Protein AF-0000000066295799 (afdb_homodimer)

Structure (mmCIF, N/CA/C/O backbone):
data_AF-0000000066295799-model_v1
#
loop_
_entity.id
_entity.type
_entity.pdbx_description
1 polymer 'UPF0597 protein CLI_2075'
#
loop_
_atom_site.group_PDB
_atom_site.id
_atom_site.type_symbol
_atom_site.label_atom_id
_atom_site.label_alt_id
_atom_site.label_comp_id
_atom_site.label_asym_id
_atom_site.label_entity_id
_atom_site.label_seq_id
_atom_site.pdbx_PDB_ins_code
_atom_site.Cartn_x
_atom_site.Cartn_y
_atom_site.Cartn_z
_atom_site.occupancy
_atom_site.B_iso_or_equiv
_atom_site.auth_seq_id
_atom_site.auth_comp_id
_atom_site.auth_asym_id
_atom_site.auth_atom_id
_atom_site.pdbx_PDB_model_num
ATOM 1 N N . MET A 1 1 ? -29.719 -12.578 -18.281 1 35.41 1 MET A N 1
ATOM 2 C CA . MET A 1 1 ? -29.078 -13.883 -18.125 1 35.41 1 MET A CA 1
ATOM 3 C C . MET A 1 1 ? -30.078 -14.914 -17.594 1 35.41 1 MET A C 1
ATOM 5 O O . MET A 1 1 ? -30.859 -14.609 -16.688 1 35.41 1 MET A O 1
ATOM 9 N N . SER A 1 2 ? -30.328 -15.898 -18.359 1 44.09 2 SER A N 1
ATOM 10 C CA . SER A 1 2 ? -31.25 -16.953 -17.969 1 44.09 2 SER A CA 1
ATOM 11 C C . SER A 1 2 ? -31.094 -17.312 -16.484 1 44.09 2 SER A C 1
ATOM 13 O O . SER A 1 2 ? -29.969 -17.328 -15.977 1 44.09 2 SER A O 1
ATOM 15 N N . ARG A 1 3 ? -32.094 -17.219 -15.586 1 59.84 3 ARG A N 1
ATOM 16 C CA . ARG A 1 3 ? -32.312 -17.328 -14.141 1 59.84 3 ARG A CA 1
ATOM 17 C C . ARG A 1 3 ? -31.734 -18.641 -13.609 1 59.84 3 ARG A C 1
ATOM 19 O O . ARG A 1 3 ? -32.406 -19.672 -13.656 1 59.84 3 ARG A O 1
ATOM 26 N N . LEU A 1 4 ? -30.141 -18.797 -13.695 1 75.75 4 LEU A N 1
ATOM 27 C CA . LEU A 1 4 ? -29.578 -20 -13.086 1 75.75 4 LEU A CA 1
ATOM 28 C C . LEU A 1 4 ? -30.203 -20.266 -11.719 1 75.75 4 LEU A C 1
ATOM 30 O O . LEU A 1 4 ? -30.531 -19.328 -10.992 1 75.75 4 LEU A O 1
ATOM 34 N N . SER A 1 5 ? -30.469 -21.562 -11.508 1 83.62 5 SER A N 1
ATOM 35 C CA . SER A 1 5 ? -30.906 -21.938 -10.172 1 83.62 5 SER A CA 1
ATOM 36 C C . SER A 1 5 ? -29.797 -21.75 -9.141 1 83.62 5 SER A C 1
ATOM 38 O O . SER A 1 5 ? -28.641 -21.562 -9.5 1 83.62 5 SER A O 1
ATOM 40 N N . LYS A 1 6 ? -30.141 -21.719 -7.93 1 84.62 6 LYS A N 1
ATOM 41 C CA . LYS A 1 6 ? -29.172 -21.594 -6.84 1 84.62 6 LYS A CA 1
ATOM 42 C C . LYS A 1 6 ? -28.156 -22.734 -6.883 1 84.62 6 LYS A C 1
ATOM 44 O O . LYS A 1 6 ? -26.984 -22.531 -6.582 1 84.62 6 LYS A O 1
ATOM 49 N N . GLU A 1 7 ? -28.594 -23.828 -7.27 1 88.38 7 GLU A N 1
ATOM 50 C CA . GLU A 1 7 ? -27.734 -25 -7.348 1 88.38 7 GLU A CA 1
ATOM 51 C C . GLU A 1 7 ? -26.75 -24.875 -8.508 1 88.38 7 GLU A C 1
ATOM 53 O O . GLU A 1 7 ? -25.578 -25.25 -8.391 1 88.38 7 GLU A O 1
ATOM 58 N N . GLU A 1 8 ? -27.203 -24.406 -9.562 1 90.5 8 GLU A N 1
ATOM 59 C CA . GLU A 1 8 ? -26.359 -24.234 -10.742 1 90.5 8 GLU A CA 1
ATOM 60 C C . GLU A 1 8 ? -25.281 -23.172 -10.492 1 90.5 8 GLU A C 1
ATOM 62 O O . GLU A 1 8 ? -24.141 -23.312 -10.922 1 90.5 8 GLU A O 1
ATOM 67 N N . ILE A 1 9 ? -25.688 -22.172 -9.812 1 92.88 9 ILE A N 1
ATOM 68 C CA . ILE A 1 9 ? -24.75 -21.109 -9.469 1 92.88 9 ILE A CA 1
ATOM 69 C C . ILE A 1 9 ? -23.672 -21.641 -8.539 1 92.88 9 ILE A C 1
ATOM 71 O O . ILE A 1 9 ? -22.484 -21.344 -8.719 1 92.88 9 ILE A O 1
ATOM 75 N N . SER A 1 10 ? -24.094 -22.438 -7.617 1 94.62 10 SER A N 1
ATOM 76 C CA . SER A 1 10 ? -23.172 -23.031 -6.668 1 94.62 10 SER A CA 1
ATOM 77 C C . SER A 1 10 ? -22.172 -23.953 -7.371 1 94.62 10 SER A C 1
ATOM 79 O O . SER A 1 10 ? -20.969 -23.906 -7.09 1 94.62 10 SER A O 1
ATOM 81 N N . GLU A 1 11 ? -22.609 -24.734 -8.273 1 94.19 11 GLU A N 1
ATOM 82 C CA . GLU A 1 11 ? -21.75 -25.656 -9.008 1 94.19 11 GLU A CA 1
ATOM 83 C C . GLU A 1 11 ? -20.781 -24.906 -9.914 1 94.19 11 GLU A C 1
ATOM 85 O O . GLU A 1 11 ? -19.625 -25.312 -10.078 1 94.19 11 GLU A O 1
ATOM 90 N N . ARG A 1 12 ? -21.297 -23.953 -10.492 1 93.88 12 ARG A N 1
ATOM 91 C CA . ARG A 1 12 ? -20.453 -23.156 -11.367 1 93.88 12 ARG A CA 1
ATOM 92 C C . ARG A 1 12 ? -19.344 -22.453 -10.57 1 93.88 12 ARG A C 1
ATOM 94 O O . ARG A 1 12 ? -18.203 -22.375 -11.023 1 93.88 12 ARG A O 1
ATOM 101 N N . LEU A 1 13 ? -19.688 -21.859 -9.43 1 95.81 13 LEU A N 1
ATOM 102 C CA . LEU A 1 13 ? -18.688 -21.234 -8.57 1 95.81 13 LEU A CA 1
ATOM 103 C C . LEU A 1 13 ? -17.641 -22.25 -8.125 1 95.81 13 LEU A C 1
ATOM 105 O O . LEU A 1 13 ? -16.438 -21.953 -8.141 1 95.81 13 LEU A O 1
ATOM 109 N N . LEU A 1 14 ? -18.125 -23.422 -7.746 1 96.44 14 LEU A N 1
ATOM 110 C CA . LEU A 1 14 ? -17.219 -24.5 -7.324 1 96.44 14 LEU A CA 1
ATOM 111 C C . LEU A 1 14 ? -16.25 -24.844 -8.438 1 96.44 14 LEU A C 1
ATOM 113 O O . LEU A 1 14 ? -15.047 -25 -8.188 1 96.44 14 LEU A O 1
ATOM 117 N N . GLU A 1 15 ? -16.719 -24.984 -9.609 1 94.5 15 GLU A N 1
ATOM 118 C CA . GLU A 1 15 ? -15.875 -25.328 -10.75 1 94.5 15 GLU A CA 1
ATOM 119 C C . GLU A 1 15 ? -14.844 -24.25 -11.023 1 94.5 15 GLU A C 1
ATOM 121 O O . GLU A 1 15 ? -13.688 -24.531 -11.328 1 94.5 15 GLU A O 1
ATOM 126 N N . LEU A 1 16 ? -15.266 -23.047 -10.953 1 93.5 16 LEU A N 1
ATOM 127 C CA . LEU A 1 16 ? -14.375 -21.922 -11.164 1 93.5 16 LEU A CA 1
ATOM 128 C C . LEU A 1 16 ? -13.242 -21.922 -10.141 1 93.5 16 LEU A C 1
ATOM 130 O O . LEU A 1 16 ? -12.078 -21.734 -10.5 1 93.5 16 LEU A O 1
ATOM 134 N N . ILE A 1 17 ? -13.586 -22.125 -8.883 1 95.81 17 ILE A N 1
ATOM 135 C CA . ILE A 1 17 ? -12.586 -22.109 -7.816 1 95.81 17 ILE A CA 1
ATOM 136 C C . ILE A 1 17 ? -11.633 -23.281 -7.984 1 95.81 17 ILE A C 1
ATOM 138 O O . ILE A 1 17 ? -10.43 -23.156 -7.77 1 95.81 17 ILE A O 1
ATOM 142 N N . LYS A 1 18 ? -12.156 -24.422 -8.383 1 94.5 18 LYS A N 1
ATOM 143 C CA . LYS A 1 18 ? -11.312 -25.578 -8.641 1 94.5 18 LYS A CA 1
ATOM 144 C C . LYS A 1 18 ? -10.305 -25.297 -9.75 1 94.5 18 LYS A C 1
ATOM 146 O O . LYS A 1 18 ? -9.141 -25.688 -9.656 1 94.5 18 LYS A O 1
ATOM 151 N N . ASP A 1 19 ? -10.781 -24.625 -10.688 1 90.88 19 ASP A N 1
ATOM 152 C CA . ASP A 1 19 ? -9.945 -24.312 -11.852 1 90.88 19 ASP A CA 1
ATOM 153 C C . ASP A 1 19 ? -8.859 -23.297 -11.492 1 90.88 19 ASP A C 1
ATOM 155 O O . ASP A 1 19 ? -7.793 -23.281 -12.117 1 90.88 19 ASP A O 1
ATOM 159 N N . GLU A 1 20 ? -9.133 -22.5 -10.539 1 91.88 20 GLU A N 1
ATOM 160 C CA . GLU A 1 20 ? -8.219 -21.422 -10.203 1 91.88 20 GLU A CA 1
ATOM 161 C C . GLU A 1 20 ? -7.363 -21.766 -8.992 1 91.88 20 GLU A C 1
ATOM 163 O O . GLU A 1 20 ? -6.594 -20.938 -8.5 1 91.88 20 GLU A O 1
ATOM 168 N N . THR A 1 21 ? -7.547 -22.953 -8.453 1 95.25 21 THR A N 1
ATOM 169 C CA . THR A 1 21 ? -6.805 -23.453 -7.297 1 95.25 21 THR A CA 1
ATOM 170 C C . THR A 1 21 ? -6.074 -24.734 -7.648 1 95.25 21 THR A C 1
ATOM 172 O O . THR A 1 21 ? -6.582 -25.844 -7.402 1 95.25 21 THR A O 1
ATOM 175 N N . LYS A 1 22 ? -4.887 -24.609 -8.188 1 95.06 22 LYS A N 1
ATOM 176 C CA . LYS A 1 22 ? -4.094 -25.75 -8.641 1 95.06 22 LYS A CA 1
ATOM 177 C C . LYS A 1 22 ? -2.682 -25.703 -8.062 1 95.06 22 LYS A C 1
ATOM 179 O O . LYS A 1 22 ? -2.125 -24.625 -7.855 1 95.06 22 LYS A O 1
ATOM 184 N N . PRO A 1 23 ? -2.135 -26.875 -7.812 1 96.69 23 PRO A N 1
ATOM 185 C CA . PRO A 1 23 ? -0.742 -26.891 -7.363 1 96.69 23 PRO A CA 1
ATOM 186 C C . PRO A 1 23 ? 0.229 -26.391 -8.43 1 96.69 23 PRO A C 1
ATOM 188 O O . PRO A 1 23 ? 0.043 -26.656 -9.617 1 96.69 23 PRO A O 1
ATOM 191 N N . ALA A 1 24 ? 1.211 -25.703 -8.023 1 96.06 24 ALA A N 1
ATOM 192 C CA . ALA A 1 24 ? 2.223 -25.172 -8.93 1 96.06 24 ALA A CA 1
ATOM 193 C C . ALA A 1 24 ? 3.598 -25.156 -8.266 1 96.06 24 ALA A C 1
ATOM 195 O O . ALA A 1 24 ? 3.701 -25.016 -7.043 1 96.06 24 ALA A O 1
ATOM 196 N N . ILE A 1 25 ? 4.629 -25.328 -9.07 1 95.75 25 ILE A N 1
ATOM 197 C CA . ILE A 1 25 ? 6.008 -25.156 -8.625 1 95.75 25 ILE A CA 1
ATOM 198 C C . ILE A 1 25 ? 6.621 -23.938 -9.305 1 95.75 25 ILE A C 1
ATOM 200 O O . ILE A 1 25 ? 6.66 -23.859 -10.539 1 95.75 25 ILE A O 1
ATOM 204 N N . GLY A 1 26 ? 7.078 -23.016 -8.461 1 93.75 26 GLY A N 1
ATOM 205 C CA . GLY A 1 26 ? 7.707 -21.812 -9.008 1 93.75 26 GLY A CA 1
ATOM 206 C C . GLY A 1 26 ? 6.711 -20.75 -9.422 1 93.75 26 GLY A C 1
ATOM 207 O O . GLY A 1 26 ? 5.5 -20.938 -9.297 1 93.75 26 GLY A O 1
ATOM 208 N N . CYS A 1 27 ? 7.262 -19.641 -9.93 1 95.06 27 CYS A N 1
ATOM 209 C CA . CYS A 1 27 ? 6.445 -18.531 -10.422 1 95.06 27 CYS A CA 1
ATOM 210 C C . CYS A 1 27 ? 5.785 -18.891 -11.742 1 95.06 27 CYS A C 1
ATOM 212 O O . CYS A 1 27 ? 6.406 -19.516 -12.602 1 95.06 27 CYS A O 1
ATOM 214 N N . THR A 1 28 ? 4.59 -18.453 -11.922 1 94 28 THR A N 1
ATOM 215 C CA . THR A 1 28 ? 3.764 -18.938 -13.023 1 94 28 THR A CA 1
ATOM 216 C C . THR A 1 28 ? 4.176 -18.281 -14.336 1 94 28 THR A C 1
ATOM 218 O O . THR A 1 28 ? 3.936 -18.828 -15.414 1 94 28 THR A O 1
ATOM 221 N N . GLU A 1 29 ? 4.863 -17.156 -14.32 1 94.75 29 GLU A N 1
ATOM 222 C CA . GLU A 1 29 ? 5.246 -16.484 -15.562 1 94.75 29 GLU A CA 1
ATOM 223 C C . GLU A 1 29 ? 6.395 -17.219 -16.25 1 94.75 29 GLU A C 1
ATOM 225 O O . GLU A 1 29 ? 6.289 -17.578 -17.422 1 94.75 29 GLU A O 1
ATOM 230 N N . PRO A 1 30 ? 7.5 -17.5 -15.539 1 97.12 30 PRO A N 1
ATOM 231 C CA . PRO A 1 30 ? 8.5 -18.375 -16.172 1 97.12 30 PRO A CA 1
ATOM 232 C C . PRO A 1 30 ? 7.938 -19.734 -16.562 1 97.12 30 PRO A C 1
ATOM 234 O O . PRO A 1 30 ? 8.344 -20.312 -17.578 1 97.12 30 PRO A O 1
ATOM 237 N N . VAL A 1 31 ? 7.039 -20.234 -15.758 1 96.88 31 VAL A N 1
ATOM 238 C CA . VAL A 1 31 ? 6.391 -21.5 -16.047 1 96.88 31 VAL A CA 1
ATOM 239 C C . VAL A 1 31 ? 5.668 -21.422 -17.391 1 96.88 31 VAL A C 1
ATOM 241 O O . VAL A 1 31 ? 5.766 -22.328 -18.219 1 96.88 31 VAL A O 1
ATOM 244 N N . ALA A 1 32 ? 4.93 -20.344 -17.594 1 96.38 32 ALA A N 1
ATOM 245 C CA . ALA A 1 32 ? 4.195 -20.141 -18.844 1 96.38 32 ALA A CA 1
ATOM 246 C C . ALA A 1 32 ? 5.137 -20.172 -20.047 1 96.38 32 ALA A C 1
ATOM 248 O O . ALA A 1 32 ? 4.82 -20.781 -21.078 1 96.38 32 ALA A O 1
ATOM 249 N N . VAL A 1 33 ? 6.285 -19.547 -19.938 1 98.19 33 VAL A N 1
ATOM 250 C CA . VAL A 1 33 ? 7.262 -19.5 -21.016 1 98.19 33 VAL A CA 1
ATOM 251 C C . VAL A 1 33 ? 7.824 -20.891 -21.281 1 98.19 33 VAL A C 1
ATOM 253 O O . VAL A 1 33 ? 7.832 -21.359 -22.422 1 98.19 33 VAL A O 1
ATOM 256 N N . ALA A 1 34 ? 8.25 -21.547 -20.219 1 98.19 34 ALA A N 1
ATOM 257 C CA . ALA A 1 34 ? 8.82 -22.891 -20.328 1 98.19 34 ALA A CA 1
ATOM 258 C C . ALA A 1 34 ? 7.793 -23.875 -20.891 1 98.19 34 ALA A C 1
ATOM 260 O O . ALA A 1 34 ? 8.117 -24.719 -21.734 1 98.19 34 ALA A O 1
ATOM 261 N N . PHE A 1 35 ? 6.598 -23.75 -20.438 1 98.06 35 PHE A N 1
ATOM 262 C CA . PHE A 1 35 ? 5.523 -24.625 -20.875 1 98.06 35 PHE A CA 1
ATOM 263 C C . PHE A 1 35 ? 5.238 -24.453 -22.359 1 98.06 35 PHE A C 1
ATOM 265 O O . PHE A 1 35 ? 5.043 -25.438 -23.078 1 98.06 35 PHE A O 1
ATOM 272 N N . THR A 1 36 ? 5.227 -23.219 -22.812 1 98.44 36 THR A N 1
ATOM 273 C CA . THR A 1 36 ? 4.984 -22.906 -24.203 1 98.44 36 THR A CA 1
ATOM 274 C C . THR A 1 36 ? 6.074 -23.516 -25.094 1 98.44 36 THR A C 1
ATOM 276 O O . THR A 1 36 ? 5.781 -24.125 -26.125 1 98.44 36 THR A O 1
ATOM 279 N N . VAL A 1 37 ? 7.305 -23.359 -24.703 1 98.5 37 VAL A N 1
ATOM 280 C CA . VAL A 1 37 ? 8.43 -23.906 -25.453 1 98.5 37 VAL A CA 1
ATOM 281 C C . VAL A 1 37 ? 8.367 -25.422 -25.469 1 98.5 37 VAL A C 1
ATOM 283 O O . VAL A 1 37 ? 8.516 -26.062 -26.516 1 98.5 37 VAL A O 1
ATOM 286 N N . ALA A 1 38 ? 8.156 -26 -24.281 1 98.06 38 ALA A N 1
ATOM 287 C CA . ALA A 1 38 ? 8.07 -27.453 -24.156 1 98.06 38 ALA A CA 1
ATOM 288 C C . ALA A 1 38 ? 6.957 -28.016 -25.031 1 98.06 38 ALA A C 1
ATOM 290 O O . ALA A 1 38 ? 7.125 -29.062 -25.672 1 98.06 38 ALA A O 1
ATOM 291 N N . THR A 1 39 ? 5.836 -27.375 -25.047 1 97.94 39 THR A N 1
ATOM 292 C CA . THR A 1 39 ? 4.703 -27.812 -25.859 1 97.94 39 THR A CA 1
ATOM 293 C C . THR A 1 39 ? 5.043 -27.734 -27.344 1 97.94 39 THR A C 1
ATOM 295 O O . THR A 1 39 ? 4.73 -28.656 -28.094 1 97.94 39 THR A O 1
ATOM 298 N N . GLY A 1 40 ? 5.637 -26.625 -27.766 1 97.88 40 GLY A N 1
ATOM 299 C CA . GLY A 1 40 ? 6.062 -26.5 -29.156 1 97.88 40 GLY A CA 1
ATOM 300 C C . GLY A 1 40 ? 7.047 -27.562 -29.578 1 97.88 40 GLY A C 1
ATOM 301 O O . GLY A 1 40 ? 6.98 -28.062 -30.703 1 97.88 40 GLY A O 1
ATOM 302 N N . LYS A 1 41 ? 7.926 -27.875 -28.734 1 97.38 41 LYS A N 1
ATOM 303 C CA . LYS A 1 41 ? 8.977 -28.859 -29.031 1 97.38 41 LYS A CA 1
ATOM 304 C C . LYS A 1 41 ? 8.375 -30.203 -29.391 1 97.38 41 LYS A C 1
ATOM 306 O O . LYS A 1 41 ? 8.922 -30.938 -30.219 1 97.38 41 LYS A O 1
ATOM 311 N N . LYS A 1 42 ? 7.27 -30.5 -28.766 1 95.31 42 LYS A N 1
ATOM 312 C CA . LYS A 1 42 ? 6.59 -31.766 -29.047 1 95.31 42 LYS A CA 1
ATOM 313 C C . LYS A 1 42 ? 6.242 -31.875 -30.531 1 95.31 42 LYS A C 1
ATOM 315 O O . LYS A 1 42 ? 6.094 -33 -31.062 1 95.31 42 LYS A O 1
ATOM 320 N N . TYR A 1 43 ? 6.129 -30.797 -31.234 1 95.5 43 TYR A N 1
ATOM 321 C CA . TYR A 1 43 ? 5.703 -30.781 -32.625 1 95.5 43 TYR A CA 1
ATOM 322 C C . TYR A 1 43 ? 6.898 -30.641 -33.562 1 95.5 43 TYR A C 1
ATOM 324 O O . TYR A 1 43 ? 6.734 -30.562 -34.781 1 95.5 43 TYR A O 1
ATOM 332 N N . MET A 1 44 ? 8.07 -30.594 -32.906 1 94.69 44 MET A N 1
ATOM 333 C CA . MET A 1 44 ? 9.297 -30.516 -33.719 1 94.69 44 MET A CA 1
ATOM 334 C C . MET A 1 44 ? 9.734 -31.891 -34.188 1 94.69 44 MET A C 1
ATOM 336 O O . MET A 1 44 ? 9.617 -32.875 -33.438 1 94.69 44 MET A O 1
ATOM 340 N N . ALA A 1 45 ? 10.258 -31.984 -35.344 1 89.69 45 ALA A N 1
ATOM 341 C CA . ALA A 1 45 ? 10.766 -33.25 -35.875 1 89.69 45 ALA A CA 1
ATOM 342 C C . ALA A 1 45 ? 12.234 -33.469 -35.5 1 89.69 45 ALA A C 1
ATOM 344 O O . ALA A 1 45 ? 12.672 -34.594 -35.281 1 89.69 45 ALA A O 1
ATOM 345 N N . GLY A 1 46 ? 12.992 -32.406 -35.438 1 87.56 46 GLY A N 1
ATOM 346 C CA . GLY A 1 46 ? 14.422 -32.469 -35.156 1 87.56 46 GLY A CA 1
ATOM 347 C C . GLY A 1 46 ? 14.82 -31.688 -33.938 1 87.56 46 GLY A C 1
ATOM 348 O O . GLY A 1 46 ? 13.992 -31.422 -33.062 1 87.56 46 GLY A O 1
ATOM 349 N N . GLU A 1 47 ? 16.078 -31.438 -33.875 1 92.31 47 GLU A N 1
ATOM 350 C CA . GLU A 1 47 ? 16.641 -30.688 -32.781 1 92.31 47 GLU A CA 1
ATOM 351 C C . GLU A 1 47 ? 16.297 -29.203 -32.875 1 92.31 47 GLU A C 1
ATOM 353 O O . GLU A 1 47 ? 16.234 -28.656 -33.969 1 92.31 47 GLU A O 1
ATOM 358 N N . VAL A 1 48 ? 16.047 -28.609 -31.75 1 95 48 VAL A N 1
ATOM 359 C CA . VAL A 1 48 ? 15.781 -27.188 -31.703 1 95 48 VAL A CA 1
ATOM 360 C C . VAL A 1 48 ? 17.109 -26.422 -31.781 1 95 48 VAL A C 1
ATOM 362 O O . VAL A 1 48 ? 18 -26.625 -30.953 1 95 48 VAL A O 1
ATOM 365 N N . LEU A 1 49 ? 17.234 -25.516 -32.781 1 96.44 49 LEU A N 1
ATOM 366 C CA . LEU A 1 49 ? 18.469 -24.766 -32.969 1 96.44 49 LEU A CA 1
ATOM 367 C C . LEU A 1 49 ? 18.312 -23.328 -32.469 1 96.44 49 LEU A C 1
ATOM 369 O O . LEU A 1 49 ? 19.312 -22.703 -32.094 1 96.44 49 LEU A O 1
ATOM 373 N N . LYS A 1 50 ? 17.094 -22.875 -32.531 1 98 50 LYS A N 1
ATOM 374 C CA . LYS A 1 50 ? 16.828 -21.516 -32.094 1 98 50 LYS A CA 1
ATOM 375 C C . LYS A 1 50 ? 15.461 -21.406 -31.438 1 98 50 LYS A C 1
ATOM 377 O O . LYS A 1 50 ? 14.5 -22.047 -31.875 1 98 50 LYS A O 1
ATOM 382 N N . ILE A 1 51 ? 15.359 -20.625 -30.438 1 98.44 51 ILE A N 1
ATOM 383 C CA . ILE A 1 51 ? 14.109 -20.312 -29.75 1 98.44 51 ILE A CA 1
ATOM 384 C C . I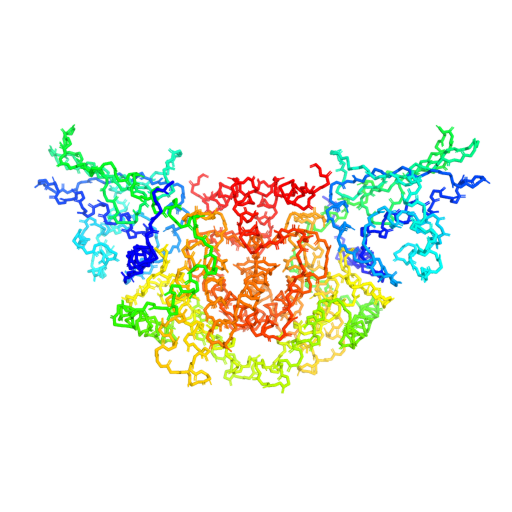LE A 1 51 ? 13.914 -18.797 -29.688 1 98.44 51 ILE A C 1
ATOM 386 O O . ILE A 1 51 ? 14.703 -18.078 -29.078 1 98.44 51 ILE A O 1
ATOM 390 N N . ASP A 1 52 ? 12.914 -18.281 -30.344 1 98.5 52 ASP A N 1
ATOM 391 C CA . ASP A 1 52 ? 12.555 -16.875 -30.281 1 98.5 52 ASP A CA 1
ATOM 392 C C . ASP A 1 52 ? 11.297 -16.656 -29.453 1 98.5 52 ASP A C 1
ATOM 394 O O . ASP A 1 52 ? 10.219 -17.141 -29.797 1 98.5 52 ASP A O 1
ATOM 398 N N . LEU A 1 53 ? 11.477 -15.945 -28.391 1 98.44 53 LEU A N 1
ATOM 399 C CA . LEU A 1 53 ? 10.375 -15.719 -27.453 1 98.44 53 LEU A CA 1
ATOM 400 C C . LEU A 1 53 ? 9.828 -14.305 -27.609 1 98.44 53 LEU A C 1
ATOM 402 O O . LEU A 1 53 ? 10.586 -13.328 -27.594 1 98.44 53 LEU A O 1
ATOM 406 N N . LYS A 1 54 ? 8.539 -14.164 -27.812 1 98.44 54 LYS A N 1
ATOM 407 C CA . LYS A 1 54 ? 7.777 -12.93 -27.672 1 98.44 54 LYS A CA 1
ATOM 408 C C . LYS A 1 54 ? 6.812 -13.008 -26.5 1 98.44 54 LYS A C 1
ATOM 410 O O . LYS A 1 54 ? 6.016 -13.945 -26.406 1 98.44 54 LYS A O 1
ATOM 415 N N . VAL A 1 55 ? 6.93 -12.062 -25.609 1 97.38 55 VAL A N 1
ATOM 416 C CA . VAL A 1 55 ? 6.113 -12.133 -24.391 1 97.38 55 VAL A CA 1
ATOM 417 C C . VAL A 1 55 ? 5.434 -10.789 -24.156 1 97.38 55 VAL A C 1
ATOM 419 O O . VAL A 1 55 ? 5.926 -9.75 -24.594 1 97.38 55 VAL A O 1
ATOM 422 N N . SER A 1 56 ? 4.293 -10.812 -23.484 1 95.19 56 SER A N 1
ATOM 423 C CA . SER A 1 56 ? 3.646 -9.578 -23.047 1 95.19 56 SER A CA 1
ATOM 424 C C . SER A 1 56 ? 4.504 -8.82 -22.047 1 95.19 56 SER A C 1
ATOM 426 O O . SER A 1 56 ? 5.375 -9.414 -21.406 1 95.19 56 SER A O 1
ATOM 428 N N . LYS A 1 57 ? 4.23 -7.57 -21.875 1 92.44 57 LYS A N 1
ATOM 429 C CA . LYS A 1 57 ? 4.938 -6.742 -20.906 1 92.44 57 LYS A CA 1
ATOM 430 C C . LYS A 1 57 ? 4.734 -7.27 -19.484 1 92.44 57 LYS A C 1
ATOM 432 O O . LYS A 1 57 ? 5.66 -7.238 -18.672 1 92.44 57 LYS A O 1
ATOM 437 N N . ASN A 1 58 ? 3.582 -7.766 -19.203 1 91.62 58 ASN A N 1
ATOM 438 C CA . ASN A 1 58 ? 3.271 -8.289 -17.875 1 91.62 58 ASN A CA 1
ATOM 439 C C . ASN A 1 58 ? 4.059 -9.555 -17.562 1 91.62 58 ASN A C 1
ATOM 441 O O . ASN A 1 58 ? 4.559 -9.734 -16.453 1 91.62 58 ASN A O 1
ATOM 445 N N . ILE A 1 59 ? 4.188 -10.414 -18.594 1 94.38 59 ILE A N 1
ATOM 446 C CA . ILE A 1 59 ? 4.969 -11.633 -18.422 1 94.38 59 ILE A CA 1
ATOM 447 C C . ILE A 1 59 ? 6.434 -11.281 -18.203 1 94.38 59 ILE A C 1
ATOM 449 O O . ILE A 1 59 ? 7.102 -11.891 -17.359 1 94.38 59 ILE A O 1
ATOM 453 N N . LEU A 1 60 ? 6.879 -10.336 -18.938 1 94.31 60 LEU A N 1
ATOM 454 C CA . LEU A 1 60 ? 8.266 -9.914 -18.766 1 94.31 60 LEU A CA 1
ATOM 455 C C . LEU A 1 60 ? 8.484 -9.336 -17.375 1 94.31 60 LEU A C 1
ATOM 457 O O . LEU A 1 60 ? 9.422 -9.727 -16.672 1 94.31 60 LEU A O 1
ATOM 461 N N . LYS A 1 61 ? 7.664 -8.422 -16.953 1 90.88 61 LYS A N 1
ATOM 462 C CA . LYS A 1 61 ? 7.785 -7.742 -15.664 1 90.88 61 LYS A CA 1
ATOM 463 C C . LYS A 1 61 ? 7.801 -8.75 -14.516 1 90.88 61 LYS A C 1
ATOM 465 O O . LYS A 1 61 ? 8.641 -8.664 -13.617 1 90.88 61 LYS A O 1
ATOM 470 N N . ASN A 1 62 ? 6.957 -9.75 -14.57 1 91.44 62 ASN A N 1
ATOM 471 C CA . ASN A 1 62 ? 6.773 -10.672 -13.453 1 91.44 62 ASN A CA 1
ATOM 472 C C . ASN A 1 62 ? 7.766 -11.828 -13.516 1 91.44 62 ASN A C 1
ATOM 474 O O . ASN A 1 62 ? 7.969 -12.531 -12.531 1 91.44 62 ASN A O 1
ATOM 478 N N . GLY A 1 63 ? 8.344 -12.031 -14.641 1 93.81 63 GLY A N 1
ATOM 479 C CA . GLY A 1 63 ? 9.18 -13.211 -14.773 1 93.81 63 GLY A CA 1
ATOM 480 C C . GLY A 1 63 ? 10.664 -12.891 -14.797 1 93.81 63 GLY A C 1
ATOM 481 O O . GLY A 1 63 ? 11.5 -13.789 -14.695 1 93.81 63 GLY A O 1
ATOM 482 N N . LYS A 1 64 ? 10.992 -11.664 -14.828 1 91.94 64 LYS A N 1
ATOM 483 C CA . LYS A 1 64 ? 12.367 -11.25 -15.078 1 91.94 64 LYS A CA 1
ATOM 484 C C . LYS A 1 64 ? 13.258 -11.516 -13.867 1 91.94 64 LYS A C 1
ATOM 486 O O . LYS A 1 64 ? 14.414 -11.914 -14.016 1 91.94 64 LYS A O 1
ATOM 491 N N . SER A 1 65 ? 12.703 -11.344 -12.648 1 92.56 65 SER A N 1
ATOM 492 C CA . SER A 1 65 ? 13.594 -11.281 -11.492 1 92.56 65 SER A CA 1
ATOM 493 C C . SER A 1 65 ? 13.312 -12.414 -10.508 1 92.56 65 SER A C 1
ATOM 495 O O . SER A 1 65 ? 13.82 -12.406 -9.383 1 92.56 65 SER A O 1
ATOM 497 N N . VAL A 1 66 ? 12.523 -13.297 -10.906 1 93.56 66 VAL A N 1
ATOM 498 C CA . VAL A 1 66 ? 12.195 -14.398 -10.008 1 93.56 66 VAL A CA 1
ATOM 499 C C . VAL A 1 66 ? 13.086 -15.602 -10.312 1 93.56 66 VAL A C 1
ATOM 501 O O . VAL A 1 66 ? 13.414 -15.852 -11.477 1 93.56 66 VAL A O 1
ATOM 504 N N . THR A 1 67 ? 13.43 -16.328 -9.273 1 95.19 67 THR A N 1
ATOM 505 C CA . THR A 1 67 ? 14.352 -17.453 -9.414 1 95.19 67 THR A CA 1
ATOM 506 C C . THR A 1 67 ? 13.633 -18.672 -9.992 1 95.19 67 THR A C 1
ATOM 508 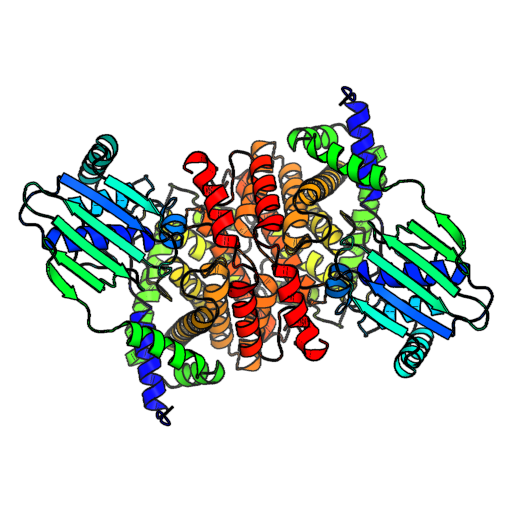O O . THR A 1 67 ? 12.508 -18.984 -9.594 1 95.19 67 THR A O 1
ATOM 511 N N . ILE A 1 68 ? 14.297 -19.344 -10.914 1 95.62 68 ILE A N 1
ATOM 512 C CA . ILE A 1 68 ? 13.773 -20.578 -11.508 1 95.62 68 ILE A CA 1
ATOM 513 C C . ILE A 1 68 ? 13.914 -21.719 -10.523 1 95.62 68 ILE A C 1
ATOM 515 O O . ILE A 1 68 ? 14.938 -21.859 -9.844 1 95.62 68 ILE A O 1
ATOM 519 N N . PRO A 1 69 ? 12.906 -22.562 -10.398 1 95.19 69 PRO A N 1
ATOM 520 C CA . PRO A 1 69 ? 12.93 -23.656 -9.43 1 95.19 69 PRO A CA 1
ATOM 521 C C . PRO A 1 69 ? 14.18 -24.531 -9.562 1 95.19 69 PRO A C 1
ATOM 523 O O . PRO A 1 69 ? 14.594 -24.859 -10.68 1 95.19 69 PRO A O 1
ATOM 526 N N . ASN A 1 70 ? 14.75 -24.844 -8.414 1 94.62 70 ASN A N 1
ATOM 527 C CA . ASN A 1 70 ? 15.914 -25.719 -8.266 1 94.62 70 ASN A CA 1
ATOM 528 C C . ASN A 1 70 ? 17.156 -25.078 -8.883 1 94.62 70 ASN A C 1
ATOM 530 O O . ASN A 1 70 ? 18.078 -25.797 -9.281 1 94.62 70 ASN A O 1
ATOM 534 N N . THR A 1 71 ? 17.156 -23.812 -9.078 1 94.19 71 THR A N 1
ATOM 535 C CA . THR A 1 71 ? 18.312 -23.062 -9.562 1 94.19 71 THR A CA 1
ATOM 536 C C . THR A 1 71 ? 18.562 -21.828 -8.719 1 94.19 71 THR A C 1
ATOM 538 O O . THR A 1 71 ? 17.938 -21.656 -7.668 1 94.19 71 THR A O 1
ATOM 541 N N . GLU A 1 72 ? 19.5 -21.016 -9.062 1 91.81 72 GLU A N 1
ATOM 542 C CA . GLU A 1 72 ? 19.781 -19.75 -8.406 1 91.81 72 GLU A CA 1
ATOM 543 C C . GLU A 1 72 ? 19.797 -18.594 -9.414 1 91.81 72 GLU A C 1
ATOM 545 O O . GLU A 1 72 ? 20.344 -17.531 -9.133 1 91.81 72 GLU A O 1
ATOM 550 N N . VAL A 1 73 ? 19.203 -18.938 -10.555 1 93.69 73 VAL A N 1
ATOM 551 C CA . VAL A 1 73 ? 19.25 -17.922 -11.609 1 93.69 73 VAL A CA 1
ATOM 552 C C . VAL A 1 73 ? 17.828 -17.453 -11.938 1 93.69 73 VAL A C 1
ATOM 554 O O . VAL A 1 73 ? 16.859 -18.141 -11.617 1 93.69 73 VAL A O 1
ATOM 557 N N . CYS A 1 74 ? 17.781 -16.266 -12.477 1 93.5 74 CYS A N 1
ATOM 558 C CA . CYS A 1 74 ? 16.547 -15.648 -12.898 1 93.5 74 CYS A CA 1
ATOM 559 C C . CYS A 1 74 ? 16.531 -15.414 -14.406 1 93.5 74 CYS A C 1
ATOM 561 O O . CYS A 1 74 ? 17.594 -15.438 -15.047 1 93.5 74 CYS A O 1
ATOM 563 N N . GLY A 1 75 ? 15.258 -15.25 -14.922 1 92.88 75 GLY A N 1
ATOM 564 C CA . GLY A 1 75 ? 15.164 -14.812 -16.312 1 92.88 75 GLY A CA 1
ATOM 565 C C . GLY A 1 75 ? 14.219 -15.656 -17.141 1 92.88 75 GLY A C 1
ATOM 566 O O . GLY A 1 75 ? 14.164 -16.875 -16.969 1 92.88 75 GLY A O 1
ATOM 567 N N . LEU A 1 76 ? 13.555 -15.016 -18.062 1 96.12 76 LEU A N 1
ATOM 568 C CA . LEU A 1 76 ? 12.602 -15.695 -18.922 1 96.12 76 LEU A CA 1
ATOM 569 C C . LEU A 1 76 ? 13.328 -16.438 -20.047 1 96.12 76 LEU A C 1
ATOM 571 O O . LEU A 1 76 ? 12.836 -17.453 -20.547 1 96.12 76 LEU A O 1
ATOM 575 N N . ASP A 1 77 ? 14.531 -15.898 -20.375 1 96.5 77 ASP A N 1
ATOM 576 C CA . ASP A 1 77 ? 15.32 -16.578 -21.406 1 96.5 77 ASP A CA 1
ATOM 577 C C . ASP A 1 77 ? 15.797 -17.938 -20.906 1 96.5 77 ASP A C 1
ATOM 579 O O . ASP A 1 77 ? 15.68 -18.938 -21.625 1 96.5 77 ASP A O 1
ATOM 583 N N . ILE A 1 78 ? 16.266 -17.969 -19.719 1 96.88 78 ILE A N 1
ATOM 584 C CA . ILE A 1 78 ? 16.688 -19.234 -19.141 1 96.88 78 ILE A CA 1
ATOM 585 C C . ILE A 1 78 ? 15.492 -20.172 -18.984 1 96.88 78 ILE A C 1
ATOM 587 O O . ILE A 1 78 ? 15.609 -21.375 -19.172 1 96.88 78 ILE A O 1
ATOM 591 N N . ALA A 1 79 ? 14.336 -19.625 -18.578 1 97.56 79 ALA A N 1
ATOM 592 C CA . ALA A 1 79 ? 13.109 -20.422 -18.484 1 97.56 79 ALA A CA 1
ATOM 593 C C . ALA A 1 79 ? 12.766 -21.062 -19.828 1 97.56 79 ALA A C 1
ATOM 595 O O . ALA A 1 79 ? 12.398 -22.234 -19.875 1 97.56 79 ALA A O 1
ATOM 596 N N . GLY A 1 80 ? 12.875 -20.281 -20.875 1 98.06 80 GLY A N 1
ATOM 597 C CA . GLY A 1 80 ? 12.625 -20.812 -22.219 1 98.06 80 GLY A CA 1
ATOM 598 C C . GLY A 1 80 ? 13.578 -21.922 -22.609 1 98.06 80 GLY A C 1
ATOM 599 O O . GLY A 1 80 ? 13.164 -22.938 -23.156 1 98.06 80 GLY A O 1
ATOM 600 N N . ALA A 1 81 ? 14.844 -21.688 -22.328 1 98.06 81 ALA A N 1
ATOM 601 C CA . ALA A 1 81 ? 15.859 -22.703 -22.625 1 98.06 81 ALA A CA 1
ATOM 602 C C . ALA A 1 81 ? 15.555 -24 -21.891 1 98.06 81 ALA A C 1
ATOM 604 O O . ALA A 1 81 ? 15.578 -25.078 -22.484 1 98.06 81 ALA A O 1
ATOM 605 N N . LEU A 1 82 ? 15.266 -23.875 -20.625 1 97.81 82 LEU A N 1
ATOM 606 C CA . LEU A 1 82 ? 14.984 -25.047 -19.812 1 97.81 82 LEU A CA 1
ATOM 607 C C . LEU A 1 82 ? 13.703 -25.75 -20.281 1 97.81 82 LEU A C 1
ATOM 609 O O . LEU A 1 82 ? 13.609 -26.969 -20.219 1 97.81 82 LEU A O 1
ATOM 613 N N . GLY A 1 83 ? 12.719 -24.938 -20.719 1 97.38 83 GLY A N 1
ATOM 614 C CA . GLY A 1 83 ? 11.531 -25.516 -21.312 1 97.38 83 GLY A CA 1
ATOM 615 C C . GLY A 1 83 ? 11.836 -26.422 -22.484 1 97.38 83 GLY A C 1
ATOM 616 O O . GLY A 1 83 ? 11.203 -27.469 -22.656 1 97.38 83 GLY A O 1
ATOM 617 N N . GLY A 1 84 ? 12.797 -26.016 -23.297 1 96.44 84 GLY A N 1
ATOM 618 C CA . GLY A 1 84 ? 13.211 -26.781 -24.453 1 96.44 84 GLY A CA 1
ATOM 619 C C . GLY A 1 84 ? 14.078 -27.984 -24.094 1 96.44 84 GLY A C 1
ATOM 620 O O . GLY A 1 84 ? 14.086 -28.984 -24.812 1 96.44 84 GLY A O 1
ATOM 621 N N . ILE A 1 85 ? 14.781 -27.891 -23.016 1 96.62 85 ILE A N 1
ATOM 622 C CA . ILE A 1 85 ? 15.758 -28.906 -22.656 1 96.62 85 ILE A CA 1
ATOM 623 C C . ILE A 1 85 ? 15.086 -30.016 -21.859 1 96.62 85 ILE A C 1
ATOM 625 O O . ILE A 1 85 ? 15.25 -31.203 -22.156 1 96.62 85 ILE A O 1
ATOM 629 N N . CYS A 1 86 ? 14.312 -29.578 -20.859 1 94.81 86 CYS A N 1
ATOM 630 C CA . CYS A 1 86 ? 13.828 -30.609 -19.938 1 94.81 86 CYS A CA 1
ATOM 631 C C . CYS A 1 86 ? 12.375 -30.359 -19.547 1 94.81 86 CYS A C 1
ATOM 633 O O . CYS A 1 86 ? 11.836 -31.016 -18.656 1 94.81 86 CYS A O 1
ATOM 635 N N . GLY A 1 87 ? 11.734 -29.406 -20.172 1 94.25 87 GLY A N 1
ATOM 636 C CA . GLY A 1 87 ? 10.344 -29.156 -19.844 1 94.25 87 GLY A CA 1
ATOM 637 C C . GLY A 1 87 ? 9.414 -30.281 -20.25 1 94.25 87 GLY A C 1
ATOM 638 O O . GLY A 1 87 ? 9.57 -30.859 -21.328 1 94.25 87 GLY A O 1
ATOM 639 N N . ASP A 1 88 ? 8.5 -30.578 -19.344 1 92.44 88 ASP A N 1
ATOM 640 C CA . ASP A 1 88 ? 7.477 -31.562 -19.672 1 92.44 88 ASP A CA 1
ATOM 641 C C . ASP A 1 88 ? 6.172 -30.891 -20.078 1 92.44 88 ASP A C 1
ATOM 643 O O . ASP A 1 88 ? 5.488 -30.281 -19.25 1 92.44 88 ASP A O 1
ATOM 647 N N . PRO A 1 89 ? 5.758 -31.016 -21.297 1 92.38 89 PRO A N 1
ATOM 648 C CA . PRO A 1 89 ? 4.566 -30.312 -21.797 1 92.38 89 PRO A CA 1
ATOM 649 C C . PRO A 1 89 ? 3.273 -30.875 -21.219 1 92.38 89 PRO A C 1
ATOM 651 O O . PRO A 1 89 ? 2.211 -30.266 -21.359 1 92.38 89 PRO A O 1
ATOM 654 N N . GLU A 1 90 ? 3.314 -32 -20.547 1 93.69 90 GLU A N 1
ATOM 655 C CA . GLU A 1 90 ? 2.113 -32.625 -20.016 1 93.69 90 GLU A CA 1
ATOM 656 C C . GLU A 1 90 ? 1.897 -32.25 -18.547 1 93.69 90 GLU A C 1
ATOM 658 O O . GLU A 1 90 ? 0.861 -32.594 -17.969 1 93.69 90 GLU A O 1
ATOM 663 N N . GLU A 1 91 ? 2.789 -31.516 -18.031 1 93.12 91 GLU A N 1
ATOM 664 C CA . GLU A 1 91 ? 2.758 -31.297 -16.594 1 93.12 91 GLU A CA 1
ATOM 665 C C . GLU A 1 91 ? 2.248 -29.906 -16.25 1 93.12 91 GLU A C 1
ATOM 667 O O . GLU A 1 91 ? 2.107 -29.562 -15.07 1 93.12 91 GLU A O 1
ATOM 672 N N . GLY A 1 92 ? 1.986 -29.094 -17.203 1 93.94 92 GLY A N 1
ATOM 673 C CA . GLY A 1 92 ? 1.41 -27.781 -16.953 1 93.94 92 GLY A CA 1
ATOM 674 C C . GLY A 1 92 ? 2.248 -26.922 -16.016 1 93.94 92 GLY A C 1
ATOM 675 O O . GLY A 1 92 ? 3.412 -26.641 -16.297 1 93.94 92 GLY A O 1
ATOM 676 N N . LEU A 1 93 ? 1.723 -26.703 -14.828 1 94.31 93 LEU A N 1
ATOM 677 C CA . LEU A 1 93 ? 2.357 -25.844 -13.844 1 94.31 93 LEU A CA 1
ATOM 678 C C . LEU A 1 93 ? 3.539 -26.547 -13.18 1 94.31 93 LEU A C 1
ATOM 680 O O . LEU A 1 93 ? 4.309 -25.906 -12.445 1 94.31 93 LEU A O 1
ATOM 684 N N . PHE A 1 94 ? 3.822 -27.797 -13.531 1 95.38 94 PHE A N 1
ATOM 685 C CA . PHE A 1 94 ? 4.945 -28.562 -13.016 1 95.38 94 PHE A CA 1
ATOM 686 C C . PHE A 1 94 ? 6.02 -28.734 -14.078 1 95.38 94 PHE A C 1
ATOM 688 O O . PHE A 1 94 ? 6.824 -29.672 -14.016 1 95.38 94 PHE A O 1
ATOM 695 N N . VAL A 1 95 ? 6.059 -27.891 -15.039 1 96 95 VAL A N 1
ATOM 696 C CA . VAL A 1 95 ? 6.922 -28.016 -16.203 1 96 95 VAL A CA 1
ATOM 697 C C . VAL A 1 95 ? 8.383 -28.047 -15.773 1 96 95 VAL A C 1
ATOM 699 O O . VAL A 1 95 ? 9.227 -28.641 -16.453 1 96 95 VAL A O 1
ATOM 702 N N . PHE A 1 96 ? 8.742 -27.5 -14.594 1 94.94 96 PHE A N 1
ATOM 703 C CA . PHE A 1 96 ? 10.117 -27.375 -14.133 1 94.94 96 PHE A CA 1
ATOM 704 C C . PHE A 1 96 ? 10.484 -28.547 -13.227 1 94.94 96 PHE A C 1
ATOM 706 O O . PHE A 1 96 ? 11.555 -28.562 -12.625 1 94.94 96 PHE A O 1
ATOM 713 N N . LYS A 1 97 ? 9.664 -29.547 -13.086 1 94.25 97 LYS A N 1
ATOM 714 C CA . LYS A 1 97 ? 9.836 -30.625 -12.109 1 94.25 97 LYS A CA 1
ATOM 715 C C . LYS A 1 97 ? 11.148 -31.359 -12.344 1 94.25 97 LYS A C 1
ATOM 717 O O . LYS A 1 97 ? 11.711 -31.938 -11.406 1 94.25 97 LYS A O 1
ATOM 722 N N . ASN A 1 98 ? 11.719 -31.266 -13.562 1 94.81 98 ASN A N 1
ATOM 723 C CA . ASN A 1 98 ? 12.891 -32.062 -13.898 1 94.81 98 ASN A CA 1
ATOM 724 C C . ASN A 1 98 ? 14.156 -31.219 -13.906 1 94.81 98 ASN A C 1
ATOM 726 O O . ASN A 1 98 ? 15.25 -31.734 -14.164 1 94.81 98 ASN A O 1
ATOM 730 N N . VAL A 1 99 ? 14.102 -29.969 -13.602 1 96.12 99 VAL A N 1
ATOM 731 C CA . VAL A 1 99 ? 15.25 -29.078 -13.664 1 96.12 99 VAL A CA 1
ATOM 732 C C . VAL A 1 99 ? 16.328 -29.531 -12.68 1 96.12 99 VAL A C 1
ATOM 734 O O . VAL A 1 99 ? 16.016 -29.906 -11.547 1 96.12 99 VAL A O 1
ATOM 737 N N . ASN A 1 100 ? 17.516 -29.578 -13.102 1 95.44 100 ASN A N 1
ATOM 738 C CA . ASN A 1 100 ? 18.688 -29.891 -12.281 1 95.44 100 ASN A CA 1
ATOM 739 C C . ASN A 1 100 ? 19.922 -29.141 -12.766 1 95.44 100 ASN A C 1
ATOM 741 O O . ASN A 1 100 ? 19.844 -28.344 -13.703 1 95.44 100 ASN A O 1
ATOM 745 N N . LYS A 1 101 ? 21 -29.391 -12.133 1 95 101 LYS A N 1
ATOM 746 C CA . LYS A 1 101 ? 22.219 -28.641 -12.391 1 95 101 LYS A CA 1
ATOM 747 C C . LYS A 1 101 ? 22.734 -28.875 -13.812 1 95 101 LYS A C 1
ATOM 749 O O . LYS A 1 101 ? 23.203 -27.953 -14.469 1 95 101 LYS A O 1
ATOM 754 N N . ASP A 1 102 ? 22.656 -30.078 -14.258 1 97.06 102 ASP A N 1
ATOM 755 C CA . ASP A 1 102 ? 23.125 -30.422 -15.594 1 97.06 102 ASP A CA 1
ATOM 756 C C . ASP A 1 102 ? 22.328 -29.688 -16.672 1 97.06 102 ASP A C 1
ATOM 758 O O . ASP A 1 102 ? 22.906 -29.125 -17.609 1 97.06 102 ASP A O 1
ATOM 762 N N . TYR A 1 103 ? 21.047 -29.703 -16.547 1 97.38 103 TYR A N 1
ATOM 763 C CA . TYR A 1 103 ? 20.188 -29.031 -17.516 1 97.38 103 TYR A CA 1
ATOM 764 C C . TYR A 1 103 ? 20.391 -27.516 -17.453 1 97.38 103 TYR A C 1
ATOM 766 O O . TYR A 1 103 ? 20.297 -26.828 -18.469 1 97.38 103 TYR A O 1
ATOM 774 N N . LEU A 1 104 ? 20.641 -26.969 -16.266 1 97.19 104 LEU A N 1
ATOM 775 C CA . LEU A 1 104 ? 20.906 -25.547 -16.125 1 97.19 104 LEU A CA 1
ATOM 776 C C . LEU A 1 104 ? 22.172 -25.141 -16.875 1 97.19 104 LEU A C 1
ATOM 778 O O . LEU A 1 104 ? 22.219 -24.094 -17.516 1 97.19 104 LEU A O 1
ATOM 782 N N . ASP A 1 105 ? 23.172 -25.984 -16.766 1 97.44 105 ASP A N 1
ATOM 783 C CA . ASP A 1 105 ? 24.422 -25.703 -17.469 1 97.44 105 ASP A CA 1
ATOM 784 C C . ASP A 1 105 ? 24.219 -25.688 -18.969 1 97.44 105 ASP A C 1
ATOM 786 O O . ASP A 1 105 ? 24.766 -24.828 -19.672 1 97.44 105 ASP A O 1
ATOM 790 N N . LYS A 1 106 ? 23.469 -26.594 -19.438 1 97.19 106 LYS A N 1
ATOM 791 C CA . LYS A 1 106 ? 23.141 -26.609 -20.859 1 97.19 106 LYS A CA 1
ATOM 792 C C . LYS A 1 106 ? 22.375 -25.359 -21.266 1 97.19 106 LYS A C 1
ATOM 794 O O . LYS A 1 106 ? 22.609 -24.797 -22.344 1 97.19 106 LYS A O 1
ATOM 799 N N . ALA A 1 107 ? 21.453 -24.969 -20.438 1 97.38 107 ALA A N 1
ATOM 800 C CA . ALA A 1 107 ? 20.656 -23.781 -20.703 1 97.38 107 ALA A CA 1
ATOM 801 C C . ALA A 1 107 ? 21.547 -22.531 -20.766 1 97.38 107 ALA A C 1
ATOM 803 O O . ALA A 1 107 ? 21.359 -21.672 -21.625 1 97.38 107 ALA A O 1
ATOM 804 N N . ARG A 1 108 ? 22.469 -22.469 -19.875 1 96.94 108 ARG A N 1
ATOM 805 C CA . ARG A 1 108 ? 23.406 -21.344 -19.844 1 96.94 108 ARG A CA 1
ATOM 806 C C . ARG A 1 108 ? 24.219 -21.266 -21.125 1 96.94 108 ARG A C 1
ATOM 808 O O . ARG A 1 108 ? 24.469 -20.188 -21.656 1 96.94 108 ARG A O 1
ATOM 815 N N . GLU A 1 109 ? 24.594 -22.375 -21.547 1 96.75 109 GLU A N 1
ATOM 816 C CA . GLU A 1 109 ? 25.344 -22.438 -22.812 1 96.75 109 GLU A CA 1
ATOM 817 C C . GLU A 1 109 ? 24.484 -21.969 -23.984 1 96.75 109 GLU A C 1
ATOM 819 O O . GLU A 1 109 ? 24.969 -21.266 -24.875 1 96.75 109 GLU A O 1
ATOM 824 N N . MET A 1 110 ? 23.234 -22.359 -23.969 1 96.75 110 MET A N 1
ATOM 825 C CA . MET A 1 110 ? 22.312 -21.922 -25.016 1 96.75 110 MET A CA 1
ATOM 826 C C . MET A 1 110 ? 22.203 -20.406 -25.031 1 96.75 110 MET A C 1
ATOM 828 O O . MET A 1 110 ? 22.156 -19.781 -26.094 1 96.75 110 MET A O 1
ATOM 832 N N . ILE A 1 111 ? 22.109 -19.828 -23.859 1 96.12 111 ILE A N 1
ATOM 833 C CA . ILE A 1 111 ? 21.969 -18.375 -23.734 1 96.12 111 ILE A CA 1
ATOM 834 C C . ILE A 1 111 ? 23.25 -17.688 -24.203 1 96.12 111 ILE A C 1
ATOM 836 O O . ILE A 1 111 ? 23.188 -16.703 -24.938 1 96.12 111 ILE A O 1
ATOM 840 N N . LYS A 1 112 ? 24.344 -18.203 -23.797 1 95.81 112 LYS A N 1
ATOM 841 C CA . LYS A 1 112 ? 25.641 -17.656 -24.188 1 95.81 112 LYS A CA 1
ATOM 842 C C . LYS A 1 112 ? 25.797 -17.672 -25.703 1 95.81 112 LYS A C 1
ATOM 844 O O . LYS A 1 112 ? 26.375 -16.734 -26.281 1 95.81 112 LYS A O 1
ATOM 849 N N . ASN A 1 113 ? 25.328 -18.688 -26.328 1 96.56 113 ASN A N 1
ATOM 850 C CA . ASN A 1 113 ? 25.453 -18.859 -27.766 1 96.56 113 ASN A CA 1
ATOM 851 C C . ASN A 1 113 ? 24.312 -18.156 -28.516 1 96.56 113 ASN A C 1
ATOM 853 O O . ASN A 1 113 ? 24.141 -18.344 -29.719 1 96.56 113 ASN A O 1
ATOM 857 N N . LYS A 1 114 ? 23.406 -17.469 -27.828 1 95.94 114 LYS A N 1
ATOM 858 C CA . LYS A 1 114 ? 22.344 -16.656 -28.391 1 95.94 114 LYS A CA 1
ATOM 859 C C . LYS A 1 114 ? 21.297 -17.516 -29.109 1 95.94 114 LYS A C 1
ATOM 861 O O . LYS A 1 114 ? 20.766 -17.125 -30.141 1 95.94 114 LYS A O 1
ATOM 866 N N . VAL A 1 115 ? 21.219 -18.672 -28.594 1 96.88 115 VAL A N 1
ATOM 867 C CA . VAL A 1 115 ? 20.219 -19.594 -29.125 1 96.88 115 VAL A CA 1
ATOM 868 C C . VAL A 1 115 ? 18.812 -19.109 -28.781 1 96.88 115 VAL A C 1
ATOM 870 O O . VAL A 1 115 ? 17.859 -19.328 -29.516 1 96.88 115 VAL A O 1
ATOM 873 N N . VAL A 1 116 ? 18.656 -18.453 -27.625 1 98 116 VAL A N 1
ATOM 874 C CA . VAL A 1 116 ? 17.375 -17.969 -27.141 1 98 116 VAL A CA 1
ATOM 875 C C . VAL A 1 116 ? 17.328 -16.438 -27.234 1 98 116 VAL A C 1
ATOM 877 O O . VAL A 1 116 ? 18.25 -15.758 -26.781 1 98 116 VAL A O 1
ATOM 880 N N . THR A 1 117 ? 16.281 -15.93 -27.828 1 97.31 117 THR A N 1
ATOM 881 C CA . THR A 1 117 ? 16.031 -14.492 -27.859 1 97.31 117 THR A CA 1
ATOM 882 C C . THR A 1 117 ? 14.711 -14.164 -27.156 1 97.31 117 THR A C 1
ATOM 884 O O . THR A 1 117 ? 13.773 -14.961 -27.203 1 97.31 117 THR A O 1
ATOM 887 N N . LEU A 1 118 ? 14.672 -13.078 -26.469 1 96.81 118 LEU A N 1
ATOM 888 C CA . LEU A 1 118 ? 13.5 -12.633 -25.719 1 96.81 118 LEU A CA 1
ATOM 889 C C . LEU A 1 118 ? 13.102 -11.219 -26.125 1 96.81 118 LEU A C 1
ATOM 891 O O . LEU A 1 118 ? 13.898 -10.289 -26 1 96.81 118 LEU A O 1
ATOM 895 N N . ASN A 1 119 ? 11.891 -11.031 -26.594 1 95.69 119 ASN A N 1
ATOM 896 C CA . ASN A 1 119 ? 11.398 -9.727 -27.031 1 95.69 119 ASN A CA 1
ATOM 897 C C . ASN A 1 119 ? 10.039 -9.406 -26.422 1 95.69 119 ASN A C 1
ATOM 899 O O . ASN A 1 119 ? 9.07 -10.148 -26.641 1 95.69 119 ASN A O 1
ATOM 903 N N . PRO A 1 120 ? 9.953 -8.312 -25.734 1 94.44 120 PRO A N 1
ATOM 904 C CA . PRO A 1 120 ? 8.625 -7.875 -25.281 1 94.44 120 PRO A CA 1
ATOM 905 C C . PRO A 1 120 ? 7.785 -7.289 -26.422 1 94.44 120 PRO A C 1
ATOM 907 O O . PRO A 1 120 ? 8.32 -6.613 -27.312 1 94.44 120 PRO A O 1
ATOM 910 N N . ILE A 1 121 ? 6.559 -7.617 -26.359 1 93.94 121 ILE A N 1
ATOM 911 C CA . ILE A 1 121 ? 5.68 -7.059 -27.375 1 93.94 121 ILE A CA 1
ATOM 912 C C . ILE A 1 121 ? 4.504 -6.348 -26.719 1 93.94 121 ILE A C 1
ATOM 914 O O . ILE A 1 121 ? 4.148 -6.656 -25.578 1 93.94 121 ILE A O 1
ATOM 918 N N . GLU A 1 122 ? 3.883 -5.379 -27.422 1 89.69 122 GLU A N 1
ATOM 919 C CA . GLU A 1 122 ? 2.777 -4.566 -26.922 1 89.69 122 GLU A CA 1
ATOM 920 C C . GLU A 1 122 ? 1.443 -5.031 -27.484 1 89.69 122 GLU A C 1
ATOM 922 O O . GLU A 1 122 ? 1.411 -5.84 -28.422 1 89.69 122 GLU A O 1
ATOM 927 N N . ASN A 1 123 ? 0.406 -4.562 -26.875 1 88.25 123 ASN A N 1
ATOM 928 C CA . ASN A 1 123 ? -0.958 -4.742 -27.359 1 88.25 123 ASN A CA 1
ATOM 929 C C . ASN A 1 123 ? -1.342 -6.219 -27.422 1 88.25 123 ASN A C 1
ATOM 931 O O . ASN A 1 123 ? -1.841 -6.695 -28.453 1 88.25 123 ASN A O 1
ATOM 935 N N . THR A 1 124 ? -0.973 -6.934 -26.438 1 90.12 124 THR A N 1
ATOM 936 C CA . THR A 1 124 ? -1.343 -8.336 -26.25 1 90.12 124 THR A CA 1
ATOM 937 C C . THR A 1 124 ? -2.145 -8.523 -24.969 1 90.12 124 THR A C 1
ATOM 939 O O . THR A 1 124 ? -2.271 -7.598 -24.172 1 90.12 124 THR A O 1
ATOM 942 N N . ASP A 1 125 ? -2.736 -9.727 -24.859 1 90.38 125 ASP A N 1
ATOM 943 C CA . ASP A 1 125 ? -3.256 -10.133 -23.562 1 90.38 125 ASP A CA 1
ATOM 944 C C . ASP A 1 125 ? -2.176 -10.031 -22.484 1 90.38 125 ASP A C 1
ATOM 946 O O . ASP A 1 125 ? -0.993 -10.242 -22.766 1 90.38 125 ASP A O 1
ATOM 950 N N . PRO A 1 126 ? -2.633 -9.727 -21.266 1 89.06 126 PRO A N 1
ATOM 951 C CA . PRO A 1 126 ? -1.636 -9.625 -20.203 1 89.06 126 PRO A CA 1
ATOM 952 C C . PRO A 1 126 ? -0.822 -10.906 -20.031 1 89.06 126 PRO A C 1
ATOM 954 O O . PRO A 1 126 ? 0.356 -10.844 -19.672 1 89.06 126 PRO A O 1
ATOM 957 N N . VAL A 1 127 ? -1.478 -12.031 -20.297 1 92.94 127 VAL A N 1
ATOM 958 C CA . VAL A 1 127 ? -0.786 -13.32 -20.281 1 92.94 127 VAL A CA 1
ATOM 959 C C . VAL A 1 127 ? -0.605 -13.836 -21.703 1 92.94 127 VAL A C 1
ATOM 961 O O . VAL A 1 127 ? -1.48 -14.523 -22.234 1 92.94 127 VAL A O 1
ATOM 964 N N . PHE A 1 128 ? 0.564 -13.508 -22.266 1 96.38 128 PHE A N 1
ATOM 965 C CA . PHE A 1 128 ? 0.839 -13.867 -23.656 1 96.38 128 PHE A CA 1
ATOM 966 C C . PHE A 1 128 ? 2.283 -14.32 -23.812 1 96.38 128 PHE A C 1
ATOM 968 O O . PHE A 1 128 ? 3.209 -13.656 -23.359 1 96.38 128 PHE A O 1
ATOM 975 N N . VAL A 1 129 ? 2.467 -15.477 -24.438 1 98.12 129 VAL A N 1
ATOM 976 C CA . VAL A 1 129 ? 3.773 -16.016 -24.812 1 98.12 129 VAL A CA 1
ATOM 977 C C . VAL A 1 129 ? 3.703 -16.609 -26.219 1 98.12 129 VAL A C 1
ATOM 979 O O . VAL A 1 129 ? 2.805 -17.391 -26.516 1 98.12 129 VAL A O 1
ATOM 982 N N . GLU A 1 130 ? 4.582 -16.203 -27.047 1 98.69 130 GLU A N 1
ATOM 983 C CA . GLU A 1 130 ? 4.801 -16.828 -28.344 1 98.69 130 GLU A CA 1
ATOM 984 C C . GLU A 1 130 ? 6.223 -17.375 -28.453 1 98.69 130 GLU A C 1
ATOM 986 O O . GLU A 1 130 ? 7.195 -16.641 -28.297 1 98.69 130 GLU A O 1
ATOM 991 N N . ALA A 1 131 ? 6.32 -18.609 -28.688 1 98.75 131 ALA A N 1
ATOM 992 C CA . ALA A 1 131 ? 7.617 -19.266 -28.859 1 98.75 131 ALA A CA 1
ATOM 993 C C . ALA A 1 131 ? 7.773 -19.812 -30.281 1 98.75 131 ALA A C 1
ATOM 995 O O . ALA A 1 131 ? 6.984 -20.656 -30.719 1 98.75 131 ALA A O 1
ATOM 996 N N . THR A 1 132 ? 8.727 -19.281 -30.969 1 98.75 132 THR A N 1
ATOM 997 C CA . THR A 1 132 ? 9.102 -19.812 -32.281 1 98.75 132 THR A CA 1
ATOM 998 C C . THR A 1 132 ? 10.336 -20.703 -32.156 1 98.75 132 THR A C 1
ATOM 1000 O O . THR A 1 132 ? 11.414 -20.234 -31.797 1 98.75 132 THR A O 1
ATOM 1003 N N . LEU A 1 133 ? 10.172 -21.953 -32.438 1 98.44 133 LEU A N 1
ATOM 1004 C CA . LEU A 1 133 ? 11.25 -22.938 -32.438 1 98.44 133 LEU A CA 1
ATOM 1005 C C . LEU A 1 133 ? 11.688 -23.266 -33.875 1 98.44 133 LEU A C 1
ATOM 1007 O O . LEU A 1 133 ? 10.875 -23.688 -34.688 1 98.44 133 LEU A O 1
ATOM 1011 N N . LYS A 1 134 ? 12.961 -23.062 -34.062 1 97.94 134 LYS A N 1
ATOM 1012 C CA . LYS A 1 134 ? 13.5 -23.328 -35.375 1 97.94 134 LYS A CA 1
ATOM 1013 C C . LYS A 1 134 ? 14.492 -24.484 -35.375 1 97.94 134 LYS A C 1
ATOM 1015 O O . LYS A 1 134 ? 15.383 -24.531 -34.531 1 97.94 134 LYS A O 1
ATOM 1020 N N . GLY A 1 135 ? 14.305 -25.422 -36.188 1 95.88 135 GLY A N 1
ATOM 1021 C CA . GLY A 1 135 ? 15.25 -26.5 -36.469 1 95.88 135 GLY A CA 1
ATOM 1022 C C . GLY A 1 135 ? 15.898 -26.391 -37.812 1 95.88 135 GLY A C 1
ATOM 1023 O O . GLY A 1 135 ? 15.922 -25.312 -38.438 1 95.88 135 GLY A O 1
ATOM 1024 N N . GLU A 1 136 ? 16.5 -27.5 -38.219 1 93.69 136 GLU A N 1
ATOM 1025 C CA . GLU A 1 136 ? 17.141 -27.516 -39.531 1 93.69 136 GLU A CA 1
ATOM 1026 C C . GLU A 1 136 ? 16.109 -27.438 -40.656 1 93.69 136 GLU A C 1
ATOM 1028 O O . GLU A 1 136 ? 16.312 -26.734 -41.656 1 93.69 136 GLU A O 1
ATOM 1033 N N . LYS A 1 137 ? 15 -28.109 -40.5 1 91.38 137 LYS A N 1
ATOM 1034 C CA . LYS A 1 137 ? 14.039 -28.219 -41.594 1 91.38 137 LYS A CA 1
ATOM 1035 C C . LYS A 1 137 ? 12.641 -27.812 -41.125 1 91.38 137 LYS A C 1
ATOM 1037 O O . LYS A 1 137 ? 11.695 -27.812 -41.938 1 91.38 137 LYS A O 1
ATOM 1042 N N . ASP A 1 138 ? 12.484 -27.547 -39.875 1 94.06 138 ASP A N 1
ATOM 1043 C CA . ASP A 1 138 ? 11.133 -27.266 -39.406 1 94.06 138 ASP A CA 1
ATOM 1044 C C . ASP A 1 138 ? 11.109 -26.047 -38.5 1 94.06 138 ASP A C 1
ATOM 1046 O O . ASP A 1 138 ? 12.141 -25.641 -37.969 1 94.06 138 ASP A O 1
ATOM 1050 N N . GLU A 1 139 ? 9.938 -25.453 -38.531 1 97.56 139 GLU A N 1
ATOM 1051 C CA . GLU A 1 139 ? 9.609 -24.328 -37.656 1 97.56 139 GLU A CA 1
ATOM 1052 C C . GLU A 1 139 ? 8.258 -24.531 -36.969 1 97.56 139 GLU A C 1
ATOM 1054 O O . GLU A 1 139 ? 7.281 -24.906 -37.625 1 97.56 139 GLU A O 1
ATOM 1059 N N . VAL A 1 140 ? 8.289 -24.359 -35.719 1 98.38 140 VAL A N 1
ATOM 1060 C CA . VAL A 1 140 ? 7.059 -24.484 -34.938 1 98.38 140 VAL A CA 1
ATOM 1061 C C . VAL A 1 140 ? 6.805 -23.219 -34.125 1 98.38 140 VAL A C 1
ATOM 1063 O O . VAL A 1 140 ? 7.715 -22.672 -33.5 1 98.38 140 VAL A O 1
ATOM 1066 N N . ILE A 1 141 ? 5.586 -22.672 -34.219 1 98.62 141 ILE A N 1
ATOM 1067 C CA . ILE A 1 141 ? 5.164 -21.531 -33.438 1 98.62 141 ILE A CA 1
ATOM 1068 C C . ILE A 1 141 ? 4.09 -21.969 -32.438 1 98.62 141 ILE A C 1
ATOM 1070 O O . ILE A 1 141 ? 3.059 -22.516 -32.812 1 98.62 141 ILE A O 1
ATOM 1074 N N . ALA A 1 142 ? 4.355 -21.812 -31.172 1 98.5 142 ALA A N 1
ATOM 1075 C CA . ALA A 1 142 ? 3.389 -22.078 -30.109 1 98.5 142 ALA A CA 1
ATOM 1076 C C . ALA A 1 142 ? 2.953 -20.781 -29.438 1 98.5 142 ALA A C 1
ATOM 1078 O O . ALA A 1 142 ? 3.787 -19.938 -29.094 1 98.5 142 ALA A O 1
ATOM 1079 N N . ILE A 1 143 ? 1.646 -20.609 -29.266 1 98.06 143 ILE A N 1
ATOM 1080 C CA . ILE A 1 143 ? 1.101 -19.391 -28.703 1 98.06 143 ILE A CA 1
ATOM 1081 C C . ILE A 1 143 ? 0.267 -19.703 -27.469 1 98.06 143 ILE A C 1
ATOM 1083 O O . ILE A 1 143 ? -0.672 -20.5 -27.531 1 98.06 143 ILE A O 1
ATOM 1087 N N . LEU A 1 144 ? 0.665 -19.156 -26.375 1 96.94 144 LEU A N 1
ATOM 1088 C CA . LEU A 1 144 ? -0.072 -19.203 -25.125 1 96.94 144 LEU A CA 1
ATOM 1089 C C . LEU A 1 144 ? -0.73 -17.859 -24.828 1 96.94 144 LEU A C 1
ATOM 1091 O O . LEU A 1 144 ? -0.091 -16.812 -24.953 1 96.94 144 LEU A O 1
ATOM 1095 N N . GLU A 1 145 ? -2.021 -17.844 -24.391 1 94.44 145 GLU A N 1
ATOM 1096 C CA . GLU A 1 145 ? -2.74 -16.594 -24.141 1 94.44 145 GLU A CA 1
ATOM 1097 C C . GLU A 1 145 ? -3.838 -16.781 -23.109 1 94.44 145 GLU A C 1
ATOM 1099 O O . GLU A 1 145 ? -4.473 -17.844 -23.047 1 94.44 145 GLU A O 1
ATOM 1104 N N . GLY A 1 146 ? -4.008 -15.789 -22.203 1 88.19 146 GLY A N 1
ATOM 1105 C CA . GLY A 1 146 ? -5.148 -15.734 -21.297 1 88.19 146 GLY A CA 1
ATOM 1106 C C . GLY A 1 146 ? -4.938 -16.531 -20.031 1 88.19 146 GLY A C 1
ATOM 1107 O O . GLY A 1 146 ? -5.625 -16.297 -19.031 1 88.19 146 GLY A O 1
ATOM 1108 N N . GLY A 1 147 ? -4.102 -17.453 -20.016 1 89.25 147 GLY A N 1
ATOM 1109 C CA . GLY A 1 147 ? -3.762 -18.297 -18.875 1 89.25 147 GLY A CA 1
ATOM 1110 C C . GLY A 1 147 ? -2.357 -18.859 -18.953 1 89.25 147 GLY A C 1
ATOM 1111 O O . GLY A 1 147 ? -1.819 -19.062 -20.047 1 89.25 147 GLY A O 1
ATOM 1112 N N . HIS A 1 148 ? -1.829 -19.312 -17.875 1 92.94 148 HIS A N 1
ATOM 1113 C CA . HIS A 1 148 ? -0.414 -19.656 -17.797 1 92.94 148 HIS A CA 1
ATOM 1114 C C . HIS A 1 148 ? -0.151 -21.031 -18.375 1 92.94 148 HIS A C 1
ATOM 1116 O O . HIS A 1 148 ? 1.004 -21.422 -18.578 1 92.94 148 HIS A O 1
ATOM 1122 N N . THR A 1 149 ? -1.227 -21.797 -18.625 1 93.06 149 THR A N 1
ATOM 1123 C CA . THR A 1 149 ? -1.073 -23.094 -19.266 1 93.06 149 THR A CA 1
ATOM 1124 C C . THR A 1 149 ? -2.062 -23.25 -20.406 1 93.06 149 THR A C 1
ATOM 1126 O O . THR A 1 149 ? -2.48 -24.359 -20.734 1 93.06 149 THR A O 1
ATOM 1129 N N . ASN A 1 150 ? -2.492 -22.109 -20.906 1 92.31 150 ASN A N 1
ATOM 1130 C CA . ASN A 1 150 ? -3.498 -22.141 -21.969 1 92.31 150 ASN A CA 1
ATOM 1131 C C . ASN A 1 150 ? -2.865 -21.969 -23.344 1 92.31 150 ASN A C 1
ATOM 1133 O O . ASN A 1 150 ? -2.805 -20.859 -23.875 1 92.31 150 ASN A O 1
ATOM 1137 N N . ILE A 1 151 ? -2.588 -23.062 -24.031 1 95.88 151 ILE A N 1
ATOM 1138 C CA . ILE A 1 151 ? -2.082 -23.016 -25.406 1 95.88 151 ILE A CA 1
ATOM 1139 C C . ILE A 1 151 ? -3.232 -22.75 -26.359 1 95.88 151 ILE A C 1
ATOM 1141 O O . ILE A 1 151 ? -4.195 -23.516 -26.438 1 95.88 151 ILE A O 1
ATOM 1145 N N . GLU A 1 152 ? -3.143 -21.703 -27.109 1 95.44 152 GLU A N 1
ATOM 1146 C CA . GLU A 1 152 ? -4.207 -21.297 -28.016 1 95.44 152 GLU A CA 1
ATOM 1147 C C . GLU A 1 152 ? -3.988 -21.859 -29.422 1 95.44 152 GLU A C 1
ATOM 1149 O O . GLU A 1 152 ? -4.949 -22.219 -30.094 1 95.44 152 GLU A O 1
ATOM 1154 N N . ARG A 1 153 ? -2.719 -21.812 -29.812 1 96.75 153 ARG A N 1
ATOM 1155 C CA . ARG A 1 153 ? -2.443 -22.188 -31.203 1 96.75 153 ARG A CA 1
ATOM 1156 C C . ARG A 1 153 ? -1.031 -22.75 -31.344 1 96.75 153 ARG A C 1
ATOM 1158 O O . ARG A 1 153 ? -0.103 -22.281 -30.688 1 96.75 153 ARG A O 1
ATOM 1165 N N . ILE A 1 154 ? -0.921 -23.75 -32.25 1 97.88 154 ILE A N 1
ATOM 1166 C CA . ILE A 1 154 ? 0.365 -24.281 -32.688 1 97.88 154 ILE A CA 1
ATOM 1167 C C . ILE A 1 154 ? 0.438 -24.312 -34.219 1 97.88 154 ILE A C 1
ATOM 1169 O O . ILE A 1 154 ? -0.458 -24.828 -34.875 1 97.88 154 ILE A O 1
ATOM 1173 N N . ILE A 1 155 ? 1.437 -23.672 -34.75 1 98.19 155 ILE A N 1
ATOM 1174 C CA . ILE A 1 155 ? 1.664 -23.625 -36.188 1 98.19 155 ILE A CA 1
ATOM 1175 C C . ILE A 1 155 ? 2.938 -24.391 -36.531 1 98.19 155 ILE A C 1
ATOM 1177 O O . ILE A 1 155 ? 4.008 -24.094 -36 1 98.19 155 ILE A O 1
ATOM 1181 N N . VAL A 1 156 ? 2.838 -25.375 -37.438 1 97.94 156 VAL A N 1
ATOM 1182 C CA . VAL A 1 156 ? 3.979 -26.156 -37.875 1 97.94 156 VAL A CA 1
ATOM 1183 C C . VAL A 1 156 ? 4.238 -25.906 -39.375 1 97.94 156 VAL A C 1
ATOM 1185 O O . VAL A 1 156 ? 3.4 -26.203 -40.219 1 97.94 156 VAL A O 1
ATOM 1188 N N . ASN A 1 157 ? 5.375 -25.297 -39.594 1 97.25 157 ASN A N 1
ATOM 1189 C CA . ASN A 1 157 ? 5.75 -24.969 -40.969 1 97.25 157 ASN A CA 1
ATOM 1190 C C . ASN A 1 157 ? 4.637 -24.219 -41.719 1 97.25 157 ASN A C 1
ATOM 1192 O O . ASN A 1 157 ? 4.266 -24.578 -42.812 1 97.25 157 ASN A O 1
ATOM 1196 N N . GLY A 1 158 ? 4.059 -23.234 -41 1 96.12 158 GLY A N 1
ATOM 1197 C CA . GLY A 1 158 ? 3.078 -22.328 -41.594 1 96.12 158 GLY A CA 1
ATOM 1198 C C . GLY A 1 158 ? 1.665 -22.875 -41.562 1 96.12 158 GLY A C 1
ATOM 1199 O O . GLY A 1 158 ? 0.709 -22.172 -41.875 1 96.12 158 GLY A O 1
ATOM 1200 N N . LYS A 1 159 ? 1.489 -24.125 -41.094 1 97.06 159 LYS A N 1
ATOM 1201 C CA . LYS A 1 159 ? 0.167 -24.75 -41.031 1 97.06 159 LYS A CA 1
ATOM 1202 C C . LYS A 1 159 ? -0.297 -24.891 -39.594 1 97.06 159 LYS A C 1
ATOM 1204 O O . LYS A 1 159 ? 0.479 -25.312 -38.719 1 97.06 159 LYS A O 1
ATOM 1209 N N . ILE A 1 160 ? -1.592 -24.625 -39.406 1 96.69 160 ILE A N 1
ATOM 1210 C CA . ILE A 1 160 ? -2.16 -24.75 -38.062 1 96.69 160 ILE A CA 1
ATOM 1211 C C . ILE A 1 160 ? -2.27 -26.219 -37.688 1 96.69 160 ILE A C 1
ATOM 1213 O O . ILE A 1 160 ? -2.971 -27 -38.344 1 96.69 160 ILE A O 1
ATOM 1217 N N . ALA A 1 161 ? -1.536 -26.625 -36.719 1 96.5 161 ALA A N 1
ATOM 1218 C CA . ALA A 1 161 ? -1.558 -28 -36.219 1 96.5 161 ALA A CA 1
ATOM 1219 C C . ALA A 1 161 ? -2.525 -28.156 -35.062 1 96.5 161 ALA A C 1
ATOM 1221 O O . ALA A 1 161 ? -3.053 -29.234 -34.812 1 96.5 161 ALA A O 1
ATOM 1222 N N . PHE A 1 162 ? -2.73 -27.141 -34.281 1 96 162 PHE A N 1
ATOM 1223 C CA . PHE A 1 162 ? -3.633 -27.125 -33.125 1 96 162 PHE A CA 1
ATOM 1224 C C . PHE A 1 162 ? -4.223 -25.734 -32.938 1 96 162 PHE A C 1
ATOM 1226 O O . PHE A 1 162 ? -3.525 -24.719 -33.094 1 96 162 PHE A O 1
ATOM 1233 N N . GLU A 1 163 ? -5.449 -25.578 -32.75 1 94 163 GLU A N 1
ATOM 1234 C CA . GLU A 1 163 ? -6.145 -24.344 -32.406 1 94 163 GLU A CA 1
ATOM 1235 C C . GLU A 1 163 ? -7.273 -24.594 -31.422 1 94 163 GLU A C 1
ATOM 1237 O O . GLU A 1 163 ? -8.133 -25.438 -31.656 1 94 163 GLU A O 1
ATOM 1242 N N . LYS A 1 164 ? -7.016 -24.047 -30.312 1 88.12 164 LYS A N 1
ATOM 1243 C CA . LYS A 1 164 ? -8.055 -24.203 -29.312 1 88.12 164 LYS A CA 1
ATOM 1244 C C . LYS A 1 164 ? -9.359 -23.531 -29.75 1 88.12 164 LYS A C 1
ATOM 1246 O O . LYS A 1 164 ? -9.328 -22.453 -30.359 1 88.12 164 LYS A O 1
ATOM 1251 N N . ASP A 1 165 ? -10.438 -24.234 -29.672 1 72.88 165 ASP A N 1
ATOM 1252 C CA . ASP A 1 165 ? -11.742 -23.672 -30.031 1 72.88 165 ASP A CA 1
ATOM 1253 C C . ASP A 1 165 ? -12.008 -22.375 -29.25 1 72.88 165 ASP A C 1
ATOM 1255 O O . ASP A 1 165 ? -11.477 -22.188 -28.156 1 72.88 165 ASP A O 1
ATOM 1259 N N . ASN A 1 166 ? -12.695 -21.328 -29.688 1 56.69 166 ASN A N 1
ATOM 1260 C CA . ASN A 1 166 ? -12.914 -19.938 -29.312 1 56.69 166 ASN A CA 1
ATOM 1261 C C . ASN A 1 166 ? -13.125 -19.781 -27.812 1 56.69 166 ASN A C 1
ATOM 1263 O O . ASN A 1 166 ? -14.266 -19.766 -27.344 1 56.69 166 ASN A O 1
ATOM 1267 N N . LYS A 1 167 ? -12.258 -20.094 -26.906 1 51.81 167 LYS A N 1
ATOM 1268 C CA . LYS A 1 167 ? -12.164 -20.047 -25.453 1 51.81 167 LYS A CA 1
ATOM 1269 C C . LYS A 1 167 ? -12.336 -18.625 -24.938 1 51.81 167 LYS A C 1
ATOM 1271 O O . LYS A 1 167 ? -12.445 -18.406 -23.719 1 51.81 167 LYS A O 1
ATOM 1276 N N . ASN A 1 168 ? -11.852 -17.625 -25.797 1 54.22 168 ASN A N 1
ATOM 1277 C CA . ASN A 1 168 ? -12.125 -16.266 -25.328 1 54.22 168 ASN A CA 1
ATOM 1278 C C . ASN A 1 168 ? -13.531 -16.156 -24.734 1 54.22 168 ASN A C 1
ATOM 1280 O O . ASN A 1 168 ? -13.766 -15.352 -23.828 1 54.22 168 ASN A O 1
ATOM 1284 N N . GLU A 1 169 ? -14.242 -17.25 -25 1 56.66 169 GLU A N 1
ATOM 1285 C CA . GLU A 1 169 ? -15.648 -17.234 -24.594 1 56.66 169 GLU A CA 1
ATOM 1286 C C . GLU A 1 169 ? -15.805 -17.703 -23.156 1 56.66 169 GLU A C 1
ATOM 1288 O O . GLU A 1 169 ? -16.625 -17.156 -22.406 1 56.66 169 GLU A O 1
ATOM 1293 N N . LYS A 1 170 ? -14.914 -18.641 -22.688 1 59.28 170 LYS A N 1
ATOM 1294 C CA . LYS A 1 170 ? -15.07 -19.156 -21.328 1 59.28 170 LYS A CA 1
ATOM 1295 C C . LYS A 1 170 ? -14.641 -18.109 -20.297 1 59.28 170 LYS A C 1
ATOM 1297 O O . LYS A 1 170 ? -15.344 -17.891 -19.312 1 59.28 170 LYS A O 1
ATOM 1302 N N . ASP A 1 171 ? -13.516 -17.5 -20.469 1 62.19 171 ASP A N 1
ATOM 1303 C CA . ASP A 1 171 ? -13.023 -16.484 -19.531 1 62.19 171 ASP A CA 1
ATOM 1304 C C . ASP A 1 171 ? -14 -15.32 -19.422 1 62.19 171 ASP A C 1
ATOM 1306 O O . ASP A 1 171 ? -14.25 -14.812 -18.328 1 62.19 171 ASP A O 1
ATOM 1310 N N . ASN A 1 172 ? -14.445 -14.992 -20.484 1 64.25 172 ASN A N 1
ATOM 1311 C CA . ASN A 1 172 ? -15.445 -13.93 -20.5 1 64.25 172 ASN A CA 1
ATOM 1312 C C . ASN A 1 172 ? -16.719 -14.352 -19.766 1 64.25 172 ASN A C 1
ATOM 1314 O O . ASN A 1 172 ? -17.344 -13.555 -19.062 1 64.25 172 ASN A O 1
ATOM 1318 N N . LYS A 1 173 ? -16.984 -15.602 -19.938 1 70.88 173 LYS A N 1
ATOM 1319 C CA . LYS A 1 173 ? -18.188 -16.109 -19.297 1 70.88 173 LYS A CA 1
ATOM 1320 C C . LYS A 1 173 ? -18 -16.188 -17.781 1 70.88 173 LYS A C 1
ATOM 1322 O O . LYS A 1 173 ? -18.906 -15.875 -17.016 1 70.88 173 LYS A O 1
ATOM 1327 N N . ASP A 1 174 ? -16.828 -16.609 -17.484 1 75.38 174 ASP A N 1
ATOM 1328 C CA . ASP A 1 174 ? -16.547 -16.688 -16.047 1 75.38 174 ASP A CA 1
ATOM 1329 C C . ASP A 1 174 ? -16.547 -15.305 -15.414 1 75.38 174 ASP A C 1
ATOM 1331 O O . ASP A 1 174 ? -17.047 -15.133 -14.297 1 75.38 174 ASP A O 1
ATOM 1335 N N . CYS A 1 175 ? -15.977 -14.398 -16.125 1 74.19 175 CYS A N 1
ATOM 1336 C CA . CYS A 1 175 ? -15.969 -13.023 -15.633 1 74.19 175 CYS A CA 1
ATOM 1337 C C . CYS A 1 175 ? -17.391 -12.484 -15.477 1 74.19 175 CYS A C 1
ATOM 1339 O O . CYS A 1 175 ? -17.734 -11.914 -14.445 1 74.19 175 CYS A O 1
ATOM 1341 N N . ASP A 1 176 ? -18.141 -12.656 -16.422 1 77.81 176 ASP A N 1
ATOM 1342 C CA . ASP A 1 176 ? -19.516 -12.188 -16.375 1 77.81 176 ASP A CA 1
ATOM 1343 C C . ASP A 1 176 ? -20.297 -12.875 -15.25 1 77.81 176 ASP A C 1
ATOM 1345 O O . ASP A 1 176 ? -21.094 -12.234 -14.562 1 77.81 176 ASP A O 1
ATOM 1349 N N . PHE A 1 177 ? -20.062 -14.094 -15.102 1 85.94 177 PHE A N 1
ATOM 1350 C CA . PHE A 1 177 ? -20.719 -14.875 -14.062 1 85.94 177 PHE A CA 1
ATOM 1351 C C . PHE A 1 177 ? -20.391 -14.336 -12.68 1 85.94 177 PHE A C 1
ATOM 1353 O O . PHE A 1 177 ? -21.281 -14.094 -11.867 1 85.94 177 PHE A O 1
ATOM 1360 N N . MET A 1 178 ? -19.125 -14.07 -12.43 1 86.31 178 MET A N 1
ATOM 1361 C CA . MET A 1 178 ? -18.688 -13.594 -11.117 1 86.31 178 MET A CA 1
ATOM 1362 C C . MET A 1 178 ? -19.25 -12.203 -10.836 1 86.31 178 MET A C 1
ATOM 1364 O O . MET A 1 178 ? -19.594 -11.891 -9.695 1 86.31 178 MET A O 1
ATOM 1368 N N . LYS A 1 179 ? -19.328 -11.383 -11.828 1 84 179 LYS A N 1
ATOM 1369 C CA . LYS A 1 179 ? -19.797 -10.016 -11.656 1 84 179 LYS A CA 1
ATOM 1370 C C . LYS A 1 179 ? -21.297 -9.977 -11.352 1 84 179 LYS A C 1
ATOM 1372 O O . LYS A 1 179 ? -21.812 -8.969 -10.883 1 84 179 LYS A O 1
ATOM 1377 N N . GLU A 1 180 ? -21.953 -11.07 -11.594 1 88.62 180 GLU A N 1
ATOM 1378 C CA . GLU A 1 180 ? -23.391 -11.141 -11.297 1 88.62 180 GLU A CA 1
ATOM 1379 C C . GLU A 1 180 ? -23.625 -11.523 -9.844 1 88.62 180 GLU A C 1
ATOM 1381 O O . GLU A 1 180 ? -24.734 -11.352 -9.32 1 88.62 180 GLU A O 1
ATOM 1386 N N . LEU A 1 181 ? -22.625 -12.031 -9.242 1 92.62 181 LEU A N 1
ATOM 1387 C CA . LEU A 1 181 ? -22.75 -12.453 -7.852 1 92.62 181 LEU A CA 1
ATOM 1388 C C . LEU A 1 181 ? -22.453 -11.297 -6.906 1 92.62 181 LEU A C 1
ATOM 1390 O O . LEU A 1 181 ? -21.672 -10.398 -7.242 1 92.62 181 LEU A O 1
ATOM 1394 N N . SER A 1 182 ? -23.109 -11.312 -5.73 1 94.19 182 SER A N 1
ATOM 1395 C CA . SER A 1 182 ? -22.734 -10.453 -4.613 1 94.19 182 SER A CA 1
ATOM 1396 C C . SER A 1 182 ? -21.891 -11.211 -3.596 1 94.19 182 SER A C 1
ATOM 1398 O O . SER A 1 182 ? -21.828 -12.445 -3.631 1 94.19 182 SER A O 1
ATOM 1400 N N . LEU A 1 183 ? -21.281 -10.523 -2.725 1 96.31 183 LEU A N 1
ATOM 1401 C CA . LEU A 1 183 ? -20.531 -11.172 -1.649 1 96.31 183 LEU A CA 1
ATOM 1402 C C . LEU A 1 183 ? -21.453 -11.992 -0.764 1 96.31 183 LEU A C 1
ATOM 1404 O O . LEU A 1 183 ? -21.047 -13.039 -0.239 1 96.31 183 LEU A O 1
ATOM 1408 N N . LYS A 1 184 ? -22.641 -11.477 -0.574 1 97 184 LYS A N 1
ATOM 1409 C CA . LYS A 1 184 ? -23.641 -12.219 0.181 1 97 184 LYS A CA 1
ATOM 1410 C C . LYS A 1 184 ? -23.953 -13.555 -0.487 1 97 184 LYS A C 1
ATOM 1412 O O . LYS A 1 184 ? -24.078 -14.578 0.188 1 97 184 LYS A O 1
ATOM 1417 N N . ASP A 1 185 ? -24.109 -13.531 -1.831 1 96.75 185 ASP A N 1
ATOM 1418 C CA . ASP A 1 185 ? -24.328 -14.766 -2.58 1 96.75 185 ASP A CA 1
ATOM 1419 C C . ASP A 1 185 ? -23.203 -15.773 -2.34 1 96.75 185 ASP A C 1
ATOM 1421 O O . ASP A 1 185 ? -23.453 -16.953 -2.102 1 96.75 185 ASP A O 1
ATOM 1425 N N . ILE A 1 186 ? -22 -15.305 -2.402 1 97.75 186 ILE A N 1
ATOM 1426 C CA . ILE A 1 186 ? -20.844 -16.172 -2.258 1 97.75 186 ILE A CA 1
ATOM 1427 C C . ILE A 1 186 ? -20.797 -16.75 -0.849 1 97.75 186 ILE A C 1
ATOM 1429 O O . ILE A 1 186 ? -20.5 -17.938 -0.668 1 97.75 186 ILE A O 1
ATOM 1433 N N . ARG A 1 187 ? -21.094 -15.922 0.168 1 98.19 187 ARG A N 1
ATOM 1434 C CA . ARG A 1 187 ? -21.125 -16.391 1.548 1 98.19 187 ARG A CA 1
ATOM 1435 C C . ARG A 1 187 ? -22.172 -17.5 1.721 1 98.19 187 ARG A C 1
ATOM 1437 O O . ARG A 1 187 ? -21.891 -18.531 2.332 1 98.19 187 ARG A O 1
ATOM 1444 N N . GLU A 1 188 ? -23.359 -17.281 1.165 1 97.81 188 GLU A N 1
ATOM 1445 C CA . GLU A 1 188 ? -24.453 -18.234 1.303 1 97.81 188 GLU A CA 1
ATOM 1446 C C . GLU A 1 188 ? -24.109 -19.562 0.607 1 97.81 188 GLU A C 1
ATOM 1448 O O . GLU A 1 188 ? -24.406 -20.641 1.13 1 97.81 188 GLU A O 1
ATOM 1453 N N . ILE A 1 189 ? -23.516 -19.438 -0.545 1 97.5 189 ILE A N 1
ATOM 1454 C CA . ILE A 1 189 ? -23.078 -20.641 -1.26 1 97.5 189 ILE A CA 1
ATOM 1455 C C . ILE A 1 189 ? -22.047 -21.406 -0.426 1 97.5 189 ILE A C 1
ATOM 1457 O O . ILE A 1 189 ? -22.109 -22.625 -0.331 1 97.5 189 ILE A O 1
ATOM 1461 N N . THR A 1 190 ? -21.094 -20.719 0.188 1 97.75 190 THR A N 1
ATOM 1462 C CA . THR A 1 190 ? -20.062 -21.297 1.027 1 97.75 190 THR A CA 1
ATOM 1463 C C . THR A 1 190 ? -20.672 -22.062 2.195 1 97.75 190 THR A C 1
ATOM 1465 O O . THR A 1 190 ? -20.156 -23.125 2.576 1 97.75 190 THR A O 1
ATOM 1468 N N . GLU A 1 191 ? -21.719 -21.562 2.732 1 97.62 191 GLU A N 1
ATOM 1469 C CA . GLU A 1 191 ? -22.375 -22.156 3.896 1 97.62 191 GLU A CA 1
ATOM 1470 C C . GLU A 1 191 ? -23.203 -23.375 3.502 1 97.62 191 GLU A C 1
ATOM 1472 O O . GLU A 1 191 ? -23.359 -24.312 4.301 1 97.62 191 GLU A O 1
ATOM 1477 N N . ASP A 1 192 ? -23.625 -23.422 2.25 1 96.69 192 ASP A N 1
ATOM 1478 C CA . ASP A 1 192 ? -24.609 -24.422 1.843 1 96.69 192 ASP A CA 1
ATOM 1479 C C . ASP A 1 192 ? -23.922 -25.562 1.088 1 96.69 192 ASP A C 1
ATOM 1481 O O . ASP A 1 192 ? -24.453 -26.672 1.027 1 96.69 192 ASP A O 1
ATOM 1485 N N . ILE A 1 193 ? -22.828 -25.328 0.474 1 96.25 193 ILE A N 1
ATOM 1486 C CA . ILE A 1 193 ? -22.172 -26.312 -0.378 1 96.25 193 ILE A CA 1
ATOM 1487 C C . ILE A 1 193 ? -21.812 -27.562 0.443 1 96.25 193 ILE A C 1
ATOM 1489 O O . ILE A 1 193 ? -21.438 -27.453 1.611 1 96.25 193 ILE A O 1
ATOM 1493 N N . SER A 1 194 ? -21.984 -28.719 -0.127 1 96.12 194 SER A N 1
ATOM 1494 C CA . SER A 1 194 ? -21.625 -29.969 0.549 1 96.12 194 SER A CA 1
ATOM 1495 C C . SER A 1 194 ? -20.141 -30.016 0.868 1 96.12 194 SER A C 1
ATOM 1497 O O . SER A 1 194 ? -19.312 -29.766 -0.001 1 96.12 194 SER A O 1
ATOM 1499 N N . ILE A 1 195 ? -19.844 -30.438 2.047 1 96.69 195 ILE A N 1
ATOM 1500 C CA . ILE A 1 195 ? -18.469 -30.406 2.531 1 96.69 195 ILE A CA 1
ATOM 1501 C C . ILE A 1 195 ? -17.625 -31.406 1.73 1 96.69 195 ILE A C 1
ATOM 1503 O O . ILE A 1 195 ? -16.422 -31.203 1.548 1 96.69 195 ILE A O 1
ATOM 1507 N N . GLU A 1 196 ? -18.188 -32.438 1.153 1 96.12 196 GLU A N 1
ATOM 1508 C CA . GLU A 1 196 ? -17.5 -33.5 0.389 1 96.12 196 GLU A CA 1
ATOM 1509 C C . GLU A 1 196 ? -16.906 -32.906 -0.897 1 96.12 196 GLU A C 1
ATOM 1511 O O . GLU A 1 196 ? -15.883 -33.406 -1.388 1 96.12 196 GLU A O 1
ATOM 1516 N N . LYS A 1 197 ? -17.516 -31.875 -1.368 1 96.25 197 LYS A N 1
ATOM 1517 C CA . LYS A 1 197 ? -17.062 -31.25 -2.611 1 96.25 197 LYS A CA 1
ATOM 1518 C C . LYS A 1 197 ? -15.852 -30.359 -2.369 1 96.25 197 LYS A C 1
ATOM 1520 O O . LYS A 1 197 ? -15.195 -29.922 -3.318 1 96.25 197 LYS A O 1
ATOM 1525 N N . LEU A 1 198 ? -15.5 -30.125 -1.103 1 96.81 198 LEU A N 1
ATOM 1526 C CA . LEU A 1 198 ? -14.445 -29.172 -0.764 1 96.81 198 LEU A CA 1
ATOM 1527 C C . LEU A 1 198 ? -13.172 -29.906 -0.349 1 96.81 198 LEU A C 1
ATOM 1529 O O . LEU A 1 198 ? -12.305 -29.312 0.304 1 96.81 198 LEU A O 1
ATOM 1533 N N . GLY A 1 199 ? -13.008 -31.156 -0.733 1 95.5 199 GLY A N 1
ATOM 1534 C CA . GLY A 1 199 ? -11.828 -31.938 -0.394 1 95.5 199 GLY A CA 1
ATOM 1535 C C . GLY A 1 199 ? -10.539 -31.297 -0.871 1 95.5 199 GLY A C 1
ATOM 1536 O O . GLY A 1 199 ? -9.523 -31.344 -0.167 1 95.5 199 GLY A O 1
ATOM 1537 N N . PHE A 1 200 ? -10.547 -30.703 -2.088 1 96.31 200 PHE A N 1
ATOM 1538 C CA . PHE A 1 200 ? -9.359 -30.109 -2.691 1 96.31 200 PHE A CA 1
ATOM 1539 C C . PHE A 1 200 ? -8.859 -28.938 -1.857 1 96.31 200 PHE A C 1
ATOM 1541 O O . PHE A 1 200 ? -7.684 -28.578 -1.926 1 96.31 200 PHE A O 1
ATOM 1548 N N . ILE A 1 201 ? -9.742 -28.344 -1.036 1 98.25 201 ILE A N 1
ATOM 1549 C CA . ILE A 1 201 ? -9.359 -27.234 -0.168 1 98.25 201 ILE A CA 1
ATOM 1550 C C . ILE A 1 201 ? -8.383 -27.719 0.898 1 98.25 201 ILE A C 1
ATOM 1552 O O . ILE A 1 201 ? -7.41 -27.047 1.214 1 98.25 201 ILE A O 1
ATOM 1556 N N . MET A 1 202 ? -8.656 -28.859 1.447 1 97.62 202 MET A N 1
ATOM 1557 C CA . MET A 1 202 ? -7.777 -29.422 2.473 1 97.62 202 MET A CA 1
ATOM 1558 C C . MET A 1 202 ? -6.406 -29.75 1.893 1 97.62 202 MET A C 1
ATOM 1560 O O . MET A 1 202 ? -5.387 -29.594 2.568 1 97.62 202 MET A O 1
ATOM 1564 N N . ASP A 1 203 ? -6.41 -30.219 0.645 1 97.69 203 ASP A N 1
ATOM 1565 C CA . ASP A 1 203 ? -5.137 -30.453 -0.039 1 97.69 203 ASP A CA 1
ATOM 1566 C C . ASP A 1 203 ? -4.309 -29.172 -0.09 1 97.69 203 ASP A C 1
ATOM 1568 O O . ASP A 1 203 ? -3.096 -29.203 0.129 1 97.69 203 ASP A O 1
ATOM 1572 N N . GLY A 1 204 ? -4.977 -28.094 -0.385 1 98.5 204 GLY A N 1
ATOM 1573 C CA . GLY A 1 204 ? -4.301 -26.812 -0.456 1 98.5 204 GLY A CA 1
ATOM 1574 C C . GLY A 1 204 ? -3.752 -26.359 0.881 1 98.5 204 GLY A C 1
ATOM 1575 O O . GLY A 1 204 ? -2.648 -25.812 0.951 1 98.5 204 GLY A O 1
ATOM 1576 N N . ILE A 1 205 ? -4.547 -26.562 1.935 1 98.75 205 ILE A N 1
ATOM 1577 C CA . ILE A 1 205 ? -4.133 -26.188 3.281 1 98.75 205 ILE A CA 1
ATOM 1578 C C . ILE A 1 205 ? -2.865 -26.938 3.662 1 98.75 205 ILE A C 1
ATOM 1580 O O . ILE A 1 205 ? -1.886 -26.344 4.109 1 98.75 205 ILE A O 1
ATOM 1584 N N . GLU A 1 206 ? -2.865 -28.219 3.441 1 98.5 206 GLU A N 1
ATOM 1585 C CA . GLU A 1 206 ? -1.721 -29.047 3.791 1 98.5 206 GLU A CA 1
ATOM 1586 C C . GLU A 1 206 ? -0.499 -28.703 2.949 1 98.5 206 GLU A C 1
ATOM 1588 O O . GLU A 1 206 ? 0.611 -28.578 3.473 1 98.5 206 GLU A O 1
ATOM 1593 N N . MET A 1 207 ? -0.729 -28.516 1.723 1 98.5 207 MET A N 1
ATOM 1594 C CA . MET A 1 207 ? 0.342 -28.203 0.785 1 98.5 207 MET A CA 1
ATOM 1595 C C . MET A 1 207 ? 1.013 -26.875 1.157 1 98.5 207 MET A C 1
ATOM 1597 O O . MET A 1 207 ? 2.24 -26.797 1.228 1 98.5 207 MET A O 1
ATOM 1601 N N . ASN A 1 208 ? 0.239 -25.828 1.368 1 98.88 208 ASN A N 1
ATOM 1602 C CA . ASN A 1 208 ? 0.784 -24.516 1.649 1 98.88 208 ASN A CA 1
ATOM 1603 C C . ASN A 1 208 ? 1.406 -24.438 3.041 1 98.88 208 ASN A C 1
ATOM 1605 O O . ASN A 1 208 ? 2.371 -23.703 3.26 1 98.88 208 ASN A O 1
ATOM 1609 N N . LYS A 1 209 ? 0.854 -25.203 4.012 1 98.81 209 LYS A N 1
ATOM 1610 C CA . LYS A 1 209 ? 1.498 -25.328 5.316 1 98.81 209 LYS A CA 1
ATOM 1611 C C . LYS A 1 209 ? 2.881 -25.953 5.191 1 98.81 209 LYS A C 1
ATOM 1613 O O . LYS A 1 209 ? 3.836 -25.5 5.824 1 98.81 209 LYS A O 1
ATOM 1618 N N 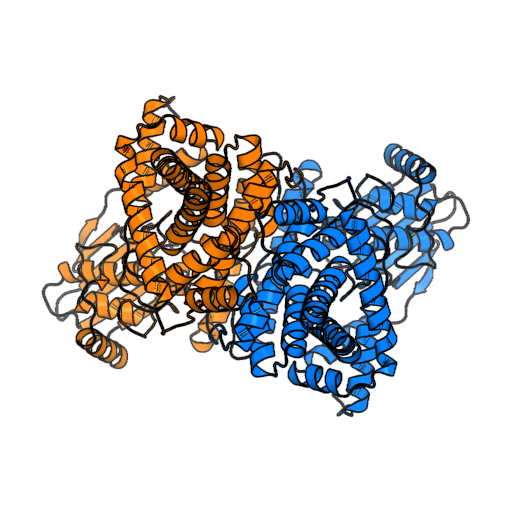. GLU A 1 210 ? 2.928 -27.016 4.391 1 98.62 210 GLU A N 1
ATOM 1619 C CA . GLU A 1 210 ? 4.203 -27.703 4.18 1 98.62 210 GLU A CA 1
ATOM 1620 C C . GLU A 1 210 ? 5.215 -26.781 3.51 1 98.62 210 GLU A C 1
ATOM 1622 O O . GLU A 1 210 ? 6.387 -26.75 3.891 1 98.62 210 GLU A O 1
ATOM 1627 N N . ALA A 1 211 ? 4.793 -26.078 2.531 1 98.44 211 ALA A N 1
ATOM 1628 C CA . ALA A 1 211 ? 5.668 -25.125 1.85 1 98.44 211 ALA A CA 1
ATOM 1629 C C . ALA A 1 211 ? 6.211 -24.078 2.826 1 98.44 211 ALA A C 1
ATOM 1631 O O . ALA A 1 211 ? 7.391 -23.719 2.771 1 98.44 211 ALA A O 1
ATOM 1632 N N . ALA A 1 212 ? 5.344 -23.531 3.691 1 98.75 212 ALA A N 1
ATOM 1633 C CA . ALA A 1 212 ? 5.766 -22.562 4.688 1 98.75 212 ALA A CA 1
ATOM 1634 C C . ALA A 1 212 ? 6.801 -23.156 5.637 1 98.75 212 ALA A C 1
ATOM 1636 O O . ALA A 1 212 ? 7.793 -22.5 5.977 1 98.75 212 ALA A O 1
ATOM 1637 N N . LYS A 1 213 ? 6.566 -24.406 6.082 1 98.56 213 LYS A N 1
ATOM 1638 C CA . LYS A 1 213 ? 7.504 -25.078 6.969 1 98.56 213 LYS A CA 1
ATOM 1639 C C . LYS A 1 213 ? 8.867 -25.25 6.305 1 98.56 213 LYS A C 1
ATOM 1641 O O . LYS A 1 213 ? 9.906 -25.016 6.934 1 98.56 213 LYS A O 1
ATOM 1646 N N . GLU A 1 214 ? 8.852 -25.641 5.066 1 98 214 GLU A N 1
ATOM 1647 C CA . GLU A 1 214 ? 10.094 -25.766 4.316 1 98 214 GLU A CA 1
ATOM 1648 C C . GLU A 1 214 ? 10.766 -24.406 4.121 1 98 214 GLU A C 1
ATOM 1650 O O . GLU A 1 214 ? 11.992 -24.312 4.137 1 98 214 GLU A O 1
ATOM 1655 N N . GLY A 1 215 ? 9.945 -23.406 3.91 1 98.25 215 GLY A N 1
ATOM 1656 C CA . GLY A 1 215 ? 10.461 -22.062 3.771 1 98.25 215 GLY A CA 1
ATOM 1657 C C . GLY A 1 215 ? 11.203 -21.578 5.004 1 98.25 215 GLY A C 1
ATOM 1658 O O . GLY A 1 215 ? 12.172 -20.828 4.898 1 98.25 215 GLY A O 1
ATOM 1659 N N . LEU A 1 216 ? 10.766 -21.969 6.191 1 98.44 216 LEU A N 1
ATOM 1660 C CA . LEU A 1 216 ? 11.383 -21.562 7.449 1 98.44 216 LEU A CA 1
ATOM 1661 C C . LEU A 1 216 ? 12.773 -22.172 7.594 1 98.44 216 LEU A C 1
ATOM 1663 O O . LEU A 1 216 ? 13.602 -21.656 8.344 1 98.44 216 LEU A O 1
ATOM 1667 N N . LYS A 1 217 ? 13.016 -23.25 6.875 1 96.94 217 LYS A N 1
ATOM 1668 C CA . LYS A 1 217 ? 14.297 -23.938 6.969 1 96.94 217 LYS A CA 1
ATOM 1669 C C . LYS A 1 217 ? 15.289 -23.406 5.938 1 96.94 217 LYS A C 1
ATOM 1671 O O . LYS A 1 217 ? 16.484 -23.688 6.02 1 96.94 217 LYS A O 1
ATOM 1676 N N . ARG A 1 218 ? 14.797 -22.656 5.059 1 91.62 218 ARG A N 1
ATOM 1677 C CA . ARG A 1 218 ? 15.625 -22.203 3.947 1 91.62 218 ARG A CA 1
ATOM 1678 C C . ARG A 1 218 ? 16.688 -21.219 4.422 1 91.62 218 ARG A C 1
ATOM 1680 O O . ARG A 1 218 ? 16.406 -20.359 5.27 1 91.62 218 ARG A O 1
ATOM 1687 N N . GLN A 1 219 ? 17.828 -21.25 3.797 1 88.19 219 GLN A N 1
ATOM 1688 C CA . GLN A 1 219 ? 18.938 -20.344 4.152 1 88.19 219 GLN A CA 1
ATOM 1689 C C . GLN A 1 219 ? 19.359 -19.5 2.955 1 88.19 219 GLN A C 1
ATOM 1691 O O . GLN A 1 219 ? 20.328 -18.75 3.037 1 88.19 219 GLN A O 1
ATOM 1696 N N . LYS A 1 220 ? 18.641 -19.703 1.879 1 86.81 220 LYS A N 1
ATOM 1697 C CA . LYS A 1 220 ? 18.969 -18.953 0.67 1 86.81 220 LYS A CA 1
ATOM 1698 C C . LYS A 1 220 ? 17.859 -17.938 0.346 1 86.81 220 LYS A C 1
ATOM 1700 O O . LYS A 1 220 ? 16.703 -18.156 0.71 1 86.81 220 LYS A O 1
ATOM 1705 N N . GLY A 1 221 ? 18.281 -16.844 -0.369 1 89.38 221 GLY A N 1
ATOM 1706 C CA . GLY A 1 221 ? 17.312 -15.797 -0.694 1 89.38 221 GLY A CA 1
ATOM 1707 C C . GLY A 1 221 ? 17.109 -14.797 0.43 1 89.38 221 GLY A C 1
ATOM 1708 O O . GLY A 1 221 ? 17.969 -14.672 1.312 1 89.38 221 GLY A O 1
ATOM 1709 N N . LEU A 1 222 ? 16.016 -14.117 0.455 1 93.88 222 LEU A N 1
ATOM 1710 C CA . LEU A 1 222 ? 15.766 -13.055 1.423 1 93.88 222 LEU A CA 1
ATOM 1711 C C . LEU A 1 222 ? 15.562 -13.633 2.82 1 93.88 222 LEU A C 1
ATOM 1713 O O . LEU A 1 222 ? 15.914 -12.992 3.814 1 93.88 222 LEU A O 1
ATOM 1717 N N . THR A 1 223 ? 14.992 -14.812 2.934 1 97.06 223 THR A N 1
ATOM 1718 C CA . THR A 1 223 ? 14.75 -15.539 4.176 1 97.06 223 THR A CA 1
ATOM 1719 C C . THR A 1 223 ? 13.992 -14.664 5.172 1 97.06 223 THR A C 1
ATOM 1721 O O . THR A 1 223 ? 14.383 -14.555 6.336 1 97.06 223 THR A O 1
ATOM 1724 N N . LEU A 1 224 ? 12.992 -13.984 4.672 1 98.5 224 LEU A N 1
ATOM 1725 C CA . LEU A 1 224 ? 12.195 -13.086 5.508 1 98.5 224 LEU A CA 1
ATOM 1726 C C . LEU A 1 224 ? 11.445 -13.867 6.586 1 98.5 224 LEU A C 1
ATOM 1728 O O . LEU A 1 224 ? 11.43 -13.469 7.75 1 98.5 224 LEU A O 1
ATOM 1732 N N . GLY A 1 225 ? 10.797 -15.008 6.238 1 98.5 225 GLY A N 1
ATOM 1733 C CA . GLY A 1 225 ? 10.008 -15.797 7.176 1 98.5 225 GLY A CA 1
ATOM 1734 C C . GLY A 1 225 ? 10.805 -16.25 8.391 1 98.5 225 GLY A C 1
ATOM 1735 O O . GLY A 1 225 ? 10.391 -16.016 9.523 1 98.5 225 GLY A O 1
ATOM 1736 N N . SER A 1 226 ? 11.953 -16.859 8.164 1 98.44 226 SER A N 1
ATOM 1737 C CA . SER A 1 226 ? 12.773 -17.359 9.258 1 98.44 226 SER A CA 1
ATOM 1738 C C . SER A 1 226 ? 13.32 -16.203 10.102 1 98.44 226 SER A C 1
ATOM 1740 O O . SER A 1 226 ? 13.492 -16.344 11.312 1 98.44 226 SER A O 1
ATOM 1742 N N . SER A 1 227 ? 13.578 -15.07 9.484 1 98.38 227 SER A N 1
ATOM 1743 C CA . SER A 1 227 ? 14.086 -13.914 10.211 1 98.38 227 SER A CA 1
ATOM 1744 C C . SER A 1 227 ? 13.008 -13.312 11.109 1 98.38 227 SER A C 1
ATOM 1746 O O . SER A 1 227 ? 13.297 -12.875 12.227 1 98.38 227 SER A O 1
ATOM 1748 N N . LEU A 1 228 ? 11.781 -13.219 10.594 1 98.69 228 LEU A N 1
ATOM 1749 C CA . LEU A 1 228 ? 10.664 -12.766 11.422 1 98.69 228 LEU A CA 1
ATOM 1750 C C . LEU A 1 228 ? 10.445 -13.711 12.602 1 98.69 228 LEU A C 1
ATOM 1752 O O . LEU A 1 228 ? 10.156 -13.266 13.711 1 98.69 228 LEU A O 1
ATOM 1756 N N . LEU A 1 229 ? 10.547 -14.992 12.305 1 98.62 229 LEU A N 1
ATOM 1757 C CA . LEU A 1 229 ? 10.43 -15.977 13.375 1 98.62 229 LEU A CA 1
ATOM 1758 C C . LEU A 1 229 ? 11.5 -15.75 14.438 1 98.62 229 LEU A C 1
ATOM 1760 O O . LEU A 1 229 ? 11.227 -15.844 15.641 1 98.62 229 LEU A O 1
ATOM 1764 N N . LYS A 1 230 ? 12.719 -15.508 14 1 98.25 230 LYS A N 1
ATOM 1765 C CA . LYS A 1 230 ? 13.812 -15.227 14.93 1 98.25 230 LYS A CA 1
ATOM 1766 C C . LYS A 1 230 ? 13.5 -14 15.789 1 98.25 230 LYS A C 1
ATOM 1768 O O . LYS A 1 230 ? 13.711 -14.008 17 1 98.25 230 LYS A O 1
ATOM 1773 N N . LEU A 1 231 ? 13.031 -12.914 15.164 1 98.31 231 LEU A N 1
ATOM 1774 C CA . LEU A 1 231 ? 12.656 -11.711 15.898 1 98.31 231 LEU A CA 1
ATOM 1775 C C . LEU A 1 231 ? 11.57 -12.016 16.922 1 98.31 231 LEU A C 1
ATOM 1777 O O . LEU A 1 231 ? 11.57 -11.453 18.016 1 98.31 231 LEU A O 1
ATOM 1781 N N . GLN A 1 232 ? 10.609 -12.844 16.547 1 98.12 232 GLN A N 1
ATOM 1782 C CA . GLN A 1 232 ? 9.562 -13.258 17.484 1 98.12 232 GLN A CA 1
ATOM 1783 C C . GLN A 1 232 ? 10.164 -14 18.672 1 98.12 232 GLN A C 1
ATOM 1785 O O . GLN A 1 232 ? 9.781 -13.75 19.828 1 98.12 232 GLN A O 1
ATOM 1790 N N . GLN A 1 233 ? 11.078 -14.938 18.406 1 97.94 233 GLN A N 1
ATOM 1791 C CA . GLN A 1 233 ? 11.727 -15.734 19.453 1 97.94 233 GLN A CA 1
ATOM 1792 C C . GLN A 1 233 ? 12.547 -14.852 20.391 1 97.94 233 GLN A C 1
ATOM 1794 O O . GLN A 1 233 ? 12.672 -15.141 21.578 1 97.94 233 GLN A O 1
ATOM 1799 N N . GLU A 1 234 ? 13.039 -13.75 19.891 1 97.5 234 GLU A N 1
ATOM 1800 C CA . GLU A 1 234 ? 13.836 -12.812 20.672 1 97.5 234 GLU A CA 1
ATOM 1801 C C . GLU A 1 234 ? 12.945 -11.836 21.438 1 97.5 234 GLU A C 1
ATOM 1803 O O . GLU A 1 234 ? 13.445 -10.977 22.156 1 97.5 234 GLU A O 1
ATOM 1808 N N . GLY A 1 235 ? 11.656 -11.922 21.25 1 96.38 235 GLY A N 1
ATOM 1809 C CA . GLY A 1 235 ? 10.719 -11.086 21.984 1 96.38 235 GLY A CA 1
ATOM 1810 C C . GLY A 1 235 ? 10.5 -9.727 21.328 1 96.38 235 GLY A C 1
ATOM 1811 O O . GLY A 1 235 ? 9.852 -8.859 21.906 1 96.38 235 GLY A O 1
ATOM 1812 N N . LYS A 1 236 ? 10.992 -9.555 20.109 1 97.56 236 LYS A N 1
ATOM 1813 C CA . LYS A 1 236 ? 10.852 -8.281 19.406 1 97.56 236 LYS A CA 1
ATOM 1814 C C . LYS A 1 236 ? 9.5 -8.188 18.719 1 97.56 236 LYS A C 1
ATOM 1816 O O . LYS A 1 236 ? 9.016 -7.094 18.422 1 97.56 236 LYS A O 1
ATOM 1821 N N . LEU A 1 237 ? 8.945 -9.336 18.359 1 97.88 237 LEU A N 1
ATOM 1822 C CA . LEU A 1 237 ? 7.594 -9.438 17.828 1 97.88 237 LEU A CA 1
ATOM 1823 C C . LEU A 1 237 ? 6.719 -10.328 18.703 1 97.88 237 LEU A C 1
ATOM 1825 O O . LEU A 1 237 ? 7.227 -11.211 19.391 1 97.88 237 LEU A O 1
ATOM 1829 N N . GLY A 1 238 ? 5.434 -10.07 18.641 1 96.75 238 GLY A N 1
ATOM 1830 C CA . GLY A 1 238 ? 4.516 -10.836 19.453 1 96.75 238 GLY A CA 1
ATOM 1831 C C . GLY A 1 238 ? 4.254 -12.227 18.922 1 96.75 238 GLY A C 1
ATOM 1832 O O . GLY A 1 238 ? 4.75 -12.586 17.844 1 96.75 238 GLY A O 1
ATOM 1833 N N . LYS A 1 239 ? 3.471 -13.039 19.625 1 97.19 239 LYS A N 1
ATOM 1834 C CA . LYS A 1 239 ? 3.158 -14.414 19.25 1 97.19 239 LYS A CA 1
ATOM 1835 C C . LYS A 1 239 ? 1.688 -14.562 18.859 1 97.19 239 LYS A C 1
ATOM 1837 O O . LYS A 1 239 ? 1.143 -15.664 18.891 1 97.19 239 LYS A O 1
ATOM 1842 N N . ASP A 1 240 ? 1.087 -13.477 18.562 1 98.12 240 ASP A N 1
ATOM 1843 C CA . ASP A 1 240 ? -0.324 -13.453 18.188 1 98.12 240 ASP A CA 1
ATOM 1844 C C . ASP A 1 240 ? -0.527 -13.992 16.781 1 98.12 240 ASP A C 1
ATOM 1846 O O . ASP A 1 240 ? 0.438 -14.18 16.031 1 98.12 240 ASP A O 1
ATOM 1850 N N . SER A 1 241 ? -1.813 -14.227 16.375 1 98.69 241 SER A N 1
ATOM 1851 C CA . SER A 1 241 ? -2.162 -14.844 15.102 1 98.69 241 SER A CA 1
ATOM 1852 C C . SER A 1 241 ? -1.714 -13.977 13.93 1 98.69 241 SER A C 1
ATOM 1854 O O . SER A 1 241 ? -1.327 -14.492 12.883 1 98.69 241 SER A O 1
ATOM 1856 N N . ALA A 1 242 ? -1.832 -12.664 14.078 1 98.81 242 ALA A N 1
ATOM 1857 C CA . ALA A 1 242 ? -1.396 -11.766 13.016 1 98.81 242 ALA A CA 1
ATOM 1858 C C . ALA A 1 242 ? 0.09 -11.953 12.719 1 98.81 242 ALA A C 1
ATOM 1860 O O . ALA A 1 242 ? 0.494 -12 11.555 1 98.81 242 ALA A O 1
ATOM 1861 N N . THR A 1 243 ? 0.926 -12.062 13.758 1 98.75 243 THR A N 1
ATOM 1862 C CA . THR A 1 243 ? 2.367 -12.242 13.609 1 98.75 243 THR A CA 1
ATOM 1863 C C . THR A 1 243 ? 2.688 -13.617 13.031 1 98.75 243 THR A C 1
ATOM 1865 O O . THR A 1 243 ? 3.537 -13.742 12.148 1 98.75 243 THR A O 1
ATOM 1868 N N . ILE A 1 244 ? 2.006 -14.672 13.516 1 98.88 244 ILE A N 1
ATOM 1869 C CA . ILE A 1 244 ? 2.246 -16.016 13.023 1 98.88 244 ILE A CA 1
ATOM 1870 C C . ILE A 1 244 ? 1.86 -16.109 11.547 1 98.88 244 ILE A C 1
ATOM 1872 O O . ILE A 1 244 ? 2.574 -16.719 10.75 1 98.88 244 ILE A O 1
ATOM 1876 N N . ALA A 1 245 ? 0.743 -15.5 11.203 1 98.88 245 ALA A N 1
ATOM 1877 C CA . ALA A 1 245 ? 0.291 -15.492 9.812 1 98.88 245 ALA A CA 1
ATOM 1878 C C . ALA A 1 245 ? 1.332 -14.852 8.906 1 98.88 245 ALA A C 1
ATOM 1880 O O . ALA A 1 245 ? 1.621 -15.359 7.82 1 98.88 245 ALA A O 1
ATOM 1881 N N . ARG A 1 246 ? 1.878 -13.664 9.289 1 98.75 246 ARG A N 1
ATOM 1882 C CA . ARG A 1 246 ? 2.852 -13.008 8.422 1 98.75 246 ARG A CA 1
ATOM 1883 C C . ARG A 1 246 ? 4.129 -13.836 8.305 1 98.75 246 ARG A C 1
ATOM 1885 O O . ARG A 1 246 ? 4.762 -13.859 7.25 1 98.75 246 ARG A O 1
ATOM 1892 N N . ILE A 1 247 ? 4.566 -14.539 9.406 1 98.88 247 ILE A N 1
ATOM 1893 C CA . ILE A 1 247 ? 5.781 -15.344 9.398 1 98.88 247 ILE A CA 1
ATOM 1894 C C . ILE A 1 247 ? 5.633 -16.5 8.414 1 98.88 247 ILE A C 1
ATOM 1896 O O . ILE A 1 247 ? 6.48 -16.688 7.539 1 98.88 247 ILE A O 1
ATOM 1900 N N . LEU A 1 248 ? 4.527 -17.234 8.5 1 98.94 248 LEU A N 1
ATOM 1901 C CA . LEU A 1 248 ? 4.332 -18.422 7.68 1 98.94 248 LEU A CA 1
ATOM 1902 C C . LEU A 1 248 ? 4.113 -18.062 6.219 1 98.94 248 LEU A C 1
ATOM 1904 O O . LEU A 1 248 ? 4.625 -18.734 5.32 1 98.94 248 LEU A O 1
ATOM 1908 N N . THR A 1 249 ? 3.332 -17.016 5.977 1 98.94 249 THR A N 1
ATOM 1909 C CA . THR A 1 249 ? 3.096 -16.578 4.605 1 98.94 249 THR A CA 1
ATOM 1910 C C . THR A 1 249 ? 4.395 -16.094 3.957 1 98.94 249 THR A C 1
ATOM 1912 O O . THR A 1 249 ? 4.668 -16.422 2.799 1 98.94 249 THR A O 1
ATOM 1915 N N . ALA A 1 250 ? 5.215 -15.336 4.719 1 98.81 250 ALA A N 1
ATOM 1916 C CA . ALA A 1 250 ? 6.516 -14.891 4.223 1 98.81 250 ALA A CA 1
ATOM 1917 C C . ALA A 1 250 ? 7.418 -16.078 3.916 1 98.81 250 ALA A C 1
ATOM 1919 O O . ALA A 1 250 ? 8.117 -16.094 2.896 1 98.81 250 ALA A O 1
ATOM 1920 N N . ALA A 1 251 ? 7.418 -17.078 4.793 1 98.81 251 ALA A N 1
ATOM 1921 C CA . ALA A 1 251 ? 8.258 -18.25 4.621 1 98.81 251 ALA A CA 1
ATOM 1922 C C . ALA A 1 251 ? 7.887 -19.016 3.354 1 98.81 251 ALA A C 1
ATOM 1924 O O . ALA A 1 251 ? 8.766 -19.453 2.602 1 98.81 251 ALA A O 1
ATOM 1925 N N . GLY A 1 252 ? 6.586 -19.234 3.166 1 98.62 252 GLY A N 1
ATOM 1926 C CA . GLY A 1 252 ? 6.141 -19.859 1.931 1 98.62 252 GLY A CA 1
ATOM 1927 C C . GLY A 1 252 ? 6.586 -19.109 0.688 1 98.62 252 GLY A C 1
ATOM 1928 O O . GLY A 1 252 ? 7.023 -19.719 -0.288 1 98.62 252 GLY A O 1
ATOM 1929 N N . SER A 1 253 ? 6.438 -17.781 0.731 1 98.44 253 SER A N 1
ATOM 1930 C CA . SER A 1 253 ? 6.848 -16.953 -0.4 1 98.44 253 SER A CA 1
ATOM 1931 C C . SER A 1 253 ? 8.359 -17.031 -0.617 1 98.44 253 SER A C 1
ATOM 1933 O O . SER A 1 253 ? 8.828 -17.047 -1.757 1 98.44 253 SER A O 1
ATOM 1935 N N . ASP A 1 254 ? 9.141 -16.984 0.505 1 98.06 254 ASP A N 1
ATOM 1936 C CA . ASP A 1 254 ? 10.594 -17.141 0.412 1 98.06 254 ASP A CA 1
ATOM 1937 C C . ASP A 1 254 ? 10.961 -18.406 -0.36 1 98.06 254 ASP A C 1
ATOM 1939 O O . ASP A 1 254 ? 11.859 -18.391 -1.206 1 98.06 254 ASP A O 1
ATOM 1943 N N . LEU A 1 255 ? 10.297 -19.469 -0.006 1 97.88 255 LEU A N 1
ATOM 1944 C CA . LEU A 1 255 ? 10.555 -20.734 -0.685 1 97.88 255 LEU A CA 1
ATOM 1945 C C . LEU A 1 255 ? 10.227 -20.625 -2.17 1 97.88 255 LEU A C 1
ATOM 1947 O O . LEU A 1 255 ? 11.055 -20.969 -3.018 1 97.88 255 LEU A O 1
ATOM 1951 N N . ARG A 1 256 ? 9.078 -20.141 -2.5 1 96.75 256 ARG A N 1
ATOM 1952 C CA . ARG A 1 256 ? 8.578 -20.094 -3.871 1 96.75 256 ARG A CA 1
ATOM 1953 C C . ARG A 1 256 ? 9.414 -19.156 -4.734 1 96.75 256 ARG A C 1
ATOM 1955 O O . ARG A 1 256 ? 9.844 -19.531 -5.824 1 96.75 256 ARG A O 1
ATOM 1962 N N . MET A 1 257 ? 9.664 -17.984 -4.23 1 96.69 257 MET A N 1
ATOM 1963 C CA . MET A 1 257 ? 10.367 -16.969 -5.004 1 96.69 257 MET A CA 1
ATOM 1964 C C . MET A 1 257 ? 11.867 -17.234 -5.039 1 96.69 257 MET A C 1
ATOM 1966 O O . MET A 1 257 ? 12.578 -16.688 -5.883 1 96.69 257 MET A O 1
ATOM 1970 N N . GLY A 1 258 ? 12.281 -18.062 -4.09 1 95.19 258 GLY A N 1
ATOM 1971 C CA . GLY A 1 258 ? 13.703 -18.375 -4.016 1 95.19 258 GLY A CA 1
ATOM 1972 C C . GLY A 1 258 ? 14.078 -19.609 -4.816 1 95.19 258 GLY A C 1
ATOM 1973 O O . GLY A 1 258 ? 15.219 -20.078 -4.758 1 95.19 258 GLY A O 1
ATOM 1974 N N . GLY A 1 259 ? 13.141 -20.203 -5.512 1 94.81 259 GLY A N 1
ATOM 1975 C CA . GLY A 1 259 ? 13.43 -21.328 -6.387 1 94.81 259 GLY A CA 1
ATOM 1976 C C . GLY A 1 259 ? 13.195 -22.672 -5.727 1 94.81 259 GLY A C 1
ATOM 1977 O O . GLY A 1 259 ? 13.742 -23.688 -6.164 1 94.81 259 GLY A O 1
ATOM 1978 N N . GLY A 1 260 ? 12.469 -22.688 -4.676 1 94.5 260 GLY A N 1
ATOM 1979 C CA . GLY A 1 260 ? 12.148 -23.938 -4.023 1 94.5 260 GLY A CA 1
ATOM 1980 C C . GLY A 1 260 ? 11.258 -24.844 -4.863 1 94.5 260 GLY A C 1
ATOM 1981 O O . GLY A 1 260 ? 10.523 -24.359 -5.727 1 94.5 260 GLY A O 1
ATOM 1982 N N . MET A 1 261 ? 11.203 -26.125 -4.555 1 93.88 261 MET A N 1
ATOM 1983 C CA . MET A 1 261 ? 10.547 -27.109 -5.41 1 93.88 261 MET A CA 1
ATOM 1984 C C . MET A 1 261 ? 9.258 -27.609 -4.77 1 93.88 261 MET A C 1
ATOM 1986 O O . MET A 1 261 ? 8.508 -28.359 -5.383 1 93.88 261 MET A O 1
ATOM 1990 N N . CYS A 1 262 ? 8.969 -27.125 -3.57 1 95.75 262 CYS A N 1
ATOM 1991 C CA . CYS A 1 262 ? 7.73 -27.562 -2.926 1 95.75 262 CYS A CA 1
ATOM 1992 C C . CYS A 1 262 ? 6.512 -27 -3.648 1 95.75 262 CYS A C 1
ATOM 1994 O O . CYS A 1 262 ? 6.461 -25.797 -3.941 1 95.75 262 CYS A O 1
ATOM 1996 N N . PRO A 1 263 ? 5.555 -27.875 -3.979 1 97.25 263 PRO A N 1
ATOM 1997 C CA . PRO A 1 263 ? 4.344 -27.359 -4.621 1 97.25 263 PRO A CA 1
ATOM 1998 C C . PRO A 1 263 ? 3.541 -26.422 -3.717 1 97.25 263 PRO A C 1
ATOM 2000 O O . PRO A 1 263 ? 3.535 -26.594 -2.496 1 97.25 263 PRO A O 1
ATOM 2003 N N . ILE A 1 264 ? 2.93 -25.516 -4.301 1 98 264 ILE A N 1
ATOM 2004 C CA . ILE A 1 264 ? 2.086 -24.547 -3.609 1 98 264 ILE A CA 1
ATOM 2005 C C . ILE A 1 264 ? 0.73 -24.453 -4.305 1 98 264 ILE A C 1
ATOM 2007 O O . ILE A 1 264 ? 0.66 -24.375 -5.535 1 98 264 ILE A O 1
ATOM 2011 N N . MET A 1 265 ? -0.326 -24.625 -3.518 1 98.5 265 MET A N 1
ATOM 2012 C CA . MET A 1 265 ? -1.665 -24.438 -4.07 1 98.5 265 MET A CA 1
ATOM 2013 C C . MET A 1 265 ? -1.909 -22.969 -4.426 1 98.5 265 MET A C 1
ATOM 2015 O O . MET A 1 265 ? -1.757 -22.094 -3.578 1 98.5 265 MET A O 1
ATOM 2019 N N . THR A 1 266 ? -2.338 -22.734 -5.629 1 97.44 266 THR A N 1
ATOM 2020 C CA . THR A 1 266 ? -2.525 -21.375 -6.121 1 97.44 266 THR A CA 1
ATOM 2021 C C . THR A 1 266 ? -3.912 -20.844 -5.754 1 97.44 266 THR A C 1
ATOM 2023 O O . THR A 1 266 ? -4.766 -21.609 -5.297 1 97.44 266 THR A O 1
ATOM 2026 N N . SER A 1 267 ? -4.148 -19.641 -5.812 1 97.25 267 SER A N 1
ATOM 2027 C CA . SER A 1 267 ? -5.43 -18.953 -5.855 1 97.25 267 SER A CA 1
ATOM 2028 C C . SER A 1 267 ? -5.445 -17.891 -6.957 1 97.25 267 SER A C 1
ATOM 2030 O O . SER A 1 267 ? -4.488 -17.125 -7.102 1 97.25 267 SER A O 1
ATOM 2032 N N . GLY A 1 268 ? -6.453 -17.922 -7.75 1 91.12 268 GLY A N 1
ATOM 2033 C CA . GLY A 1 268 ? -6.512 -16.984 -8.859 1 91.12 268 GLY A CA 1
ATOM 2034 C C . GLY A 1 268 ? -5.336 -17.109 -9.812 1 91.12 268 GLY A C 1
ATOM 2035 O O . GLY A 1 268 ? -4.879 -16.109 -10.375 1 91.12 268 GLY A O 1
ATOM 2036 N N . GLY A 1 269 ? -4.68 -18.25 -9.805 1 87.62 269 GLY A N 1
ATOM 2037 C CA . GLY A 1 269 ? -3.604 -18.516 -10.75 1 87.62 269 GLY A CA 1
ATOM 2038 C C . GLY A 1 269 ? -2.232 -18.172 -10.195 1 87.62 269 GLY A C 1
ATOM 2039 O O . GLY A 1 269 ? -1.23 -18.25 -10.906 1 87.62 269 GLY A O 1
ATOM 2040 N N . SER A 1 270 ? -2.119 -17.797 -9 1 94.06 270 SER A N 1
ATOM 2041 C CA . SER A 1 270 ? -0.855 -17.375 -8.398 1 94.06 270 SER A CA 1
ATOM 2042 C C . SER A 1 270 ? -0.582 -18.125 -7.105 1 94.06 270 SER A C 1
ATOM 2044 O O . SER A 1 270 ? -1.448 -18.203 -6.23 1 94.06 270 SER A O 1
ATOM 2046 N N . GLY A 1 271 ? 0.599 -18.672 -6.996 1 97.31 271 GLY A N 1
ATOM 2047 C CA . GLY A 1 271 ? 0.993 -19.359 -5.777 1 97.31 271 GLY A CA 1
ATOM 2048 C C . GLY A 1 271 ? 1.088 -18.438 -4.574 1 97.31 271 GLY A C 1
ATOM 2049 O O . GLY A 1 271 ? 0.654 -18.797 -3.479 1 97.31 271 GLY A O 1
ATOM 2050 N N . ASN A 1 272 ? 1.673 -17.219 -4.777 1 98.12 272 ASN A N 1
ATOM 2051 C CA . ASN A 1 272 ? 1.754 -16.25 -3.689 1 98.12 272 ASN A CA 1
ATOM 2052 C C . ASN A 1 272 ? 0.369 -15.859 -3.186 1 98.12 272 ASN A C 1
ATOM 2054 O O . ASN A 1 272 ? 0.173 -15.664 -1.984 1 98.12 272 ASN A O 1
ATOM 2058 N N . GLN A 1 273 ? -0.57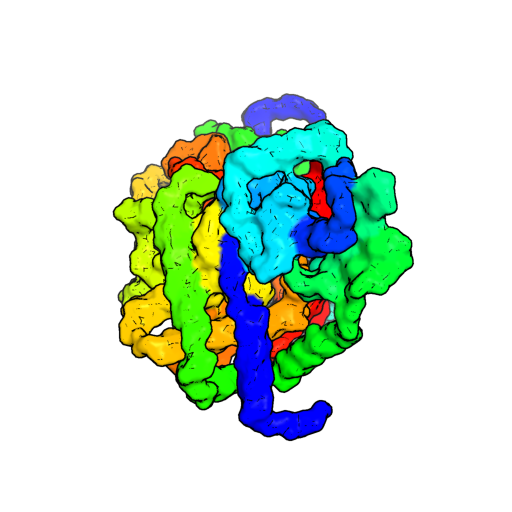 -15.727 -4.094 1 98.06 273 GLN A N 1
ATOM 2059 C CA . GLN A 1 273 ? -1.935 -15.438 -3.67 1 98.06 273 GLN A CA 1
ATOM 2060 C C . GLN A 1 273 ? -2.525 -16.594 -2.875 1 98.06 273 GLN A C 1
ATOM 2062 O O . GLN A 1 273 ? -3.256 -16.391 -1.904 1 98.06 273 GLN A O 1
ATOM 2067 N N . GLY A 1 274 ? -2.215 -17.812 -3.33 1 98.75 274 GLY A N 1
ATOM 2068 C CA . GLY A 1 274 ? -2.648 -18.969 -2.568 1 98.75 274 GLY A CA 1
ATOM 2069 C C . GLY A 1 274 ? -2.123 -18.984 -1.146 1 98.75 274 GLY A C 1
ATOM 2070 O O . GLY A 1 274 ? -2.865 -19.266 -0.207 1 98.75 274 GLY A O 1
ATOM 2071 N N . LEU A 1 275 ? -0.836 -18.703 -0.987 1 98.88 275 LEU A N 1
ATOM 2072 C CA . LEU A 1 275 ? -0.235 -18.609 0.338 1 98.88 275 LEU A CA 1
ATOM 2073 C C . LEU A 1 275 ? -0.955 -17.562 1.181 1 98.88 275 LEU A C 1
ATOM 2075 O O . LEU A 1 275 ? -1.262 -17.797 2.35 1 98.88 275 LEU A O 1
ATOM 2079 N N . CYS A 1 276 ? -1.255 -16.406 0.587 1 98.81 276 CYS A N 1
ATOM 2080 C CA . CYS A 1 276 ? -1.812 -15.266 1.298 1 98.81 276 CYS A CA 1
ATOM 2081 C C . CYS A 1 276 ? -3.258 -15.531 1.704 1 98.81 276 CYS A C 1
ATOM 2083 O O . CYS A 1 276 ? -3.713 -15.047 2.742 1 98.81 276 CYS A O 1
ATOM 2085 N N . VAL A 1 277 ? -4.039 -16.281 0.9 1 98.88 277 VAL A N 1
ATOM 2086 C CA . VAL A 1 277 ? -5.418 -16.609 1.251 1 98.88 277 VAL A CA 1
ATOM 2087 C C . VAL A 1 277 ? -5.43 -17.703 2.33 1 98.88 277 VAL A C 1
ATOM 2089 O O . VAL A 1 277 ? -6.059 -17.531 3.379 1 98.88 277 VAL A O 1
ATOM 2092 N N . ILE A 1 278 ? -4.707 -18.734 2.182 1 98.94 278 ILE A N 1
ATOM 2093 C CA . ILE A 1 278 ? -4.875 -19.984 2.916 1 98.94 278 ILE A CA 1
ATOM 2094 C C . ILE A 1 278 ? -4.238 -19.859 4.297 1 98.94 278 ILE A C 1
ATOM 2096 O O . ILE A 1 278 ? -4.855 -20.203 5.309 1 98.94 278 ILE A O 1
ATOM 2100 N N . LEU A 1 279 ? -3.02 -19.375 4.379 1 98.94 279 LEU A N 1
ATOM 2101 C CA . LEU A 1 279 ? -2.229 -19.531 5.594 1 98.94 279 LEU A CA 1
ATOM 2102 C C . LEU A 1 279 ? -2.771 -18.656 6.711 1 98.94 279 LEU A C 1
ATOM 2104 O O . LEU A 1 279 ? -2.9 -19.094 7.855 1 98.94 279 LEU A O 1
ATOM 2108 N N . PRO A 1 280 ? -3.129 -17.375 6.449 1 98.94 280 PRO A N 1
ATOM 2109 C CA . PRO A 1 280 ? -3.68 -16.578 7.555 1 98.94 280 PRO A CA 1
ATOM 2110 C C . PRO A 1 280 ? -4.969 -17.172 8.117 1 98.94 280 PRO A C 1
ATOM 2112 O O . PRO A 1 280 ? -5.164 -17.188 9.336 1 98.94 280 PRO A O 1
ATOM 2115 N N . ILE A 1 281 ? -5.883 -17.641 7.203 1 99 281 ILE A N 1
ATOM 2116 C CA . ILE A 1 281 ? -7.125 -18.25 7.652 1 99 281 ILE A CA 1
ATOM 2117 C C . ILE A 1 281 ? -6.809 -19.484 8.516 1 99 281 ILE A C 1
ATOM 2119 O O . ILE A 1 281 ? -7.414 -19.672 9.57 1 99 281 ILE A O 1
ATOM 2123 N N . THR A 1 282 ? -5.852 -20.281 8.07 1 98.94 282 THR A N 1
ATOM 2124 C CA . THR A 1 282 ? -5.461 -21.5 8.773 1 98.94 282 THR A CA 1
ATOM 2125 C C . THR A 1 282 ? -4.898 -21.172 10.156 1 98.94 282 THR A C 1
ATOM 2127 O O . THR A 1 282 ? -5.211 -21.844 11.133 1 98.94 282 THR A O 1
ATOM 2130 N N . VAL A 1 283 ? -4.055 -20.141 10.25 1 98.94 283 VAL A N 1
ATOM 2131 C CA . VAL A 1 283 ? -3.436 -19.75 11.508 1 98.94 283 VAL A CA 1
ATOM 2132 C C . VAL A 1 283 ? -4.516 -19.359 12.516 1 98.94 283 VAL A C 1
ATOM 2134 O O . VAL A 1 283 ? -4.477 -19.797 13.672 1 98.94 283 VAL A O 1
ATOM 2137 N N . VAL A 1 284 ? -5.48 -18.531 12.102 1 98.94 284 VAL A N 1
ATOM 2138 C CA . VAL A 1 284 ? -6.535 -18.094 13.008 1 98.94 284 VAL A CA 1
ATOM 2139 C C . VAL A 1 284 ? -7.398 -19.297 13.406 1 98.94 284 VAL A C 1
ATOM 2141 O O . VAL A 1 284 ? -7.801 -19.422 14.562 1 98.94 284 VAL A O 1
ATOM 2144 N N . ALA A 1 285 ? -7.727 -20.172 12.461 1 98.94 285 ALA A N 1
ATOM 2145 C CA . ALA A 1 285 ? -8.508 -21.359 12.758 1 98.94 285 ALA A CA 1
ATOM 2146 C C . ALA A 1 285 ? -7.836 -22.203 13.836 1 98.94 285 ALA A C 1
ATOM 2148 O O . ALA A 1 285 ? -8.5 -22.719 14.734 1 98.94 285 ALA A O 1
ATOM 2149 N N . GLU A 1 286 ? -6.535 -22.438 13.68 1 98.69 286 GLU A N 1
ATOM 2150 C CA . GLU A 1 286 ? -5.785 -23.219 14.656 1 98.69 286 GLU A CA 1
ATOM 2151 C C . GLU A 1 286 ? -5.762 -22.516 16.016 1 98.69 286 GLU A C 1
ATOM 2153 O O . GLU A 1 286 ? -5.871 -23.172 17.047 1 98.69 286 GLU A O 1
ATOM 2158 N N . ASP A 1 287 ? -5.586 -21.219 15.984 1 98.25 287 ASP A N 1
ATOM 2159 C CA . ASP A 1 287 ? -5.551 -20.422 17.203 1 98.25 287 ASP A CA 1
ATOM 2160 C C . ASP A 1 287 ? -6.844 -20.594 18 1 98.25 287 ASP A C 1
ATOM 2162 O O . ASP A 1 287 ? -6.812 -20.703 19.234 1 98.25 287 ASP A O 1
ATOM 2166 N N . ILE A 1 288 ? -7.98 -20.625 17.344 1 98 288 ILE A N 1
ATOM 2167 C CA . ILE A 1 288 ? -9.258 -20.688 18.047 1 98 288 ILE A CA 1
ATOM 2168 C C . ILE A 1 288 ? -9.75 -22.125 18.094 1 98 288 ILE A C 1
ATOM 2170 O O . ILE A 1 288 ? -10.875 -22.391 18.531 1 98 288 ILE A O 1
ATOM 2174 N N . LYS A 1 289 ? -8.953 -23.062 17.625 1 98.25 289 LYS A N 1
ATOM 2175 C CA . LYS A 1 289 ? -9.297 -24.484 17.594 1 98.25 289 LYS A CA 1
ATOM 2176 C C . LYS A 1 289 ? -10.617 -24.719 16.875 1 98.25 289 LYS A C 1
ATOM 2178 O O . LYS A 1 289 ? -11.5 -25.391 17.391 1 98.25 289 LYS A O 1
ATOM 2183 N N . ALA A 1 290 ? -10.727 -24.109 15.688 1 98.56 290 ALA A N 1
ATOM 2184 C CA . ALA A 1 290 ? -11.938 -24.25 14.883 1 98.56 290 ALA A CA 1
ATOM 2185 C C . ALA A 1 290 ? -12.055 -25.672 14.328 1 98.56 290 ALA A C 1
ATOM 2187 O O . ALA A 1 290 ? -11.047 -26.328 14.055 1 98.56 290 ALA A O 1
ATOM 2188 N N . PRO A 1 291 ? -13.312 -26.141 14.133 1 98.12 291 PRO A N 1
ATOM 2189 C CA . PRO A 1 291 ? -13.5 -27.438 13.469 1 98.12 291 PRO A CA 1
ATOM 2190 C C . PRO A 1 291 ? -12.945 -27.453 12.047 1 98.12 291 PRO A C 1
ATOM 2192 O O . PRO A 1 291 ? -12.969 -26.438 11.352 1 98.12 291 PRO A O 1
ATOM 2195 N N . LYS A 1 292 ? -12.539 -28.594 11.617 1 97.75 292 LYS A N 1
ATOM 2196 C CA . LYS A 1 292 ? -11.961 -28.797 10.289 1 97.75 292 LYS A CA 1
ATOM 2197 C C . LYS A 1 292 ? -12.906 -28.297 9.195 1 97.75 292 LYS A C 1
ATOM 2199 O O . LYS A 1 292 ? -12.469 -27.656 8.242 1 97.75 292 LYS A O 1
ATOM 2204 N N . GLU A 1 293 ? -14.148 -28.609 9.328 1 98.12 293 GLU A N 1
ATOM 2205 C CA . GLU A 1 293 ? -15.125 -28.219 8.328 1 98.12 293 GLU A CA 1
ATOM 2206 C C . GLU A 1 293 ? -15.211 -26.703 8.211 1 98.12 293 GLU A C 1
ATOM 2208 O O . GLU A 1 293 ? -15.344 -26.156 7.113 1 98.12 293 GLU A O 1
ATOM 2213 N N . LYS A 1 294 ? -15.188 -26.047 9.336 1 98.44 294 LYS A N 1
ATOM 2214 C CA . LYS A 1 294 ? -15.273 -24.594 9.336 1 98.44 294 LYS A CA 1
ATOM 2215 C C . LYS A 1 294 ? -14.055 -23.969 8.648 1 98.44 294 LYS A C 1
ATOM 2217 O O . LYS A 1 294 ? -14.18 -22.984 7.918 1 98.44 294 LYS A O 1
ATOM 2222 N N . LEU A 1 295 ? -12.891 -24.547 8.922 1 98.69 295 LEU A N 1
ATOM 2223 C CA . LEU A 1 295 ? -11.672 -24.094 8.258 1 98.69 295 LEU A CA 1
ATOM 2224 C C . LEU A 1 295 ? -11.773 -24.297 6.746 1 98.69 295 LEU A C 1
ATOM 2226 O O . LEU A 1 295 ? -11.43 -23.406 5.973 1 98.69 295 LEU A O 1
ATOM 2230 N N . GLN A 1 296 ? -12.258 -25.438 6.355 1 98.44 296 GLN A N 1
ATOM 2231 C CA . GLN A 1 296 ? -12.406 -25.766 4.941 1 98.44 296 GLN A CA 1
ATOM 2232 C C . GLN A 1 296 ? -13.312 -24.75 4.234 1 98.44 296 GLN A C 1
ATOM 2234 O O . GLN A 1 296 ? -12.984 -24.266 3.15 1 98.44 296 GLN A O 1
ATOM 2239 N N . ARG A 1 297 ? -14.43 -24.453 4.852 1 98.75 297 ARG A N 1
ATOM 2240 C CA . ARG A 1 297 ? -15.383 -23.5 4.277 1 98.75 297 ARG A CA 1
ATOM 2241 C C . ARG A 1 297 ? -14.797 -22.094 4.242 1 98.75 297 ARG A C 1
ATOM 2243 O O . ARG A 1 297 ? -15.008 -21.344 3.279 1 98.75 297 ARG A O 1
ATOM 2250 N N . ALA A 1 298 ? -14.078 -21.734 5.32 1 98.94 298 ALA A N 1
ATOM 2251 C CA . ALA A 1 298 ? -13.477 -20.406 5.379 1 98.94 298 ALA A CA 1
ATOM 2252 C C . ALA A 1 298 ? -12.461 -20.203 4.254 1 98.94 298 ALA A C 1
ATOM 2254 O O . ALA A 1 298 ? -12.422 -19.156 3.621 1 98.94 298 ALA A O 1
ATOM 2255 N N . VAL A 1 299 ? -11.633 -21.203 4.004 1 98.94 299 VAL A N 1
ATOM 2256 C CA . VAL A 1 299 ? -10.609 -21.125 2.961 1 98.94 299 VAL A CA 1
ATOM 2257 C C . VAL A 1 299 ? -11.281 -21.109 1.589 1 98.94 299 VAL A C 1
ATOM 2259 O O . VAL A 1 299 ? -10.859 -20.375 0.695 1 98.94 299 VAL A O 1
ATOM 2262 N N . PHE A 1 300 ? -12.375 -21.922 1.387 1 98.88 300 PHE A N 1
ATOM 2263 C CA . PHE A 1 300 ? -13.141 -21.875 0.146 1 98.88 300 PHE A CA 1
ATOM 2264 C C . PHE A 1 300 ? -13.68 -20.469 -0.099 1 98.88 300 PHE A C 1
ATOM 2266 O O . PHE A 1 300 ? -13.562 -19.938 -1.206 1 98.88 300 PHE A O 1
ATOM 2273 N N . PHE A 1 301 ? -14.266 -19.906 0.955 1 98.88 301 PHE A N 1
ATOM 2274 C CA . PHE A 1 301 ? -14.805 -18.562 0.88 1 98.88 301 PHE A CA 1
ATOM 2275 C C . PHE A 1 301 ? -13.711 -17.562 0.507 1 98.88 301 PHE A C 1
ATOM 2277 O O . PHE A 1 301 ? -13.914 -16.703 -0.35 1 98.88 301 PHE A O 1
ATOM 2284 N N . GLY A 1 302 ? -12.555 -17.703 1.159 1 98.88 302 GLY A N 1
ATOM 2285 C CA . GLY A 1 302 ? -11.422 -16.844 0.848 1 98.88 302 GLY A CA 1
ATOM 2286 C C . GLY A 1 302 ? -11.008 -16.906 -0.608 1 98.88 302 GLY A C 1
ATOM 2287 O O . GLY A 1 302 ? -10.758 -15.875 -1.239 1 98.88 302 GLY A O 1
ATOM 2288 N N . HIS A 1 303 ? -10.914 -18.125 -1.168 1 98.75 303 HIS A N 1
ATOM 2289 C CA . HIS A 1 303 ? -10.602 -18.297 -2.58 1 98.75 303 HIS A CA 1
ATOM 2290 C C . HIS A 1 303 ? -11.633 -17.609 -3.469 1 98.75 303 HIS A C 1
ATOM 2292 O O . HIS A 1 303 ? -11.281 -16.969 -4.453 1 98.75 303 HIS A O 1
ATOM 2298 N N . ALA A 1 304 ? -12.891 -17.812 -3.137 1 98.31 304 ALA A N 1
ATOM 2299 C CA . ALA A 1 304 ? -13.977 -17.25 -3.938 1 98.31 304 ALA A CA 1
ATOM 2300 C C . ALA A 1 304 ? -13.93 -15.727 -3.945 1 98.31 304 ALA A C 1
ATOM 2302 O O . ALA A 1 304 ? -14.094 -15.102 -4.996 1 98.31 304 ALA A O 1
ATOM 2303 N N . VAL A 1 305 ? -13.656 -15.172 -2.799 1 98.38 305 VAL A N 1
ATOM 2304 C CA . VAL A 1 305 ? -13.609 -13.719 -2.682 1 98.38 305 VAL A CA 1
ATOM 2305 C C . VAL A 1 305 ? -12.398 -13.18 -3.428 1 98.38 305 VAL A C 1
ATOM 2307 O O . VAL A 1 305 ? -12.477 -12.141 -4.09 1 98.38 305 VAL A O 1
ATOM 2310 N N . ASN A 1 306 ? -11.25 -13.852 -3.27 1 97.88 306 ASN A N 1
ATOM 2311 C CA . ASN A 1 306 ? -10.078 -13.469 -4.051 1 97.88 306 ASN A CA 1
ATOM 2312 C C . ASN A 1 306 ? -10.391 -13.406 -5.543 1 97.88 306 ASN A C 1
ATOM 2314 O O . ASN A 1 306 ? -10.055 -12.43 -6.215 1 97.88 306 ASN A O 1
ATOM 2318 N N . ASN A 1 307 ? -11.039 -14.43 -6.051 1 95.5 307 ASN A N 1
ATOM 2319 C CA . ASN A 1 307 ? -11.406 -14.492 -7.461 1 95.5 307 ASN A CA 1
ATOM 2320 C C . ASN A 1 307 ? -12.414 -13.406 -7.824 1 95.5 307 ASN A C 1
ATOM 2322 O O . ASN A 1 307 ? -12.359 -12.836 -8.914 1 95.5 307 ASN A O 1
ATOM 2326 N N . PHE A 1 308 ? -13.312 -13.156 -6.914 1 95.25 308 PHE A N 1
ATOM 2327 C CA . PHE A 1 308 ? -14.312 -12.109 -7.105 1 95.25 308 PHE A CA 1
ATOM 2328 C C . PHE A 1 308 ? -13.648 -10.75 -7.305 1 95.25 308 PHE A C 1
ATOM 2330 O O . PHE A 1 308 ? -13.953 -10.039 -8.258 1 95.25 308 PHE A O 1
ATOM 2337 N N . VAL A 1 309 ? -12.719 -10.414 -6.457 1 94.94 309 VAL A N 1
ATOM 2338 C CA . VAL A 1 309 ? -12.031 -9.125 -6.508 1 94.94 309 VAL A CA 1
ATOM 2339 C C . VAL A 1 309 ? -11.203 -9.031 -7.789 1 94.94 309 VAL A C 1
ATOM 2341 O O . VAL A 1 309 ? -11.164 -7.977 -8.43 1 94.94 309 VAL A O 1
ATOM 2344 N N . LYS A 1 310 ? -10.578 -10.062 -8.211 1 91.56 310 LYS A N 1
ATOM 2345 C CA . LYS A 1 310 ? -9.688 -10.086 -9.375 1 91.56 310 LYS A CA 1
ATOM 2346 C C . LYS A 1 310 ? -10.461 -9.844 -10.664 1 91.56 310 LYS A C 1
ATOM 2348 O O . LYS A 1 310 ? -9.883 -9.398 -11.656 1 91.56 310 LYS A O 1
ATOM 2353 N N . LYS A 1 311 ? -11.703 -10.148 -10.672 1 88.5 311 LYS A N 1
ATOM 2354 C CA . LYS A 1 311 ? -12.492 -9.898 -11.875 1 88.5 311 LYS A CA 1
ATOM 2355 C C . LYS A 1 311 ? -12.664 -8.398 -12.109 1 88.5 311 LYS A C 1
ATOM 2357 O O . LYS A 1 311 ? -12.891 -7.965 -13.242 1 88.5 311 LYS A O 1
ATOM 2362 N N . TYR A 1 312 ? -12.547 -7.652 -11.039 1 86.5 312 TYR A N 1
ATOM 2363 C CA . TYR A 1 312 ? -12.664 -6.203 -11.164 1 86.5 312 TYR A CA 1
ATOM 2364 C C . TYR A 1 312 ? -11.297 -5.57 -11.422 1 86.5 312 TYR A C 1
ATOM 2366 O O . TYR A 1 312 ? -11.188 -4.602 -12.18 1 86.5 312 TYR A O 1
ATOM 2374 N N . THR A 1 313 ? -10.273 -6.086 -10.812 1 84.69 313 THR A N 1
ATOM 2375 C CA . THR A 1 313 ? -8.945 -5.484 -10.922 1 84.69 313 THR A CA 1
ATOM 2376 C C . THR A 1 313 ? -8.195 -6.051 -12.125 1 84.69 313 THR A C 1
ATOM 2378 O O . THR A 1 313 ? -7.234 -5.445 -12.602 1 84.69 313 THR A O 1
ATOM 2381 N N . GLY A 1 314 ? -8.594 -7.238 -12.609 1 78.75 314 GLY A N 1
ATOM 2382 C CA . GLY A 1 314 ? -7.863 -7.93 -13.664 1 78.75 314 GLY A CA 1
ATOM 2383 C C . GLY A 1 314 ? -6.922 -9 -13.141 1 78.75 314 GLY A C 1
ATOM 2384 O O . GLY A 1 314 ? -6.609 -9.023 -11.945 1 78.75 314 GLY A O 1
ATOM 2385 N N . LYS A 1 315 ? -6.465 -9.844 -14.062 1 71.31 315 LYS A N 1
ATOM 2386 C CA . LYS A 1 315 ? -5.586 -10.953 -13.695 1 71.31 315 LYS A CA 1
ATOM 2387 C C . LYS A 1 315 ? -4.18 -10.453 -13.375 1 71.31 315 LYS A C 1
ATOM 2389 O O . LYS A 1 315 ? -3.586 -10.867 -12.375 1 71.31 315 LYS A O 1
ATOM 2394 N N . LEU A 1 316 ? -3.619 -9.695 -14.234 1 75.44 316 LEU A N 1
ATOM 2395 C CA . LEU A 1 316 ? -2.342 -9.023 -14.016 1 75.44 316 LEU A CA 1
ATOM 2396 C C . LEU A 1 316 ? -2.498 -7.508 -14.133 1 75.44 316 LEU A C 1
ATOM 2398 O O . LEU A 1 316 ? -2.947 -7 -15.164 1 75.44 316 LEU A O 1
ATOM 2402 N N . SER A 1 317 ? -2.225 -6.828 -13.008 1 80.38 317 SER A N 1
ATOM 2403 C CA . SER A 1 317 ? -2.406 -5.379 -12.961 1 80.38 317 SER A CA 1
ATOM 2404 C C . SER A 1 317 ? -1.229 -4.699 -12.266 1 80.38 317 SER A C 1
ATOM 2406 O O . SER A 1 317 ? -0.327 -5.371 -11.766 1 80.38 317 SER A O 1
ATOM 2408 N N . ALA A 1 318 ? -1.242 -3.42 -12.32 1 89.38 318 ALA A N 1
ATOM 2409 C CA . ALA A 1 318 ? -0.216 -2.617 -11.664 1 89.38 318 ALA A CA 1
ATOM 2410 C C . ALA A 1 318 ? -0.345 -2.697 -10.148 1 89.38 318 ALA A C 1
ATOM 2412 O O . ALA A 1 318 ? 0.62 -2.443 -9.422 1 89.38 318 ALA A O 1
ATOM 2413 N N . ILE A 1 319 ? -1.507 -3.084 -9.695 1 93.38 319 ILE A N 1
ATOM 2414 C CA . ILE A 1 319 ? -1.74 -3.234 -8.258 1 93.38 319 ILE A CA 1
ATOM 2415 C C . ILE A 1 319 ? -1.417 -4.664 -7.832 1 93.38 319 ILE A C 1
ATOM 2417 O O . ILE A 1 319 ? -1.745 -5.621 -8.539 1 93.38 319 ILE A O 1
ATOM 2421 N N . CYS A 1 320 ? -0.797 -4.824 -6.715 1 95.25 320 CYS A N 1
ATOM 2422 C CA . CYS A 1 320 ? -0.351 -6.125 -6.23 1 95.25 320 CYS A CA 1
ATOM 2423 C C . CYS A 1 320 ? -1.538 -7.008 -5.867 1 95.25 320 CYS A C 1
ATOM 2425 O O . CYS A 1 320 ? -2.205 -6.773 -4.855 1 95.25 320 CYS A O 1
ATOM 2427 N N . GLY A 1 321 ? -1.731 -8.031 -6.613 1 93.75 321 GLY A N 1
ATOM 2428 C CA . GLY A 1 321 ? -2.826 -8.961 -6.355 1 93.75 321 GLY A CA 1
ATOM 2429 C C . GLY A 1 321 ? -2.684 -9.703 -5.043 1 93.75 321 GLY A C 1
ATOM 2430 O O . GLY A 1 321 ? -3.682 -10.031 -4.398 1 93.75 321 GLY A O 1
ATOM 2431 N N . CYS A 1 322 ? -1.514 -9.945 -4.633 1 92.75 322 CYS A N 1
ATOM 2432 C CA . CYS A 1 322 ? -1.267 -10.664 -3.389 1 92.75 322 CYS A CA 1
ATOM 2433 C C . CYS A 1 322 ? -1.643 -9.812 -2.182 1 92.75 322 CYS A C 1
ATOM 2435 O O . CYS A 1 322 ? -2.277 -10.297 -1.246 1 92.75 322 CYS A O 1
ATOM 2437 N N . ALA A 1 323 ? -1.275 -8.57 -2.248 1 93.44 323 ALA A N 1
ATOM 2438 C CA . ALA A 1 323 ? -1.526 -7.688 -1.109 1 93.44 323 ALA A CA 1
ATOM 2439 C C . ALA A 1 323 ? -2.996 -7.281 -1.042 1 93.44 323 ALA A C 1
ATOM 2441 O O . ALA A 1 323 ? -3.547 -7.105 0.047 1 93.44 323 ALA A O 1
ATOM 2442 N N . ILE A 1 324 ? -3.598 -7.152 -2.215 1 96.25 324 ILE A N 1
ATOM 2443 C CA . ILE A 1 324 ? -4.93 -6.559 -2.223 1 96.25 324 ILE A CA 1
ATOM 2444 C C . ILE A 1 324 ? -5.984 -7.66 -2.34 1 96.25 324 ILE A C 1
ATOM 2446 O O . ILE A 1 324 ? -6.617 -8.031 -1.35 1 96.25 324 ILE A O 1
ATOM 2450 N N . ALA A 1 325 ? -6.055 -8.305 -3.547 1 97.38 325 ALA A N 1
ATOM 2451 C CA . ALA A 1 325 ? -7.117 -9.281 -3.779 1 97.38 325 ALA A CA 1
ATOM 2452 C C . ALA A 1 325 ? -6.996 -10.469 -2.826 1 97.38 325 ALA A C 1
ATOM 2454 O O . ALA A 1 325 ? -7.977 -10.867 -2.197 1 97.38 325 ALA A O 1
ATOM 2455 N N . ALA A 1 326 ? -5.816 -11.055 -2.719 1 98.38 326 ALA A N 1
ATOM 2456 C CA . ALA A 1 326 ? -5.625 -12.211 -1.852 1 98.38 326 ALA A CA 1
ATOM 2457 C C . ALA A 1 326 ? -5.785 -11.836 -0.383 1 98.38 326 ALA A C 1
ATOM 2459 O O . ALA A 1 326 ? -6.332 -12.609 0.408 1 98.38 326 ALA A O 1
ATOM 2460 N N . GLY A 1 327 ? -5.246 -10.664 0.022 1 98.69 327 GLY A N 1
ATOM 2461 C CA . GLY A 1 327 ? -5.461 -10.18 1.376 1 98.69 327 GLY A CA 1
ATOM 2462 C C . GLY A 1 327 ? -6.93 -10.016 1.725 1 98.69 327 GLY A C 1
ATOM 2463 O O . GLY A 1 327 ? -7.348 -10.352 2.832 1 98.69 327 GLY A O 1
ATOM 2464 N N . ILE A 1 328 ? -7.695 -9.492 0.779 1 98.69 328 ILE A N 1
ATOM 2465 C CA . ILE A 1 328 ? -9.133 -9.336 0.944 1 98.69 328 ILE A CA 1
ATOM 2466 C C . ILE A 1 328 ? -9.797 -10.703 1.079 1 98.69 328 ILE A C 1
ATOM 2468 O O . ILE A 1 328 ? -10.688 -10.891 1.907 1 98.69 328 ILE A O 1
ATOM 2472 N N . GLY A 1 329 ? -9.367 -11.656 0.238 1 98.81 329 GLY A N 1
ATOM 2473 C CA . GLY A 1 329 ? -9.844 -13.016 0.405 1 98.81 329 GLY A CA 1
ATOM 2474 C C . GLY A 1 329 ? -9.578 -13.578 1.789 1 98.81 329 GLY A C 1
ATOM 2475 O O . GLY A 1 329 ? -10.461 -14.172 2.406 1 98.81 329 GLY A O 1
ATOM 2476 N N . ALA A 1 330 ? -8.352 -13.406 2.279 1 98.94 330 ALA A N 1
ATOM 2477 C CA . ALA A 1 330 ? -7.961 -13.883 3.602 1 98.94 330 ALA A CA 1
ATOM 2478 C C . ALA A 1 330 ? -8.812 -13.242 4.691 1 98.94 330 ALA A C 1
ATOM 2480 O O . ALA A 1 330 ? -9.328 -13.938 5.574 1 98.94 330 ALA A O 1
ATOM 2481 N N . THR A 1 331 ? -8.984 -11.914 4.645 1 98.94 331 THR A N 1
ATOM 2482 C CA . THR A 1 331 ? -9.703 -11.211 5.695 1 98.94 331 THR A CA 1
A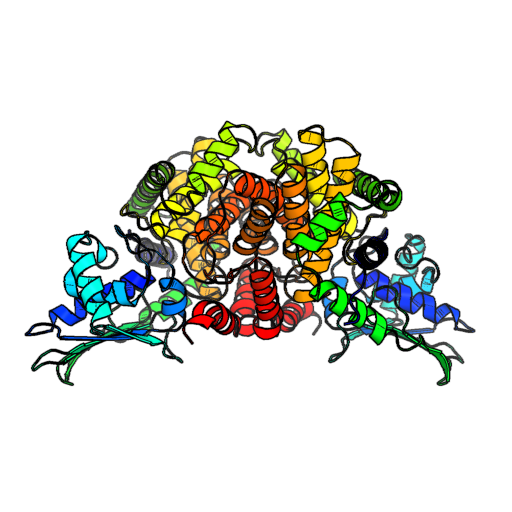TOM 2483 C C . THR A 1 331 ? -11.172 -11.609 5.707 1 98.94 331 THR A C 1
ATOM 2485 O O . THR A 1 331 ? -11.789 -11.703 6.77 1 98.94 331 THR A O 1
ATOM 2488 N N . ALA A 1 332 ? -11.781 -11.797 4.516 1 98.94 332 ALA A N 1
ATOM 2489 C CA . ALA A 1 332 ? -13.156 -12.258 4.43 1 98.94 332 ALA A CA 1
ATOM 2490 C C . ALA A 1 332 ? -13.312 -13.641 5.066 1 98.94 332 ALA A C 1
ATOM 2492 O O . ALA A 1 332 ? -14.234 -13.867 5.855 1 98.94 332 ALA A O 1
ATOM 2493 N N . GLY A 1 333 ? -12.398 -14.555 4.68 1 98.94 333 GLY A N 1
ATOM 2494 C CA . GLY A 1 333 ? -12.414 -15.891 5.266 1 98.94 333 GLY A CA 1
ATOM 2495 C C . GLY A 1 333 ? -12.266 -15.875 6.777 1 98.94 333 GLY A C 1
ATOM 2496 O O . GLY A 1 333 ? -12.953 -16.609 7.48 1 98.94 333 GLY A O 1
ATOM 2497 N N . ILE A 1 334 ? -11.383 -15.062 7.293 1 98.94 334 ILE A N 1
ATOM 2498 C CA . ILE A 1 334 ? -11.125 -14.992 8.727 1 98.94 334 ILE A CA 1
ATOM 2499 C C . ILE A 1 334 ? -12.344 -14.406 9.445 1 98.94 334 ILE A C 1
ATOM 2501 O O . ILE A 1 334 ? -12.75 -14.906 10.492 1 98.94 334 ILE A O 1
ATOM 2505 N N . ALA A 1 335 ? -12.883 -13.266 8.883 1 98.94 335 ALA A N 1
ATOM 2506 C CA . ALA A 1 335 ? -14.062 -12.672 9.5 1 98.94 335 ALA A CA 1
ATOM 2507 C C . ALA A 1 335 ? -15.203 -13.68 9.594 1 98.94 335 ALA A C 1
ATOM 2509 O O . ALA A 1 335 ? -15.859 -13.789 10.625 1 98.94 335 ALA A O 1
ATOM 2510 N N . TRP A 1 336 ? -15.438 -14.43 8.492 1 98.94 336 TRP A N 1
ATOM 2511 C CA . TRP A 1 336 ? -16.469 -15.469 8.484 1 98.94 336 TRP A CA 1
ATOM 2512 C C . TRP A 1 336 ? -16.141 -16.547 9.516 1 98.94 336 TRP A C 1
ATOM 2514 O O . TRP A 1 336 ? -17.031 -16.984 10.258 1 98.94 336 TRP A O 1
ATOM 2524 N N . LEU A 1 337 ? -14.914 -17.031 9.555 1 98.88 337 LEU A N 1
ATOM 2525 C CA . LEU A 1 337 ? -14.438 -18.062 10.461 1 98.88 337 LEU A CA 1
ATOM 2526 C C . LEU A 1 337 ? -14.695 -17.688 11.914 1 98.88 337 LEU A C 1
ATOM 2528 O O . LEU A 1 337 ? -15.039 -18.547 12.734 1 98.88 337 LEU A O 1
ATOM 2532 N N . LEU A 1 338 ? -14.547 -16.406 12.188 1 98.69 338 LEU A N 1
ATOM 2533 C CA . LEU A 1 338 ? -14.672 -15.898 13.555 1 98.69 338 LEU A CA 1
ATOM 2534 C C . LEU A 1 338 ? -16.141 -15.633 13.898 1 98.69 338 LEU A C 1
ATOM 2536 O O . LEU A 1 338 ? -16.438 -15.172 14.992 1 98.69 338 LEU A O 1
ATOM 2540 N N . GLY A 1 339 ? -17.031 -15.828 12.961 1 98.31 339 GLY A N 1
ATOM 2541 C CA . GLY A 1 339 ? -18.453 -15.75 13.25 1 98.31 339 GLY A CA 1
ATOM 2542 C C . GLY A 1 339 ? -19.109 -14.516 12.672 1 98.31 339 GLY A C 1
ATOM 2543 O O . GLY A 1 339 ? -20.297 -14.266 12.914 1 98.31 339 GLY A O 1
ATOM 2544 N N . GLY A 1 340 ? -18.344 -13.773 11.906 1 98.44 340 GLY A N 1
ATOM 2545 C CA . GLY A 1 340 ? -18.922 -12.594 11.281 1 98.44 340 GLY A CA 1
ATOM 2546 C C . GLY A 1 340 ? -19.969 -12.93 10.227 1 98.44 340 GLY A C 1
ATOM 2547 O O . GLY A 1 340 ? -19.906 -13.992 9.609 1 98.44 340 GLY A O 1
ATOM 2548 N N . LYS A 1 341 ? -20.844 -12.016 10.062 1 97.81 341 LYS A N 1
ATOM 2549 C CA . LYS A 1 341 ? -21.812 -12.062 8.977 1 97.81 341 LYS A CA 1
ATOM 2550 C C . LYS A 1 341 ? -21.562 -10.961 7.953 1 97.81 341 LYS A C 1
ATOM 2552 O O . LYS A 1 341 ? -20.422 -10.523 7.773 1 97.81 341 LYS A O 1
ATOM 2557 N N . ASP A 1 342 ? -22.625 -10.586 7.207 1 98.12 342 ASP A N 1
ATOM 2558 C CA . ASP A 1 342 ? -22.406 -9.695 6.07 1 98.12 342 ASP A CA 1
ATOM 2559 C C . ASP A 1 342 ? -21.781 -8.383 6.516 1 98.12 342 ASP A C 1
ATOM 2561 O O . ASP A 1 342 ? -20.859 -7.879 5.875 1 98.12 342 ASP A O 1
ATOM 2565 N N . LYS A 1 343 ? -22.25 -7.84 7.594 1 98.06 343 LYS A N 1
ATOM 2566 C CA . LYS A 1 343 ? -21.75 -6.551 8.055 1 98.06 343 LYS A CA 1
ATOM 2567 C C . LYS A 1 343 ? -20.25 -6.637 8.383 1 98.06 343 LYS A C 1
ATOM 2569 O O . LYS A 1 343 ? -19.453 -5.836 7.895 1 98.06 343 LYS A O 1
ATOM 2574 N N . GLU A 1 344 ? -19.891 -7.652 9.234 1 98.56 344 GLU A N 1
ATOM 2575 C CA . GLU A 1 344 ? -18.516 -7.801 9.68 1 98.56 344 GLU A CA 1
ATOM 2576 C C . GLU A 1 344 ? -17.594 -8.188 8.523 1 98.56 344 GLU A C 1
ATOM 2578 O O . GLU A 1 344 ? -16.469 -7.707 8.43 1 98.56 344 GLU A O 1
ATOM 2583 N N . ILE A 1 345 ? -18.094 -9.07 7.66 1 98.81 345 ILE A N 1
ATOM 2584 C CA . ILE A 1 345 ? -17.297 -9.508 6.512 1 98.81 345 ILE A CA 1
ATOM 2585 C C . ILE A 1 345 ? -17.047 -8.328 5.582 1 98.81 345 ILE A C 1
ATOM 2587 O O . ILE A 1 345 ? -15.906 -8.078 5.195 1 98.81 345 ILE A O 1
ATOM 2591 N N . ASN A 1 346 ? -18.125 -7.625 5.238 1 98.5 346 ASN A N 1
ATOM 2592 C CA . ASN A 1 346 ? -17.984 -6.438 4.402 1 98.5 346 ASN A CA 1
ATOM 2593 C C . ASN A 1 346 ? -17.062 -5.402 5.051 1 98.5 346 ASN A C 1
ATOM 2595 O O . ASN A 1 346 ? -16.219 -4.812 4.383 1 98.5 346 ASN A O 1
ATOM 2599 N N . GLY A 1 347 ? -17.297 -5.188 6.344 1 98.5 347 GLY A N 1
ATOM 2600 C CA . GLY A 1 347 ? -16.484 -4.238 7.082 1 98.5 347 GLY A CA 1
ATOM 2601 C C . GLY A 1 347 ? -15 -4.574 7.055 1 98.5 347 GLY A C 1
ATOM 2602 O O . GLY A 1 347 ? -14.164 -3.686 6.906 1 98.5 347 GLY A O 1
ATOM 2603 N N . ALA A 1 348 ? -14.648 -5.871 7.242 1 98.81 348 ALA A N 1
ATOM 2604 C CA . ALA A 1 348 ? -13.258 -6.312 7.211 1 98.81 348 ALA A CA 1
ATOM 2605 C C . ALA A 1 348 ? -12.625 -6.043 5.848 1 98.81 348 ALA A C 1
ATOM 2607 O O . ALA A 1 348 ? -11.469 -5.625 5.766 1 98.81 348 ALA A O 1
ATOM 2608 N N . ILE A 1 349 ? -13.398 -6.297 4.805 1 98.69 349 ILE A N 1
ATOM 2609 C CA . ILE A 1 349 ? -12.93 -6.062 3.441 1 98.69 349 ILE A CA 1
ATOM 2610 C C . ILE A 1 349 ? -12.695 -4.57 3.227 1 98.69 349 ILE A C 1
ATOM 2612 O O . ILE A 1 349 ? -11.672 -4.168 2.67 1 98.69 349 ILE A O 1
ATOM 2616 N N . LEU A 1 350 ? -13.641 -3.725 3.695 1 98.5 350 LEU A N 1
ATOM 2617 C CA . LEU A 1 350 ? -13.508 -2.279 3.555 1 98.5 350 LEU A CA 1
ATOM 2618 C C . LEU A 1 350 ? -12.281 -1.768 4.301 1 98.5 350 LEU A C 1
ATOM 2620 O O . LEU A 1 350 ? -11.57 -0.888 3.809 1 98.5 350 LEU A O 1
ATOM 2624 N N . ASN A 1 351 ? -12.031 -2.334 5.492 1 98.62 351 ASN A N 1
ATOM 2625 C CA . ASN A 1 351 ? -10.852 -1.962 6.258 1 98.62 351 ASN A CA 1
ATOM 2626 C C . ASN A 1 351 ? -9.562 -2.27 5.488 1 98.62 351 ASN A C 1
ATOM 2628 O O . ASN A 1 351 ? -8.641 -1.456 5.465 1 98.62 351 ASN A O 1
ATOM 2632 N N . MET A 1 352 ? -9.508 -3.438 4.848 1 98.44 352 MET A N 1
ATOM 2633 C CA . MET A 1 352 ? -8.336 -3.82 4.059 1 98.44 352 MET A CA 1
ATOM 2634 C C . MET A 1 352 ? -8.141 -2.869 2.885 1 98.44 352 MET A C 1
ATOM 2636 O O . MET A 1 352 ? -7.016 -2.461 2.592 1 98.44 352 MET A O 1
ATOM 2640 N N . LEU A 1 353 ? -9.227 -2.547 2.25 1 97.81 353 LEU A N 1
ATOM 2641 C CA . LEU A 1 353 ? -9.18 -1.675 1.083 1 97.81 353 LEU A CA 1
ATOM 2642 C C . LEU A 1 353 ? -8.758 -0.263 1.478 1 97.81 353 LEU A C 1
ATOM 2644 O O . LEU A 1 353 ? -7.984 0.382 0.763 1 97.81 353 LEU A O 1
ATOM 2648 N N . ALA A 1 354 ? -9.219 0.23 2.58 1 97.5 354 ALA A N 1
ATOM 2649 C CA . ALA A 1 354 ? -8.844 1.549 3.084 1 97.5 354 ALA A CA 1
ATOM 2650 C C . ALA A 1 354 ? -7.371 1.586 3.477 1 97.5 354 ALA A C 1
ATOM 2652 O O . ALA A 1 354 ? -6.746 2.65 3.471 1 97.5 354 ALA A O 1
ATOM 2653 N N . ASN A 1 355 ? -6.793 0.459 3.76 1 97.94 355 ASN A N 1
ATOM 2654 C CA . ASN A 1 355 ? -5.453 0.353 4.324 1 97.94 355 ASN A CA 1
ATOM 2655 C C . ASN A 1 355 ? -4.395 0.216 3.232 1 97.94 355 ASN A C 1
ATOM 2657 O O . ASN A 1 355 ? -3.51 1.066 3.109 1 97.94 355 ASN A O 1
ATOM 2661 N N . LEU A 1 356 ? -4.523 -0.754 2.312 1 97.81 356 LEU A N 1
ATOM 2662 C CA . LEU A 1 356 ? -3.383 -1.171 1.502 1 97.81 356 LEU A CA 1
ATOM 2663 C C . LEU A 1 356 ? -3.594 -0.801 0.037 1 97.81 356 LEU A C 1
ATOM 2665 O O . LEU A 1 356 ? -2.707 -1.014 -0.794 1 97.81 356 LEU A O 1
ATOM 2669 N N . THR A 1 357 ? -4.738 -0.205 -0.288 1 96.25 357 THR A N 1
ATOM 2670 C CA . THR A 1 357 ? -5.039 0.106 -1.682 1 96.25 357 THR A CA 1
ATOM 2671 C C . THR A 1 357 ? -3.924 0.948 -2.299 1 96.25 357 THR A C 1
ATOM 2673 O O . THR A 1 357 ? -3.486 1.938 -1.707 1 96.25 357 THR A O 1
ATOM 2676 N N . GLY A 1 358 ? -3.473 0.489 -3.465 1 95.44 358 GLY A N 1
ATOM 2677 C CA . GLY A 1 358 ? -2.5 1.234 -4.246 1 95.44 358 GLY A CA 1
ATOM 2678 C C . GLY A 1 358 ? -1.132 0.58 -4.281 1 95.44 358 GLY A C 1
ATOM 2679 O O . GLY A 1 358 ? -0.298 0.914 -5.125 1 95.44 358 GLY A O 1
ATOM 2680 N N . MET A 1 359 ? -0.851 -0.398 -3.359 1 96.25 359 MET A N 1
ATOM 2681 C CA . MET A 1 359 ? 0.426 -1.105 -3.393 1 96.25 359 MET A CA 1
ATOM 2682 C C . MET A 1 359 ? 0.687 -1.696 -4.773 1 96.25 359 MET A C 1
ATOM 2684 O O . MET A 1 359 ? -0.162 -2.402 -5.32 1 96.25 359 MET A O 1
ATOM 2688 N N . VAL A 1 360 ? 1.846 -1.438 -5.289 1 95.5 360 VAL A N 1
ATOM 2689 C CA . VAL A 1 360 ? 2.094 -1.784 -6.684 1 95.5 360 VAL A CA 1
ATOM 2690 C C . VAL A 1 360 ? 2.766 -3.154 -6.762 1 95.5 360 VAL A C 1
ATOM 2692 O O . VAL A 1 360 ? 3.355 -3.621 -5.785 1 95.5 360 VAL A O 1
ATOM 2695 N N . CYS A 1 361 ? 2.6 -3.758 -7.852 1 94.5 361 CYS A N 1
ATOM 2696 C CA . CYS A 1 361 ? 3.32 -4.973 -8.219 1 94.5 361 CYS A CA 1
ATOM 2697 C C . CYS A 1 361 ? 4.434 -4.672 -9.211 1 94.5 361 CYS A C 1
ATOM 2699 O O . CYS A 1 361 ? 4.176 -4.496 -10.398 1 94.5 361 CYS A O 1
ATOM 2701 N N . ASP A 1 362 ? 5.609 -4.637 -8.742 1 93.69 362 ASP A N 1
ATOM 2702 C CA . ASP A 1 362 ? 6.734 -4.312 -9.617 1 93.69 362 ASP A CA 1
ATOM 2703 C C . ASP A 1 362 ? 7.48 -5.574 -10.039 1 93.69 362 ASP A C 1
ATOM 2705 O O . ASP A 1 362 ? 8.703 -5.559 -10.18 1 93.69 362 ASP A O 1
ATOM 2709 N N . GLY A 1 363 ? 6.734 -6.656 -10.117 1 93.25 363 GLY A N 1
ATOM 2710 C CA . GLY A 1 363 ? 7.297 -7.898 -10.617 1 93.25 363 GLY A CA 1
ATOM 2711 C C . GLY A 1 363 ? 7.562 -8.922 -9.531 1 93.25 363 GLY A C 1
ATOM 2712 O O . GLY A 1 363 ? 7.848 -8.555 -8.391 1 93.25 363 GLY A O 1
ATOM 2713 N N . ALA A 1 364 ? 7.5 -10.141 -9.938 1 93.62 364 ALA A N 1
ATOM 2714 C CA . ALA A 1 364 ? 7.734 -11.219 -8.977 1 93.62 364 ALA A CA 1
ATOM 2715 C C . ALA A 1 364 ? 9.219 -11.352 -8.656 1 93.62 364 ALA A C 1
ATOM 2717 O O . ALA A 1 364 ? 10.07 -11.242 -9.547 1 93.62 364 ALA A O 1
ATOM 2718 N N . LYS A 1 365 ? 9.531 -11.477 -7.402 1 94.88 365 LYS A N 1
ATOM 2719 C CA . LYS A 1 365 ? 10.898 -11.586 -6.895 1 94.88 365 LYS A CA 1
ATOM 2720 C C . LYS A 1 365 ? 10.898 -11.984 -5.418 1 94.88 365 LYS A C 1
ATOM 2722 O O . LYS A 1 365 ? 9.844 -12.109 -4.801 1 94.88 365 LYS A O 1
ATOM 2727 N N . GLY A 1 366 ? 12.055 -12.141 -4.914 1 94.88 366 GLY A N 1
ATOM 2728 C CA . GLY A 1 366 ? 12.195 -12.516 -3.52 1 94.88 366 GLY A CA 1
ATOM 2729 C C . GLY A 1 366 ? 11.516 -11.555 -2.564 1 94.88 366 GLY A C 1
ATOM 2730 O O . GLY A 1 366 ? 10.93 -11.977 -1.565 1 94.88 366 GLY A O 1
ATOM 2731 N N . SER A 1 367 ? 11.508 -10.273 -2.859 1 96.06 367 SER A N 1
ATOM 2732 C CA . SER A 1 367 ? 10.992 -9.258 -1.952 1 96.06 367 SER A CA 1
ATOM 2733 C C . SER A 1 367 ? 9.469 -9.289 -1.886 1 96.06 367 SER A C 1
ATOM 2735 O O . SER A 1 367 ? 8.867 -8.602 -1.058 1 96.06 367 SER A O 1
ATOM 2737 N N . CYS A 1 368 ? 8.805 -10.148 -2.73 1 97.44 368 CYS A N 1
ATOM 2738 C CA . CYS A 1 368 ? 7.363 -10.312 -2.623 1 97.44 368 CYS A CA 1
ATOM 2739 C C . CYS A 1 368 ? 6.965 -10.766 -1.225 1 97.44 368 CYS A C 1
ATOM 2741 O O . CYS A 1 368 ? 5.863 -10.477 -0.76 1 97.44 368 CYS A O 1
ATOM 2743 N N . ALA A 1 369 ? 7.918 -11.453 -0.595 1 98.25 369 ALA A N 1
ATOM 2744 C CA . ALA A 1 369 ? 7.668 -11.984 0.742 1 98.25 369 ALA A CA 1
ATOM 2745 C C . ALA A 1 369 ? 7.301 -10.867 1.717 1 98.25 369 ALA A C 1
ATOM 2747 O O . ALA A 1 369 ? 6.492 -11.07 2.627 1 98.25 369 ALA A O 1
ATOM 2748 N N . ILE A 1 370 ? 7.855 -9.672 1.539 1 98.44 370 ILE A N 1
ATOM 2749 C CA . ILE A 1 370 ? 7.617 -8.57 2.471 1 98.44 370 ILE A CA 1
ATOM 2750 C C . ILE A 1 370 ? 6.18 -8.078 2.332 1 98.44 370 ILE A C 1
ATOM 2752 O O . ILE A 1 370 ? 5.508 -7.824 3.334 1 98.44 370 ILE A O 1
ATOM 2756 N N . LYS A 1 371 ? 5.66 -7.926 1.142 1 98.25 371 LYS A N 1
ATOM 2757 C CA . LYS A 1 371 ? 4.285 -7.492 0.909 1 98.25 371 LYS A CA 1
ATOM 2758 C C . LYS A 1 371 ? 3.287 -8.531 1.405 1 98.25 371 LYS A C 1
ATOM 2760 O O . LYS A 1 371 ? 2.256 -8.188 1.985 1 98.25 371 LYS A O 1
ATOM 2765 N N . LEU A 1 372 ? 3.605 -9.805 1.136 1 98.69 372 LEU A N 1
ATOM 2766 C CA . LEU A 1 372 ? 2.744 -10.891 1.597 1 98.69 372 LEU A CA 1
ATOM 2767 C C . LEU A 1 372 ? 2.68 -10.922 3.119 1 98.69 372 LEU A C 1
ATOM 2769 O O . LEU A 1 372 ? 1.612 -11.156 3.695 1 98.69 372 LEU A O 1
ATOM 2773 N N . SER A 1 373 ? 3.846 -10.719 3.697 1 98.81 373 SER A N 1
ATOM 2774 C CA . SER A 1 373 ? 3.932 -10.656 5.152 1 98.81 373 SER A CA 1
ATOM 2775 C C . SER A 1 373 ? 3.01 -9.586 5.715 1 98.81 373 SER A C 1
ATOM 2777 O O . SER A 1 373 ? 2.211 -9.852 6.617 1 98.81 373 SER A O 1
ATOM 2779 N N . THR A 1 374 ? 3.08 -8.391 5.188 1 98.81 374 THR A N 1
ATOM 2780 C CA . THR A 1 374 ? 2.273 -7.262 5.641 1 98.81 374 THR A CA 1
ATOM 2781 C C . THR A 1 374 ? 0.791 -7.523 5.398 1 98.81 374 THR A C 1
ATOM 2783 O O . THR A 1 374 ? -0.037 -7.309 6.285 1 98.81 374 THR A O 1
ATOM 2786 N N . SER A 1 375 ? 0.451 -7.996 4.23 1 98.81 375 SER A N 1
ATOM 2787 C CA . SER A 1 375 ? -0.941 -8.25 3.871 1 98.81 375 SER A CA 1
ATOM 2788 C C . SER A 1 375 ? -1.563 -9.297 4.785 1 98.81 375 SER A C 1
ATOM 2790 O O . SER A 1 375 ? -2.699 -9.141 5.238 1 98.81 375 SER A O 1
ATOM 2792 N N . ALA A 1 376 ? -0.822 -10.383 5.047 1 98.88 376 ALA A N 1
ATOM 2793 C CA . ALA A 1 376 ? -1.317 -11.461 5.902 1 98.88 376 ALA A CA 1
ATOM 2794 C C . ALA A 1 376 ? -1.63 -10.945 7.305 1 98.88 376 ALA A C 1
ATOM 2796 O O . ALA A 1 376 ? -2.674 -11.273 7.875 1 98.88 376 ALA A O 1
ATOM 2797 N N . SER A 1 377 ? -0.721 -10.172 7.852 1 98.88 377 SER A N 1
ATOM 2798 C CA . SER A 1 377 ? -0.917 -9.609 9.188 1 98.88 377 SER A CA 1
ATOM 2799 C C . SER A 1 377 ? -2.123 -8.672 9.219 1 98.88 377 SER A C 1
ATOM 2801 O O . SER A 1 377 ? -2.971 -8.781 10.109 1 98.88 377 SER A O 1
ATOM 2803 N N . GLU A 1 378 ? -2.209 -7.797 8.25 1 98.88 378 GLU A N 1
ATOM 2804 C CA . GLU A 1 378 ? -3.283 -6.809 8.219 1 98.88 378 GLU A CA 1
ATOM 2805 C C . GLU A 1 378 ? -4.637 -7.469 7.973 1 98.88 378 GLU A C 1
ATOM 2807 O O . GLU A 1 378 ? -5.664 -6.996 8.461 1 98.88 378 GLU A O 1
ATOM 2812 N N . ALA A 1 379 ? -4.641 -8.609 7.223 1 98.88 379 ALA A N 1
ATOM 2813 C CA . ALA A 1 379 ? -5.883 -9.352 7.012 1 98.88 379 ALA A CA 1
ATOM 2814 C C . ALA A 1 379 ? -6.469 -9.836 8.336 1 98.88 379 ALA A C 1
ATOM 2816 O O . ALA A 1 379 ? -7.672 -9.727 8.57 1 98.88 379 ALA A O 1
ATOM 2817 N N . VAL A 1 380 ? -5.641 -10.367 9.203 1 98.94 380 VAL A N 1
ATOM 2818 C CA . VAL A 1 380 ? -6.078 -10.859 10.5 1 98.94 380 VAL A CA 1
ATOM 2819 C C . VAL A 1 380 ? -6.574 -9.688 11.352 1 98.94 380 VAL A C 1
ATOM 2821 O O . VAL A 1 380 ? -7.66 -9.758 11.938 1 98.94 380 VAL A O 1
ATOM 2824 N N . ILE A 1 381 ? -5.836 -8.586 11.383 1 98.94 381 ILE A N 1
ATOM 2825 C CA . ILE A 1 381 ? -6.148 -7.434 12.219 1 98.94 381 ILE A CA 1
ATOM 2826 C C . ILE A 1 381 ? -7.453 -6.797 11.75 1 98.94 381 ILE A C 1
ATOM 2828 O O . ILE A 1 381 ? -8.312 -6.449 12.57 1 98.94 381 ILE A O 1
ATOM 2832 N N . SER A 1 382 ? -7.605 -6.656 10.445 1 98.88 382 SER A N 1
ATOM 2833 C CA . SER A 1 382 ? -8.812 -6.051 9.891 1 98.88 382 SER A CA 1
ATOM 2834 C C . SER A 1 382 ? -10.055 -6.863 10.25 1 98.88 382 SER A C 1
ATOM 2836 O O . SER A 1 382 ? -11.125 -6.297 10.484 1 98.88 382 SER A O 1
ATOM 2838 N N . ALA A 1 383 ? -9.945 -8.188 10.242 1 98.88 383 ALA A N 1
ATOM 2839 C CA . ALA A 1 383 ? -11.07 -9.039 10.625 1 98.88 383 ALA A CA 1
ATOM 2840 C C . ALA A 1 383 ? -11.438 -8.828 12.086 1 98.88 383 ALA A C 1
ATOM 2842 O O . ALA A 1 383 ? -12.617 -8.672 12.422 1 98.88 383 ALA A O 1
ATOM 2843 N N . TYR A 1 384 ? -10.43 -8.836 13 1 98.88 384 TYR A N 1
ATOM 2844 C CA . TYR A 1 384 ? -10.688 -8.602 14.414 1 98.88 384 TYR A CA 1
ATOM 2845 C C . TYR A 1 384 ? -11.336 -7.238 14.625 1 98.88 384 TYR A C 1
ATOM 2847 O O . TYR A 1 384 ? -12.273 -7.105 15.43 1 98.88 384 TYR A O 1
ATOM 2855 N N . LEU A 1 385 ? -10.859 -6.207 13.914 1 98.75 385 LEU A N 1
ATOM 2856 C CA . LEU A 1 385 ? -11.414 -4.867 14.039 1 98.75 385 LEU A CA 1
ATOM 2857 C C . LEU A 1 385 ? -12.883 -4.844 13.625 1 98.75 385 LEU A C 1
ATOM 2859 O O . LEU A 1 385 ? -13.719 -4.285 14.336 1 98.75 385 LEU A O 1
ATOM 2863 N N . ALA A 1 386 ? -13.164 -5.438 12.477 1 98.62 386 ALA A N 1
ATOM 2864 C CA . ALA A 1 386 ? -14.531 -5.438 11.969 1 98.62 386 ALA A CA 1
ATOM 2865 C C . ALA A 1 386 ? -15.469 -6.164 12.922 1 98.62 386 ALA A C 1
ATOM 2867 O O . ALA A 1 386 ? -16.625 -5.75 13.109 1 98.62 386 ALA A O 1
ATOM 2868 N N . LEU A 1 387 ? -15.016 -7.281 13.523 1 98.44 387 LEU A N 1
ATOM 2869 C CA . LEU A 1 387 ? -15.828 -8.039 14.469 1 98.44 387 LEU A CA 1
ATOM 2870 C C . LEU A 1 387 ? -16.062 -7.234 15.742 1 98.44 387 LEU A C 1
ATOM 2872 O O . LEU A 1 387 ? -16.969 -7.547 16.516 1 98.44 387 LEU A O 1
ATOM 2876 N N . ASN A 1 388 ? -15.242 -6.238 16 1 96.94 388 ASN A N 1
ATOM 2877 C CA . ASN A 1 388 ? -15.414 -5.328 17.125 1 96.94 388 ASN A CA 1
ATOM 2878 C C . ASN A 1 388 ? -16.047 -4.012 16.688 1 96.94 388 ASN A C 1
ATOM 2880 O O . ASN A 1 388 ? -15.875 -2.986 17.344 1 96.94 388 ASN A O 1
ATOM 2884 N N . ASP A 1 389 ? -16.609 -3.941 15.547 1 96.75 389 ASP A N 1
ATOM 2885 C CA . ASP A 1 389 ? -17.438 -2.863 15.008 1 96.75 389 ASP A CA 1
ATOM 2886 C C . ASP A 1 389 ? -16.578 -1.655 14.633 1 96.75 389 ASP A C 1
ATOM 2888 O O . ASP A 1 389 ? -17.047 -0.514 14.711 1 96.75 389 ASP A O 1
ATOM 2892 N N . ILE A 1 390 ? -15.367 -1.873 14.43 1 97.75 390 ILE A N 1
ATOM 2893 C CA . ILE A 1 390 ? -14.492 -0.837 13.883 1 97.75 390 ILE A CA 1
ATOM 2894 C C . ILE A 1 390 ? -14.383 -0.994 12.367 1 97.75 390 ILE A C 1
ATOM 2896 O O . ILE A 1 390 ? -13.609 -1.82 11.875 1 97.75 390 ILE A O 1
ATOM 2900 N N . ILE A 1 391 ? -15.125 -0.245 11.641 1 97.94 391 ILE A N 1
ATOM 2901 C CA . ILE A 1 391 ? -15.234 -0.291 10.188 1 97.94 391 ILE A CA 1
ATOM 2902 C C . ILE A 1 391 ? -15.117 1.121 9.609 1 97.94 391 ILE A C 1
ATOM 2904 O O . ILE A 1 391 ? -15.734 2.057 10.125 1 97.94 391 ILE A O 1
ATOM 2908 N N . VAL A 1 392 ? -14.281 1.327 8.664 1 97.19 392 VAL A N 1
ATOM 2909 C CA . VAL A 1 392 ? -14.109 2.637 8.039 1 97.19 392 VAL A CA 1
ATOM 2910 C C . VAL A 1 392 ? -15.445 3.117 7.477 1 97.19 392 VAL A C 1
ATOM 2912 O O . VAL A 1 392 ? -16.25 2.314 6.996 1 97.19 392 VAL A O 1
ATOM 2915 N N . PRO A 1 393 ? -15.633 4.387 7.496 1 93.31 393 PRO A N 1
ATOM 2916 C CA . PRO A 1 393 ? -16.922 4.91 7.039 1 93.31 393 PRO A CA 1
ATOM 2917 C C . PRO A 1 393 ? -17.094 4.812 5.527 1 93.31 393 PRO A C 1
ATOM 2919 O O . PRO A 1 393 ? -16.125 4.941 4.781 1 93.31 393 PRO A O 1
ATOM 2922 N N . ASN A 1 394 ? -18.359 4.691 5.082 1 91.38 394 ASN A N 1
ATOM 2923 C CA . ASN A 1 394 ? -18.703 4.668 3.662 1 91.38 394 ASN A CA 1
ATOM 2924 C C . ASN A 1 394 ? -18.578 6.051 3.033 1 91.38 394 ASN A C 1
ATOM 2926 O O . ASN A 1 394 ? -18.516 7.059 3.74 1 91.38 394 ASN A O 1
ATOM 2930 N N . ASN A 1 395 ? -18.422 6.078 1.778 1 88.62 395 ASN A N 1
ATOM 2931 C CA . ASN A 1 395 ? -18.438 7.277 0.946 1 88.62 395 ASN A CA 1
ATOM 2932 C C . ASN A 1 395 ? -17.344 8.258 1.349 1 88.62 395 ASN A C 1
ATOM 2934 O O . ASN A 1 395 ? -17.609 9.453 1.533 1 88.62 395 ASN A O 1
ATOM 2938 N N . THR A 1 396 ? -16.219 7.688 1.604 1 89.69 396 THR A N 1
ATOM 2939 C CA . THR A 1 396 ? -15.016 8.469 1.896 1 89.69 396 THR A CA 1
ATOM 2940 C C . THR A 1 396 ? -13.844 7.996 1.048 1 89.69 396 THR A C 1
ATOM 2942 O O . THR A 1 396 ? -13.453 6.828 1.109 1 89.69 396 THR A O 1
ATOM 2945 N N . GLY A 1 397 ? -13.305 8.922 0.307 1 92.19 397 GLY A N 1
ATOM 2946 C CA . GLY A 1 397 ? -12.219 8.555 -0.583 1 92.19 397 GLY A CA 1
ATOM 2947 C C . GLY A 1 397 ? -12.609 7.516 -1.614 1 92.19 397 GLY A C 1
ATOM 2948 O O . GLY A 1 397 ? -13.602 7.688 -2.328 1 92.19 397 GLY A O 1
ATOM 2949 N N . ILE A 1 398 ? -11.875 6.379 -1.601 1 93.56 398 ILE A N 1
ATOM 2950 C CA . ILE A 1 398 ? -12.133 5.348 -2.602 1 93.56 398 ILE A CA 1
ATOM 2951 C C . ILE A 1 398 ? -13.234 4.414 -2.111 1 93.56 398 ILE A C 1
ATOM 2953 O O . ILE A 1 398 ? -13.742 3.592 -2.877 1 93.56 398 ILE A O 1
ATOM 2957 N N . ILE A 1 399 ? -13.562 4.5 -0.794 1 95.81 399 ILE A N 1
ATOM 2958 C CA . ILE A 1 399 ? -14.602 3.656 -0.218 1 95.81 399 ILE A CA 1
ATOM 2959 C C . ILE A 1 399 ? -15.977 4.125 -0.702 1 95.81 399 ILE A C 1
ATOM 2961 O O . ILE A 1 399 ? -16.312 5.305 -0.572 1 95.81 399 ILE A O 1
ATOM 2965 N N . GLY A 1 400 ? -16.719 3.232 -1.227 1 94.25 400 GLY A N 1
ATOM 2966 C CA . GLY A 1 400 ? -18.062 3.527 -1.731 1 94.25 400 GLY A CA 1
ATOM 2967 C C . GLY A 1 400 ? -19.156 3.258 -0.716 1 94.25 400 GLY A C 1
ATOM 2968 O O . GLY A 1 400 ? -18.891 3.182 0.485 1 94.25 400 GLY A O 1
ATOM 2969 N N . ASN A 1 401 ? -20.359 3.1 -1.229 1 93 401 ASN A N 1
ATOM 2970 C CA . ASN A 1 401 ? -21.516 2.854 -0.377 1 93 401 ASN A CA 1
ATOM 2971 C C . ASN A 1 401 ? -21.594 1.396 0.067 1 93 401 ASN A C 1
ATOM 2973 O O . ASN A 1 401 ? -22.156 1.089 1.12 1 93 401 ASN A O 1
ATOM 2977 N N . THR A 1 402 ? -21.172 0.537 -0.851 1 94 402 THR A N 1
ATOM 2978 C CA . THR A 1 402 ? -21.125 -0.895 -0.574 1 94 402 THR A CA 1
ATOM 2979 C C . THR A 1 402 ? -19.734 -1.456 -0.859 1 94 402 THR A C 1
ATOM 2981 O O . THR A 1 402 ? -18.891 -0.768 -1.432 1 94 402 THR A O 1
ATOM 2984 N N . VAL A 1 403 ? -19.516 -2.637 -0.376 1 95.38 403 VAL A N 1
ATOM 2985 C CA . VAL A 1 403 ? -18.234 -3.291 -0.638 1 95.38 403 VAL A CA 1
ATOM 2986 C C . VAL A 1 403 ? -18.062 -3.494 -2.141 1 95.38 403 VAL A C 1
ATOM 2988 O O . VAL A 1 403 ? -16.953 -3.328 -2.67 1 95.38 403 VAL A O 1
ATOM 2991 N N . GLU A 1 404 ? -19.125 -3.867 -2.902 1 94.19 404 GLU A N 1
ATOM 2992 C CA . GLU A 1 404 ? -19.078 -4.047 -4.352 1 94.19 404 GLU A CA 1
ATOM 2993 C C . GLU A 1 404 ? -18.75 -2.734 -5.059 1 94.19 404 GLU A C 1
ATOM 2995 O O . GLU A 1 404 ? -17.938 -2.709 -5.984 1 94.19 404 GLU A O 1
ATOM 3000 N N . ASP A 1 405 ? -19.375 -1.646 -4.547 1 94.12 405 ASP A N 1
ATOM 3001 C CA . ASP A 1 405 ? -19.062 -0.325 -5.074 1 94.12 405 ASP A CA 1
ATOM 3002 C C . ASP A 1 405 ? -17.578 0.002 -4.879 1 94.12 405 ASP A C 1
ATOM 3004 O O . ASP A 1 405 ? -16.938 0.582 -5.758 1 94.12 405 ASP A O 1
ATOM 3008 N N . THR A 1 406 ? -17.125 -0.321 -3.727 1 96.06 406 THR A N 1
ATOM 3009 C CA . THR A 1 406 ? -15.734 -0.029 -3.391 1 96.06 406 THR A CA 1
ATOM 3010 C C . THR A 1 406 ? -14.789 -0.824 -4.281 1 96.06 406 THR A C 1
ATOM 3012 O O . THR A 1 406 ? -13.766 -0.299 -4.738 1 96.06 406 THR A O 1
ATOM 3015 N N . ILE A 1 407 ? -15.055 -2.09 -4.508 1 94.81 407 ILE A N 1
ATOM 3016 C CA . ILE A 1 407 ? -14.242 -2.936 -5.371 1 94.81 407 ILE A CA 1
ATOM 3017 C C . ILE A 1 407 ? -14.297 -2.412 -6.805 1 94.81 407 ILE A C 1
ATOM 3019 O O . ILE A 1 407 ? -13.289 -2.443 -7.52 1 94.81 407 ILE A O 1
ATOM 3023 N N . ASN A 1 408 ? -15.453 -1.929 -7.25 1 93.5 408 ASN A N 1
ATOM 3024 C CA . ASN A 1 408 ? -15.57 -1.277 -8.547 1 93.5 408 ASN A CA 1
ATOM 3025 C C . ASN A 1 408 ? -14.672 -0.042 -8.641 1 93.5 408 ASN A C 1
ATOM 3027 O O . ASN A 1 408 ? -14.078 0.225 -9.68 1 93.5 408 ASN A O 1
ATOM 3031 N N . ASN A 1 409 ? -14.719 0.796 -7.586 1 95.38 409 ASN A N 1
ATOM 3032 C CA . ASN A 1 409 ? -13.828 1.948 -7.508 1 95.38 409 ASN A CA 1
ATOM 3033 C C . ASN A 1 409 ? -12.367 1.535 -7.652 1 95.38 409 ASN A C 1
ATOM 3035 O O . ASN A 1 409 ? -11.586 2.215 -8.32 1 95.38 409 ASN A O 1
ATOM 3039 N N . LEU A 1 410 ? -12.031 0.444 -6.98 1 94.81 410 LEU A N 1
ATOM 3040 C CA . LEU A 1 410 ? -10.68 -0.102 -7.102 1 94.81 410 LEU A CA 1
ATOM 3041 C C . LEU A 1 410 ? -10.367 -0.455 -8.547 1 94.81 410 LEU A C 1
ATOM 3043 O O . LEU A 1 410 ? -9.273 -0.167 -9.039 1 94.81 410 LEU A O 1
ATOM 3047 N N . GLY A 1 411 ? -11.305 -1.127 -9.18 1 93.56 411 GLY A N 1
ATOM 3048 C CA . GLY A 1 411 ? -11.141 -1.438 -10.594 1 93.56 411 GLY A CA 1
ATOM 3049 C C . GLY A 1 411 ? -10.914 -0.208 -11.453 1 93.56 411 GLY A C 1
ATOM 3050 O O . GLY A 1 411 ? -10.055 -0.215 -12.344 1 93.56 411 GLY A O 1
ATOM 3051 N N . MET A 1 412 ? -11.633 0.832 -11.203 1 93.19 412 MET A N 1
ATOM 3052 C CA . MET A 1 412 ? -11.484 2.092 -11.93 1 93.19 412 MET A CA 1
ATOM 3053 C C . MET A 1 412 ? -10.102 2.697 -11.695 1 93.19 412 MET A C 1
ATOM 3055 O O . MET A 1 412 ? -9.484 3.215 -12.633 1 93.19 412 MET A O 1
ATOM 3059 N N . LEU A 1 413 ? -9.711 2.67 -10.469 1 93.75 413 LEU A N 1
ATOM 3060 C CA . LEU A 1 413 ? -8.383 3.18 -10.141 1 93.75 413 LEU A CA 1
ATOM 3061 C C . LEU A 1 413 ? -7.305 2.408 -10.898 1 93.75 413 LEU A C 1
ATOM 3063 O O . LEU A 1 413 ? -6.363 3.006 -11.43 1 93.75 413 LEU A O 1
ATOM 3067 N N . CYS A 1 414 ? -7.41 1.096 -10.945 1 91.38 414 CYS A N 1
ATOM 3068 C CA . CYS A 1 414 ? -6.445 0.24 -11.633 1 91.38 414 CYS A CA 1
ATOM 3069 C C . CYS A 1 414 ? -6.418 0.537 -13.125 1 91.38 414 CYS A C 1
ATOM 3071 O O . CYS A 1 414 ? -5.344 0.682 -13.711 1 91.38 414 CYS A O 1
ATOM 3073 N N . LYS A 1 415 ? -7.543 0.639 -13.703 1 89.81 415 LYS A N 1
ATOM 3074 C CA . LYS A 1 415 ? -7.672 0.761 -15.156 1 89.81 415 LYS A CA 1
ATOM 3075 C C . LYS A 1 415 ? -7.352 2.18 -15.617 1 89.81 415 LYS A C 1
ATOM 3077 O O . LYS A 1 415 ? -6.656 2.373 -16.625 1 89.81 415 LYS A O 1
ATOM 3082 N N . ASP A 1 416 ? -7.898 3.17 -14.914 1 92.31 416 ASP A N 1
ATOM 3083 C CA . ASP A 1 416 ? -7.816 4.551 -15.383 1 92.31 416 ASP A CA 1
ATOM 3084 C C . ASP A 1 416 ? -6.711 5.312 -14.656 1 92.31 416 ASP A C 1
ATOM 3086 O O . ASP A 1 416 ? -6.027 6.148 -15.25 1 92.31 416 ASP A O 1
ATOM 3090 N N . GLY A 1 417 ? -6.57 5.039 -13.438 1 92.31 417 GLY A N 1
ATOM 3091 C CA . GLY A 1 417 ? -5.613 5.781 -12.633 1 92.31 417 GLY A CA 1
ATOM 3092 C C . GLY A 1 417 ? -4.191 5.273 -12.781 1 92.31 417 GLY A C 1
ATOM 3093 O O . GLY A 1 417 ? -3.244 6.062 -12.828 1 92.31 417 GLY A O 1
ATOM 3094 N N . PHE A 1 418 ? -4.043 3.947 -12.859 1 92.31 418 PHE A N 1
ATOM 3095 C CA . PHE A 1 418 ? -2.723 3.326 -12.867 1 92.31 418 PHE A CA 1
ATOM 3096 C C . PHE A 1 418 ? -2.377 2.818 -14.266 1 92.31 418 PHE A C 1
ATOM 3098 O O . PHE A 1 418 ? -1.499 1.968 -14.422 1 92.31 418 PHE A O 1
ATOM 3105 N N . TYR A 1 419 ? -2.951 3.283 -15.312 1 88.62 419 TYR A N 1
ATOM 3106 C CA . TYR A 1 419 ? -2.834 2.703 -16.641 1 88.62 419 TYR A CA 1
ATOM 3107 C C . TYR A 1 419 ? -1.401 2.801 -17.156 1 88.62 419 TYR A C 1
ATOM 3109 O O . TYR A 1 419 ? -0.971 1.985 -17.969 1 88.62 419 TYR A O 1
ATOM 3117 N N . LYS A 1 420 ? -0.578 3.754 -16.672 1 91.88 420 LYS A N 1
ATOM 3118 C CA . LYS A 1 420 ? 0.798 3.906 -17.141 1 91.88 420 LYS A CA 1
ATOM 3119 C C . LYS A 1 420 ? 1.786 3.338 -16.125 1 91.88 420 LYS A C 1
ATOM 3121 O O . LYS A 1 420 ? 2.996 3.338 -16.359 1 91.88 420 LYS A O 1
ATOM 3126 N N . ALA A 1 421 ? 1.267 2.895 -15.047 1 91.88 421 ALA A N 1
ATOM 3127 C CA . ALA A 1 421 ? 2.131 2.469 -13.953 1 91.88 421 ALA A CA 1
ATOM 3128 C C . ALA A 1 421 ? 3.004 1.289 -14.367 1 91.88 421 ALA A C 1
ATOM 3130 O O . ALA A 1 421 ? 4.203 1.266 -14.078 1 91.88 421 ALA A O 1
ATOM 3131 N N . ASP A 1 422 ? 2.459 0.321 -15.086 1 89.56 422 ASP A N 1
ATOM 3132 C CA . ASP A 1 422 ? 3.209 -0.849 -15.531 1 89.56 422 ASP A CA 1
ATOM 3133 C C . ASP A 1 422 ? 4.367 -0.444 -16.438 1 89.56 422 ASP A C 1
ATOM 3135 O O . ASP A 1 422 ? 5.48 -0.957 -16.312 1 89.56 422 ASP A O 1
ATOM 3139 N N . ASP A 1 423 ? 4.086 0.46 -17.312 1 90.88 423 ASP A N 1
ATOM 3140 C CA . ASP A 1 423 ? 5.109 0.914 -18.25 1 90.88 423 ASP A CA 1
ATOM 3141 C C . ASP A 1 423 ? 6.262 1.596 -17.516 1 90.88 423 ASP A C 1
ATOM 3143 O O . ASP A 1 423 ? 7.43 1.369 -17.844 1 90.88 423 ASP A O 1
ATOM 3147 N N . VAL A 1 424 ? 5.938 2.398 -16.594 1 92.81 424 VAL A N 1
ATOM 3148 C CA . VAL A 1 424 ? 6.957 3.129 -15.852 1 92.81 424 VAL A CA 1
ATOM 3149 C C . VAL A 1 424 ? 7.773 2.156 -15 1 92.81 424 VAL A C 1
ATOM 3151 O O . VAL A 1 424 ? 9 2.246 -14.953 1 92.81 424 VAL A O 1
ATOM 3154 N N . MET A 1 425 ? 7.145 1.192 -14.383 1 92.5 425 MET A N 1
ATOM 3155 C CA . MET A 1 425 ? 7.848 0.212 -13.555 1 92.5 425 MET A CA 1
ATOM 3156 C C . MET A 1 425 ? 8.758 -0.662 -14.406 1 92.5 425 MET A C 1
ATOM 3158 O O . MET A 1 425 ? 9.867 -1.012 -13.984 1 92.5 425 MET A O 1
ATOM 3162 N N . LEU A 1 426 ? 8.258 -0.994 -15.562 1 90.31 426 LEU A N 1
ATOM 3163 C CA . LEU A 1 426 ? 9.086 -1.771 -16.484 1 90.31 426 LEU A CA 1
ATOM 3164 C C . LEU A 1 426 ? 10.305 -0.971 -16.922 1 90.31 426 LEU A C 1
ATOM 3166 O O . LEU A 1 426 ? 11.398 -1.524 -17.047 1 90.31 426 LEU A O 1
ATOM 3170 N N . SER A 1 427 ? 10.102 0.305 -17.172 1 90.38 427 SER A N 1
ATOM 3171 C CA . SER A 1 427 ? 11.219 1.168 -17.562 1 90.38 427 SER A CA 1
ATOM 3172 C C . SER A 1 427 ? 12.25 1.274 -16.438 1 90.38 427 SER A C 1
ATOM 3174 O O . SER A 1 427 ? 13.453 1.307 -16.703 1 90.38 427 SER A O 1
ATOM 3176 N N . ILE A 1 428 ? 11.828 1.32 -15.266 1 90.44 428 ILE A N 1
ATOM 3177 C CA . ILE A 1 428 ? 12.711 1.396 -14.109 1 90.44 428 ILE A CA 1
ATOM 3178 C C . ILE A 1 428 ? 13.492 0.089 -13.969 1 90.44 428 ILE A C 1
ATOM 3180 O O . ILE A 1 428 ? 14.703 0.102 -13.75 1 90.44 428 ILE A O 1
ATOM 3184 N N . ALA A 1 429 ? 12.758 -0.995 -14.109 1 84.25 429 ALA A N 1
ATOM 3185 C CA . ALA A 1 429 ? 13.336 -2.314 -13.867 1 84.25 429 ALA A CA 1
ATOM 3186 C C . ALA A 1 429 ? 14.297 -2.701 -14.984 1 84.25 429 ALA A C 1
ATOM 3188 O O . ALA A 1 429 ? 15.234 -3.48 -14.766 1 84.25 429 ALA A O 1
ATOM 3189 N N . CYS A 1 430 ? 14.086 -2.225 -16.188 1 77.06 430 CYS A N 1
ATOM 3190 C CA . CYS A 1 430 ? 14.875 -2.658 -17.344 1 77.06 430 CYS A CA 1
ATOM 3191 C C . CYS A 1 430 ? 15.844 -1.57 -17.781 1 77.06 430 CYS A C 1
ATOM 3193 O O . CYS A 1 430 ? 16.359 -1.607 -18.891 1 77.06 430 CYS A O 1
ATOM 3195 N N . LYS A 1 431 ? 15.984 -0.355 -17.062 1 65.62 431 LYS A N 1
ATOM 3196 C CA . LYS A 1 431 ? 16.938 0.681 -17.469 1 65.62 431 LYS A CA 1
ATOM 3197 C C . LYS A 1 431 ? 18.266 0.07 -17.906 1 65.62 431 LYS A C 1
ATOM 3199 O O . LYS A 1 431 ? 18.938 0.623 -18.781 1 65.62 431 LYS A O 1
ATOM 3204 N N . GLU A 1 432 ? 18.672 -0.984 -17.375 1 45.91 432 GLU A N 1
ATOM 3205 C CA . GLU A 1 432 ? 19.891 -1.57 -17.922 1 45.91 432 GLU A CA 1
ATOM 3206 C C . GLU A 1 432 ? 19.609 -2.34 -19.203 1 45.91 432 GLU A C 1
ATOM 3208 O O . GLU A 1 432 ? 20.531 -2.676 -19.953 1 45.91 432 GLU A O 1
ATOM 3213 N N . VAL A 1 433 ? 18.438 -2.814 -19.422 1 38.34 433 VAL A N 1
ATOM 3214 C CA . VAL A 1 433 ? 18.203 -3.645 -20.594 1 38.34 433 VAL A CA 1
ATOM 3215 C C . VAL A 1 433 ? 17.609 -2.793 -21.719 1 38.34 433 VAL A C 1
ATOM 3217 O O . VAL A 1 433 ? 17.766 -3.121 -22.906 1 38.34 433 VAL A O 1
ATOM 3220 N N . ILE A 1 434 ? 16.688 -1.808 -21.406 1 34.97 434 ILE A N 1
ATOM 3221 C CA . ILE A 1 434 ? 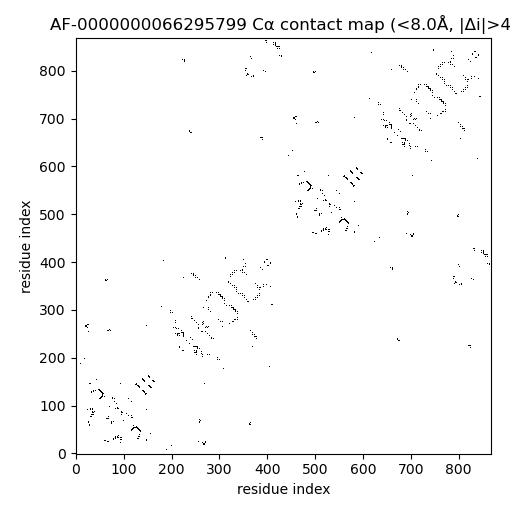16.109 -1.124 -22.562 1 34.97 434 ILE A CA 1
ATOM 3222 C C . ILE A 1 434 ? 16.953 0.106 -22.891 1 34.97 434 ILE A C 1
ATOM 3224 O O . ILE A 1 434 ? 17.219 0.943 -22.031 1 34.97 434 ILE A O 1
ATOM 3228 N N . MET B 1 1 ? 27.203 24.891 -7.723 1 35.47 1 MET B N 1
ATOM 3229 C CA . MET B 1 1 ? 26.719 25.516 -6.488 1 35.47 1 MET B CA 1
ATOM 3230 C C . MET B 1 1 ? 27.875 25.766 -5.523 1 35.47 1 MET B C 1
ATOM 3232 O O . MET B 1 1 ? 28.75 24.922 -5.363 1 35.47 1 MET B O 1
ATOM 3236 N N . SER B 1 2 ? 28.094 27.016 -5.262 1 43.97 2 SER B N 1
ATOM 3237 C CA . SER B 1 2 ? 29.203 27.422 -4.387 1 43.97 2 SER B CA 1
ATOM 3238 C C . SER B 1 2 ? 29.328 26.484 -3.191 1 43.97 2 SER B C 1
ATOM 3240 O O . SER B 1 2 ? 28.328 26.047 -2.627 1 43.97 2 SER B O 1
ATOM 3242 N N . ARG B 1 3 ? 30.453 25.812 -2.924 1 60.03 3 ARG B N 1
ATOM 3243 C CA . ARG B 1 3 ? 30.906 24.766 -2.006 1 60.03 3 ARG B CA 1
ATOM 3244 C C . ARG B 1 3 ? 30.594 25.141 -0.56 1 60.03 3 ARG B C 1
ATOM 3246 O O . ARG B 1 3 ? 31.359 25.891 0.069 1 60.03 3 ARG B O 1
ATOM 3253 N N . LEU B 1 4 ? 29.094 25.188 -0.136 1 75.56 4 LEU B N 1
ATOM 3254 C CA . LEU B 1 4 ? 28.781 25.422 1.269 1 75.56 4 LEU B CA 1
ATOM 3255 C C . LEU B 1 4 ? 29.688 24.594 2.178 1 75.56 4 LEU B C 1
ATOM 3257 O O . LEU B 1 4 ? 30.062 23.484 1.832 1 75.56 4 LEU B O 1
ATOM 3261 N N . SER B 1 5 ? 30.109 25.281 3.246 1 83.81 5 SER B N 1
ATOM 3262 C CA . SER B 1 5 ? 30.859 24.531 4.262 1 83.81 5 SER B CA 1
ATOM 3263 C C . SER B 1 5 ? 29.953 23.531 4.977 1 83.81 5 SER B C 1
ATOM 3265 O O . SER B 1 5 ? 28.734 23.578 4.852 1 83.81 5 SER B O 1
ATOM 3267 N N . LYS B 1 6 ? 30.516 22.594 5.594 1 85.06 6 LYS B N 1
ATOM 3268 C CA . LYS B 1 6 ? 29.781 21.578 6.363 1 85.06 6 LYS B CA 1
ATOM 3269 C C . LYS B 1 6 ? 28.891 22.234 7.414 1 85.06 6 LYS B C 1
ATOM 3271 O O . LYS B 1 6 ? 27.766 21.766 7.664 1 85.06 6 LYS B O 1
ATOM 3276 N N . GLU B 1 7 ? 29.359 23.312 7.957 1 88.69 7 GLU B N 1
ATOM 3277 C CA . GLU B 1 7 ? 28.609 24.016 8.984 1 88.69 7 GLU B CA 1
ATOM 3278 C C . GLU B 1 7 ? 27.406 24.75 8.375 1 88.69 7 GLU B C 1
ATOM 3280 O O . GLU B 1 7 ? 26.328 24.766 8.977 1 88.69 7 GLU B O 1
ATOM 3285 N N . GLU B 1 8 ? 27.594 25.281 7.273 1 90.56 8 GLU B N 1
ATOM 3286 C CA . GLU B 1 8 ? 26.516 25.984 6.59 1 90.56 8 GLU B CA 1
ATOM 3287 C C . GLU B 1 8 ? 25.422 25.016 6.141 1 90.56 8 GLU B C 1
ATOM 3289 O O . GLU B 1 8 ? 24.234 25.344 6.227 1 90.56 8 GLU B O 1
ATOM 3294 N N . ILE B 1 9 ? 25.859 23.906 5.707 1 93 9 ILE B N 1
ATOM 3295 C CA . ILE B 1 9 ? 24.922 22.875 5.285 1 93 9 ILE B CA 1
ATOM 3296 C C . ILE B 1 9 ? 24.094 22.406 6.484 1 93 9 ILE B C 1
ATOM 3298 O O . ILE B 1 9 ? 22.875 22.234 6.383 1 93 9 ILE B O 1
ATOM 3302 N N . SER B 1 10 ? 24.766 22.25 7.566 1 94.62 10 SER B N 1
ATOM 3303 C CA . SER B 1 10 ? 24.109 21.812 8.797 1 94.62 10 SER B CA 1
ATOM 3304 C C . SER B 1 10 ? 23.094 22.844 9.266 1 94.62 10 SER B C 1
ATOM 3306 O O . SER B 1 10 ? 21.969 22.484 9.641 1 94.62 10 SER B O 1
ATOM 3308 N N . GLU B 1 11 ? 23.406 24.078 9.227 1 94.19 11 GLU B N 1
ATOM 3309 C CA . GLU B 1 11 ? 22.516 25.141 9.656 1 94.19 11 GLU B CA 1
ATOM 3310 C C . GLU B 1 11 ? 21.312 25.266 8.727 1 94.19 11 GLU B C 1
ATOM 3312 O O . GLU B 1 11 ? 20.203 25.531 9.172 1 94.19 11 GLU B O 1
ATOM 3317 N N . ARG B 1 12 ? 21.609 25.141 7.543 1 93.94 12 ARG B N 1
ATOM 3318 C CA . ARG B 1 12 ? 20.531 25.219 6.566 1 93.94 12 ARG B CA 1
ATOM 3319 C C . ARG B 1 12 ? 19.547 24.078 6.738 1 93.94 12 ARG B C 1
ATOM 3321 O O . ARG B 1 12 ? 18.328 24.266 6.637 1 93.94 12 ARG B O 1
ATOM 3328 N N . LEU B 1 13 ? 20.062 22.844 6.91 1 95.81 13 LEU B N 1
ATOM 3329 C CA . LEU B 1 13 ? 19.188 21.703 7.152 1 95.81 13 LEU B CA 1
ATOM 3330 C C . LEU B 1 13 ? 18.359 21.906 8.414 1 95.81 13 LEU B C 1
ATOM 3332 O O . LEU B 1 13 ? 17.156 21.609 8.422 1 95.81 13 LEU B O 1
ATOM 3336 N N . LEU B 1 14 ? 19.016 22.406 9.445 1 96.38 14 LEU B N 1
ATOM 3337 C CA . LEU B 1 14 ? 18.328 22.672 10.703 1 96.38 14 LEU B CA 1
ATOM 3338 C C . LEU B 1 14 ? 17.172 23.656 10.492 1 96.38 14 LEU B C 1
ATOM 3340 O O . LEU B 1 14 ? 16.078 23.438 11 1 96.38 14 LEU B O 1
ATOM 3344 N N . GLU B 1 15 ? 17.422 24.688 9.781 1 94.5 15 GLU B N 1
ATOM 3345 C CA . GLU B 1 15 ? 16.406 25.703 9.523 1 94.5 15 GLU B CA 1
ATOM 3346 C C . GLU B 1 15 ? 15.234 25.125 8.727 1 94.5 15 GLU B C 1
ATOM 3348 O O . GLU B 1 15 ? 14.078 25.438 9 1 94.5 15 GLU B O 1
ATOM 3353 N N . LEU B 1 16 ? 15.547 24.344 7.777 1 93.5 16 LEU B N 1
ATOM 3354 C CA . LEU B 1 16 ? 14.523 23.703 6.957 1 93.5 16 LEU B CA 1
ATOM 3355 C C . LEU B 1 16 ? 13.625 22.812 7.805 1 93.5 16 LEU B C 1
ATOM 3357 O O . LEU B 1 16 ? 12.398 22.859 7.68 1 93.5 16 LEU B O 1
ATOM 3361 N N . ILE B 1 17 ? 14.234 22 8.664 1 95.81 17 ILE B N 1
ATOM 3362 C CA . ILE B 1 17 ? 13.469 21.078 9.5 1 95.81 17 ILE B CA 1
ATOM 3363 C C . ILE B 1 17 ? 12.625 21.875 10.5 1 95.81 17 ILE B C 1
ATOM 3365 O O . ILE B 1 17 ? 11.477 21.516 10.766 1 95.81 17 ILE B O 1
ATOM 3369 N N . LYS B 1 18 ? 13.156 22.953 11.008 1 94.44 18 LYS B N 1
ATOM 3370 C CA . LYS B 1 18 ? 12.398 23.797 11.914 1 94.44 18 LYS B CA 1
ATOM 3371 C C . LYS B 1 18 ? 11.164 24.375 11.219 1 94.44 18 LYS B C 1
ATOM 3373 O O . LYS B 1 18 ? 10.086 24.438 11.812 1 94.44 18 LYS B O 1
ATOM 3378 N N . ASP B 1 19 ? 11.375 24.719 10.039 1 90.81 19 ASP B N 1
ATOM 3379 C CA . ASP B 1 19 ? 10.305 25.344 9.266 1 90.81 19 ASP B CA 1
ATOM 3380 C C . ASP B 1 19 ? 9.219 24.328 8.922 1 90.81 19 ASP B C 1
ATOM 3382 O O . ASP B 1 19 ? 8.055 24.688 8.742 1 90.81 19 ASP B O 1
ATOM 3386 N N . GLU B 1 20 ? 9.602 23.109 8.828 1 91.81 20 GLU B N 1
ATOM 3387 C CA . GLU B 1 20 ? 8.672 22.062 8.391 1 91.81 20 GLU B CA 1
ATOM 3388 C C . GLU B 1 20 ? 8.117 21.281 9.57 1 91.81 20 GLU B C 1
ATOM 3390 O O . GLU B 1 20 ? 7.383 20.312 9.391 1 91.81 20 GLU B O 1
ATOM 3395 N N . THR B 1 21 ? 8.523 21.625 10.766 1 95.12 21 THR B N 1
ATOM 3396 C CA . THR B 1 21 ? 8.078 21 12 1 95.12 21 THR B CA 1
ATOM 3397 C C . THR B 1 21 ? 7.414 22.016 12.922 1 95.12 21 THR B C 1
ATOM 3399 O O . THR B 1 21 ? 8.062 22.578 13.812 1 95.12 21 THR B O 1
ATOM 3402 N N . LYS B 1 22 ? 6.129 22.219 12.727 1 95 22 LYS B N 1
ATOM 3403 C CA . LYS B 1 22 ? 5.375 23.219 13.477 1 95 22 LYS B CA 1
ATOM 3404 C C . LYS B 1 22 ? 4.109 22.609 14.078 1 95 22 LYS B C 1
ATOM 3406 O O . LYS B 1 22 ? 3.504 21.719 13.492 1 95 22 LYS B O 1
ATOM 3411 N N . PRO B 1 23 ? 3.734 23.109 15.242 1 96.62 23 PRO B N 1
ATOM 3412 C CA . PRO B 1 23 ? 2.469 22.656 15.812 1 96.62 23 PRO B CA 1
ATOM 3413 C C . PRO B 1 23 ? 1.261 23.047 14.969 1 96.62 23 PRO B C 1
ATOM 3415 O O . PRO B 1 23 ? 1.229 24.156 14.414 1 96.62 23 PRO B O 1
ATOM 3418 N N . ALA B 1 24 ? 0.321 22.219 14.898 1 95.94 24 ALA B N 1
ATOM 3419 C CA . ALA B 1 24 ? -0.899 22.469 14.141 1 95.94 24 ALA B CA 1
ATOM 3420 C C . ALA B 1 24 ? -2.107 21.812 14.797 1 95.94 24 ALA B C 1
ATOM 3422 O O . ALA B 1 24 ? -1.976 20.781 15.453 1 95.94 24 ALA B O 1
ATOM 3423 N N . ILE B 1 25 ? -3.264 22.453 14.648 1 95.75 25 ILE B N 1
ATOM 3424 C CA . ILE B 1 25 ? -4.535 21.875 15.062 1 95.75 25 ILE B CA 1
ATOM 3425 C C . ILE B 1 25 ? -5.391 21.562 13.836 1 95.75 25 ILE B C 1
ATOM 3427 O O . ILE B 1 25 ? -5.688 22.453 13.039 1 95.75 25 ILE B O 1
ATOM 3431 N N . GLY B 1 26 ? -5.738 20.281 13.727 1 93.62 26 GLY B N 1
ATOM 3432 C CA . GLY B 1 26 ? -6.574 19.875 12.609 1 93.62 26 GLY B CA 1
ATOM 3433 C C . GLY B 1 26 ? -5.785 19.609 11.336 1 93.62 26 GLY B C 1
ATOM 3434 O O . GLY B 1 26 ? -4.562 19.75 11.32 1 93.62 26 GLY B O 1
ATOM 3435 N N . CYS B 1 27 ? -6.539 19.25 10.281 1 94.94 27 CYS B N 1
ATOM 3436 C CA . CYS B 1 27 ? -5.949 19 8.969 1 94.94 27 CYS B CA 1
ATOM 3437 C C . CYS B 1 27 ? -5.535 20.312 8.305 1 94.94 27 CYS B C 1
ATOM 3439 O O . CYS B 1 27 ? -6.25 21.312 8.391 1 94.94 27 CYS B O 1
ATOM 3441 N N . THR B 1 28 ? -4.453 20.266 7.609 1 93.88 28 THR B N 1
ATOM 3442 C CA . THR B 1 28 ? -3.826 21.5 7.148 1 93.88 28 THR B CA 1
ATOM 3443 C C . THR B 1 28 ? -4.555 22.062 5.926 1 93.88 28 THR B C 1
ATOM 3445 O O . THR B 1 28 ? -4.484 23.25 5.645 1 93.88 28 THR B O 1
ATOM 3448 N N . GLU B 1 29 ? -5.328 21.266 5.207 1 94.62 29 GLU B N 1
ATOM 3449 C CA . GLU B 1 29 ? -6.02 21.75 4.016 1 94.62 29 GLU B CA 1
ATOM 3450 C C . GLU B 1 29 ? -7.203 22.641 4.391 1 94.62 29 GLU B C 1
ATOM 3452 O O . GLU B 1 29 ? -7.305 23.781 3.93 1 94.62 29 GLU B O 1
ATOM 3457 N N . PRO B 1 30 ? -8.102 22.172 5.281 1 97.06 30 PRO B N 1
ATOM 3458 C CA . PRO B 1 30 ? -9.125 23.109 5.754 1 97.06 30 PRO B CA 1
ATOM 3459 C C . PRO B 1 30 ? -8.523 24.328 6.453 1 97.06 30 PRO B C 1
ATOM 3461 O O . PRO B 1 30 ? -9.07 25.438 6.355 1 97.06 30 PRO B O 1
ATOM 3464 N N . VAL B 1 31 ? -7.441 24.109 7.133 1 96.81 31 VAL B N 1
ATOM 3465 C CA . VAL B 1 31 ? -6.746 25.203 7.797 1 96.81 31 VAL B CA 1
ATOM 3466 C C . VAL B 1 31 ? -6.316 26.25 6.766 1 96.81 31 VAL B C 1
ATOM 3468 O O . VAL B 1 31 ? -6.492 27.453 6.98 1 96.81 31 VAL B O 1
ATOM 3471 N N . ALA B 1 32 ? -5.746 25.781 5.672 1 96.31 32 ALA B N 1
ATOM 3472 C CA . ALA B 1 32 ? -5.301 26.688 4.613 1 96.31 32 ALA B CA 1
ATOM 3473 C C . ALA B 1 32 ? -6.457 27.531 4.094 1 96.31 32 ALA B C 1
ATOM 3475 O O . ALA B 1 32 ? -6.297 28.734 3.869 1 96.31 32 ALA B O 1
ATOM 3476 N N . VAL B 1 33 ? -7.613 26.953 3.916 1 98.19 33 VAL B N 1
ATOM 3477 C CA . VAL B 1 33 ? -8.789 27.656 3.414 1 98.19 33 VAL B CA 1
ATOM 3478 C C . VAL B 1 33 ? -9.25 28.688 4.438 1 98.19 33 VAL B C 1
ATOM 3480 O O . VAL B 1 33 ? -9.453 29.859 4.102 1 98.19 33 VAL B O 1
ATOM 3483 N N . ALA B 1 34 ? -9.391 28.25 5.672 1 98.19 34 ALA B N 1
ATOM 3484 C CA . ALA B 1 34 ? -9.836 29.141 6.742 1 98.19 34 ALA B CA 1
ATOM 3485 C C . ALA B 1 34 ? -8.852 30.281 6.945 1 98.19 34 ALA B C 1
ATOM 3487 O O . ALA B 1 34 ? -9.258 31.438 7.148 1 98.19 34 ALA B O 1
ATOM 3488 N N . PHE B 1 35 ? -7.613 29.969 6.891 1 98.06 35 PHE B N 1
ATOM 3489 C CA . PHE B 1 35 ? -6.566 30.969 7.086 1 98.06 35 PHE B CA 1
ATOM 3490 C C . PHE B 1 35 ? -6.605 32.031 5.984 1 98.06 35 PHE B C 1
ATOM 3492 O O . PHE B 1 35 ? -6.469 33.219 6.258 1 98.06 35 PHE B O 1
ATOM 3499 N N . THR B 1 36 ? -6.809 31.578 4.77 1 98.44 36 THR B N 1
ATOM 3500 C CA . THR B 1 36 ? -6.887 32.5 3.627 1 98.44 36 THR B CA 1
ATOM 3501 C C . THR B 1 36 ? -8.07 33.438 3.773 1 98.44 36 THR B C 1
ATOM 3503 O O . THR B 1 36 ? -7.938 34.656 3.551 1 98.44 36 THR B O 1
ATOM 3506 N N . VAL B 1 37 ? -9.203 32.938 4.145 1 98.5 37 VAL B N 1
ATOM 3507 C CA . VAL B 1 37 ? -10.398 33.75 4.324 1 98.5 37 VAL B CA 1
ATOM 3508 C C . VAL B 1 37 ? -10.188 34.719 5.477 1 98.5 37 VAL B C 1
ATOM 3510 O O . VAL B 1 37 ? -10.5 35.906 5.352 1 98.5 37 VAL B O 1
ATOM 3513 N N . ALA B 1 38 ? -9.695 34.188 6.594 1 98 38 ALA B N 1
ATOM 3514 C CA . ALA B 1 38 ? -9.445 35.031 7.766 1 98 38 ALA B CA 1
ATOM 3515 C C . ALA B 1 38 ? -8.484 36.188 7.43 1 98 38 ALA B C 1
ATOM 3517 O O . ALA B 1 38 ? -8.672 37.312 7.871 1 98 38 ALA B O 1
ATOM 3518 N N . THR B 1 39 ? -7.453 35.875 6.711 1 97.88 39 THR B N 1
ATOM 3519 C CA . THR B 1 39 ? -6.473 36.906 6.32 1 97.88 39 THR B CA 1
ATOM 3520 C C . THR B 1 39 ? -7.109 37.969 5.426 1 97.88 39 THR B C 1
ATOM 3522 O O . THR B 1 39 ? -6.871 39.156 5.605 1 97.88 39 THR B O 1
ATOM 3525 N N . GLY B 1 40 ? -7.879 37.5 4.438 1 97.81 40 GLY B N 1
ATOM 3526 C CA . GLY B 1 40 ? -8.586 38.438 3.58 1 97.81 40 GLY B CA 1
ATOM 3527 C C . GLY B 1 40 ? -9.531 39.344 4.344 1 97.81 40 GLY B C 1
ATOM 3528 O O . GLY B 1 40 ? -9.641 40.531 4.031 1 97.81 40 GLY B O 1
ATOM 3529 N N . LYS B 1 41 ? -10.188 38.844 5.27 1 97.31 41 LYS B N 1
ATOM 3530 C CA . LYS B 1 41 ? -11.18 39.594 6.047 1 97.31 41 LYS B CA 1
ATOM 3531 C C . LYS B 1 41 ? -10.539 40.781 6.746 1 97.31 41 LYS B C 1
ATOM 3533 O O . LYS B 1 41 ? -11.172 41.812 6.91 1 97.31 41 LYS B O 1
ATOM 3538 N N . LYS B 1 42 ? -9.312 40.594 7.113 1 95.25 42 LYS B N 1
ATOM 3539 C CA . LYS B 1 42 ? -8.586 41.688 7.773 1 95.25 42 LYS B CA 1
ATOM 3540 C C . LYS B 1 42 ? -8.531 42.906 6.891 1 95.25 42 LYS B C 1
ATOM 3542 O O . LYS B 1 42 ? -8.383 44.031 7.395 1 95.25 42 LYS B O 1
ATOM 3547 N N . TYR B 1 43 ? -8.656 42.781 5.617 1 95.44 43 TYR B N 1
ATOM 3548 C CA . TYR B 1 43 ? -8.523 43.875 4.672 1 95.44 43 TYR B CA 1
ATOM 3549 C C . TYR B 1 43 ? -9.891 44.375 4.242 1 95.44 43 TYR B C 1
ATOM 3551 O O . TYR B 1 43 ? -9.984 45.281 3.402 1 95.44 43 TYR B O 1
ATOM 3559 N N . MET B 1 44 ? -10.914 43.75 4.836 1 94.56 44 MET B N 1
ATOM 3560 C CA . MET B 1 44 ? -12.273 44.188 4.535 1 94.56 44 MET B CA 1
ATOM 3561 C C . MET B 1 44 ? -12.664 45.375 5.395 1 94.56 44 MET B C 1
ATOM 3563 O O . MET B 1 44 ? -12.32 45.438 6.578 1 94.56 44 MET B O 1
ATOM 3567 N N . ALA B 1 45 ? -13.414 46.312 4.863 1 89.44 45 ALA B N 1
ATOM 3568 C CA . ALA B 1 45 ? -13.891 47.469 5.609 1 89.44 45 ALA B CA 1
ATOM 3569 C C . ALA B 1 45 ? -15.227 47.156 6.285 1 89.44 45 ALA B C 1
ATOM 3571 O O . ALA B 1 45 ? -15.508 47.656 7.375 1 89.44 45 ALA B O 1
ATOM 3572 N N . GLY B 1 46 ? -16.047 46.344 5.684 1 87.44 46 GLY B N 1
ATOM 3573 C CA . GLY B 1 46 ? -17.375 46.031 6.195 1 87.44 46 GLY B CA 1
ATOM 3574 C C . GLY B 1 46 ? -17.594 44.562 6.418 1 87.44 46 GLY B C 1
ATOM 3575 O O . GLY B 1 46 ? -16.641 43.812 6.57 1 87.44 46 GLY B O 1
ATOM 3576 N N . GLU B 1 47 ? -18.828 44.25 6.504 1 92.25 47 GLU B N 1
ATOM 3577 C CA . GLU B 1 47 ? -19.234 42.875 6.723 1 92.25 47 GLU B CA 1
ATOM 3578 C C . GLU B 1 47 ? -19.062 42.031 5.453 1 92.25 47 GLU B C 1
ATOM 3580 O O . GLU B 1 47 ? -19.266 42.531 4.344 1 92.25 47 GLU B O 1
ATOM 3585 N N . VAL B 1 48 ? -18.641 40.844 5.613 1 95 48 VAL B N 1
ATOM 3586 C CA . VAL B 1 48 ? -18.516 39.906 4.492 1 95 48 VAL B CA 1
ATOM 3587 C C . VAL B 1 48 ? -19.891 39.344 4.129 1 95 48 VAL B C 1
ATOM 3589 O O . VAL B 1 48 ? -20.578 38.781 4.973 1 95 48 VAL B O 1
ATOM 3592 N N . LEU B 1 49 ? -20.312 39.531 2.863 1 96.44 49 LEU B N 1
ATOM 3593 C CA . LEU B 1 49 ? -21.625 39.094 2.41 1 96.44 49 LEU B CA 1
ATOM 3594 C C . LEU B 1 49 ? -21.516 37.812 1.594 1 96.44 49 LEU B C 1
ATOM 3596 O O . LEU B 1 49 ? -22.469 37.031 1.53 1 96.44 49 LEU B O 1
ATOM 3600 N N . LYS B 1 50 ? -20.375 37.688 0.949 1 98 50 LYS B N 1
ATOM 3601 C CA . LYS B 1 50 ? -20.156 36.5 0.119 1 98 50 LYS B CA 1
ATOM 3602 C C . LYS B 1 50 ? -18.703 36.062 0.159 1 98 50 LYS B C 1
ATOM 3604 O O . LYS B 1 50 ? -17.797 36.906 0.197 1 98 50 LYS B O 1
ATOM 3609 N N . ILE B 1 51 ? -18.469 34.812 0.158 1 98.44 51 ILE B N 1
ATOM 3610 C CA . ILE B 1 51 ? -17.141 34.219 0.09 1 98.44 51 ILE B CA 1
ATOM 3611 C C . ILE B 1 51 ? -17.078 33.219 -1.075 1 98.44 51 ILE B C 1
ATOM 3613 O O . ILE B 1 51 ? -17.797 32.219 -1.08 1 98.44 51 ILE B O 1
ATOM 3617 N N . ASP B 1 52 ? -16.297 33.5 -2.072 1 98.5 52 ASP B N 1
ATOM 3618 C CA . ASP B 1 52 ? -16.078 32.594 -3.189 1 98.5 52 ASP B CA 1
ATOM 3619 C C . ASP B 1 52 ? -14.695 31.922 -3.092 1 98.5 52 ASP B C 1
ATOM 3621 O O . ASP B 1 52 ? -13.672 32.594 -3.156 1 98.5 52 ASP B O 1
ATOM 3625 N N . LEU B 1 53 ? -14.719 30.656 -2.969 1 98.44 53 LEU B N 1
ATOM 3626 C CA . LEU B 1 53 ? -13.484 29.891 -2.795 1 98.44 53 LEU B CA 1
ATOM 3627 C C . LEU B 1 53 ? -13.109 29.156 -4.078 1 98.44 53 LEU B C 1
ATOM 3629 O O . LEU B 1 53 ? -13.945 28.469 -4.66 1 98.44 53 LEU B O 1
ATOM 3633 N N . LYS B 1 54 ? -11.914 29.359 -4.566 1 98.44 54 LYS B N 1
ATOM 3634 C CA . LYS B 1 54 ? -11.266 28.531 -5.578 1 98.44 54 LYS B CA 1
ATOM 3635 C C . LYS B 1 54 ? -10.078 27.766 -4.992 1 98.44 54 LYS B C 1
ATOM 3637 O O . LYS B 1 54 ? -9.195 28.375 -4.379 1 98.44 54 LYS B O 1
ATOM 3642 N N . VAL B 1 55 ? -10.109 26.484 -5.148 1 97.31 55 VAL B N 1
ATOM 3643 C CA . VAL B 1 55 ? -9.055 25.688 -4.527 1 97.31 55 VAL B CA 1
ATOM 3644 C C . VAL B 1 55 ? -8.477 24.703 -5.543 1 97.31 55 VAL B C 1
ATOM 3646 O O . VAL B 1 55 ? -9.148 24.344 -6.516 1 97.31 55 VAL B O 1
ATOM 3649 N N . SER B 1 56 ? -7.234 24.312 -5.336 1 95.06 56 SER B N 1
ATOM 3650 C CA . SER B 1 56 ? -6.637 23.266 -6.156 1 95.06 56 SER B CA 1
ATOM 3651 C C . SER B 1 56 ? -7.34 21.922 -5.941 1 95.06 56 SER B C 1
ATOM 3653 O O . SER B 1 56 ? -8.008 21.719 -4.926 1 95.06 56 SER B O 1
ATOM 3655 N N . LYS B 1 57 ? -7.16 21.031 -6.867 1 92.25 57 LYS B N 1
ATOM 3656 C CA . LYS B 1 57 ? -7.73 19.688 -6.766 1 92.25 57 LYS B CA 1
ATOM 3657 C C . LYS B 1 57 ? -7.195 18.953 -5.539 1 92.25 57 LYS B C 1
ATOM 3659 O O . LYS B 1 57 ? -7.93 18.219 -4.879 1 92.25 57 LYS B O 1
ATOM 3664 N N . ASN B 1 58 ? -5.965 19.172 -5.215 1 91.5 58 ASN B N 1
ATOM 3665 C CA . ASN B 1 58 ? -5.344 18.516 -4.07 1 91.5 58 ASN B CA 1
ATOM 3666 C C . ASN B 1 58 ? -5.926 19.016 -2.752 1 91.5 58 ASN B C 1
ATOM 3668 O O . ASN B 1 58 ? -6.172 18.219 -1.838 1 91.5 58 ASN B O 1
ATOM 3672 N N . ILE B 1 59 ? -6.172 20.344 -2.697 1 94.19 59 ILE B N 1
ATOM 3673 C CA . ILE B 1 59 ? -6.781 20.906 -1.499 1 94.19 59 ILE B CA 1
ATOM 3674 C C . ILE B 1 59 ? -8.203 20.359 -1.335 1 94.19 59 ILE B C 1
ATOM 3676 O O . ILE B 1 59 ? -8.625 20.031 -0.222 1 94.19 59 ILE B O 1
ATOM 3680 N N . LEU B 1 60 ? -8.875 20.281 -2.412 1 94.19 60 LEU B N 1
ATOM 3681 C CA . LEU B 1 60 ? -10.234 19.734 -2.354 1 94.19 60 LEU B CA 1
ATOM 3682 C C . LEU B 1 60 ? -10.219 18.281 -1.901 1 94.19 60 LEU B C 1
ATOM 3684 O O . LEU B 1 60 ? -10.953 17.906 -0.983 1 94.19 60 LEU B O 1
ATOM 3688 N N . LYS B 1 61 ? -9.422 17.469 -2.52 1 90.81 61 LYS B N 1
ATOM 3689 C CA . LYS B 1 61 ? -9.344 16.031 -2.227 1 90.81 61 LYS B CA 1
ATOM 3690 C C . LYS B 1 61 ? -9.031 15.789 -0.753 1 90.81 61 LYS B C 1
ATOM 3692 O O . LYS B 1 61 ? -9.672 14.969 -0.102 1 90.81 61 LYS B O 1
ATOM 3697 N N . ASN B 1 62 ? -8.125 16.547 -0.189 1 91.38 62 ASN B N 1
ATOM 3698 C CA . ASN B 1 62 ? -7.625 16.312 1.162 1 91.38 62 ASN B CA 1
ATOM 3699 C C . ASN B 1 62 ? -8.5 17 2.209 1 91.38 62 ASN B C 1
ATOM 3701 O O . ASN B 1 62 ? -8.43 16.656 3.395 1 91.38 62 ASN B O 1
ATOM 3705 N N . GLY B 1 63 ? -9.266 17.922 1.798 1 93.69 63 GLY B N 1
ATOM 3706 C CA . GLY B 1 63 ? -9.992 18.688 2.795 1 93.69 63 GLY B CA 1
ATOM 3707 C C . GLY B 1 63 ? -11.477 18.359 2.83 1 93.69 63 GLY B C 1
ATOM 3708 O O . GLY B 1 63 ? -12.188 18.781 3.75 1 93.69 63 GLY B O 1
ATOM 3709 N N . LYS B 1 64 ? -11.922 17.578 1.945 1 91.81 64 LYS B N 1
ATOM 3710 C CA . LYS B 1 64 ? -13.359 17.375 1.749 1 91.81 64 LYS B CA 1
ATOM 3711 C C . LYS B 1 64 ? -13.953 16.531 2.869 1 91.81 64 LYS B C 1
ATOM 3713 O O . LYS B 1 64 ? -15.07 16.781 3.318 1 91.81 64 LYS B O 1
ATOM 3718 N N . SER B 1 65 ? -13.188 15.539 3.375 1 92.5 65 SER B N 1
ATOM 3719 C CA . SER B 1 65 ? -13.828 14.523 4.207 1 92.5 65 SER B CA 1
ATOM 3720 C C . SER B 1 65 ? -13.242 14.516 5.617 1 92.5 65 SER B C 1
ATOM 3722 O O . SER B 1 65 ? -13.5 13.602 6.395 1 92.5 65 SER B O 1
ATOM 3724 N N . VAL B 1 66 ? -12.477 15.453 5.895 1 93.5 66 VAL B N 1
ATOM 3725 C CA . VAL B 1 66 ? -11.867 15.5 7.219 1 93.5 66 VAL B CA 1
ATOM 3726 C C . VAL B 1 66 ? -12.68 16.406 8.133 1 93.5 66 VAL B C 1
ATOM 3728 O O . VAL B 1 66 ? -13.211 17.438 7.688 1 93.5 66 VAL B O 1
ATOM 3731 N N . THR B 1 67 ? -12.727 16.047 9.398 1 95.12 67 THR B N 1
ATOM 3732 C CA . THR B 1 67 ? -13.547 16.781 10.359 1 95.12 67 THR B CA 1
ATOM 3733 C C . THR B 1 67 ? -12.844 18.062 10.789 1 95.12 67 THR B C 1
ATOM 3735 O O . THR B 1 67 ? -11.641 18.062 11.055 1 95.12 67 THR B O 1
ATOM 3738 N N . ILE B 1 68 ? -13.617 19.141 10.875 1 95.5 68 ILE B N 1
ATOM 3739 C CA . ILE B 1 68 ? -13.109 20.422 11.344 1 95.5 68 ILE B CA 1
ATOM 3740 C C . ILE B 1 68 ? -12.93 20.391 12.859 1 95.5 68 ILE B C 1
ATOM 3742 O O . ILE B 1 68 ? -13.773 19.844 13.578 1 95.5 68 ILE B O 1
ATOM 3746 N N . PRO B 1 69 ? -11.852 20.922 13.375 1 95.06 69 PRO B N 1
ATOM 3747 C CA . PRO B 1 69 ? -11.578 20.875 14.82 1 95.06 69 PRO B CA 1
ATOM 3748 C C . PRO B 1 69 ? -12.734 21.406 15.656 1 95.06 69 PRO B C 1
ATOM 3750 O O . PRO B 1 69 ? -13.328 22.422 15.312 1 95.06 69 PRO B O 1
ATOM 3753 N N . ASN B 1 70 ? -13.023 20.672 16.719 1 94.5 70 ASN B N 1
ATOM 3754 C CA . ASN B 1 70 ? -14.047 21 17.703 1 94.5 70 ASN B CA 1
ATOM 3755 C C . ASN B 1 70 ? -15.445 20.953 17.094 1 94.5 70 ASN B C 1
ATOM 3757 O O . ASN B 1 70 ? -16.359 21.625 17.578 1 94.5 70 ASN B O 1
ATOM 3761 N N . THR B 1 71 ? -15.602 20.281 16 1 93.94 71 THR B N 1
ATOM 3762 C CA . THR B 1 71 ? -16.906 20.078 15.367 1 93.94 71 THR B CA 1
ATOM 3763 C C . THR B 1 71 ? -17.078 18.609 14.984 1 93.94 71 THR B C 1
ATOM 3765 O O . THR B 1 71 ? -16.281 17.766 15.367 1 93.94 71 THR B O 1
ATOM 3768 N N . GLU B 1 72 ? -18.141 18.266 14.336 1 91.62 72 GLU B N 1
ATOM 3769 C CA . GLU B 1 72 ? -18.406 16.922 13.82 1 91.62 72 GLU B CA 1
ATOM 3770 C C . GLU B 1 72 ? -18.734 16.969 12.328 1 91.62 72 GLU B C 1
ATOM 3772 O O . GLU B 1 72 ? -19.328 16.031 11.797 1 91.62 72 GLU B O 1
ATOM 3777 N N . VAL B 1 73 ? -18.359 18.125 11.773 1 93.69 73 VAL B N 1
ATOM 3778 C CA . VAL B 1 73 ? -18.719 18.297 10.367 1 93.69 73 VAL B CA 1
ATOM 3779 C C . VAL B 1 73 ? -17.453 18.391 9.523 1 93.69 73 VAL B C 1
ATOM 3781 O O . VAL B 1 73 ? -16.359 18.672 10.039 1 93.69 73 VAL B O 1
ATOM 3784 N N . CYS B 1 74 ? -17.625 18.047 8.281 1 93.44 74 CYS B N 1
ATOM 3785 C CA . CYS B 1 74 ? -16.547 18.094 7.285 1 93.44 74 CYS B CA 1
ATOM 3786 C C . CYS B 1 74 ? -16.875 19.109 6.191 1 93.44 74 CYS B C 1
ATOM 3788 O O . CYS B 1 74 ? -18.031 19.516 6.035 1 93.44 74 CYS B O 1
ATOM 3790 N N . GLY B 1 75 ? -15.758 19.516 5.488 1 92.88 75 GLY B N 1
ATOM 3791 C CA . GLY B 1 75 ? -15.984 20.312 4.293 1 92.88 75 GLY B CA 1
ATOM 3792 C C . GLY B 1 75 ? -15.156 21.578 4.246 1 92.88 75 GLY B C 1
ATOM 3793 O O . GLY B 1 75 ? -14.953 22.234 5.273 1 92.88 75 GLY B O 1
ATOM 3794 N N . LEU B 1 76 ? -14.75 21.922 3.053 1 96.06 76 LEU B N 1
ATOM 3795 C CA . LEU B 1 76 ? -13.938 23.125 2.854 1 96.06 76 LEU B CA 1
ATOM 3796 C C . LEU B 1 76 ? -14.797 24.375 2.893 1 96.06 76 LEU B C 1
ATOM 3798 O O . LEU B 1 76 ? -14.32 25.453 3.264 1 96.06 76 LEU B O 1
ATOM 3802 N N . ASP B 1 77 ? -16.094 24.188 2.52 1 96.5 77 ASP B N 1
ATOM 3803 C CA . ASP B 1 77 ? -17 25.328 2.576 1 96.5 77 ASP B CA 1
ATOM 3804 C C . ASP B 1 77 ? -17.234 25.766 4.016 1 96.5 77 ASP B C 1
ATOM 3806 O O . ASP B 1 77 ? -17.156 26.969 4.324 1 96.5 77 ASP B O 1
ATOM 3810 N N . ILE B 1 78 ? -17.438 24.828 4.859 1 96.88 78 ILE B N 1
ATOM 3811 C CA . ILE B 1 78 ? -17.625 25.141 6.273 1 96.88 78 ILE B CA 1
ATOM 3812 C C . ILE B 1 78 ? -16.328 25.734 6.84 1 96.88 78 ILE B C 1
ATOM 3814 O O . ILE B 1 78 ? -16.359 26.625 7.676 1 96.88 78 ILE B O 1
ATOM 3818 N N . ALA B 1 79 ? -15.172 25.203 6.422 1 97.56 79 ALA B N 1
ATOM 3819 C CA . ALA B 1 79 ? -13.891 25.734 6.844 1 97.56 79 ALA B CA 1
ATOM 3820 C C . ALA B 1 79 ? -13.758 27.203 6.449 1 97.56 79 ALA B C 1
ATOM 3822 O O . ALA B 1 79 ? -13.297 28.031 7.242 1 97.56 79 ALA B O 1
ATOM 3823 N N . GLY B 1 80 ? -14.148 27.516 5.234 1 98.06 80 GLY B N 1
ATOM 3824 C CA . GLY B 1 80 ? -14.125 28.891 4.77 1 98.06 80 GLY B CA 1
ATOM 3825 C C . GLY B 1 80 ? -15.023 29.812 5.574 1 98.06 80 GLY B C 1
ATOM 3826 O O . GLY B 1 80 ? -14.633 30.922 5.934 1 98.06 80 GLY B O 1
ATOM 3827 N N . ALA B 1 81 ? -16.234 29.328 5.828 1 98.06 81 ALA B N 1
ATOM 3828 C CA . ALA B 1 81 ? -17.172 30.094 6.629 1 98.06 81 ALA B CA 1
ATOM 3829 C C . ALA B 1 81 ? -16.609 30.391 8.016 1 98.06 81 ALA B C 1
ATOM 3831 O O . ALA B 1 81 ? -16.641 31.531 8.484 1 98.06 81 ALA B O 1
ATOM 3832 N N . LEU B 1 82 ? -16.078 29.375 8.625 1 97.75 82 LEU B N 1
ATOM 3833 C CA . LEU B 1 82 ? -15.523 29.531 9.969 1 97.75 82 LEU B CA 1
ATOM 3834 C C . LEU B 1 82 ? -14.312 30.453 9.953 1 97.75 82 LEU B C 1
ATOM 3836 O O . LEU B 1 82 ? -14.078 31.188 10.914 1 97.75 82 LEU B O 1
ATOM 3840 N N . GLY B 1 83 ? -13.516 30.359 8.867 1 97.31 83 GLY B N 1
ATOM 3841 C CA . GLY B 1 83 ? -12.422 31.312 8.703 1 97.31 83 GLY B CA 1
ATOM 3842 C C . GLY B 1 83 ? -12.875 32.75 8.742 1 97.31 83 GLY B C 1
ATOM 3843 O O . GLY B 1 83 ? -12.195 33.594 9.312 1 97.31 83 GLY B O 1
ATOM 3844 N N . GLY B 1 84 ? -14.016 33.031 8.141 1 96.31 84 GLY B N 1
ATOM 3845 C CA . GLY B 1 84 ? -14.578 34.375 8.109 1 96.31 84 GLY B CA 1
ATOM 3846 C C . GLY B 1 84 ? -15.242 34.75 9.414 1 96.31 84 GLY B C 1
ATOM 3847 O O . GLY B 1 84 ? -15.297 35.938 9.75 1 96.31 84 GLY B O 1
ATOM 3848 N N . ILE B 1 85 ? -15.703 33.812 10.148 1 96.56 85 ILE B N 1
ATOM 3849 C CA . ILE B 1 85 ? -16.5 34.062 11.344 1 96.56 85 ILE B CA 1
ATOM 3850 C C . ILE B 1 85 ? -15.57 34.219 12.547 1 96.56 85 ILE B C 1
ATOM 3852 O O . ILE B 1 85 ? -15.672 35.188 13.297 1 96.56 85 ILE B O 1
ATOM 3856 N N . CYS B 1 86 ? -14.656 33.25 12.672 1 94.62 86 CYS B N 1
ATOM 3857 C CA . CYS B 1 86 ? -13.898 33.25 13.922 1 94.62 86 CYS B CA 1
ATOM 3858 C C . CYS B 1 86 ? -12.43 32.938 13.672 1 94.62 86 CYS B C 1
ATOM 3860 O O . CYS B 1 86 ? -11.664 32.719 14.609 1 94.62 86 CYS B O 1
ATOM 3862 N N . GLY B 1 87 ? -12.023 32.875 12.43 1 94.19 87 GLY B N 1
ATOM 3863 C CA . GLY B 1 87 ? -10.625 32.594 12.148 1 94.19 87 GLY B CA 1
ATOM 3864 C C . GLY B 1 87 ? -9.695 33.688 12.578 1 94.19 87 GLY B C 1
ATOM 3865 O O . GLY B 1 87 ? -10.016 34.875 12.414 1 94.19 87 GLY B O 1
ATOM 3866 N N . ASP B 1 88 ? -8.594 33.281 13.18 1 92.38 88 ASP B N 1
ATOM 3867 C CA . ASP B 1 88 ? -7.57 34.25 13.539 1 92.38 88 ASP B CA 1
ATOM 3868 C C . ASP B 1 88 ? -6.445 34.25 12.508 1 92.38 88 ASP B C 1
ATOM 3870 O O . ASP B 1 88 ? -5.668 33.312 12.406 1 92.38 88 ASP B O 1
ATOM 3874 N N . PRO B 1 89 ? -6.273 35.312 11.773 1 92.25 89 PRO B N 1
ATOM 3875 C CA . PRO B 1 89 ? -5.281 35.375 10.703 1 92.25 89 PRO B CA 1
ATOM 3876 C C . PRO B 1 89 ? -3.846 35.406 11.227 1 92.25 89 PRO B C 1
ATOM 3878 O O . PRO B 1 89 ? -2.898 35.219 10.461 1 92.25 89 PRO B O 1
ATOM 3881 N N . GLU B 1 90 ? -3.654 35.594 12.5 1 93.56 90 GLU B N 1
ATOM 3882 C CA . GLU B 1 90 ? -2.314 35.719 13.07 1 93.56 90 GLU B CA 1
ATOM 3883 C C . GLU B 1 90 ? -1.843 34.375 13.633 1 93.56 90 GLU B C 1
ATOM 3885 O O . GLU B 1 90 ? -0.684 34.25 14.031 1 93.56 90 GLU B O 1
ATOM 3890 N N . GLU B 1 91 ? -2.676 33.406 13.539 1 92.94 91 GLU B N 1
ATOM 3891 C CA . GLU B 1 91 ? -2.371 32.188 14.25 1 92.94 91 GLU B CA 1
ATOM 3892 C C . GLU B 1 91 ? -1.94 31.078 13.289 1 92.94 91 GLU B C 1
ATOM 3894 O O . GLU B 1 91 ? -1.601 29.969 13.711 1 92.94 91 GLU B O 1
ATOM 3899 N N . GLY B 1 92 ? -1.963 31.312 12.023 1 93.75 92 GLY B N 1
ATOM 3900 C CA . GLY B 1 92 ? -1.475 30.344 11.062 1 93.75 92 GLY B CA 1
ATOM 3901 C C . GLY B 1 92 ? -2.184 29 11.156 1 93.75 92 GLY B C 1
ATOM 3902 O O . GLY B 1 92 ? -3.402 28.938 10.992 1 93.75 92 GLY B O 1
ATOM 3903 N N . LEU B 1 93 ? -1.45 28 11.602 1 94.19 93 LEU B N 1
ATOM 3904 C CA . LEU B 1 93 ? -1.954 26.641 11.664 1 94.19 93 LEU B CA 1
ATOM 3905 C C . LEU B 1 93 ? -2.904 26.469 12.844 1 94.19 93 LEU B C 1
ATOM 3907 O O . LEU B 1 93 ? -3.566 25.438 12.969 1 94.19 93 LEU B O 1
ATOM 3911 N N . PHE B 1 94 ? -3.131 27.516 13.648 1 95.25 94 PHE B N 1
ATOM 3912 C CA . PHE B 1 94 ? -4.047 27.5 14.789 1 95.25 94 PHE B CA 1
ATOM 3913 C C . PHE B 1 94 ? -5.293 28.312 14.484 1 95.25 94 PHE B C 1
ATOM 3915 O O . PHE B 1 94 ? -5.977 28.781 15.398 1 95.25 94 PHE B O 1
ATOM 3922 N N . VAL B 1 95 ? -5.598 28.516 13.25 1 95.94 95 VAL B N 1
ATOM 3923 C CA . VAL B 1 95 ? -6.664 29.406 12.805 1 95.94 95 VAL B CA 1
ATOM 3924 C C . VAL B 1 95 ? -8 28.953 13.398 1 95.94 95 VAL B C 1
ATOM 3926 O O . VAL B 1 95 ? -8.898 29.766 13.609 1 95.94 95 VAL B O 1
ATOM 3929 N N . PHE B 1 96 ? -8.164 27.672 13.766 1 94.88 96 PHE B N 1
ATOM 3930 C CA . PHE B 1 96 ? -9.43 27.109 14.242 1 94.88 96 PHE B CA 1
ATOM 3931 C C . PHE B 1 96 ? -9.492 27.125 15.766 1 94.88 96 PHE B C 1
ATOM 3933 O O . PHE B 1 96 ? -10.414 26.562 16.359 1 94.88 96 PHE B O 1
ATOM 3940 N N . LYS B 1 97 ? -8.562 27.719 16.453 1 94.19 97 LYS B N 1
ATOM 3941 C CA . LYS B 1 97 ? -8.438 27.641 17.891 1 94.19 97 LYS B CA 1
ATOM 3942 C C . LYS B 1 97 ? -9.688 28.156 18.594 1 94.19 97 LYS B C 1
ATOM 3944 O O . LYS B 1 97 ? -10 27.75 19.719 1 94.19 97 LYS B O 1
ATOM 3949 N N . ASN B 1 98 ? -10.492 28.984 17.875 1 94.75 98 ASN B N 1
ATOM 3950 C CA . ASN B 1 98 ? -11.633 29.641 18.516 1 94.75 98 ASN B CA 1
ATOM 3951 C C . ASN B 1 98 ? -12.945 28.984 18.125 1 94.75 98 ASN B C 1
ATOM 3953 O O . ASN B 1 98 ? -14.016 29.406 18.578 1 94.75 98 ASN B O 1
ATOM 3957 N N . VAL B 1 99 ? -12.953 27.953 17.344 1 96.06 99 VAL B N 1
ATOM 3958 C CA . VAL B 1 99 ? -14.172 27.328 16.844 1 96.06 99 VAL B CA 1
ATOM 3959 C C . VAL B 1 99 ? -14.969 26.766 18.016 1 96.06 99 VAL B C 1
ATOM 3961 O O . VAL B 1 99 ? -14.406 26.156 18.938 1 96.06 99 VAL B O 1
ATOM 3964 N N . ASN B 1 100 ? -16.219 27 18.047 1 95.38 100 ASN B N 1
ATOM 3965 C CA . ASN B 1 100 ? -17.172 26.453 19.016 1 95.38 100 ASN B CA 1
ATOM 3966 C C . ASN B 1 100 ? -18.547 26.234 18.391 1 95.38 100 ASN B C 1
ATOM 3968 O O . ASN B 1 100 ? -18.734 26.453 17.203 1 95.38 100 ASN B O 1
ATOM 3972 N N . LYS B 1 101 ? -19.438 25.812 19.188 1 94.94 101 LYS B N 1
ATOM 3973 C CA . LYS B 1 101 ? -20.75 25.422 18.703 1 94.94 101 LYS B CA 1
ATOM 3974 C C . LYS B 1 101 ? -21.516 26.609 18.125 1 94.94 101 LYS B C 1
ATOM 3976 O O . LYS B 1 101 ? -22.203 26.484 17.109 1 94.94 101 LYS B O 1
ATOM 3981 N N . ASP B 1 102 ? -21.406 27.719 18.766 1 97.06 102 ASP B N 1
ATOM 3982 C CA . ASP B 1 102 ? -22.094 28.922 18.297 1 97.06 102 ASP B CA 1
ATOM 3983 C C . ASP B 1 102 ? -21.609 29.344 16.922 1 97.06 102 ASP B C 1
ATOM 3985 O O . ASP B 1 102 ? -22.406 29.672 16.047 1 97.06 102 ASP B O 1
ATOM 3989 N N . TYR B 1 103 ? -20.328 29.391 16.766 1 97.31 103 TYR B N 1
ATOM 3990 C CA . TYR B 1 103 ? -19.766 29.781 15.477 1 97.31 103 TYR B CA 1
ATOM 3991 C C . TYR B 1 103 ? -20.094 28.766 14.398 1 97.31 103 TYR B C 1
ATOM 3993 O O . TYR B 1 103 ? -20.266 29.125 13.234 1 97.31 103 TYR B O 1
ATOM 4001 N N . LEU B 1 104 ? -20.156 27.484 14.75 1 97.19 104 LEU B N 1
ATOM 4002 C CA . LEU B 1 104 ? -20.516 26.438 13.797 1 97.19 104 LEU B CA 1
ATOM 4003 C C . LEU B 1 104 ? -21.938 26.641 13.289 1 97.19 104 LEU B C 1
ATOM 4005 O O . LEU B 1 104 ? -22.219 26.453 12.102 1 97.19 104 LEU B O 1
ATOM 4009 N N . ASP B 1 105 ? -22.812 26.984 14.195 1 97.44 105 ASP B N 1
ATOM 4010 C CA . ASP B 1 105 ? -24.203 27.234 13.812 1 97.44 105 ASP B CA 1
ATOM 4011 C C . ASP B 1 105 ? -24.297 28.391 12.828 1 97.44 105 ASP B C 1
ATOM 4013 O O . ASP B 1 105 ? -25.062 28.344 11.859 1 97.44 105 ASP B O 1
ATOM 4017 N N . LYS B 1 106 ? -23.578 29.406 13.094 1 97.19 106 LYS B N 1
ATOM 4018 C CA . LYS B 1 106 ? -23.531 30.547 12.18 1 97.19 106 LYS B CA 1
ATOM 4019 C C . LYS B 1 106 ? -22.984 30.125 10.812 1 97.19 106 LYS B C 1
ATOM 4021 O O . LYS B 1 106 ? -23.484 30.578 9.781 1 97.19 106 LYS B O 1
ATOM 4026 N N . ALA B 1 107 ? -21.969 29.344 10.828 1 97.38 107 ALA B N 1
ATOM 4027 C CA . ALA B 1 107 ? -21.359 28.859 9.586 1 97.38 107 ALA B CA 1
ATOM 4028 C C . ALA B 1 107 ? -22.359 28.031 8.781 1 97.38 107 ALA B C 1
ATOM 4030 O O . ALA B 1 107 ? -22.438 28.156 7.555 1 97.38 107 ALA B O 1
ATOM 4031 N N . ARG B 1 108 ? -23.078 27.203 9.461 1 96.94 108 ARG B N 1
ATOM 4032 C CA . ARG B 1 108 ? -24.094 26.375 8.805 1 96.94 108 ARG B CA 1
ATOM 4033 C C . ARG B 1 108 ? -25.156 27.25 8.133 1 96.94 108 ARG B C 1
ATOM 4035 O O . ARG B 1 108 ? -25.625 26.938 7.035 1 96.94 108 ARG B O 1
ATOM 4042 N N . GLU B 1 109 ? -25.5 28.234 8.797 1 96.75 109 GLU B N 1
ATOM 4043 C CA . GLU B 1 109 ? -26.469 29.172 8.234 1 96.75 109 GLU B CA 1
ATOM 4044 C C . GLU B 1 109 ? -25.922 29.844 6.984 1 96.75 109 GLU B C 1
ATOM 4046 O O . GLU B 1 109 ? -26.641 30.031 6.004 1 96.75 109 GLU B O 1
ATOM 4051 N N . MET B 1 110 ? -24.672 30.219 7.035 1 96.75 110 MET B N 1
ATOM 4052 C CA . MET B 1 110 ? -24.016 30.828 5.875 1 96.75 110 MET B CA 1
ATOM 4053 C C . MET B 1 110 ? -24.062 29.875 4.68 1 96.75 110 MET B C 1
ATOM 4055 O O . MET B 1 110 ? -24.297 30.312 3.547 1 96.75 110 MET B O 1
ATOM 4059 N N . ILE B 1 111 ? -23.797 28.625 4.938 1 96.12 111 ILE B N 1
ATOM 4060 C CA . ILE B 1 111 ? -23.781 27.625 3.875 1 96.12 111 ILE B CA 1
ATOM 4061 C C . ILE B 1 111 ? -25.188 27.422 3.322 1 96.12 111 ILE B C 1
ATOM 4063 O O . ILE B 1 111 ? -25.375 27.359 2.105 1 96.12 111 ILE B O 1
ATOM 4067 N N . LYS B 1 112 ? -26.125 27.328 4.184 1 95.81 112 LYS B N 1
ATOM 4068 C CA . LYS B 1 112 ? -27.516 27.156 3.793 1 95.81 112 LYS B CA 1
ATOM 4069 C C . LYS B 1 112 ? -27.984 28.312 2.908 1 95.81 112 LYS B C 1
ATOM 4071 O O . LYS B 1 112 ? -28.75 28.109 1.968 1 95.81 112 LYS B O 1
ATOM 4076 N N . ASN B 1 113 ? -27.531 29.484 3.213 1 96.56 113 ASN B N 1
ATOM 4077 C CA . ASN B 1 113 ? -27.938 30.688 2.486 1 96.56 113 ASN B CA 1
ATOM 4078 C C . ASN B 1 113 ? -27.047 30.922 1.263 1 96.56 113 ASN B C 1
ATOM 4080 O O . ASN B 1 113 ? -27.109 31.984 0.644 1 96.56 113 ASN B O 1
ATOM 4084 N N . LYS B 1 114 ? -26.094 30.047 0.961 1 95.94 114 LYS B N 1
ATOM 4085 C CA . LYS B 1 114 ? -25.25 30.047 -0.224 1 95.94 114 LYS B CA 1
ATOM 4086 C C . LYS B 1 114 ? -24.297 31.25 -0.204 1 95.94 114 LYS B C 1
ATOM 4088 O O . LYS B 1 114 ? -24.016 31.844 -1.246 1 95.94 114 LYS B O 1
ATOM 4093 N N . VAL B 1 115 ? -23.984 31.609 0.985 1 96.81 115 VAL B N 1
ATOM 4094 C CA . VAL B 1 115 ? -23.031 32.688 1.164 1 96.81 115 VAL B CA 1
ATOM 4095 C C . VAL B 1 115 ? -21.641 32.25 0.711 1 96.81 115 VAL B C 1
ATOM 4097 O O . VAL B 1 115 ? -20.844 33.062 0.231 1 96.81 115 VAL B O 1
ATOM 4100 N N . VAL B 1 116 ? -21.328 30.953 0.882 1 98 116 VAL B N 1
ATOM 4101 C CA . VAL B 1 116 ? -20.031 30.406 0.543 1 98 116 VAL B CA 1
ATOM 4102 C C . VAL B 1 116 ? -20.141 29.5 -0.69 1 98 116 VAL B C 1
ATOM 4104 O O . VAL B 1 116 ? -21.016 28.641 -0.75 1 98 116 VAL B O 1
ATOM 4107 N N . THR B 1 117 ? -19.297 29.75 -1.666 1 97.31 117 THR B N 1
ATOM 4108 C CA . THR B 1 117 ? -19.188 28.875 -2.832 1 97.31 117 THR B CA 1
ATOM 4109 C C . THR B 1 117 ? -17.797 28.266 -2.92 1 97.31 117 THR B C 1
ATOM 4111 O O . THR B 1 117 ? -16.812 28.875 -2.516 1 97.31 117 THR B O 1
ATOM 4114 N N . LEU B 1 118 ? -17.734 27.047 -3.342 1 96.75 118 LEU B N 1
ATOM 4115 C CA . LEU B 1 118 ? -16.469 26.312 -3.457 1 96.75 118 LEU B CA 1
ATOM 4116 C C . LEU B 1 118 ? -16.297 25.75 -4.867 1 96.75 118 LEU B C 1
ATOM 4118 O O . LEU B 1 118 ? -17.156 24.984 -5.344 1 96.75 118 LEU B O 1
ATOM 4122 N N . ASN B 1 119 ? -15.234 26.109 -5.547 1 95.62 119 ASN B N 1
ATOM 4123 C CA . ASN B 1 119 ? -14.977 25.672 -6.91 1 95.62 119 ASN B CA 1
ATOM 4124 C C . ASN B 1 119 ? -13.555 25.125 -7.062 1 95.62 119 ASN B C 1
ATOM 4126 O O . ASN B 1 119 ? -12.586 25.844 -6.812 1 95.62 119 ASN B O 1
ATOM 4130 N N . PRO B 1 120 ? -13.445 23.906 -7.496 1 94.38 120 PRO B N 1
ATOM 4131 C CA . PRO B 1 120 ? -12.102 23.406 -7.828 1 94.38 120 PRO B CA 1
ATOM 4132 C C . PRO B 1 120 ? -11.57 23.984 -9.133 1 94.38 120 PRO B C 1
ATOM 4134 O O . PRO B 1 120 ? -12.336 24.188 -10.086 1 94.38 120 PRO B O 1
ATOM 4137 N N . ILE B 1 121 ? -10.32 24.281 -9.102 1 93.81 121 ILE B N 1
ATOM 4138 C CA . ILE B 1 121 ? -9.727 24.797 -10.328 1 93.81 121 ILE B CA 1
ATOM 4139 C C . ILE B 1 121 ? -8.516 23.938 -10.703 1 93.81 121 ILE B C 1
ATOM 4141 O O . ILE B 1 121 ? -7.906 23.297 -9.852 1 93.81 121 ILE B O 1
ATOM 4145 N N . GLU B 1 122 ? -8.148 23.922 -12.008 1 89.56 122 GLU B N 1
ATOM 4146 C CA . GLU B 1 122 ? -7.047 23.125 -12.547 1 89.56 122 GLU B CA 1
ATOM 4147 C C . GLU B 1 122 ? -5.816 23.984 -12.805 1 89.56 122 GLU B C 1
ATOM 4149 O O . GLU B 1 122 ? -5.891 25.219 -12.75 1 89.56 122 GLU B O 1
ATOM 4154 N N . ASN B 1 123 ? -4.73 23.312 -13 1 88.19 123 ASN B N 1
ATOM 4155 C CA . ASN B 1 123 ? -3.479 23.938 -13.43 1 88.19 123 ASN B CA 1
ATOM 4156 C C . ASN B 1 123 ? -2.979 24.953 -12.406 1 88.19 123 ASN B C 1
ATOM 4158 O O . ASN B 1 123 ? -2.66 26.094 -12.758 1 88.19 123 ASN B O 1
ATOM 4162 N N . THR B 1 124 ? -3.068 24.609 -11.18 1 90.06 124 THR B N 1
ATOM 4163 C CA . THR B 1 124 ? -2.541 25.406 -10.07 1 90.06 124 THR B CA 1
ATOM 4164 C C . THR B 1 124 ? -1.481 24.609 -9.305 1 90.06 124 THR B C 1
ATOM 4166 O O . THR B 1 124 ? -1.288 23.422 -9.547 1 90.06 124 THR B O 1
ATOM 4169 N N . ASP B 1 125 ? -0.78 25.359 -8.445 1 90.25 125 ASP B N 1
ATOM 4170 C CA . ASP B 1 125 ? 0.03 24.672 -7.445 1 90.25 125 ASP B CA 1
ATOM 4171 C C . ASP B 1 125 ? -0.811 23.672 -6.645 1 90.25 125 ASP B C 1
ATOM 4173 O O . ASP B 1 125 ? -1.998 23.906 -6.41 1 90.25 125 ASP B O 1
ATOM 4177 N N . PRO B 1 126 ? -0.145 22.594 -6.223 1 88.88 126 PRO B N 1
ATOM 4178 C CA . PRO B 1 126 ? -0.91 21.609 -5.449 1 88.88 126 PRO B CA 1
ATOM 4179 C C . PRO B 1 126 ? -1.544 22.219 -4.199 1 88.88 126 PRO B C 1
ATOM 4181 O O . PRO B 1 126 ? -2.625 21.797 -3.783 1 88.88 126 PRO B O 1
ATOM 4184 N N . VAL B 1 127 ? -0.861 23.219 -3.623 1 92.81 127 VAL B N 1
ATOM 4185 C CA . VAL B 1 127 ? -1.404 23.938 -2.482 1 92.81 127 VAL B CA 1
ATOM 4186 C C . VAL B 1 127 ? -1.818 25.344 -2.916 1 92.81 127 VAL B C 1
ATOM 4188 O O . VAL B 1 127 ? -1.007 26.281 -2.891 1 92.81 127 VAL B O 1
ATOM 4191 N N . PHE B 1 128 ? -3.102 25.453 -3.287 1 96.38 128 PHE B N 1
ATOM 4192 C CA . PHE B 1 128 ? -3.613 26.719 -3.803 1 96.38 128 PHE B CA 1
ATOM 4193 C C . PHE B 1 128 ? -5.012 27 -3.264 1 96.38 128 PHE B C 1
ATOM 4195 O O . PHE B 1 128 ? -5.883 26.125 -3.301 1 96.38 128 PHE B O 1
ATOM 4202 N N . VAL B 1 129 ? -5.195 28.188 -2.723 1 98.12 129 VAL B N 1
ATOM 4203 C CA . VAL B 1 129 ? -6.492 28.688 -2.277 1 98.12 129 VAL B CA 1
ATOM 4204 C C . VAL B 1 129 ? -6.652 30.141 -2.689 1 98.12 129 VAL B C 1
ATOM 4206 O O . VAL B 1 129 ? -5.762 30.953 -2.453 1 98.12 129 VAL B O 1
ATOM 4209 N N . GLU B 1 130 ? -7.711 30.438 -3.33 1 98.69 130 GLU B N 1
ATOM 4210 C CA . GLU B 1 130 ? -8.125 31.812 -3.594 1 98.69 130 GLU B CA 1
ATOM 4211 C C . GLU B 1 130 ? -9.484 32.125 -2.955 1 98.69 130 GLU B C 1
ATOM 4213 O O . GLU B 1 130 ? -10.469 31.422 -3.229 1 98.69 130 GLU B O 1
ATOM 4218 N N . ALA B 1 131 ? -9.508 33.062 -2.135 1 98.69 131 ALA B N 1
ATOM 4219 C CA . ALA B 1 131 ? -10.75 33.5 -1.48 1 98.69 131 ALA B CA 1
ATOM 4220 C C . ALA B 1 131 ? -11.133 34.906 -1.896 1 98.69 131 ALA B C 1
ATOM 4222 O O . ALA B 1 131 ? -10.367 35.844 -1.681 1 98.69 131 ALA B O 1
ATOM 4223 N N . THR B 1 132 ? -12.242 35 -2.523 1 98.75 132 THR B N 1
ATOM 4224 C CA . THR B 1 132 ? -12.82 36.312 -2.838 1 98.75 132 THR B CA 1
ATOM 4225 C C . THR B 1 132 ? -13.914 36.656 -1.839 1 98.75 132 THR B C 1
ATOM 4227 O O . THR B 1 132 ? -14.945 36 -1.767 1 98.75 132 THR B O 1
ATOM 4230 N N . LEU B 1 133 ? -13.695 37.688 -1.088 1 98.44 133 LEU B N 1
ATOM 4231 C CA . LEU B 1 133 ? -14.656 38.219 -0.118 1 98.44 133 LEU B CA 1
ATOM 4232 C C . LEU B 1 133 ? -15.336 39.469 -0.646 1 98.44 133 LEU B C 1
ATOM 4234 O O . LEU B 1 133 ? -14.672 40.438 -0.986 1 98.44 133 LEU B O 1
ATOM 4238 N N . LYS B 1 134 ? -16.625 39.375 -0.651 1 97.94 134 LYS B N 1
ATOM 4239 C CA . LYS B 1 134 ? -17.391 40.5 -1.158 1 97.94 134 LYS B CA 1
ATOM 4240 C C . LYS B 1 134 ? -18.25 41.125 -0.057 1 97.94 134 LYS B C 1
ATOM 4242 O O . LYS B 1 134 ? -18.953 40.406 0.671 1 97.94 134 LYS B O 1
ATOM 4247 N N . GLY B 1 135 ? -18.141 42.375 0.125 1 95.81 135 GLY B N 1
ATOM 4248 C CA . GLY B 1 135 ? -19.016 43.156 0.975 1 95.81 135 GLY B CA 1
ATOM 4249 C C . GLY B 1 135 ? -19.938 44.062 0.192 1 95.81 135 GLY B C 1
ATOM 4250 O O . GLY B 1 135 ? -20.188 43.844 -0.996 1 95.81 135 GLY B O 1
ATOM 4251 N N . GLU B 1 136 ? -20.5 45.031 0.911 1 93.62 136 GLU B N 1
ATOM 4252 C CA . GLU B 1 136 ? -21.391 46 0.25 1 93.62 136 GLU B CA 1
ATOM 4253 C C . GLU B 1 136 ? -20.625 46.906 -0.699 1 93.62 136 GLU B C 1
ATOM 4255 O O . GLU B 1 136 ? -21.094 47.188 -1.801 1 93.62 136 GLU B O 1
ATOM 4260 N N . LYS B 1 137 ? -19.438 47.312 -0.306 1 91.25 137 LYS B N 1
ATOM 4261 C CA . LYS B 1 137 ? -18.719 48.312 -1.092 1 91.25 137 LYS B CA 1
ATOM 4262 C C . LYS B 1 137 ? -17.297 47.844 -1.402 1 91.25 137 LYS B C 1
ATOM 4264 O O . LYS B 1 137 ? -16.531 48.531 -2.084 1 91.25 137 LYS B O 1
ATOM 4269 N N . ASP B 1 138 ? -16.922 46.719 -0.885 1 94 138 ASP B N 1
ATOM 4270 C CA . ASP B 1 138 ? -15.531 46.312 -1.072 1 94 138 ASP B CA 1
ATOM 4271 C C . ASP B 1 138 ? -15.438 44.844 -1.465 1 94 138 ASP B C 1
ATOM 4273 O O . ASP B 1 138 ? -16.375 44.094 -1.246 1 94 138 ASP B O 1
ATOM 4277 N N . GLU B 1 139 ? -14.359 44.594 -2.186 1 97.56 139 GLU B N 1
ATOM 4278 C CA . GLU B 1 139 ? -13.977 43.25 -2.576 1 97.56 139 GLU B CA 1
ATOM 4279 C C . GLU B 1 139 ? -12.5 42.969 -2.275 1 97.56 139 GLU B C 1
ATOM 4281 O O . GLU B 1 139 ? -11.641 43.812 -2.58 1 97.56 139 GLU B O 1
ATOM 4286 N N . VAL B 1 140 ? -12.289 41.906 -1.629 1 98.38 140 VAL B N 1
ATOM 4287 C CA . VAL B 1 140 ? -10.922 41.5 -1.305 1 98.38 140 VAL B CA 1
ATOM 4288 C C . VAL B 1 140 ? -10.633 40.125 -1.85 1 98.38 140 VAL B C 1
ATOM 4290 O O . VAL B 1 140 ? -11.445 39.188 -1.684 1 98.38 140 VAL B O 1
ATOM 4293 N N . ILE B 1 141 ? -9.523 39.969 -2.551 1 98.56 141 ILE B N 1
ATOM 4294 C CA . ILE B 1 141 ? -9.055 38.656 -3.025 1 98.56 141 ILE B CA 1
ATOM 4295 C C . ILE B 1 141 ? -7.766 38.281 -2.297 1 98.56 141 ILE B C 1
ATOM 4297 O O . ILE B 1 141 ? -6.789 39.031 -2.318 1 98.56 141 ILE B O 1
ATOM 4301 N N . ALA B 1 142 ? -7.781 37.188 -1.598 1 98.5 142 ALA B N 1
ATOM 4302 C CA . ALA B 1 142 ? -6.602 36.656 -0.944 1 98.5 142 ALA B CA 1
ATOM 4303 C C . ALA B 1 142 ? -6.168 35.344 -1.615 1 98.5 142 ALA B C 1
ATOM 4305 O O . ALA B 1 142 ? -6.992 34.469 -1.877 1 98.5 142 ALA B O 1
ATOM 4306 N N . ILE B 1 143 ? -4.875 35.219 -1.89 1 98.06 143 ILE B N 1
ATOM 4307 C CA . ILE B 1 143 ? -4.352 34.062 -2.605 1 98.06 143 ILE B CA 1
ATOM 4308 C C . ILE B 1 143 ? -3.256 33.406 -1.775 1 98.06 143 ILE B C 1
ATOM 4310 O O . ILE B 1 143 ? -2.277 34.031 -1.395 1 98.06 143 ILE B O 1
ATOM 4314 N N . LEU B 1 144 ? -3.48 32.188 -1.448 1 96.94 144 LEU B N 1
ATOM 4315 C CA . LEU B 1 144 ? -2.504 31.312 -0.799 1 96.94 144 LEU B CA 1
ATOM 4316 C C . LEU B 1 144 ? -1.932 30.312 -1.787 1 96.94 144 LEU B C 1
ATOM 4318 O O . LEU B 1 144 ? -2.68 29.672 -2.535 1 96.94 144 LEU B O 1
ATOM 4322 N N . GLU B 1 145 ? -0.585 30.078 -1.788 1 94.38 145 GLU B N 1
ATOM 4323 C CA . GLU B 1 145 ? 0.047 29.172 -2.74 1 94.38 145 GLU B CA 1
ATOM 4324 C C . GLU B 1 145 ? 1.347 28.594 -2.18 1 94.38 145 GLU B C 1
ATOM 4326 O O . GLU B 1 145 ? 2.074 29.281 -1.461 1 94.38 145 GLU B O 1
ATOM 4331 N N . GLY B 1 146 ? 1.6 27.297 -2.436 1 88 146 GLY B N 1
ATOM 4332 C CA . GLY B 1 146 ? 2.889 26.688 -2.152 1 88 146 GLY B CA 1
ATOM 4333 C C . GLY B 1 146 ? 3.01 26.172 -0.727 1 88 146 GLY B C 1
ATOM 4334 O O . GLY B 1 146 ? 3.85 25.328 -0.435 1 88 146 GLY B O 1
ATOM 4335 N N . GLY B 1 147 ? 2.303 26.688 0.166 1 89.19 147 GLY B N 1
ATOM 4336 C CA . GLY B 1 147 ? 2.275 26.312 1.57 1 89.19 147 GLY B CA 1
ATOM 4337 C C . GLY B 1 147 ? 0.946 26.594 2.24 1 89.19 147 GLY B C 1
ATOM 4338 O O . GLY B 1 147 ? 0.216 27.5 1.825 1 89.19 147 GLY B O 1
ATOM 4339 N N . HIS B 1 148 ? 0.688 26 3.342 1 92.81 148 HIS B N 1
ATOM 4340 C CA . HIS B 1 148 ? -0.643 26.016 3.938 1 92.81 148 HIS B CA 1
ATOM 4341 C C . HIS B 1 148 ? -0.887 27.312 4.699 1 92.81 148 HIS B C 1
ATOM 4343 O O . HIS B 1 148 ? -2.014 27.594 5.109 1 92.81 148 HIS B O 1
ATOM 4349 N N . THR B 1 149 ? 0.188 28.094 4.914 1 92.94 149 THR B N 1
ATOM 4350 C CA . THR B 1 149 ? 0.031 29.391 5.555 1 92.94 149 THR B CA 1
ATOM 4351 C C . THR B 1 149 ? 0.775 30.469 4.773 1 92.94 149 THR B C 1
ATOM 4353 O O . THR B 1 149 ? 1.211 31.469 5.348 1 92.94 149 THR B O 1
ATOM 4356 N N . ASN B 1 150 ? 0.997 30.172 3.512 1 92.25 150 ASN B N 1
ATOM 4357 C CA . ASN B 1 150 ? 1.763 31.094 2.689 1 92.25 150 ASN B CA 1
ATOM 4358 C C . ASN B 1 150 ? 0.849 31.984 1.844 1 92.25 150 ASN B C 1
ATOM 4360 O O . ASN B 1 150 ? 0.572 31.672 0.686 1 92.25 150 ASN B O 1
ATOM 4364 N N . ILE B 1 151 ? 0.547 33.188 2.322 1 95.88 151 ILE B N 1
ATOM 4365 C CA . ILE B 1 151 ? -0.228 34.156 1.549 1 95.88 151 ILE B CA 1
ATOM 4366 C C . ILE B 1 151 ? 0.671 34.844 0.519 1 95.88 151 ILE B C 1
ATOM 4368 O O . ILE B 1 151 ? 1.667 35.469 0.876 1 95.88 151 ILE B O 1
ATOM 4372 N N . GLU B 1 152 ? 0.336 34.719 -0.706 1 95.38 152 GLU B N 1
ATOM 4373 C CA . GLU B 1 152 ? 1.149 35.25 -1.791 1 95.38 152 GLU B CA 1
ATOM 4374 C C . GLU B 1 152 ? 0.71 36.656 -2.16 1 95.38 152 GLU B C 1
ATOM 4376 O O . GLU B 1 152 ? 1.542 37.531 -2.49 1 95.38 152 GLU B O 1
ATOM 4381 N N . ARG B 1 153 ? -0.621 36.812 -2.201 1 96.75 153 ARG B N 1
ATOM 4382 C CA . ARG B 1 153 ? -1.133 38.094 -2.697 1 96.75 153 ARG B CA 1
ATOM 4383 C C . ARG B 1 153 ? -2.482 38.438 -2.068 1 96.75 153 ARG B C 1
ATOM 4385 O O . ARG B 1 153 ? -3.301 37.531 -1.84 1 96.75 153 ARG B O 1
ATOM 4392 N N . ILE B 1 154 ? -2.672 39.75 -1.84 1 97.81 154 ILE B N 1
ATOM 4393 C CA . ILE B 1 154 ? -3.959 40.312 -1.425 1 97.81 154 ILE B CA 1
ATOM 4394 C C . ILE B 1 154 ? -4.336 41.469 -2.326 1 97.81 154 ILE B C 1
ATOM 4396 O O . ILE B 1 154 ? -3.545 42.406 -2.51 1 97.81 154 ILE B O 1
ATOM 4400 N N . ILE B 1 155 ? -5.484 41.406 -2.932 1 98.19 155 ILE B N 1
ATOM 4401 C CA . ILE B 1 155 ? -6.004 42.438 -3.812 1 98.19 155 ILE B CA 1
ATOM 4402 C C . ILE B 1 155 ? -7.242 43.062 -3.188 1 98.19 155 ILE B C 1
ATOM 4404 O O . ILE B 1 155 ? -8.203 42.375 -2.861 1 98.19 155 ILE B O 1
ATOM 4408 N N . VAL B 1 156 ? -7.227 44.375 -2.982 1 97.88 156 VAL B N 1
ATOM 4409 C CA . VAL B 1 156 ? -8.352 45.125 -2.422 1 97.88 156 VAL B CA 1
ATOM 4410 C C . VAL B 1 156 ? -8.93 46.062 -3.475 1 97.88 156 VAL B C 1
ATOM 4412 O O . VAL B 1 156 ? -8.25 47 -3.922 1 97.88 156 VAL B O 1
ATOM 4415 N N . ASN B 1 157 ? -10.141 45.781 -3.865 1 97.19 157 ASN B N 1
ATOM 4416 C CA . ASN B 1 157 ? -10.812 46.594 -4.871 1 97.19 157 ASN B CA 1
ATOM 4417 C C . ASN B 1 157 ? -9.945 46.781 -6.113 1 97.19 157 ASN B C 1
ATOM 4419 O O . ASN B 1 157 ? -9.773 47.906 -6.59 1 97.19 157 ASN B O 1
ATOM 4423 N N . GLY B 1 158 ? -9.336 45.656 -6.566 1 96.12 158 GLY B N 1
ATOM 4424 C CA . GLY B 1 158 ? -8.578 45.625 -7.809 1 96.12 158 GLY B CA 1
ATOM 4425 C C . GLY B 1 158 ? -7.145 46.094 -7.648 1 96.12 158 GLY B C 1
ATOM 4426 O O . GLY B 1 158 ? -6.344 45.969 -8.578 1 96.12 158 GLY B O 1
ATOM 4427 N N . LYS B 1 159 ? -6.758 46.531 -6.438 1 97 159 LYS B N 1
ATOM 4428 C CA . LYS B 1 159 ? -5.398 47 -6.188 1 97 159 LYS B CA 1
ATOM 4429 C C . LYS B 1 159 ? -4.641 46.031 -5.281 1 97 159 LYS B C 1
ATOM 4431 O O . LYS B 1 159 ? -5.191 45.562 -4.293 1 97 159 LYS B O 1
ATOM 4436 N N . ILE B 1 160 ? -3.371 45.875 -5.645 1 96.62 160 ILE B N 1
ATOM 4437 C CA . ILE B 1 160 ? -2.539 44.969 -4.855 1 96.62 160 ILE B CA 1
ATOM 4438 C C . ILE B 1 160 ? -2.209 45.594 -3.512 1 96.62 160 ILE B C 1
ATOM 4440 O O . ILE B 1 160 ? -1.584 46.656 -3.465 1 96.62 160 ILE B O 1
ATOM 4444 N N . ALA B 1 161 ? -2.697 45.062 -2.469 1 96.44 161 ALA B N 1
ATOM 4445 C CA . ALA B 1 161 ? -2.443 45.562 -1.12 1 96.44 161 ALA B CA 1
ATOM 4446 C C . ALA B 1 161 ? -1.249 44.844 -0.487 1 96.44 161 ALA B C 1
ATOM 4448 O O . ALA B 1 161 ? -0.58 45.406 0.385 1 96.44 161 ALA B O 1
ATOM 4449 N N . PHE B 1 162 ? -0.98 43.656 -0.83 1 95.88 162 PHE B N 1
ATOM 4450 C CA . PHE B 1 162 ? 0.127 42.844 -0.333 1 95.88 162 PHE B CA 1
ATOM 4451 C C . PHE B 1 162 ? 0.608 41.844 -1.401 1 95.88 162 PHE B C 1
ATOM 4453 O O . PHE B 1 162 ? -0.2 41.281 -2.127 1 95.88 162 PHE B O 1
ATOM 4460 N N . GLU B 1 163 ? 1.819 41.719 -1.644 1 93.94 163 GLU B N 1
ATOM 4461 C CA . GLU B 1 163 ? 2.445 40.75 -2.531 1 93.94 163 GLU B CA 1
ATOM 4462 C C . GLU B 1 163 ? 3.77 40.25 -1.959 1 93.94 163 GLU B C 1
ATOM 4464 O O . GLU B 1 163 ? 4.645 41.062 -1.62 1 93.94 163 GLU B O 1
ATOM 4469 N N . LYS B 1 164 ? 3.684 39.031 -1.658 1 87.88 164 LYS B N 1
ATOM 4470 C CA . LYS B 1 164 ? 4.918 38.469 -1.133 1 87.88 164 LYS B CA 1
ATOM 4471 C C . LYS B 1 164 ? 6.027 38.5 -2.18 1 87.88 164 LYS B C 1
ATOM 4473 O O . LYS B 1 164 ? 5.777 38.281 -3.365 1 87.88 164 LYS B O 1
ATOM 4478 N N . ASP B 1 165 ? 7.168 38.969 -1.803 1 72.56 165 ASP B N 1
ATOM 4479 C CA . ASP B 1 165 ? 8.312 39 -2.709 1 72.56 165 ASP B CA 1
ATOM 4480 C C . ASP B 1 165 ? 8.609 37.625 -3.268 1 72.56 165 ASP B C 1
ATOM 4482 O O . ASP B 1 165 ? 8.281 36.594 -2.645 1 72.56 165 ASP B O 1
ATOM 4486 N N . ASN B 1 166 ? 9.133 37.344 -4.477 1 56.69 166 ASN B N 1
ATOM 4487 C CA . ASN B 1 166 ? 9.305 36.188 -5.359 1 56.69 166 ASN B CA 1
ATOM 4488 C C . ASN B 1 166 ? 9.773 34.969 -4.59 1 56.69 166 ASN B C 1
ATOM 4490 O O . ASN B 1 166 ? 10.969 34.656 -4.539 1 56.69 166 ASN B O 1
ATOM 4494 N N . LYS B 1 167 ? 9.125 34.406 -3.637 1 51.81 167 LYS B N 1
ATOM 4495 C CA . LYS B 1 167 ? 9.297 33.25 -2.762 1 51.81 167 LYS B CA 1
ATOM 4496 C C . LYS B 1 167 ? 9.453 31.953 -3.572 1 51.81 167 LYS B C 1
ATOM 4498 O O . LYS B 1 167 ? 9.781 30.906 -3.02 1 51.81 167 LYS B O 1
ATOM 4503 N N . ASN B 1 168 ? 8.719 31.938 -4.785 1 54.31 168 ASN B N 1
ATOM 4504 C CA . ASN B 1 168 ? 8.969 30.75 -5.594 1 54.31 168 ASN B CA 1
ATOM 4505 C C . ASN B 1 168 ? 10.445 30.375 -5.598 1 54.31 168 ASN B C 1
ATOM 4507 O O . ASN B 1 168 ? 10.797 29.188 -5.711 1 54.31 168 ASN B O 1
ATOM 4511 N N . GLU B 1 169 ? 11.195 31.359 -5.051 1 56.88 169 GLU B N 1
ATOM 4512 C CA . GLU B 1 169 ? 12.641 31.172 -5.094 1 56.88 169 GLU B CA 1
ATOM 4513 C C . GLU B 1 169 ? 13.133 30.375 -3.889 1 56.88 169 GLU B C 1
ATOM 4515 O O . GLU B 1 169 ? 14.031 29.547 -4.016 1 56.88 169 GLU B O 1
ATOM 4520 N N . LYS B 1 170 ? 12.445 30.531 -2.709 1 59.91 170 LYS B N 1
ATOM 4521 C CA . LYS B 1 170 ? 12.914 29.828 -1.52 1 59.91 170 LYS B CA 1
ATOM 4522 C C . LYS B 1 170 ? 12.602 28.344 -1.605 1 59.91 170 LYS B C 1
ATOM 4524 O O . LYS B 1 170 ? 13.461 27.5 -1.315 1 59.91 170 LYS B O 1
ATOM 4529 N N . ASP B 1 171 ? 11.414 27.953 -1.964 1 62.25 171 ASP B N 1
ATOM 4530 C CA . ASP B 1 171 ? 11.031 26.547 -2.068 1 62.25 171 ASP B CA 1
ATOM 4531 C C . ASP B 1 171 ? 11.898 25.812 -3.09 1 62.25 171 ASP B C 1
ATOM 4533 O O . ASP B 1 171 ? 12.312 24.672 -2.857 1 62.25 171 ASP B O 1
ATOM 4537 N N . ASN B 1 172 ? 12.086 26.469 -4.066 1 64.44 172 ASN B N 1
ATOM 4538 C CA . ASN B 1 172 ? 12.961 25.891 -5.086 1 64.44 172 ASN B CA 1
ATOM 4539 C C . ASN B 1 172 ? 14.391 25.734 -4.574 1 64.44 172 ASN B C 1
ATOM 4541 O O . ASN B 1 172 ? 15.055 24.75 -4.883 1 64.44 172 ASN B O 1
ATOM 4545 N N . LYS B 1 173 ? 14.727 26.688 -3.783 1 71.06 173 LYS B N 1
ATOM 4546 C CA . LYS B 1 173 ? 16.078 26.625 -3.236 1 71.06 173 LYS B CA 1
ATOM 4547 C C . LYS B 1 173 ? 16.203 25.5 -2.209 1 71.06 173 LYS B C 1
ATOM 4549 O O . LYS B 1 173 ? 17.219 24.797 -2.166 1 71.06 173 LYS B O 1
ATOM 4554 N N . ASP B 1 174 ? 15.172 25.422 -1.463 1 75.62 174 ASP B N 1
ATOM 4555 C CA . ASP B 1 174 ? 15.18 24.359 -0.474 1 75.62 174 ASP B CA 1
ATOM 4556 C C . ASP B 1 174 ? 15.188 22.984 -1.149 1 75.62 174 ASP B C 1
ATOM 4558 O O . ASP B 1 174 ? 15.867 22.062 -0.695 1 75.62 174 ASP B O 1
ATOM 4562 N N . CYS B 1 175 ? 14.391 22.891 -2.166 1 74.56 175 CYS B N 1
ATOM 4563 C CA . CYS B 1 175 ? 14.352 21.641 -2.92 1 74.56 175 CYS B CA 1
ATOM 4564 C C . CYS B 1 175 ? 15.711 21.312 -3.518 1 74.56 175 CYS B C 1
ATOM 4566 O O . CYS B 1 175 ? 16.203 20.188 -3.395 1 74.56 175 CYS B O 1
ATOM 4568 N N . ASP B 1 176 ? 16.281 22.219 -4.109 1 78 176 ASP B N 1
ATOM 4569 C CA . ASP B 1 176 ? 17.594 22.016 -4.715 1 78 176 ASP B CA 1
ATOM 4570 C C . ASP B 1 176 ? 18.641 21.672 -3.658 1 78 176 ASP B C 1
ATOM 4572 O O . ASP B 1 176 ? 19.5 20.812 -3.885 1 78 176 ASP B O 1
ATOM 4576 N N . PHE B 1 177 ? 18.547 22.312 -2.578 1 86.38 177 PHE B N 1
ATOM 4577 C CA . PHE B 1 177 ? 19.469 22.078 -1.477 1 86.38 177 PHE B CA 1
ATOM 4578 C C . PHE B 1 177 ? 19.359 20.641 -0.982 1 86.38 177 PHE B C 1
ATOM 4580 O O . PHE B 1 177 ? 20.375 19.953 -0.842 1 86.38 177 PHE B O 1
ATOM 4587 N N . MET B 1 178 ? 18.156 20.156 -0.786 1 86.5 178 MET B N 1
ATOM 4588 C CA . MET B 1 178 ? 17.953 18.797 -0.27 1 86.5 178 MET B CA 1
ATOM 4589 C C . MET B 1 178 ? 18.422 17.75 -1.271 1 86.5 178 MET B C 1
ATOM 4591 O O . MET B 1 178 ? 18.953 16.719 -0.884 1 86.5 178 MET B O 1
ATOM 4595 N N . LYS B 1 179 ? 18.219 18 -2.514 1 84.25 179 LYS B N 1
ATOM 4596 C CA . LYS B 1 179 ? 18.578 17.047 -3.553 1 84.25 179 LYS B CA 1
ATOM 4597 C C . LYS B 1 179 ? 20.094 16.938 -3.693 1 84.25 179 LYS B C 1
ATOM 4599 O O . LYS B 1 179 ? 20.609 15.984 -4.285 1 84.25 179 LYS B O 1
ATOM 4604 N N . GLU B 1 180 ? 20.812 17.875 -3.146 1 88.69 180 GLU B N 1
ATOM 4605 C CA . GLU B 1 180 ? 22.266 17.844 -3.191 1 88.69 180 GLU B CA 1
ATOM 4606 C C . GLU B 1 180 ? 22.828 16.984 -2.057 1 88.69 180 GLU B C 1
ATOM 4608 O O . GLU B 1 180 ? 23.984 16.578 -2.09 1 88.69 180 GLU B O 1
ATOM 4613 N N . LEU B 1 181 ? 22.016 16.75 -1.103 1 92.62 181 LEU B N 1
ATOM 4614 C CA . LEU B 1 181 ? 22.469 15.961 0.043 1 92.62 181 LEU B CA 1
ATOM 4615 C C . LEU B 1 181 ? 22.25 14.477 -0.21 1 92.62 181 LEU B C 1
ATOM 4617 O O . LEU B 1 181 ? 21.344 14.086 -0.951 1 92.62 181 LEU B O 1
ATOM 4621 N N . SER B 1 182 ? 23.125 13.641 0.386 1 94.12 182 SER B N 1
ATOM 4622 C CA . SER B 1 182 ? 22.891 12.203 0.486 1 94.12 182 SER B CA 1
ATOM 4623 C C . SER B 1 182 ? 22.344 11.828 1.858 1 94.12 182 SER B C 1
ATOM 4625 O O . SER B 1 182 ? 22.391 12.625 2.795 1 94.12 182 SER B O 1
ATOM 4627 N N . LEU B 1 183 ? 21.859 10.656 1.981 1 96.31 183 LEU B N 1
ATOM 4628 C CA . LEU B 1 183 ? 21.422 10.172 3.281 1 96.31 183 LEU B CA 1
ATOM 4629 C C . LEU B 1 183 ? 22.578 10.102 4.27 1 96.31 183 LEU B C 1
ATOM 4631 O O . LEU B 1 183 ? 22.391 10.32 5.469 1 96.31 183 LEU B O 1
ATOM 4635 N N . LYS B 1 184 ? 23.703 9.742 3.754 1 96.94 184 LYS B N 1
ATOM 4636 C CA . LYS B 1 184 ? 24.906 9.727 4.578 1 96.94 184 LYS B CA 1
ATOM 4637 C C . LYS B 1 184 ? 25.219 11.117 5.133 1 96.94 184 LYS B C 1
ATOM 4639 O O . LYS B 1 184 ? 25.562 11.266 6.309 1 96.94 184 LYS B O 1
ATOM 4644 N N . ASP B 1 185 ? 25.094 12.156 4.266 1 96.75 185 ASP B N 1
ATOM 4645 C CA . ASP B 1 185 ? 25.281 13.531 4.711 1 96.75 185 ASP B CA 1
ATOM 4646 C C . ASP B 1 185 ? 24.328 13.875 5.852 1 96.75 185 ASP B C 1
ATOM 4648 O O . ASP B 1 185 ? 24.734 14.469 6.852 1 96.75 185 ASP B O 1
ATOM 4652 N N . ILE B 1 186 ? 23.094 13.516 5.699 1 97.75 186 ILE B N 1
ATOM 4653 C CA . ILE B 1 186 ? 22.062 13.844 6.68 1 97.75 186 ILE B CA 1
ATOM 4654 C C . ILE B 1 186 ? 22.359 13.125 7.996 1 97.75 186 ILE B C 1
ATOM 4656 O O . ILE B 1 186 ? 22.219 13.711 9.07 1 97.75 186 ILE B O 1
ATOM 4660 N N . ARG B 1 187 ? 22.781 11.844 7.914 1 98.19 187 ARG B N 1
ATOM 4661 C CA . ARG B 1 187 ? 23.141 11.094 9.109 1 98.19 187 ARG B CA 1
ATOM 4662 C C . ARG B 1 187 ? 24.281 11.758 9.859 1 98.19 187 ARG B C 1
ATOM 4664 O O . ARG B 1 187 ? 24.234 11.922 11.078 1 98.19 187 ARG B O 1
ATOM 4671 N N . GLU B 1 188 ? 25.328 12.156 9.117 1 97.81 188 GLU B N 1
ATOM 4672 C CA . GLU B 1 188 ? 26.5 12.773 9.727 1 97.81 188 GLU B CA 1
ATOM 4673 C C . GLU B 1 188 ? 26.156 14.109 10.375 1 97.81 188 GLU B C 1
ATOM 4675 O O . GLU B 1 188 ? 26.641 14.414 11.469 1 97.81 188 GLU B O 1
ATOM 4680 N N . ILE B 1 189 ? 25.328 14.859 9.711 1 97.5 189 ILE B N 1
ATOM 4681 C CA . ILE B 1 189 ? 24.875 16.125 10.281 1 97.5 189 ILE B CA 1
ATOM 4682 C C . ILE B 1 189 ? 24.109 15.875 11.57 1 97.5 189 ILE B C 1
ATOM 4684 O O . ILE B 1 189 ? 24.297 16.578 12.562 1 97.5 189 ILE B O 1
ATOM 4688 N N . THR B 1 190 ? 23.234 14.875 11.602 1 97.69 190 THR B N 1
ATOM 4689 C CA . THR B 1 190 ? 22.453 14.492 12.766 1 97.69 190 THR B CA 1
ATOM 4690 C C . THR B 1 190 ? 23.344 14.141 13.945 1 97.69 190 THR B C 1
ATOM 4692 O O . THR B 1 190 ? 23.031 14.477 15.094 1 97.69 190 THR B O 1
ATOM 4695 N N . GLU B 1 191 ? 24.438 13.516 13.688 1 97.56 191 GLU B N 1
ATOM 4696 C CA . GLU B 1 191 ? 25.359 13.07 14.727 1 97.56 191 GLU B CA 1
ATOM 4697 C C . GLU B 1 191 ? 26.203 14.227 15.258 1 97.56 191 GLU B C 1
ATOM 4699 O O . GLU B 1 191 ? 26.609 14.219 16.422 1 97.56 191 GLU B O 1
ATOM 4704 N N . ASP B 1 192 ? 26.375 15.258 14.438 1 96.62 192 ASP B N 1
ATOM 4705 C CA . ASP B 1 192 ? 27.344 16.297 14.766 1 96.62 192 ASP B CA 1
ATOM 4706 C C . ASP B 1 192 ? 26.641 17.547 15.312 1 96.62 192 ASP B C 1
ATOM 4708 O O . ASP B 1 192 ? 27.25 18.344 16.016 1 96.62 192 ASP B O 1
ATOM 4712 N N . ILE B 1 193 ? 25.438 17.75 14.977 1 96.12 193 ILE B N 1
ATOM 4713 C CA . ILE B 1 193 ? 24.703 18.969 15.344 1 96.12 193 ILE B CA 1
ATOM 4714 C C . ILE B 1 193 ? 24.641 19.094 16.859 1 96.12 193 ILE B C 1
ATOM 4716 O O . ILE B 1 193 ? 24.5 18.094 17.578 1 96.12 193 ILE B O 1
ATOM 4720 N N . SER B 1 194 ? 24.812 20.297 17.375 1 96.06 194 SER B N 1
ATOM 4721 C CA . SER B 1 194 ? 24.719 20.531 18.812 1 96.06 194 SER B CA 1
ATOM 4722 C C . SER B 1 194 ? 23.344 20.188 19.359 1 96.06 194 SER B C 1
ATOM 4724 O O . SER B 1 194 ? 22.328 20.609 18.797 1 96.06 194 SER B O 1
ATOM 4726 N N . ILE B 1 195 ? 23.312 19.5 20.438 1 96.56 195 ILE B N 1
ATOM 4727 C CA . ILE B 1 195 ? 22.078 18.984 21 1 96.56 195 ILE B CA 1
ATOM 4728 C C . ILE B 1 195 ? 21.188 20.156 21.438 1 96.56 195 ILE B C 1
ATOM 4730 O O . ILE B 1 195 ? 19.953 20.047 21.422 1 96.56 195 ILE B O 1
ATOM 4734 N N . GLU B 1 196 ? 21.734 21.312 21.781 1 96 196 GLU B N 1
ATOM 4735 C CA . GLU B 1 196 ? 21 22.5 22.25 1 96 196 GLU B CA 1
ATOM 4736 C C . GLU B 1 196 ? 20.109 23.062 21.141 1 96 196 GLU B C 1
ATOM 4738 O O . GLU B 1 196 ? 19.062 23.656 21.422 1 96 196 GLU B O 1
ATOM 4743 N N . LYS B 1 197 ? 20.5 22.812 19.938 1 96.12 197 LYS B N 1
ATOM 4744 C CA . LYS B 1 197 ? 19.75 23.328 18.797 1 96.12 197 LYS B CA 1
ATOM 4745 C C . LYS B 1 197 ? 18.547 22.453 18.5 1 96.12 197 LYS B C 1
ATOM 4747 O O . LYS B 1 197 ? 17.672 22.844 17.719 1 96.12 197 LYS B O 1
ATOM 4752 N N . LEU B 1 198 ? 18.422 21.312 19.172 1 96.75 198 LEU B N 1
ATOM 4753 C CA . LEU B 1 198 ? 17.375 20.344 18.859 1 96.75 198 LEU B CA 1
ATOM 4754 C C . LEU B 1 198 ? 16.281 20.359 19.922 1 96.75 198 LEU B C 1
ATOM 4756 O O . LEU B 1 198 ? 15.516 19.406 20.047 1 96.75 198 LEU B O 1
ATOM 4760 N N . GLY B 1 199 ? 16.172 21.438 20.688 1 95.44 199 GLY B N 1
ATOM 4761 C CA . GLY B 1 199 ? 15.164 21.562 21.734 1 95.44 199 GLY B CA 1
ATOM 4762 C C . GLY B 1 199 ? 13.75 21.406 21.203 1 95.44 199 GLY B C 1
ATOM 4763 O O . GLY B 1 199 ? 12.906 20.797 21.859 1 95.44 199 GLY B O 1
ATOM 4764 N N . PHE B 1 200 ? 13.453 21.953 20 1 96.19 200 PHE B N 1
ATOM 4765 C CA . PHE B 1 200 ? 12.125 21.938 19.406 1 96.19 200 PHE B CA 1
ATOM 4766 C C . PHE B 1 200 ? 11.688 20.5 19.109 1 96.19 200 PHE B C 1
ATOM 4768 O O . PHE B 1 200 ? 10.492 20.219 19.031 1 96.19 200 PHE B O 1
ATOM 4775 N N . ILE B 1 201 ? 12.656 19.578 19 1 98.19 201 ILE B N 1
ATOM 4776 C CA . ILE B 1 201 ? 12.359 18.172 18.75 1 98.19 201 ILE B CA 1
ATOM 4777 C C . ILE B 1 201 ? 11.664 17.578 19.969 1 98.19 201 ILE B C 1
ATOM 4779 O O . ILE B 1 201 ? 10.711 16.797 19.828 1 98.19 201 ILE B O 1
ATOM 4783 N N . MET B 1 202 ? 12.148 17.891 21.125 1 97.56 202 MET B N 1
ATOM 4784 C CA . MET B 1 202 ? 11.547 17.375 22.344 1 97.56 202 MET B CA 1
ATOM 4785 C C . MET B 1 202 ? 10.125 17.906 22.516 1 97.56 202 MET B C 1
ATOM 4787 O O . MET B 1 202 ? 9.25 17.188 23.016 1 97.56 202 MET B O 1
ATOM 4791 N N . ASP B 1 203 ? 9.922 19.156 22.125 1 97.62 203 ASP B N 1
ATOM 4792 C CA . ASP B 1 203 ? 8.57 19.703 22.125 1 97.62 203 ASP B CA 1
ATOM 4793 C C . ASP B 1 203 ? 7.625 18.859 21.281 1 97.62 203 ASP B C 1
ATOM 4795 O O . ASP B 1 203 ? 6.488 18.594 21.688 1 97.62 203 ASP B O 1
ATOM 4799 N N . GLY B 1 204 ? 8.117 18.469 20.141 1 98.5 204 GLY B N 1
ATOM 4800 C CA . GLY B 1 204 ? 7.32 17.641 19.25 1 98.5 204 GLY B CA 1
ATOM 4801 C C . GLY B 1 204 ? 7.008 16.281 19.828 1 98.5 204 GLY B C 1
ATOM 4802 O O . GLY B 1 204 ? 5.895 15.773 19.672 1 98.5 204 GLY B O 1
ATOM 4803 N N . ILE B 1 205 ? 8.016 15.672 20.469 1 98.75 205 ILE B N 1
ATOM 4804 C CA . ILE B 1 205 ? 7.848 14.359 21.078 1 98.75 205 ILE B CA 1
ATOM 4805 C C . ILE B 1 205 ? 6.758 14.43 22.156 1 98.75 205 ILE B C 1
ATOM 4807 O O . ILE B 1 205 ? 5.836 13.609 22.156 1 98.75 205 ILE B O 1
ATOM 4811 N N . GLU B 1 206 ? 6.84 15.414 23 1 98.44 206 GLU B N 1
ATOM 4812 C CA . GLU B 1 206 ? 5.875 15.562 24.078 1 98.44 206 GLU B CA 1
ATOM 4813 C C . GLU B 1 206 ? 4.48 15.867 23.547 1 98.44 206 GLU B C 1
ATOM 4815 O O . GLU B 1 206 ? 3.49 15.289 24 1 98.44 206 GLU B O 1
ATOM 4820 N N . MET B 1 207 ? 4.441 16.719 22.609 1 98.5 207 MET B N 1
ATOM 4821 C CA . MET B 1 207 ? 3.176 17.125 22 1 98.5 207 MET B CA 1
ATOM 4822 C C . MET B 1 207 ? 2.471 15.945 21.359 1 98.5 207 MET B C 1
ATOM 4824 O O . MET B 1 207 ? 1.28 15.719 21.594 1 98.5 207 MET B O 1
ATOM 4828 N N . ASN B 1 208 ? 3.168 15.188 20.531 1 98.88 208 ASN B N 1
ATOM 4829 C CA . ASN B 1 208 ? 2.566 14.078 19.797 1 98.88 208 ASN B CA 1
ATOM 4830 C C . ASN B 1 208 ? 2.232 12.914 20.719 1 98.88 208 ASN B C 1
ATOM 4832 O O . ASN B 1 208 ? 1.263 12.188 20.484 1 98.88 208 ASN B O 1
ATOM 4836 N N . LYS B 1 209 ? 3.039 12.703 21.781 1 98.81 209 LYS B N 1
ATOM 4837 C CA . LYS B 1 209 ? 2.682 11.719 22.781 1 98.81 209 LYS B CA 1
ATOM 4838 C C . LYS B 1 209 ? 1.37 12.086 23.484 1 98.81 209 LYS B C 1
ATOM 4840 O O . LYS B 1 209 ? 0.523 11.219 23.703 1 98.81 209 LYS B O 1
ATOM 4845 N N . GLU B 1 210 ? 1.264 13.367 23.812 1 98.62 210 GLU B N 1
ATOM 4846 C CA . GLU B 1 210 ? 0.042 13.836 24.469 1 98.62 210 GLU B CA 1
ATOM 4847 C C . GLU B 1 210 ? -1.167 13.664 23.547 1 98.62 210 GLU B C 1
ATOM 4849 O O . GLU B 1 210 ? -2.236 13.242 24 1 98.62 210 GLU B O 1
ATOM 4854 N N . ALA B 1 211 ? -1.017 14.008 22.328 1 98.44 211 ALA B N 1
ATOM 4855 C CA . ALA B 1 211 ? -2.096 13.844 21.359 1 98.44 211 ALA B CA 1
ATOM 4856 C C . ALA B 1 211 ? -2.527 12.383 21.266 1 98.44 211 ALA B C 1
ATOM 4858 O O . ALA B 1 211 ? -3.723 12.086 21.203 1 98.44 211 ALA B O 1
ATOM 4859 N N . ALA B 1 212 ? -1.561 11.453 21.203 1 98.75 212 ALA B N 1
ATOM 4860 C CA . ALA B 1 212 ? -1.864 10.031 21.141 1 98.75 212 ALA B CA 1
ATOM 4861 C C . ALA B 1 212 ? -2.627 9.578 22.391 1 98.75 212 ALA B C 1
ATOM 4863 O O . ALA B 1 212 ? -3.588 8.812 22.297 1 98.75 212 ALA B O 1
ATOM 4864 N N . LYS B 1 213 ? -2.184 10.062 23.578 1 98.56 213 LYS B N 1
ATOM 4865 C CA . LYS B 1 213 ? -2.857 9.727 24.828 1 98.56 213 LYS B CA 1
ATOM 4866 C C . LYS B 1 213 ? -4.305 10.203 24.812 1 98.56 213 LYS B C 1
ATOM 4868 O O . LYS B 1 213 ? -5.211 9.477 25.234 1 98.56 213 LYS B O 1
ATOM 4873 N N . GLU B 1 214 ? -4.496 11.414 24.359 1 97.94 214 GLU B N 1
ATOM 4874 C CA . GLU B 1 214 ? -5.852 11.945 24.25 1 97.94 214 GLU B CA 1
ATOM 4875 C C . GLU B 1 214 ? -6.672 11.164 23.219 1 97.94 214 GLU B C 1
ATOM 4877 O O . GLU B 1 214 ? -7.875 10.969 23.406 1 97.94 214 GLU B O 1
ATOM 4882 N N . GLY B 1 215 ? -6.016 10.773 22.156 1 98.25 215 GLY B N 1
ATOM 4883 C CA . GLY B 1 215 ? -6.68 9.969 21.141 1 98.25 215 GLY B CA 1
ATOM 4884 C C . GLY B 1 215 ? -7.195 8.641 21.672 1 98.25 215 GLY B C 1
ATOM 4885 O O . GLY B 1 215 ? -8.242 8.156 21.234 1 98.25 215 GLY B O 1
ATOM 4886 N N . LEU B 1 216 ? -6.48 8.031 22.609 1 98.44 216 LEU B N 1
ATOM 4887 C CA . LEU B 1 216 ? -6.867 6.746 23.188 1 98.44 216 LEU B CA 1
ATOM 4888 C C . LEU B 1 216 ? -8.133 6.887 24.016 1 98.44 216 LEU B C 1
ATOM 4890 O O . LEU B 1 216 ? -8.852 5.91 24.25 1 98.44 216 LEU B O 1
ATOM 4894 N N . LYS B 1 217 ? -8.422 8.102 24.453 1 96.94 217 LYS B N 1
ATOM 4895 C CA . LYS B 1 217 ? -9.578 8.344 25.312 1 96.94 217 LYS B CA 1
ATOM 4896 C C . LYS B 1 217 ? -10.805 8.703 24.469 1 96.94 217 LYS B C 1
ATOM 4898 O O . LYS B 1 217 ? -11.93 8.711 24.984 1 96.94 217 LYS B O 1
ATOM 4903 N N . ARG B 1 218 ? -10.57 8.953 23.266 1 91.69 218 ARG B N 1
ATOM 4904 C CA . ARG B 1 218 ? -11.648 9.438 22.406 1 91.69 218 ARG B CA 1
ATOM 4905 C C . ARG B 1 218 ? -12.68 8.344 22.141 1 91.69 218 ARG B C 1
ATOM 4907 O O . ARG B 1 218 ? -12.32 7.18 21.953 1 91.69 218 ARG B O 1
ATOM 4914 N N . GLN B 1 219 ? -13.93 8.734 22.016 1 88.38 219 GLN B N 1
ATOM 4915 C CA . GLN B 1 219 ? -15.016 7.789 21.766 1 88.38 219 GLN B CA 1
ATOM 4916 C C . GLN B 1 219 ? -15.75 8.125 20.469 1 88.38 219 GLN B C 1
ATOM 4918 O O . GLN B 1 219 ? -16.766 7.504 20.141 1 88.38 219 GLN B O 1
ATOM 4923 N N . LYS B 1 220 ? -15.258 9.141 19.828 1 86.81 220 LYS B N 1
ATOM 4924 C CA . LYS B 1 220 ? -15.875 9.555 18.578 1 86.81 220 LYS B CA 1
ATOM 4925 C C . LYS B 1 220 ? -14.961 9.281 17.375 1 86.81 220 LYS B C 1
ATOM 4927 O O . LYS B 1 220 ? -13.742 9.25 17.531 1 86.81 220 LYS B O 1
ATOM 4932 N N . GLY B 1 221 ? -15.625 9.086 16.188 1 89.5 221 GLY B N 1
ATOM 4933 C CA . GLY B 1 221 ? -14.852 8.766 14.992 1 89.5 221 GLY B CA 1
ATOM 4934 C C . GLY B 1 221 ? -14.523 7.285 14.875 1 89.5 221 GLY B C 1
ATOM 4935 O O . GLY B 1 221 ? -15.188 6.445 15.484 1 89.5 221 GLY B O 1
ATOM 4936 N N . LEU B 1 222 ? -13.5 6.941 14.148 1 94 222 LEU B N 1
ATOM 4937 C CA . LEU B 1 222 ? -13.156 5.551 13.875 1 94 222 LEU B CA 1
ATOM 4938 C C . LEU B 1 222 ? -12.633 4.863 15.125 1 94 222 LEU B C 1
ATOM 4940 O O . LEU B 1 222 ? -12.836 3.664 15.32 1 94 222 LEU B O 1
ATOM 4944 N N . THR B 1 223 ? -11.938 5.582 15.984 1 97.12 223 THR B N 1
ATOM 4945 C CA . THR B 1 223 ? -11.391 5.113 17.25 1 97.12 223 THR B CA 1
ATOM 4946 C C . THR B 1 223 ? -10.531 3.867 17.047 1 97.12 223 THR B C 1
ATOM 4948 O O . THR B 1 223 ? -10.695 2.873 17.75 1 97.12 223 THR B O 1
ATOM 4951 N N . LEU B 1 224 ? -9.727 3.904 16.016 1 98.5 224 LEU B N 1
ATOM 4952 C CA . LEU B 1 224 ? -8.867 2.771 15.688 1 98.5 224 LEU B CA 1
ATOM 4953 C C . LEU B 1 224 ? -7.852 2.516 16.797 1 98.5 224 LEU B C 1
ATOM 4955 O O . LEU B 1 224 ? -7.641 1.369 17.188 1 98.5 224 LEU B O 1
ATOM 4959 N N . GLY B 1 225 ? -7.184 3.57 17.312 1 98.56 225 GLY B N 1
ATOM 4960 C CA . GLY B 1 225 ? -6.156 3.434 18.328 1 98.56 225 GLY B CA 1
ATOM 4961 C C . GLY B 1 225 ? -6.641 2.709 19.578 1 98.56 225 GLY B C 1
ATOM 4962 O O . GLY B 1 225 ? -6.031 1.729 20.016 1 98.56 225 GLY B O 1
ATOM 4963 N N . SER B 1 226 ? -7.742 3.16 20.156 1 98.44 226 SER B N 1
ATOM 4964 C CA . SER B 1 226 ? -8.281 2.553 21.359 1 98.44 226 SER B CA 1
ATOM 4965 C C . SER B 1 226 ? -8.75 1.127 21.109 1 98.44 226 SER B C 1
ATOM 4967 O O . SER B 1 226 ? -8.664 0.267 21.984 1 98.44 226 SER B O 1
ATOM 4969 N N . SER B 1 227 ? -9.234 0.848 19.906 1 98.44 227 SER B N 1
ATOM 4970 C CA . SER B 1 227 ? -9.695 -0.495 19.562 1 98.44 227 SER B CA 1
ATOM 4971 C C . SER B 1 227 ? -8.523 -1.463 19.438 1 98.44 227 SER B C 1
ATOM 4973 O O . SER B 1 227 ? -8.617 -2.621 19.844 1 98.44 227 SER B O 1
ATOM 4975 N N . LEU B 1 228 ? -7.434 -1.01 18.797 1 98.69 228 LEU B N 1
ATOM 4976 C CA . LEU B 1 228 ? -6.227 -1.823 18.75 1 98.69 228 LEU B CA 1
ATOM 4977 C C . LEU B 1 228 ? -5.688 -2.105 20.141 1 98.69 228 LEU B C 1
ATOM 4979 O O . LEU B 1 228 ? -5.223 -3.213 20.422 1 98.69 228 LEU B O 1
ATOM 4983 N N . LEU B 1 229 ? -5.719 -1.068 20.969 1 98.62 229 LEU B N 1
ATOM 4984 C CA . LEU B 1 229 ? -5.297 -1.254 22.344 1 98.62 229 LEU B CA 1
ATOM 4985 C C . LEU B 1 229 ? -6.148 -2.312 23.047 1 98.62 229 LEU B C 1
ATOM 4987 O O . LEU B 1 229 ? -5.629 -3.146 23.781 1 98.62 229 LEU B O 1
ATOM 4991 N N . LYS B 1 230 ? -7.449 -2.254 22.828 1 98.25 230 LYS B N 1
ATOM 4992 C CA . LYS B 1 230 ? -8.352 -3.25 23.391 1 98.25 230 LYS B CA 1
ATOM 4993 C C . LYS B 1 230 ? -7.996 -4.652 22.922 1 98.25 230 LYS B C 1
ATOM 4995 O O . LYS B 1 230 ? -7.965 -5.598 23.703 1 98.25 230 LYS B O 1
ATOM 5000 N N . LEU B 1 231 ? -7.766 -4.82 21.625 1 98.31 231 LEU B N 1
ATOM 5001 C CA . LEU B 1 231 ? -7.367 -6.109 21.062 1 98.31 231 LEU B CA 1
ATOM 5002 C C . LEU B 1 231 ? -6.074 -6.602 21.703 1 98.31 231 LEU B C 1
ATOM 5004 O O . LEU B 1 231 ? -5.91 -7.801 21.938 1 98.31 231 LEU B O 1
ATOM 5008 N N . GLN B 1 232 ? -5.133 -5.703 21.906 1 98.12 232 GLN B N 1
ATOM 5009 C CA . GLN B 1 232 ? -3.889 -6.059 22.594 1 98.12 232 GLN B CA 1
ATOM 5010 C C . GLN B 1 232 ? -4.16 -6.559 24 1 98.12 232 GLN B C 1
ATOM 5012 O O . GLN B 1 232 ? -3.584 -7.559 24.438 1 98.12 232 GLN B O 1
ATOM 5017 N N . GLN B 1 233 ? -5.02 -5.84 24.75 1 97.94 233 GLN B N 1
ATOM 5018 C CA . GLN B 1 233 ? -5.363 -6.195 26.125 1 97.94 233 GLN B CA 1
ATOM 5019 C C . GLN B 1 233 ? -6.062 -7.547 26.188 1 97.94 233 GLN B C 1
ATOM 5021 O O . GLN B 1 233 ? -5.914 -8.289 27.156 1 97.94 233 GLN B O 1
ATOM 5026 N N . GLU B 1 234 ? -6.746 -7.914 25.141 1 97.5 234 GLU B N 1
ATOM 5027 C CA . GLU B 1 234 ? -7.457 -9.188 25.047 1 97.5 234 GLU B CA 1
ATOM 5028 C C . GLU B 1 234 ? -6.527 -10.305 24.594 1 97.5 234 GLU B C 1
ATOM 5030 O O . GLU B 1 234 ? -6.949 -11.461 24.469 1 97.5 234 GLU B O 1
ATOM 5035 N N . GLY B 1 235 ? -5.301 -9.984 24.281 1 96.44 235 GLY B N 1
ATOM 5036 C CA . GLY B 1 235 ? -4.312 -10.977 23.891 1 96.44 235 GLY B CA 1
ATOM 5037 C C . GLY B 1 235 ? -4.367 -11.32 22.422 1 96.44 235 GLY B C 1
ATOM 5038 O O . GLY B 1 235 ? -3.703 -12.258 21.969 1 96.44 235 GLY B O 1
ATOM 5039 N N . LYS B 1 236 ? -5.109 -10.555 21.641 1 97.62 236 LYS B N 1
ATOM 5040 C CA . LYS B 1 236 ? -5.242 -10.805 20.203 1 97.62 236 LYS B CA 1
ATOM 5041 C C . LYS B 1 236 ? -4.074 -10.195 19.438 1 97.62 236 LYS B C 1
ATOM 5043 O O . LYS B 1 236 ? -3.77 -10.633 18.328 1 97.62 236 LYS B O 1
ATOM 5048 N N . LEU B 1 237 ? -3.492 -9.156 19.984 1 97.94 237 LEU B N 1
ATOM 5049 C CA . LEU B 1 237 ? -2.275 -8.547 19.453 1 97.94 237 LEU B CA 1
ATOM 5050 C C . LEU B 1 237 ? -1.159 -8.578 20.5 1 97.94 237 LEU B C 1
ATOM 5052 O O . LEU B 1 237 ? -1.427 -8.602 21.703 1 97.94 237 LEU B O 1
ATOM 5056 N N . GLY B 1 238 ? 0.053 -8.562 20.016 1 96.69 238 GLY B N 1
ATOM 5057 C CA . GLY B 1 238 ? 1.189 -8.617 20.922 1 96.69 238 GLY B CA 1
ATOM 5058 C C . GLY B 1 238 ? 1.466 -7.293 21.609 1 96.69 238 GLY B C 1
ATOM 5059 O O . GLY B 1 238 ? 0.806 -6.293 21.328 1 96.69 238 GLY B O 1
ATOM 5060 N N . LYS B 1 239 ? 2.447 -7.25 22.5 1 97.19 239 LYS B N 1
ATOM 5061 C CA . LYS B 1 239 ? 2.811 -6.059 23.266 1 97.19 239 LYS B CA 1
ATOM 5062 C C . LYS B 1 239 ? 4.184 -5.539 22.859 1 97.19 239 LYS B C 1
ATOM 5064 O O . LYS B 1 239 ? 4.828 -4.809 23.609 1 97.19 239 LYS B O 1
ATOM 5069 N N . ASP B 1 240 ? 4.605 -5.922 21.719 1 98.12 240 ASP B N 1
ATOM 5070 C CA . ASP B 1 240 ? 5.906 -5.516 21.188 1 98.12 240 ASP B CA 1
ATOM 5071 C C . ASP B 1 240 ? 5.875 -4.07 20.703 1 98.12 240 ASP B C 1
ATOM 5073 O O . ASP B 1 240 ? 4.805 -3.469 20.578 1 98.12 240 ASP B O 1
ATOM 5077 N N . SER B 1 241 ? 7.066 -3.492 20.391 1 98.69 241 SER B N 1
ATOM 5078 C CA . SER B 1 241 ? 7.211 -2.09 20 1 98.69 241 SER B CA 1
ATOM 5079 C C . SER B 1 241 ? 6.457 -1.785 18.719 1 98.69 241 SER B C 1
ATOM 5081 O O . SER B 1 241 ? 5.922 -0.688 18.547 1 98.69 241 SER B O 1
ATOM 5083 N N . ALA B 1 242 ? 6.484 -2.723 17.781 1 98.81 242 ALA B N 1
ATOM 5084 C CA . ALA B 1 242 ? 5.762 -2.52 16.531 1 98.81 242 ALA B CA 1
ATOM 5085 C C . ALA B 1 242 ? 4.27 -2.316 16.781 1 98.81 242 ALA B C 1
ATOM 5087 O O . ALA B 1 242 ? 3.648 -1.43 16.188 1 98.81 242 ALA B O 1
ATOM 5088 N N . THR B 1 243 ? 3.668 -3.115 17.672 1 98.81 243 THR B N 1
ATOM 5089 C CA . THR B 1 243 ? 2.25 -3.029 18 1 98.81 243 THR B CA 1
ATOM 5090 C C . THR B 1 243 ? 1.951 -1.746 18.766 1 98.81 243 THR B C 1
ATOM 5092 O O . THR B 1 243 ? 0.959 -1.068 18.5 1 98.81 243 THR B O 1
ATOM 5095 N N . ILE B 1 244 ? 2.812 -1.383 19.734 1 98.88 244 ILE B N 1
ATOM 5096 C CA . ILE B 1 244 ? 2.607 -0.17 20.516 1 98.88 244 ILE B CA 1
ATOM 5097 C C . ILE B 1 244 ? 2.695 1.054 19.609 1 98.88 244 ILE B C 1
ATOM 5099 O O . ILE B 1 244 ? 1.896 1.985 19.734 1 98.88 244 ILE B O 1
ATOM 5103 N N . ALA B 1 245 ? 3.666 1.037 18.719 1 98.88 245 ALA B N 1
ATOM 5104 C CA . ALA B 1 245 ? 3.828 2.137 17.766 1 98.88 245 ALA B CA 1
ATOM 5105 C C . ALA B 1 245 ? 2.568 2.324 16.922 1 98.88 245 ALA B C 1
ATOM 5107 O O . ALA B 1 245 ? 2.117 3.453 16.719 1 98.88 245 ALA B O 1
ATOM 5108 N N . ARG B 1 246 ? 1.999 1.228 16.359 1 98.75 246 ARG B N 1
ATOM 5109 C CA . ARG B 1 246 ? 0.812 1.378 15.523 1 98.75 246 ARG B CA 1
ATOM 5110 C C . ARG B 1 246 ? -0.375 1.872 16.344 1 98.75 246 ARG B C 1
ATOM 5112 O O . ARG B 1 246 ? -1.2 2.643 15.844 1 98.75 246 ARG B O 1
ATOM 5119 N N . ILE B 1 247 ? -0.515 1.436 17.641 1 98.88 247 ILE B N 1
ATOM 5120 C CA . ILE B 1 247 ? -1.626 1.836 18.5 1 98.88 247 ILE B CA 1
ATOM 5121 C C . ILE B 1 247 ? -1.566 3.342 18.75 1 98.88 247 ILE B C 1
ATOM 5123 O O . ILE B 1 247 ? -2.553 4.051 18.531 1 98.88 247 ILE B O 1
ATOM 5127 N N . LEU B 1 248 ? -0.405 3.848 19.141 1 98.94 248 LEU B N 1
ATOM 5128 C CA . LEU B 1 248 ? -0.265 5.25 19.516 1 98.94 248 LEU B CA 1
ATOM 5129 C C . LEU B 1 248 ? -0.377 6.156 18.297 1 98.94 248 LEU B C 1
ATOM 5131 O O . LEU B 1 248 ? -0.99 7.223 18.375 1 98.94 248 LEU B O 1
ATOM 5135 N N . THR B 1 249 ? 0.24 5.754 17.203 1 98.94 249 THR B N 1
ATOM 5136 C CA . THR B 1 249 ? 0.154 6.547 15.977 1 98.94 249 THR B CA 1
ATOM 5137 C C . THR B 1 249 ? -1.287 6.617 15.477 1 98.94 249 THR B C 1
ATOM 5139 O O . THR B 1 249 ? -1.756 7.684 15.07 1 98.94 249 THR B O 1
ATOM 5142 N N . ALA B 1 250 ? -2.014 5.473 15.523 1 98.81 250 ALA B N 1
ATOM 5143 C CA . ALA B 1 250 ? -3.424 5.445 15.141 1 98.81 250 ALA B CA 1
ATOM 5144 C C . ALA B 1 250 ? -4.254 6.352 16.047 1 98.81 250 ALA B C 1
ATOM 5146 O O . ALA B 1 250 ? -5.133 7.074 15.578 1 98.81 250 ALA B O 1
ATOM 5147 N N . ALA B 1 251 ? -3.98 6.316 17.344 1 98.81 251 ALA B N 1
ATOM 5148 C CA . ALA B 1 251 ? -4.723 7.117 18.312 1 98.81 251 ALA B CA 1
ATOM 5149 C C . ALA B 1 251 ? -4.539 8.609 18.047 1 98.81 251 ALA B C 1
ATOM 5151 O O . ALA B 1 251 ? -5.5 9.375 18.094 1 98.81 251 ALA B O 1
ATOM 5152 N N . GLY B 1 252 ? -3.287 9.008 17.828 1 98.62 252 GLY B N 1
ATOM 5153 C CA . GLY B 1 252 ? -3.041 10.391 17.469 1 98.62 252 GLY B CA 1
ATOM 5154 C C . GLY B 1 252 ? -3.799 10.828 16.234 1 98.62 252 GLY B C 1
ATOM 5155 O O . GLY B 1 252 ? -4.363 11.922 16.203 1 98.62 252 GLY B O 1
ATOM 5156 N N . SER B 1 253 ? -3.766 9.961 15.211 1 98.44 253 SER B N 1
ATOM 5157 C CA . SER B 1 253 ? -4.473 10.266 13.969 1 98.44 253 SER B CA 1
ATOM 5158 C C . SER B 1 253 ? -5.98 10.336 14.195 1 98.44 253 SER B C 1
ATOM 5160 O O . SER B 1 253 ? -6.664 11.172 13.602 1 98.44 253 SER B O 1
ATOM 5162 N N . ASP B 1 254 ? -6.531 9.375 15.008 1 98.06 254 ASP B N 1
ATOM 5163 C CA . ASP B 1 254 ? -7.949 9.406 15.359 1 98.06 254 ASP B CA 1
ATOM 5164 C C . ASP B 1 254 ? -8.344 10.766 15.93 1 98.06 254 ASP B C 1
ATOM 5166 O O . ASP B 1 254 ? -9.383 11.32 15.57 1 98.06 254 ASP B O 1
ATOM 5170 N N . LEU B 1 255 ? -7.523 11.242 16.828 1 97.88 255 LEU B N 1
ATOM 5171 C CA . LEU B 1 255 ? -7.789 12.539 17.438 1 97.88 255 LEU B CA 1
ATOM 5172 C C . LEU B 1 255 ? -7.773 13.641 16.375 1 97.88 255 LEU B C 1
ATOM 5174 O O . LEU B 1 255 ? -8.719 14.43 16.281 1 97.88 255 LEU B O 1
ATOM 5178 N N . ARG B 1 256 ? -6.77 13.695 15.57 1 96.75 256 ARG B N 1
ATOM 5179 C CA . ARG B 1 256 ? -6.559 14.766 14.602 1 96.75 256 ARG B CA 1
ATOM 5180 C C . ARG B 1 256 ? -7.637 14.758 13.531 1 96.75 256 ARG B C 1
ATOM 5182 O O . ARG B 1 256 ? -8.242 15.789 13.242 1 96.75 256 ARG B O 1
ATOM 5189 N N . MET B 1 257 ? -7.891 13.586 12.984 1 96.62 257 MET B N 1
ATOM 5190 C CA . MET B 1 257 ? -8.828 13.469 11.867 1 96.62 257 MET B CA 1
ATOM 5191 C C . MET B 1 257 ? -10.266 13.531 12.359 1 96.62 257 MET B C 1
ATOM 5193 O O . MET B 1 257 ? -11.188 13.766 11.578 1 96.62 257 MET B O 1
ATOM 5197 N N . GLY B 1 258 ? -10.406 13.281 13.641 1 95.06 258 GLY B N 1
ATOM 5198 C CA . GLY B 1 258 ? -11.742 13.289 14.227 1 95.06 258 GLY B CA 1
ATOM 5199 C C . GLY B 1 258 ? -12.141 14.656 14.758 1 95.06 258 GLY B C 1
ATOM 5200 O O . GLY B 1 258 ? -13.195 14.797 15.383 1 95.06 258 GLY B O 1
ATOM 5201 N N . GLY B 1 259 ? -11.32 15.656 14.602 1 94.75 259 GLY B N 1
ATOM 5202 C CA . GLY B 1 259 ? -11.672 17.016 14.984 1 94.75 259 GLY B CA 1
ATOM 5203 C C . GLY B 1 259 ? -11.188 17.375 16.375 1 94.75 259 GLY B C 1
ATOM 5204 O O . GLY B 1 259 ? -11.711 18.297 17 1 94.75 259 GLY B O 1
ATOM 5205 N N . GLY B 1 260 ? -10.266 16.656 16.875 1 94.44 260 GLY B N 1
ATOM 5206 C CA . GLY B 1 260 ? -9.703 16.984 18.172 1 94.44 260 GLY B CA 1
ATOM 5207 C C . GLY B 1 260 ? -8.922 18.281 18.172 1 94.44 260 GLY B C 1
ATOM 5208 O O . GLY B 1 260 ? -8.414 18.703 17.125 1 94.44 260 GLY B O 1
ATOM 5209 N N . MET B 1 261 ? -8.688 18.859 19.328 1 93.81 261 MET B N 1
ATOM 5210 C CA . MET B 1 261 ? -8.117 20.203 19.438 1 93.81 261 MET B CA 1
ATOM 5211 C C . MET B 1 261 ? -6.684 20.156 19.953 1 93.81 261 MET B C 1
ATOM 5213 O O . MET B 1 261 ? -6.004 21.172 20 1 93.81 261 MET B O 1
ATOM 5217 N N . CYS B 1 262 ? -6.215 18.953 20.266 1 95.69 262 CYS B N 1
ATOM 5218 C CA . CYS B 1 262 ? -4.84 18.859 20.734 1 95.69 262 CYS B CA 1
ATOM 5219 C C . CYS B 1 262 ? -3.854 19.172 19.609 1 95.69 262 CYS B C 1
ATOM 5221 O O . CYS B 1 262 ? -3.975 18.641 18.516 1 95.69 262 CYS B O 1
ATOM 5223 N N . PRO B 1 263 ? -2.908 20.062 19.891 1 97.19 263 PRO B N 1
ATOM 5224 C CA . PRO B 1 263 ? -1.901 20.359 18.875 1 97.19 263 PRO B CA 1
ATOM 5225 C C . PRO B 1 263 ? -1.025 19.156 18.547 1 97.19 263 PRO B C 1
ATOM 5227 O O . PRO B 1 263 ? -0.755 18.328 19.422 1 97.19 263 PRO B O 1
ATOM 5230 N N . ILE B 1 264 ? -0.63 19.078 17.359 1 98 264 ILE B N 1
ATOM 5231 C CA . ILE B 1 264 ? 0.24 18.016 16.875 1 98 264 ILE B CA 1
ATOM 5232 C C . ILE B 1 264 ? 1.413 18.609 16.109 1 98 264 ILE B C 1
ATOM 5234 O O . ILE B 1 264 ? 1.227 19.516 15.281 1 98 264 ILE B O 1
ATOM 5238 N N . MET B 1 265 ? 2.613 18.219 16.5 1 98.5 265 MET B N 1
ATOM 5239 C CA . MET B 1 265 ? 3.791 18.656 15.75 1 98.5 265 MET B CA 1
ATOM 5240 C C . MET B 1 265 ? 3.82 18.016 14.367 1 98.5 265 MET B C 1
ATOM 5242 O O . MET B 1 265 ? 3.754 16.797 14.234 1 98.5 265 MET B O 1
ATOM 5246 N N . THR B 1 266 ? 3.979 18.828 13.359 1 97.38 266 THR B N 1
ATOM 5247 C CA . THR B 1 266 ? 3.934 18.359 11.977 1 97.38 266 THR B CA 1
ATOM 5248 C C . THR B 1 266 ? 5.312 17.875 11.531 1 97.38 266 THR B C 1
ATOM 5250 O O . THR B 1 266 ? 6.309 18.094 12.219 1 97.38 266 THR B O 1
ATOM 5253 N N . SER B 1 267 ? 5.41 17.188 10.523 1 97.12 267 SER B N 1
ATOM 5254 C CA . SER B 1 267 ? 6.586 16.891 9.703 1 97.12 267 SER B CA 1
ATOM 5255 C C . SER B 1 267 ? 6.281 17.062 8.219 1 97.12 267 SER B C 1
ATOM 5257 O O . SER B 1 267 ? 5.254 16.594 7.734 1 97.12 267 SER B O 1
ATOM 5259 N N . GLY B 1 268 ? 7.113 17.797 7.559 1 90.94 268 GLY B N 1
ATOM 5260 C CA . GLY B 1 268 ? 6.859 18.062 6.152 1 90.94 268 GLY B CA 1
ATOM 5261 C C . GLY B 1 268 ? 5.531 18.75 5.898 1 90.94 268 GLY B C 1
ATOM 5262 O O . GLY B 1 268 ? 4.879 18.5 4.883 1 90.94 268 GLY B O 1
ATOM 5263 N N . GLY B 1 269 ? 4.992 19.406 6.902 1 87.44 269 GLY B N 1
ATOM 5264 C CA . GLY B 1 269 ? 3.777 20.188 6.742 1 87.44 269 GLY B CA 1
ATOM 5265 C C . GLY B 1 269 ? 2.52 19.422 7.086 1 87.44 269 GLY B C 1
ATOM 5266 O O . GLY B 1 269 ? 1.407 19.922 6.918 1 87.44 269 GLY B O 1
ATOM 5267 N N . SER B 1 270 ? 2.619 18.25 7.562 1 94 270 SER B N 1
ATOM 5268 C CA . SER B 1 270 ? 1.467 17.406 7.863 1 94 270 SER B CA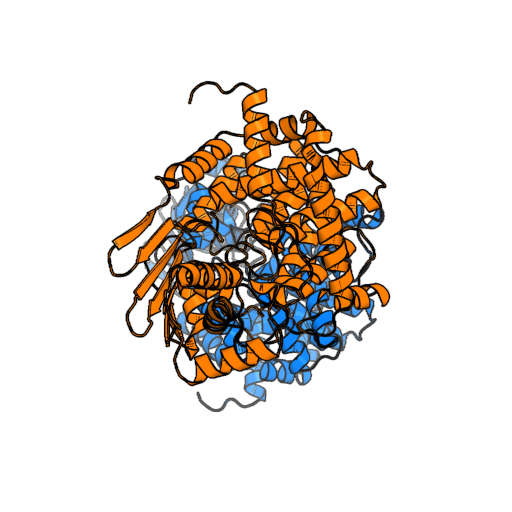 1
ATOM 5269 C C . SER B 1 270 ? 1.533 16.875 9.289 1 94 270 SER B C 1
ATOM 5271 O O . SER B 1 270 ? 2.562 16.344 9.711 1 94 270 SER B O 1
ATOM 5273 N N . GLY B 1 271 ? 0.457 17.016 10.008 1 97.25 271 GLY B N 1
ATOM 5274 C CA . GLY B 1 271 ? 0.383 16.484 11.359 1 97.25 271 GLY B CA 1
ATOM 5275 C C . GLY B 1 271 ? 0.443 14.977 11.406 1 97.25 271 GLY B C 1
ATOM 5276 O O . GLY B 1 271 ? 1.12 14.398 12.266 1 97.25 271 GLY B O 1
ATOM 5277 N N . ASN B 1 272 ? -0.282 14.297 10.469 1 98.06 272 ASN B N 1
ATOM 5278 C CA . ASN B 1 272 ? -0.235 12.836 10.406 1 98.06 272 ASN B CA 1
ATOM 5279 C C . ASN B 1 272 ? 1.18 12.336 10.133 1 98.06 272 ASN B C 1
ATOM 5281 O O . ASN B 1 272 ? 1.594 11.305 10.672 1 98.06 272 ASN B O 1
ATOM 5285 N N . GLN B 1 273 ? 1.896 13.039 9.289 1 98 273 GLN B N 1
ATOM 5286 C CA . GLN B 1 273 ? 3.283 12.656 9.047 1 98 273 GLN B CA 1
ATOM 5287 C C . GLN B 1 273 ? 4.129 12.844 10.305 1 98 273 GLN B C 1
ATOM 5289 O O . GLN B 1 273 ? 5.02 12.031 10.586 1 98 273 GLN B O 1
ATOM 5294 N N . GLY B 1 274 ? 3.855 13.93 11.023 1 98.75 274 GLY B N 1
ATOM 5295 C CA . GLY B 1 274 ? 4.539 14.125 12.289 1 98.75 274 GLY B CA 1
ATOM 5296 C C . GLY B 1 274 ? 4.312 12.992 13.273 1 98.75 274 GLY B C 1
ATOM 5297 O O . GLY B 1 274 ? 5.254 12.531 13.914 1 98.75 274 GLY B O 1
ATOM 5298 N N . LEU B 1 275 ? 3.066 12.578 13.414 1 98.88 275 LEU B N 1
ATOM 5299 C CA . LEU B 1 275 ? 2.738 11.438 14.266 1 98.88 275 LEU B CA 1
ATOM 5300 C C . LEU B 1 275 ? 3.508 10.195 13.828 1 98.88 275 LEU B C 1
ATOM 5302 O O . LEU B 1 275 ? 4.066 9.484 14.664 1 98.88 275 LEU B O 1
ATOM 5306 N N . CYS B 1 276 ? 3.57 9.953 12.531 1 98.81 276 CYS B N 1
ATOM 5307 C CA . CYS B 1 276 ? 4.148 8.734 11.977 1 98.81 276 CYS B CA 1
ATOM 5308 C C . CYS B 1 276 ? 5.664 8.727 12.133 1 98.81 276 CYS B C 1
ATOM 5310 O O . CYS B 1 276 ? 6.27 7.672 12.305 1 98.81 276 CYS B O 1
ATOM 5312 N N . VAL B 1 277 ? 6.34 9.898 12.07 1 98.88 277 VAL B N 1
ATOM 5313 C CA . VAL B 1 277 ? 7.785 9.969 12.258 1 98.88 277 VAL B CA 1
ATOM 5314 C C . VAL B 1 277 ? 8.117 9.836 13.742 1 98.88 277 VAL B C 1
ATOM 5316 O O . VAL B 1 277 ? 8.93 8.992 14.125 1 98.88 277 VAL B O 1
ATOM 5319 N N . ILE B 1 278 ? 7.473 10.523 14.594 1 98.94 278 ILE B N 1
ATOM 5320 C CA . ILE B 1 278 ? 7.902 10.773 15.961 1 98.94 278 ILE B CA 1
ATOM 5321 C C . ILE B 1 278 ? 7.547 9.578 16.844 1 98.94 278 ILE B C 1
ATOM 5323 O O . ILE B 1 278 ? 8.391 9.078 17.594 1 98.94 278 ILE B O 1
ATOM 5327 N N . LEU B 1 279 ? 6.332 9.094 16.766 1 98.94 279 LEU B N 1
ATOM 5328 C CA . LEU B 1 279 ? 5.82 8.188 17.781 1 98.94 27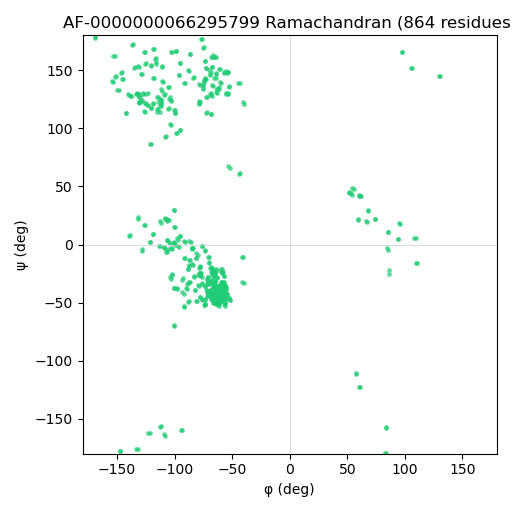9 LEU B CA 1
ATOM 5329 C C . LEU B 1 279 ? 6.492 6.82 17.672 1 98.94 279 LEU B C 1
ATOM 5331 O O . LEU B 1 279 ? 6.887 6.242 18.688 1 98.94 279 LEU B O 1
ATOM 5335 N N . PRO B 1 280 ? 6.664 6.246 16.469 1 98.94 280 PRO B N 1
ATOM 5336 C CA . PRO B 1 280 ? 7.348 4.949 16.422 1 98.94 280 PRO B CA 1
ATOM 5337 C C . PRO B 1 280 ? 8.773 5.023 16.969 1 98.94 280 PRO B C 1
ATOM 5339 O O . PRO B 1 280 ? 9.211 4.121 17.688 1 98.94 280 PRO B O 1
ATOM 5342 N N . ILE B 1 281 ? 9.523 6.098 16.578 1 98.94 281 ILE B N 1
ATOM 5343 C CA . ILE B 1 281 ? 10.883 6.266 17.078 1 98.94 281 ILE B CA 1
ATOM 5344 C C . ILE B 1 281 ? 10.867 6.352 18.609 1 98.94 281 ILE B C 1
ATOM 5346 O O . ILE B 1 281 ? 11.688 5.727 19.281 1 98.94 281 ILE B O 1
ATOM 5350 N N . THR B 1 282 ? 9.922 7.109 19.141 1 98.94 282 THR B N 1
ATOM 5351 C CA . THR B 1 282 ? 9.797 7.309 20.594 1 98.94 282 THR B CA 1
ATOM 5352 C C . THR B 1 282 ? 9.492 5.988 21.297 1 98.94 282 THR B C 1
ATOM 5354 O O . THR B 1 282 ? 10.062 5.699 22.344 1 98.94 282 THR B O 1
ATOM 5357 N N . VAL B 1 283 ? 8.594 5.18 20.734 1 98.94 283 VAL B N 1
ATOM 5358 C CA . VAL B 1 283 ? 8.203 3.9 21.312 1 98.94 283 VAL B CA 1
ATOM 5359 C C . VAL B 1 283 ? 9.422 2.984 21.422 1 98.94 283 VAL B C 1
ATOM 5361 O O . VAL B 1 283 ? 9.656 2.371 22.453 1 98.94 283 VAL B O 1
ATOM 5364 N N . VAL B 1 284 ? 10.203 2.877 20.328 1 98.94 284 VAL B N 1
ATOM 5365 C CA . VAL B 1 284 ? 11.367 2.004 20.344 1 98.94 284 VAL B CA 1
ATOM 5366 C C . VAL B 1 284 ? 12.406 2.541 21.328 1 98.94 284 VAL B C 1
ATOM 5368 O O . VAL B 1 284 ? 13.047 1.771 22.047 1 98.94 284 VAL B O 1
ATOM 5371 N N . ALA B 1 285 ? 12.625 3.859 21.359 1 98.94 285 ALA B N 1
ATOM 5372 C CA . ALA B 1 285 ? 13.555 4.465 22.297 1 98.94 285 ALA B CA 1
ATOM 5373 C C . ALA B 1 285 ? 13.195 4.113 23.734 1 98.94 285 ALA B C 1
ATOM 5375 O O . ALA B 1 285 ? 14.078 3.803 24.547 1 98.94 285 ALA B O 1
ATOM 5376 N N . GLU B 1 286 ? 11.922 4.246 24.078 1 98.69 286 GLU B N 1
ATOM 5377 C CA . GLU B 1 286 ? 11.453 3.918 25.422 1 98.69 286 GLU B CA 1
ATOM 5378 C C . GLU B 1 286 ? 11.641 2.434 25.734 1 98.69 286 GLU B C 1
ATOM 5380 O O . GLU B 1 286 ? 12.023 2.064 26.844 1 98.69 286 GLU B O 1
ATOM 5385 N N . ASP B 1 287 ? 11.336 1.613 24.734 1 98.19 287 ASP B N 1
ATOM 5386 C CA . ASP B 1 287 ? 11.477 0.168 24.891 1 98.19 287 ASP B CA 1
ATOM 5387 C C . ASP B 1 287 ? 12.914 -0.211 25.25 1 98.19 287 ASP B C 1
ATOM 5389 O O . ASP B 1 287 ? 13.141 -1.086 26.078 1 98.19 287 ASP B O 1
ATOM 5393 N N . ILE B 1 288 ? 13.891 0.426 24.625 1 98 288 ILE B N 1
ATOM 5394 C CA . ILE B 1 288 ? 15.281 0.049 24.844 1 98 288 ILE B CA 1
ATOM 5395 C C . ILE B 1 288 ? 15.906 0.972 25.891 1 98 288 ILE B C 1
ATOM 5397 O O . ILE B 1 288 ? 17.109 0.918 26.125 1 98 288 ILE B O 1
ATOM 5401 N N . LYS B 1 289 ? 15.125 1.854 26.469 1 98.25 289 LYS B N 1
ATOM 5402 C CA . LYS B 1 289 ? 15.586 2.809 27.484 1 98.25 289 LYS B CA 1
ATOM 5403 C C . LYS B 1 289 ? 16.75 3.645 26.953 1 98.25 289 LYS B C 1
ATOM 5405 O O . LYS B 1 289 ? 17.781 3.758 27.609 1 98.25 289 LYS B O 1
ATOM 5410 N N . ALA B 1 290 ? 16.578 4.16 25.75 1 98.5 290 ALA B N 1
ATOM 5411 C CA . ALA B 1 290 ? 17.594 4.992 25.125 1 98.5 290 ALA B CA 1
ATOM 5412 C C . ALA B 1 290 ? 17.734 6.328 25.844 1 98.5 290 ALA B C 1
ATOM 5414 O O . ALA B 1 290 ? 16.766 6.859 26.375 1 98.5 290 ALA B O 1
ATOM 5415 N N . PRO B 1 291 ? 18.969 6.898 25.844 1 98.06 291 PRO B N 1
ATOM 5416 C CA . PRO B 1 291 ? 19.141 8.242 26.391 1 98.06 291 PRO B CA 1
ATOM 5417 C C . PRO B 1 291 ? 18.312 9.297 25.656 1 98.06 291 PRO B C 1
ATOM 5419 O O . PRO B 1 291 ? 18.109 9.18 24.438 1 98.06 291 PRO B O 1
ATOM 5422 N N . LYS B 1 292 ? 17.938 10.312 26.344 1 97.69 292 LYS B N 1
ATOM 5423 C CA . LYS B 1 292 ? 17.125 11.398 25.797 1 97.69 292 LYS B CA 1
ATOM 5424 C C . LYS B 1 292 ? 17.781 12.016 24.562 1 97.69 292 LYS B C 1
ATOM 5426 O O . LYS B 1 292 ? 17.109 12.289 23.578 1 97.69 292 LYS B O 1
ATOM 5431 N N . GLU B 1 293 ? 19.047 12.234 24.641 1 98.06 293 GLU B N 1
ATOM 5432 C CA . GLU B 1 293 ? 19.781 12.844 23.531 1 98.06 293 GLU B CA 1
ATOM 5433 C C . GLU B 1 293 ? 19.688 11.977 22.281 1 98.06 293 GLU B C 1
ATOM 5435 O O . GLU B 1 293 ? 19.547 12.484 21.172 1 98.06 293 GLU B O 1
ATOM 5440 N N . LYS B 1 294 ? 19.828 10.695 22.469 1 98.38 294 LYS B N 1
ATOM 5441 C CA . LYS B 1 294 ? 19.766 9.781 21.328 1 98.38 294 LYS B CA 1
ATOM 5442 C C . LYS B 1 294 ? 18.391 9.797 20.688 1 98.38 294 LYS B C 1
ATOM 5444 O O . LYS B 1 294 ? 18.266 9.742 19.453 1 98.38 294 LYS B O 1
ATOM 5449 N N . LEU B 1 295 ? 17.359 9.836 21.531 1 98.69 295 LEU B N 1
ATOM 5450 C CA . LEU B 1 295 ? 16 9.953 21.016 1 98.69 295 LEU B CA 1
ATOM 5451 C C . LEU B 1 295 ? 15.82 11.242 20.234 1 98.69 295 LEU B C 1
ATOM 5453 O O . LEU B 1 295 ? 15.242 11.227 19.141 1 98.69 295 LEU B O 1
ATOM 5457 N N . GLN B 1 296 ? 16.312 12.305 20.766 1 98.44 296 GLN B N 1
ATOM 5458 C CA . GLN B 1 296 ? 16.203 13.609 20.125 1 98.44 296 GLN B CA 1
ATOM 5459 C C . GLN B 1 296 ? 16.859 13.602 18.734 1 98.44 296 GLN B C 1
ATOM 5461 O O . GLN B 1 296 ? 16.266 14.094 17.766 1 98.44 296 GLN B O 1
ATOM 5466 N N . ARG B 1 297 ? 18.031 13.039 18.656 1 98.69 297 ARG B N 1
ATOM 5467 C CA . ARG B 1 297 ? 18.766 12.969 17.375 1 98.69 297 ARG B CA 1
ATOM 5468 C C . ARG B 1 297 ? 18.047 12.047 16.406 1 98.69 297 ARG B C 1
ATOM 5470 O O . ARG B 1 297 ? 18 12.328 15.203 1 98.69 297 ARG B O 1
ATOM 5477 N N . ALA B 1 298 ? 17.531 10.922 16.922 1 98.94 298 ALA B N 1
ATOM 5478 C CA . ALA B 1 298 ? 16.828 9.969 16.062 1 98.94 298 ALA B CA 1
ATOM 5479 C C . ALA B 1 298 ? 15.594 10.617 15.438 1 98.94 298 ALA B C 1
ATOM 5481 O O . ALA B 1 298 ? 15.328 10.422 14.242 1 98.94 298 ALA B O 1
ATOM 5482 N N . VAL B 1 299 ? 14.828 11.367 16.219 1 98.94 299 VAL B N 1
ATOM 5483 C CA . VAL B 1 299 ? 13.625 12.016 15.719 1 98.94 299 VAL B CA 1
ATOM 5484 C C . VAL B 1 299 ? 14 13.117 14.734 1 98.94 299 VAL B C 1
ATOM 5486 O O . VAL B 1 299 ? 13.336 13.297 13.703 1 98.94 299 VAL B O 1
ATOM 5489 N N . PHE B 1 300 ? 15.102 13.898 15.016 1 98.88 300 PHE B N 1
ATOM 5490 C CA . PHE B 1 300 ? 15.594 14.883 14.07 1 98.88 300 PHE B CA 1
ATOM 5491 C C . PHE B 1 300 ? 15.93 14.234 12.734 1 98.88 300 PHE B C 1
ATOM 5493 O O . PHE B 1 300 ? 15.547 14.734 11.672 1 98.88 300 PHE B O 1
ATOM 5500 N N . PHE B 1 301 ? 16.672 13.125 12.828 1 98.88 301 PHE B N 1
ATOM 5501 C CA . PHE B 1 301 ? 17.047 12.375 11.641 1 98.88 301 PHE B CA 1
ATOM 5502 C C . PHE B 1 301 ? 15.805 11.922 10.867 1 98.88 301 PHE B C 1
ATOM 5504 O O . PHE B 1 301 ? 15.75 12.055 9.641 1 98.88 301 PHE B O 1
ATOM 5511 N N . GLY B 1 302 ? 14.82 11.406 11.602 1 98.88 302 GLY B N 1
ATOM 5512 C CA . GLY B 1 302 ? 13.578 10.992 10.984 1 98.88 302 GLY B CA 1
ATOM 5513 C C . GLY B 1 302 ? 12.883 12.109 10.227 1 98.88 302 GLY B C 1
ATOM 5514 O O . GLY B 1 302 ? 12.422 11.914 9.102 1 98.88 302 GLY B O 1
ATOM 5515 N N . HIS B 1 303 ? 12.797 13.297 10.836 1 98.75 303 HIS B N 1
ATOM 5516 C CA . HIS B 1 303 ? 12.227 14.461 10.172 1 98.75 303 HIS B CA 1
ATOM 5517 C C . HIS B 1 303 ? 12.992 14.812 8.906 1 98.75 303 HIS B C 1
ATOM 5519 O O . HIS B 1 303 ? 12.391 15.117 7.871 1 98.75 303 HIS B O 1
ATOM 5525 N N . ALA B 1 304 ? 14.305 14.805 8.992 1 98.31 304 ALA B N 1
ATOM 5526 C CA . ALA B 1 304 ? 15.148 15.172 7.859 1 98.31 304 ALA B CA 1
ATOM 5527 C C . ALA B 1 304 ? 14.945 14.203 6.695 1 98.31 304 ALA B C 1
ATOM 5529 O O . ALA B 1 304 ? 14.836 14.625 5.543 1 98.31 304 ALA B O 1
ATOM 5530 N N . VAL B 1 305 ? 14.852 12.945 7.027 1 98.38 305 VAL B N 1
ATOM 5531 C CA . VAL B 1 305 ? 14.695 11.922 5.996 1 98.38 305 VAL B CA 1
ATOM 5532 C C . VAL B 1 305 ? 13.312 12.039 5.367 1 98.38 305 VAL B C 1
ATOM 5534 O O . VAL B 1 305 ? 13.156 11.891 4.152 1 98.38 305 VAL B O 1
ATOM 5537 N N . ASN B 1 306 ? 12.289 12.234 6.207 1 97.88 306 ASN B N 1
ATOM 5538 C CA . ASN B 1 306 ? 10.961 12.477 5.668 1 97.88 306 ASN B CA 1
ATOM 5539 C C . ASN B 1 306 ? 10.961 13.609 4.648 1 97.88 306 ASN B C 1
ATOM 5541 O O . ASN B 1 306 ? 10.406 13.477 3.557 1 97.88 306 ASN B O 1
ATOM 5545 N N . ASN B 1 307 ? 11.586 14.719 4.996 1 95.56 307 ASN B N 1
ATOM 5546 C CA . ASN B 1 307 ? 11.664 15.875 4.105 1 95.56 307 ASN B CA 1
ATOM 5547 C C . ASN B 1 307 ? 12.477 15.562 2.85 1 95.56 307 ASN B C 1
ATOM 5549 O O . ASN B 1 307 ? 12.148 16.031 1.759 1 95.56 307 ASN B O 1
ATOM 5553 N N . PHE B 1 308 ? 13.508 14.781 3.035 1 95.38 308 PHE B N 1
ATOM 5554 C CA . PHE B 1 308 ? 14.344 14.367 1.917 1 95.38 308 PHE B CA 1
ATOM 5555 C C . PHE B 1 308 ? 13.523 13.586 0.89 1 95.38 308 PHE B C 1
ATOM 5557 O O . PHE B 1 308 ? 13.57 13.898 -0.303 1 95.38 308 PHE B O 1
ATOM 5564 N N . VAL B 1 309 ? 12.758 12.633 1.325 1 94.94 309 VAL B N 1
ATOM 5565 C CA . VAL B 1 309 ? 11.945 11.789 0.449 1 94.94 309 VAL B CA 1
ATOM 5566 C C . VAL B 1 309 ? 10.883 12.633 -0.241 1 94.94 309 VAL B C 1
ATOM 5568 O O . VAL B 1 309 ? 10.609 12.453 -1.431 1 94.94 309 VAL B O 1
ATOM 5571 N N . LYS B 1 310 ? 10.281 13.555 0.423 1 91.44 310 LYS B N 1
ATOM 5572 C CA . LYS B 1 310 ? 9.188 14.367 -0.088 1 91.44 310 LYS B CA 1
ATOM 5573 C C . LYS B 1 310 ? 9.656 15.273 -1.224 1 91.44 310 LYS B C 1
ATOM 5575 O O . LYS B 1 310 ? 8.859 15.695 -2.061 1 91.44 310 LYS B O 1
ATOM 5580 N N . LYS B 1 311 ? 10.898 15.602 -1.23 1 88.5 311 LYS B N 1
ATOM 5581 C CA . LYS B 1 311 ? 11.406 16.438 -2.316 1 88.5 311 LYS B CA 1
ATOM 5582 C C . LYS B 1 311 ? 11.391 15.688 -3.643 1 88.5 311 LYS B C 1
ATOM 5584 O O . LYS B 1 311 ? 11.344 16.297 -4.711 1 88.5 311 LYS B O 1
ATOM 5589 N N . TYR B 1 312 ? 11.43 14.375 -3.535 1 86.38 312 TYR B N 1
ATOM 5590 C CA . TYR B 1 312 ? 11.375 13.555 -4.742 1 86.38 312 TYR B CA 1
ATOM 5591 C C . TYR B 1 312 ? 9.938 13.227 -5.117 1 86.38 312 TYR B C 1
ATOM 5593 O O . TYR B 1 312 ? 9.594 13.18 -6.301 1 86.38 312 TYR B O 1
ATOM 5601 N N . THR B 1 313 ? 9.109 12.984 -4.152 1 84.38 313 THR B N 1
ATOM 5602 C CA . THR B 1 313 ? 7.738 12.562 -4.418 1 84.38 313 THR B CA 1
ATOM 5603 C C . THR B 1 313 ? 6.812 13.766 -4.57 1 84.38 313 THR B C 1
ATOM 5605 O O . THR B 1 313 ? 5.727 13.656 -5.141 1 84.38 313 THR B O 1
ATOM 5608 N N . GLY B 1 314 ? 7.203 14.938 -4.035 1 78.38 314 GLY B N 1
ATOM 5609 C CA . GLY B 1 314 ? 6.344 16.109 -4.004 1 78.38 314 GLY B CA 1
ATOM 5610 C C . GLY B 1 314 ? 5.633 16.297 -2.676 1 78.38 314 GLY B C 1
ATOM 5611 O O . GLY B 1 314 ? 5.566 15.359 -1.869 1 78.38 314 GLY B O 1
ATOM 5612 N N . LYS B 1 315 ? 5.086 17.484 -2.498 1 70.81 315 LYS B N 1
ATOM 5613 C CA . LYS B 1 315 ? 4.41 17.828 -1.248 1 70.81 315 LYS B CA 1
ATOM 5614 C C . LYS B 1 315 ? 3.055 17.125 -1.15 1 70.81 315 LYS B C 1
ATOM 5616 O O . LYS B 1 315 ? 2.717 16.562 -0.108 1 70.81 315 LYS B O 1
ATOM 5621 N N . LEU B 1 316 ? 2.264 17.25 -2.152 1 74.5 316 LEU B N 1
ATOM 5622 C CA . LEU B 1 316 ? 0.999 16.531 -2.281 1 74.5 316 LEU B CA 1
ATOM 5623 C C . LEU B 1 316 ? 0.988 15.672 -3.541 1 74.5 316 LEU B C 1
ATOM 5625 O O . LEU B 1 316 ? 1.184 16.188 -4.648 1 74.5 316 LEU B O 1
ATOM 5629 N N . SER B 1 317 ? 0.875 14.359 -3.322 1 80.12 317 SER B N 1
ATOM 5630 C CA . SER B 1 317 ? 0.923 13.414 -4.434 1 80.12 317 SER B CA 1
ATOM 5631 C C . SER B 1 317 ? -0.148 12.336 -4.293 1 80.12 317 SER B C 1
ATOM 5633 O O . SER B 1 317 ? -0.85 12.281 -3.279 1 80.12 317 SER B O 1
ATOM 5635 N N . ALA B 1 318 ? -0.284 11.57 -5.309 1 89.31 318 ALA B N 1
ATOM 5636 C CA . ALA B 1 318 ? -1.229 10.461 -5.312 1 89.31 318 ALA B CA 1
ATOM 5637 C C . ALA B 1 318 ? -0.785 9.359 -4.352 1 89.31 318 ALA B C 1
ATOM 5639 O O . ALA B 1 318 ? -1.599 8.547 -3.916 1 89.31 318 ALA B O 1
ATOM 5640 N N . ILE B 1 319 ? 0.474 9.375 -4.004 1 93.25 319 ILE B N 1
ATOM 5641 C CA . ILE B 1 319 ? 1.011 8.398 -3.062 1 93.25 319 ILE B CA 1
ATOM 5642 C C . ILE B 1 319 ? 0.918 8.953 -1.642 1 93.25 319 ILE B C 1
ATOM 5644 O O . ILE B 1 319 ? 1.185 10.133 -1.407 1 93.25 319 ILE B O 1
ATOM 5648 N N . CYS B 1 320 ? 0.547 8.133 -0.718 1 95.12 320 CYS B N 1
ATOM 5649 C CA . CYS B 1 320 ? 0.334 8.547 0.665 1 95.12 320 CYS B CA 1
ATOM 5650 C C . CYS B 1 320 ? 1.65 8.938 1.325 1 95.12 320 CYS B C 1
ATOM 5652 O O . CYS B 1 320 ? 2.479 8.078 1.63 1 95.12 320 CYS B O 1
ATOM 5654 N N . GLY B 1 321 ? 1.786 10.18 1.617 1 93.69 321 GLY B N 1
ATOM 5655 C CA . GLY B 1 321 ? 2.994 10.68 2.258 1 93.69 321 GLY B CA 1
ATOM 5656 C C . GLY B 1 321 ? 3.191 10.133 3.66 1 93.69 321 GLY B C 1
ATOM 5657 O O . GLY B 1 321 ? 4.324 9.953 4.109 1 93.69 321 GLY B O 1
ATOM 5658 N N . CYS B 1 322 ? 2.154 9.867 4.34 1 92.62 322 CYS B N 1
ATOM 5659 C CA . CYS B 1 322 ? 2.232 9.352 5.703 1 92.62 322 CYS B CA 1
ATOM 5660 C C . CYS B 1 322 ? 2.76 7.922 5.715 1 92.62 322 CYS B C 1
ATOM 5662 O O . CYS B 1 322 ? 3.615 7.578 6.531 1 92.62 322 CYS B O 1
ATOM 5664 N N . ALA B 1 323 ? 2.268 7.148 4.797 1 93.38 323 ALA B N 1
ATOM 5665 C CA . ALA B 1 323 ? 2.658 5.738 4.77 1 93.38 323 ALA B CA 1
ATOM 5666 C C . ALA B 1 323 ? 4.066 5.57 4.203 1 93.38 323 ALA B C 1
ATOM 5668 O O . ALA B 1 323 ? 4.809 4.684 4.633 1 93.38 323 ALA B O 1
ATOM 5669 N N . ILE B 1 324 ? 4.402 6.438 3.258 1 96.19 324 ILE B N 1
ATOM 5670 C CA . ILE B 1 324 ? 5.641 6.191 2.531 1 96.19 324 ILE B CA 1
ATOM 5671 C C . ILE B 1 324 ? 6.754 7.078 3.088 1 96.19 324 ILE B C 1
ATOM 5673 O O . ILE B 1 324 ? 7.605 6.613 3.846 1 96.19 324 ILE B O 1
ATOM 5677 N N . ALA B 1 325 ? 6.637 8.422 2.842 1 97.31 325 ALA B N 1
ATOM 5678 C CA . ALA B 1 325 ? 7.723 9.32 3.229 1 97.31 325 ALA B CA 1
ATOM 5679 C C . ALA B 1 325 ? 7.91 9.336 4.742 1 97.31 325 ALA B C 1
ATOM 5681 O O . ALA B 1 325 ? 9.031 9.203 5.238 1 97.31 325 ALA B O 1
ATOM 5682 N N . ALA B 1 326 ? 6.844 9.516 5.492 1 98.38 326 ALA B N 1
ATOM 5683 C CA . ALA B 1 326 ? 6.941 9.57 6.949 1 98.38 326 ALA B CA 1
ATOM 5684 C C . ALA B 1 326 ? 7.355 8.219 7.523 1 98.38 326 ALA B C 1
ATOM 5686 O O . ALA B 1 326 ? 8.117 8.148 8.492 1 98.38 326 ALA B O 1
ATOM 5687 N N . GLY B 1 327 ? 6.801 7.109 6.977 1 98.69 327 GLY B N 1
ATOM 5688 C CA . GLY B 1 327 ? 7.234 5.781 7.387 1 98.69 327 GLY B CA 1
ATOM 5689 C C . GLY B 1 327 ? 8.719 5.555 7.18 1 98.69 327 GLY B C 1
ATOM 5690 O O . GLY B 1 327 ? 9.383 4.961 8.031 1 98.69 327 GLY B O 1
ATOM 5691 N N . ILE B 1 328 ? 9.227 6.023 6.059 1 98.69 328 ILE B N 1
ATOM 5692 C CA . ILE B 1 328 ? 10.648 5.934 5.746 1 98.69 328 ILE B CA 1
ATOM 5693 C C . ILE B 1 328 ? 11.453 6.762 6.746 1 98.69 328 ILE B C 1
ATOM 5695 O O . ILE B 1 328 ? 12.508 6.332 7.215 1 98.69 328 ILE B O 1
ATOM 5699 N N . GLY B 1 329 ? 10.953 7.969 7.047 1 98.81 329 GLY B N 1
ATOM 5700 C CA . GLY B 1 329 ? 11.586 8.75 8.102 1 98.81 329 GLY B CA 1
ATOM 5701 C C . GLY B 1 329 ? 11.656 8.023 9.43 1 98.81 329 GLY B C 1
ATOM 5702 O O . GLY B 1 329 ? 12.703 8.016 10.078 1 98.81 329 GLY B O 1
ATOM 5703 N N . ALA B 1 330 ? 10.547 7.414 9.828 1 98.94 330 ALA B N 1
ATOM 5704 C CA . ALA B 1 330 ? 10.477 6.668 11.086 1 98.94 330 ALA B CA 1
ATOM 5705 C C . ALA B 1 330 ? 11.469 5.508 11.094 1 98.94 330 ALA B C 1
ATOM 5707 O O . ALA B 1 330 ? 12.219 5.324 12.055 1 98.94 330 ALA B O 1
ATOM 5708 N N . THR B 1 331 ? 11.492 4.715 10.016 1 98.94 331 THR B N 1
ATOM 5709 C CA . THR B 1 331 ? 12.344 3.529 9.969 1 98.94 331 THR B CA 1
ATOM 5710 C C . THR B 1 331 ? 13.82 3.916 9.992 1 98.94 331 THR B C 1
ATOM 5712 O O . THR B 1 331 ? 14.641 3.217 10.586 1 98.94 331 THR B O 1
ATOM 5715 N N . ALA B 1 332 ? 14.18 5.008 9.281 1 98.94 332 ALA B N 1
ATOM 5716 C CA . ALA B 1 332 ? 15.555 5.504 9.312 1 98.94 332 ALA B CA 1
ATOM 5717 C C . ALA B 1 332 ? 15.961 5.906 10.727 1 98.94 332 ALA B C 1
ATOM 5719 O O . ALA B 1 332 ? 17.047 5.535 11.195 1 98.94 332 ALA B O 1
ATOM 5720 N N . GLY B 1 333 ? 15.086 6.699 11.383 1 98.94 333 GLY B N 1
ATOM 5721 C CA . GLY B 1 333 ? 15.352 7.094 12.758 1 98.94 333 GLY B CA 1
ATOM 5722 C C . GLY B 1 333 ? 15.5 5.918 13.703 1 98.94 333 GLY B C 1
ATOM 5723 O O . GLY B 1 333 ? 16.391 5.91 14.555 1 98.94 333 GLY B O 1
ATOM 5724 N N . ILE B 1 334 ? 14.672 4.922 13.562 1 98.94 334 ILE B N 1
ATOM 5725 C CA . ILE B 1 334 ? 14.695 3.75 14.43 1 98.94 334 ILE B CA 1
ATOM 5726 C C . ILE B 1 334 ? 15.969 2.945 14.18 1 98.94 334 ILE B C 1
ATOM 5728 O O . ILE B 1 334 ? 16.625 2.498 15.125 1 98.94 334 ILE B O 1
ATOM 5732 N N . ALA B 1 335 ? 16.281 2.703 12.852 1 98.94 335 ALA B N 1
ATOM 5733 C CA . ALA B 1 335 ? 17.5 1.966 12.539 1 98.94 335 ALA B CA 1
ATOM 5734 C C . ALA B 1 335 ? 18.719 2.646 13.141 1 98.94 335 ALA B C 1
ATOM 5736 O O . ALA B 1 335 ? 19.578 1.985 13.727 1 98.94 335 ALA B O 1
ATOM 5737 N N . TRP B 1 336 ? 18.797 3.986 13 1 98.94 336 TRP B N 1
ATOM 5738 C CA . TRP B 1 336 ? 19.891 4.754 13.586 1 98.94 336 TRP B CA 1
ATOM 5739 C C . TRP B 1 336 ? 19.906 4.621 15.109 1 98.94 336 TRP B C 1
ATOM 5741 O O . TRP B 1 336 ? 20.953 4.41 15.719 1 98.94 336 TRP B O 1
ATOM 5751 N N . LEU B 1 337 ? 18.75 4.77 15.742 1 98.88 337 LEU B N 1
ATOM 5752 C CA . LEU B 1 337 ? 18.562 4.688 17.188 1 98.88 337 LEU B CA 1
ATOM 5753 C C . LEU B 1 337 ? 19.078 3.357 17.719 1 98.88 337 LEU B C 1
ATOM 5755 O O . LEU B 1 337 ? 19.656 3.303 18.812 1 98.88 337 LEU B O 1
ATOM 5759 N N . LEU B 1 338 ? 18.859 2.324 16.938 1 98.69 338 LEU B N 1
ATOM 5760 C CA . LEU B 1 338 ? 19.219 0.97 17.359 1 98.69 338 LEU B CA 1
ATOM 5761 C C . LEU B 1 338 ? 20.688 0.679 17.078 1 98.69 338 LEU B C 1
ATOM 5763 O O . LEU B 1 338 ? 21.172 -0.429 17.328 1 98.69 338 LEU B O 1
ATOM 5767 N N . GLY B 1 339 ? 21.375 1.603 16.469 1 98.31 339 GLY B N 1
ATOM 5768 C CA . GLY B 1 339 ? 22.828 1.468 16.312 1 98.31 339 GLY B CA 1
ATOM 5769 C C . GLY B 1 339 ? 23.234 1.196 14.875 1 98.31 339 GLY B C 1
ATOM 5770 O O . GLY B 1 339 ? 24.406 0.964 14.594 1 98.31 339 GLY B O 1
ATOM 5771 N N . GLY B 1 340 ? 22.266 1.243 13.992 1 98.44 340 GLY B N 1
ATOM 5772 C CA . GLY B 1 340 ? 22.578 1.028 12.594 1 98.44 340 GLY B CA 1
ATOM 5773 C C . GLY B 1 340 ? 23.422 2.145 11.992 1 98.44 340 GLY B C 1
ATOM 5774 O O . GLY B 1 340 ? 23.344 3.291 12.438 1 98.44 340 GLY B O 1
ATOM 5775 N N . LYS B 1 341 ? 24.141 1.778 11.016 1 97.88 341 LYS B N 1
ATOM 5776 C CA . LYS B 1 341 ? 24.891 2.732 10.195 1 97.88 341 LYS B CA 1
ATOM 5777 C C . LYS B 1 341 ? 24.328 2.791 8.781 1 97.88 341 LYS B C 1
ATOM 5779 O O . LYS B 1 341 ? 23.141 2.529 8.562 1 97.88 341 LYS B O 1
ATOM 5784 N N . ASP B 1 342 ? 25.172 3.225 7.828 1 98.12 342 ASP B N 1
ATOM 5785 C CA . ASP B 1 342 ? 24.656 3.506 6.496 1 98.12 342 ASP B CA 1
ATOM 5786 C C . ASP B 1 342 ? 24 2.266 5.887 1 98.12 342 ASP B C 1
ATOM 5788 O O . ASP B 1 342 ? 22.922 2.348 5.293 1 98.12 342 ASP B O 1
ATOM 5792 N N . LYS B 1 343 ? 24.625 1.146 6.035 1 98.06 343 LYS B N 1
ATOM 5793 C CA . LYS B 1 343 ? 24.109 -0.077 5.438 1 98.06 343 LYS B CA 1
ATOM 5794 C C . LYS B 1 343 ? 22.719 -0.416 6 1 98.06 343 LYS B C 1
ATOM 5796 O O . LYS B 1 343 ? 21.766 -0.625 5.246 1 98.06 343 LYS B O 1
ATOM 5801 N N . GLU B 1 344 ? 22.641 -0.459 7.367 1 98.56 344 GLU B N 1
ATOM 5802 C CA . GLU B 1 344 ? 21.391 -0.842 8.031 1 98.56 344 GLU B CA 1
ATOM 5803 C C . GLU B 1 344 ? 20.312 0.202 7.805 1 98.56 344 GLU B C 1
ATOM 5805 O O . GLU B 1 344 ? 19.141 -0.144 7.598 1 98.56 344 GLU B O 1
ATOM 5810 N N . ILE B 1 345 ? 20.703 1.471 7.852 1 98.81 345 ILE B N 1
ATOM 5811 C CA . ILE B 1 345 ? 19.75 2.553 7.648 1 98.81 345 ILE B CA 1
ATOM 5812 C C . ILE B 1 345 ? 19.203 2.492 6.227 1 98.81 345 ILE B C 1
ATOM 5814 O O . ILE B 1 345 ? 17.984 2.516 6.023 1 98.81 345 ILE B O 1
ATOM 5818 N N . ASN B 1 346 ? 20.109 2.412 5.262 1 98.5 346 ASN B N 1
ATOM 5819 C CA . ASN B 1 346 ? 19.688 2.289 3.871 1 98.5 346 ASN B CA 1
ATOM 5820 C C . ASN B 1 346 ? 18.828 1.043 3.656 1 98.5 346 ASN B C 1
ATOM 5822 O O . ASN B 1 346 ? 17.812 1.097 2.969 1 98.5 346 ASN B O 1
ATOM 5826 N N . GLY B 1 347 ? 19.297 -0.06 4.23 1 98.5 347 GLY B N 1
ATOM 5827 C CA . GLY B 1 347 ? 18.562 -1.308 4.117 1 98.5 347 GLY B CA 1
ATOM 5828 C C . GLY B 1 347 ? 17.141 -1.214 4.652 1 98.5 347 GLY B C 1
ATOM 5829 O O . GLY B 1 347 ? 16.203 -1.746 4.051 1 98.5 347 GLY B O 1
ATOM 5830 N N . ALA B 1 348 ? 16.969 -0.574 5.828 1 98.81 348 ALA B N 1
ATOM 5831 C CA . ALA B 1 348 ? 15.641 -0.402 6.43 1 98.81 348 ALA B CA 1
ATOM 5832 C C . ALA B 1 348 ? 14.727 0.409 5.516 1 98.81 348 ALA B C 1
ATOM 5834 O O . ALA B 1 348 ? 13.539 0.094 5.371 1 98.81 348 ALA B O 1
ATOM 5835 N N . ILE B 1 349 ? 15.289 1.444 4.918 1 98.69 349 ILE B N 1
ATOM 5836 C CA . ILE B 1 349 ? 14.539 2.293 4 1 98.69 349 ILE B CA 1
ATOM 5837 C C . ILE B 1 349 ? 14.117 1.486 2.773 1 98.69 349 ILE B C 1
ATOM 5839 O O . ILE B 1 349 ? 12.969 1.561 2.334 1 98.69 349 ILE B O 1
ATOM 5843 N N . LEU B 1 350 ? 15.062 0.68 2.227 1 98.5 350 LEU B N 1
ATOM 5844 C CA . LEU B 1 350 ? 14.766 -0.142 1.057 1 98.5 350 LEU B CA 1
ATOM 5845 C C . LEU B 1 350 ? 13.672 -1.159 1.367 1 98.5 350 LEU B C 1
ATOM 5847 O O . LEU B 1 350 ? 12.797 -1.41 0.535 1 98.5 350 LEU B O 1
ATOM 5851 N N . ASN B 1 351 ? 13.719 -1.728 2.574 1 98.62 351 ASN B N 1
ATOM 5852 C CA . ASN B 1 351 ? 12.688 -2.664 2.994 1 98.62 351 ASN B CA 1
ATOM 5853 C C . ASN B 1 351 ? 11.312 -2.004 3.021 1 98.62 351 ASN B C 1
ATOM 5855 O O . ASN B 1 351 ? 10.328 -2.592 2.568 1 98.62 351 ASN B O 1
ATOM 5859 N N . MET B 1 352 ? 11.234 -0.777 3.535 1 98.38 352 MET B N 1
ATOM 5860 C CA . MET B 1 352 ? 9.969 -0.043 3.58 1 98.38 352 MET B CA 1
ATOM 5861 C C . MET B 1 352 ? 9.453 0.233 2.174 1 98.38 352 MET B C 1
ATOM 5863 O O . MET B 1 352 ? 8.258 0.087 1.909 1 98.38 352 MET B O 1
ATOM 5867 N N . LEU B 1 353 ? 10.359 0.625 1.325 1 97.81 353 LEU B N 1
ATOM 5868 C CA . LEU B 1 353 ? 9.992 0.961 -0.045 1 97.81 353 LEU B CA 1
ATOM 5869 C C . LEU B 1 353 ? 9.523 -0.278 -0.802 1 97.81 353 LEU B C 1
ATOM 5871 O O . LEU B 1 353 ? 8.562 -0.215 -1.574 1 97.81 353 LEU B O 1
ATOM 5875 N N . ALA B 1 354 ? 10.148 -1.39 -0.602 1 97.5 354 ALA B N 1
ATOM 5876 C CA . ALA B 1 354 ? 9.758 -2.646 -1.233 1 97.5 354 ALA B CA 1
ATOM 5877 C C . ALA B 1 354 ? 8.398 -3.115 -0.728 1 97.5 354 ALA B C 1
ATOM 5879 O O . ALA B 1 354 ? 7.688 -3.844 -1.425 1 97.5 354 ALA B O 1
ATOM 5880 N N . ASN B 1 355 ? 8 -2.682 0.429 1 98 355 ASN B N 1
ATOM 5881 C CA . ASN B 1 355 ? 6.816 -3.178 1.125 1 98 355 ASN B CA 1
ATOM 5882 C C . ASN B 1 355 ? 5.578 -2.357 0.779 1 98 355 ASN B C 1
ATOM 5884 O O . ASN B 1 355 ? 4.602 -2.893 0.249 1 98 355 ASN B O 1
ATOM 5888 N N . LEU B 1 356 ? 5.613 -1.019 0.923 1 97.88 356 LEU B N 1
ATOM 5889 C CA . LEU B 1 356 ? 4.379 -0.24 0.98 1 97.88 356 LEU B CA 1
ATOM 5890 C C . LEU B 1 356 ? 4.254 0.669 -0.237 1 97.88 356 LEU B C 1
ATOM 5892 O O . LEU B 1 356 ? 3.246 1.361 -0.4 1 97.88 356 LEU B O 1
ATOM 5896 N N . THR B 1 357 ? 5.254 0.65 -1.131 1 96.25 357 THR B N 1
ATOM 5897 C CA . THR B 1 357 ? 5.234 1.548 -2.281 1 96.25 357 THR B CA 1
ATOM 5898 C C . THR B 1 357 ? 3.943 1.379 -3.078 1 96.25 357 THR B C 1
ATOM 5900 O O . THR B 1 357 ? 3.543 0.256 -3.389 1 96.25 357 THR B O 1
ATOM 5903 N N . GLY B 1 358 ? 3.314 2.52 -3.34 1 95.44 358 GLY B N 1
ATOM 5904 C CA . GLY B 1 358 ? 2.139 2.553 -4.195 1 95.44 358 GLY B CA 1
ATOM 5905 C C . GLY B 1 358 ? 0.86 2.863 -3.439 1 95.44 358 GLY B C 1
ATOM 5906 O O . GLY B 1 358 ? -0.155 3.217 -4.043 1 95.44 358 GLY B O 1
ATOM 5907 N N . MET B 1 359 ? 0.863 2.756 -2.072 1 96.25 359 MET B N 1
ATOM 5908 C CA . MET B 1 359 ? -0.322 3.105 -1.293 1 96.25 359 MET B CA 1
ATOM 5909 C C . MET B 1 359 ? -0.8 4.512 -1.632 1 96.25 359 MET B C 1
ATOM 5911 O O . MET B 1 359 ? -0.016 5.461 -1.605 1 96.25 359 MET B O 1
ATOM 5915 N N . VAL B 1 360 ? -2.059 4.633 -1.908 1 95.44 360 VAL B N 1
ATOM 5916 C CA . VAL B 1 360 ? -2.551 5.898 -2.447 1 95.44 360 VAL B CA 1
ATOM 5917 C C . VAL B 1 360 ? -3.09 6.77 -1.313 1 95.44 360 VAL B C 1
ATOM 5919 O O . VAL B 1 360 ? -3.418 6.262 -0.237 1 95.44 360 VAL B O 1
ATOM 5922 N N . CYS B 1 361 ? -3.096 8 -1.555 1 94.5 361 CYS B N 1
ATOM 5923 C CA . CYS B 1 361 ? -3.756 8.977 -0.702 1 94.5 361 CYS B CA 1
ATOM 5924 C C . CYS B 1 361 ? -5.07 9.445 -1.321 1 94.5 361 CYS B C 1
ATOM 5926 O O . CYS B 1 361 ? -5.07 10.266 -2.24 1 94.5 361 CYS B O 1
ATOM 5928 N N . ASP B 1 362 ? -6.125 8.961 -0.822 1 93.69 362 ASP B N 1
ATOM 5929 C CA . ASP B 1 362 ? -7.426 9.312 -1.379 1 93.69 362 ASP B CA 1
ATOM 5930 C C . ASP B 1 362 ? -8.117 10.375 -0.522 1 93.69 362 ASP B C 1
ATOM 5932 O O . ASP B 1 362 ? -9.344 10.359 -0.38 1 93.69 362 ASP B O 1
ATOM 5936 N N . GLY B 1 363 ? -7.305 11.188 0.112 1 93.19 363 GLY B N 1
ATOM 5937 C CA . GLY B 1 363 ? -7.832 12.312 0.873 1 93.19 363 GLY B CA 1
ATOM 5938 C C . GLY B 1 363 ? -7.77 12.094 2.373 1 93.19 363 GLY B C 1
ATOM 5939 O O . GLY B 1 363 ? -7.848 10.961 2.848 1 93.19 363 GLY B O 1
ATOM 5940 N N . ALA B 1 364 ? -7.676 13.18 3.045 1 93.5 364 ALA B N 1
ATOM 5941 C CA . ALA B 1 364 ? -7.605 13.109 4.504 1 93.5 364 ALA B CA 1
ATOM 5942 C C . ALA B 1 364 ? -8.977 12.805 5.102 1 93.5 364 ALA B C 1
ATOM 5944 O O . ALA B 1 364 ? -9.992 13.352 4.656 1 93.5 364 ALA B O 1
ATOM 5945 N N . LYS B 1 365 ? -9.016 11.898 6.02 1 94.81 365 LYS B N 1
ATOM 5946 C CA . LYS B 1 365 ? -10.234 11.453 6.695 1 94.81 365 LYS B CA 1
ATOM 5947 C C . LYS B 1 365 ? -9.898 10.57 7.895 1 94.81 365 LYS B C 1
ATOM 5949 O O . LYS B 1 365 ? -8.734 10.273 8.156 1 94.81 365 LYS B O 1
ATOM 5954 N N . GLY B 1 366 ? -10.914 10.172 8.555 1 94.81 366 GLY B N 1
ATOM 5955 C CA . GLY B 1 366 ? -10.742 9.328 9.727 1 94.81 366 GLY B CA 1
ATOM 5956 C C . GLY B 1 366 ? -9.977 8.055 9.438 1 94.81 366 GLY B C 1
ATOM 5957 O O . GLY B 1 366 ? -9.164 7.609 10.25 1 94.81 366 GLY B O 1
ATOM 5958 N N . SER B 1 367 ? -10.148 7.469 8.273 1 96 367 SER B N 1
ATOM 5959 C CA . SER B 1 367 ? -9.562 6.176 7.941 1 96 367 SER B CA 1
ATOM 5960 C C . SER B 1 367 ? -8.062 6.289 7.707 1 96 367 SER B C 1
ATOM 5962 O O . SER B 1 367 ? -7.371 5.277 7.566 1 96 367 SER B O 1
ATOM 5964 N N . CYS B 1 368 ? -7.504 7.547 7.715 1 97.44 368 CYS B N 1
ATOM 5965 C CA . CYS B 1 368 ? -6.055 7.711 7.617 1 97.44 368 CYS B CA 1
ATOM 5966 C C . CYS B 1 368 ? -5.348 6.965 8.742 1 97.44 368 CYS B C 1
ATOM 5968 O O . CYS B 1 368 ? -4.207 6.523 8.578 1 97.44 368 CYS B O 1
ATOM 5970 N N . ALA B 1 369 ? -6.082 6.828 9.844 1 98.25 369 ALA B N 1
ATOM 5971 C CA . ALA B 1 369 ? -5.523 6.168 11.016 1 98.25 369 ALA B CA 1
ATOM 5972 C C . ALA B 1 369 ? -5.074 4.746 10.68 1 98.25 369 ALA B C 1
ATOM 5974 O O . ALA B 1 369 ? -4.086 4.258 11.234 1 98.25 369 ALA B O 1
ATOM 5975 N N . ILE B 1 370 ? -5.758 4.074 9.766 1 98.44 370 ILE B N 1
ATOM 5976 C CA . ILE B 1 370 ? -5.449 2.686 9.445 1 98.44 370 ILE B CA 1
ATOM 5977 C C . ILE B 1 370 ? -4.121 2.613 8.695 1 98.44 370 ILE B C 1
ATOM 5979 O O . ILE B 1 370 ? -3.285 1.75 8.977 1 98.44 370 ILE B O 1
ATOM 5983 N N . LYS B 1 371 ? -3.861 3.475 7.742 1 98.25 371 LYS B N 1
ATOM 5984 C CA . LYS B 1 371 ? -2.609 3.506 6.992 1 98.25 371 LYS B CA 1
ATOM 5985 C C . LYS B 1 371 ? -1.437 3.883 7.891 1 98.25 371 LYS B C 1
ATOM 5987 O O . LYS B 1 371 ? -0.348 3.314 7.773 1 98.25 371 LYS B O 1
ATOM 5992 N N . LEU B 1 372 ? -1.684 4.867 8.773 1 98.62 372 LEU B N 1
ATOM 5993 C CA . LEU B 1 372 ? -0.646 5.281 9.711 1 98.62 372 LEU B CA 1
ATOM 5994 C C . LEU B 1 372 ? -0.274 4.141 10.648 1 98.62 372 LEU B C 1
ATOM 5996 O O . LEU B 1 372 ? 0.903 3.949 10.961 1 98.62 372 LEU B O 1
ATOM 6000 N N . SER B 1 373 ? -1.318 3.461 11.086 1 98.75 373 SER B N 1
ATOM 6001 C CA . SER B 1 373 ? -1.12 2.297 11.945 1 98.75 373 SER B CA 1
ATOM 6002 C C . SER B 1 373 ? -0.21 1.271 11.281 1 98.75 373 SER B C 1
ATOM 6004 O O . SER B 1 373 ? 0.771 0.824 11.875 1 98.75 373 SER B O 1
ATOM 6006 N N . THR B 1 374 ? -0.498 0.908 10.055 1 98.81 374 THR B N 1
ATOM 6007 C CA . THR B 1 374 ? 0.271 -0.081 9.312 1 98.81 374 THR B CA 1
ATOM 6008 C C . THR B 1 374 ? 1.693 0.413 9.062 1 98.81 374 THR B C 1
ATOM 6010 O O . THR B 1 374 ? 2.658 -0.326 9.273 1 98.81 374 THR B O 1
ATOM 6013 N N . SER B 1 375 ? 1.844 1.646 8.648 1 98.81 375 SER B N 1
ATOM 6014 C CA . SER B 1 375 ? 3.154 2.215 8.352 1 98.81 375 SER B CA 1
ATOM 6015 C C . SER B 1 375 ? 4.043 2.236 9.586 1 98.81 375 SER B C 1
ATOM 6017 O O . SER B 1 375 ? 5.227 1.898 9.516 1 98.81 375 SER B O 1
ATOM 6019 N N . ALA B 1 376 ? 3.475 2.656 10.727 1 98.88 376 ALA B N 1
ATOM 6020 C CA . ALA B 1 376 ? 4.23 2.729 11.969 1 98.88 376 ALA B CA 1
ATOM 6021 C C . ALA B 1 376 ? 4.766 1.355 12.367 1 98.88 376 ALA B C 1
ATOM 6023 O O . ALA B 1 376 ? 5.93 1.225 12.758 1 98.88 376 ALA B O 1
ATOM 6024 N N . SER B 1 377 ? 3.916 0.362 12.297 1 98.88 377 SER B N 1
ATOM 6025 C CA . SER B 1 377 ? 4.32 -0.999 12.633 1 98.88 377 SER B CA 1
ATOM 6026 C C . SER B 1 377 ? 5.41 -1.503 11.695 1 98.88 377 SER B C 1
ATOM 6028 O O . SER B 1 377 ? 6.426 -2.041 12.148 1 98.88 377 SER B O 1
ATOM 6030 N N . GLU B 1 378 ? 5.219 -1.314 10.414 1 98.88 378 GLU B N 1
ATOM 6031 C CA . GLU B 1 378 ? 6.168 -1.816 9.43 1 98.88 378 GLU B CA 1
ATOM 6032 C C . GLU B 1 378 ? 7.5 -1.077 9.516 1 98.88 378 GLU B C 1
ATOM 6034 O O . GLU B 1 378 ? 8.555 -1.654 9.242 1 98.88 378 GLU B O 1
ATOM 6039 N N . ALA B 1 379 ? 7.465 0.23 9.93 1 98.94 379 ALA B N 1
ATOM 6040 C CA . ALA B 1 379 ? 8.703 0.979 10.117 1 98.94 379 ALA B CA 1
ATOM 6041 C C . ALA B 1 379 ? 9.586 0.323 11.18 1 98.94 379 ALA B C 1
ATOM 6043 O O . ALA B 1 379 ? 10.797 0.195 10.992 1 98.94 379 ALA B O 1
ATOM 6044 N N . VAL B 1 380 ? 9 -0.084 12.281 1 98.94 380 VAL B N 1
ATOM 6045 C CA . VAL B 1 380 ? 9.734 -0.729 13.367 1 98.94 380 VAL B CA 1
ATOM 6046 C C . VAL B 1 380 ? 10.281 -2.074 12.891 1 98.94 380 VAL B C 1
ATOM 6048 O O . VAL B 1 380 ? 11.461 -2.377 13.086 1 98.94 380 VAL B O 1
ATOM 6051 N N . ILE B 1 381 ? 9.461 -2.871 12.211 1 98.94 381 ILE B N 1
ATOM 6052 C CA . ILE B 1 381 ? 9.82 -4.215 11.773 1 98.94 381 ILE B CA 1
ATOM 6053 C C . ILE B 1 381 ? 10.945 -4.133 10.734 1 98.94 381 ILE B C 1
ATOM 6055 O O . ILE B 1 381 ? 11.906 -4.898 10.797 1 98.94 381 ILE B O 1
ATOM 6059 N N . SER B 1 382 ? 10.812 -3.203 9.805 1 98.88 382 SER B N 1
ATOM 6060 C CA . SER B 1 382 ? 11.82 -3.045 8.758 1 98.88 382 SER B CA 1
ATOM 6061 C C . SER B 1 382 ? 13.18 -2.686 9.352 1 98.88 382 SER B C 1
ATOM 6063 O O . SER B 1 382 ? 14.219 -3.121 8.844 1 98.88 382 SER B O 1
ATOM 6065 N N . ALA B 1 383 ? 13.203 -1.848 10.383 1 98.88 383 ALA B N 1
ATOM 6066 C CA . ALA B 1 383 ? 14.453 -1.493 11.047 1 98.88 383 ALA B CA 1
ATOM 6067 C C . ALA B 1 383 ? 15.086 -2.715 11.703 1 98.88 383 ALA B C 1
ATOM 6069 O O . ALA B 1 383 ? 16.281 -2.955 11.547 1 98.88 383 ALA B O 1
ATOM 6070 N N . TYR B 1 384 ? 14.281 -3.504 12.461 1 98.88 384 TYR B N 1
ATOM 6071 C CA . TYR B 1 384 ? 14.797 -4.715 13.094 1 98.88 384 TYR B CA 1
ATOM 6072 C C . TYR B 1 384 ? 15.344 -5.68 12.055 1 98.88 384 TYR B C 1
ATOM 6074 O O . TYR B 1 384 ? 16.406 -6.285 12.25 1 98.88 384 TYR B O 1
ATOM 6082 N N . LEU B 1 385 ? 14.633 -5.832 10.914 1 98.75 385 LEU B N 1
ATOM 6083 C CA . LEU B 1 385 ? 15.078 -6.73 9.852 1 98.75 385 LEU B CA 1
ATOM 6084 C C . LEU B 1 385 ? 16.422 -6.285 9.289 1 98.75 385 LEU B C 1
ATOM 6086 O O . LEU B 1 385 ? 17.328 -7.102 9.125 1 98.75 385 LEU B O 1
ATOM 6090 N N . ALA B 1 386 ? 16.531 -4.996 8.984 1 98.62 386 ALA B N 1
ATOM 6091 C CA . ALA B 1 386 ? 17.766 -4.473 8.398 1 98.62 386 ALA B CA 1
ATOM 6092 C C . ALA B 1 386 ? 18.938 -4.656 9.352 1 98.62 386 ALA B C 1
ATOM 6094 O O . ALA B 1 386 ? 20.047 -4.953 8.922 1 98.62 386 ALA B O 1
ATOM 6095 N N . LEU B 1 387 ? 18.719 -4.449 10.672 1 98.44 387 LEU B N 1
ATOM 6096 C CA . LEU B 1 387 ? 19.766 -4.617 11.664 1 98.44 387 LEU B CA 1
ATOM 6097 C C . LEU B 1 387 ? 20.188 -6.082 11.781 1 98.44 387 LEU B C 1
ATOM 6099 O O . LEU B 1 387 ? 21.25 -6.387 12.312 1 98.44 387 LEU B O 1
ATOM 6103 N N . ASN B 1 388 ? 19.328 -6.992 11.344 1 97 388 ASN B N 1
ATOM 6104 C CA . ASN B 1 388 ? 19.641 -8.414 11.297 1 97 388 ASN B CA 1
ATOM 6105 C C . ASN B 1 388 ? 20.047 -8.859 9.891 1 97 388 ASN B C 1
ATOM 6107 O O . ASN B 1 388 ? 19.922 -10.031 9.539 1 97 388 ASN B O 1
ATOM 6111 N N . ASP B 1 389 ? 20.359 -7.977 9.031 1 96.75 389 ASP B N 1
ATOM 6112 C CA . ASP B 1 389 ? 20.953 -8.172 7.711 1 96.75 389 ASP B CA 1
ATOM 6113 C C . ASP B 1 389 ? 19.922 -8.734 6.727 1 96.75 389 ASP B C 1
ATOM 6115 O O . ASP B 1 389 ? 20.281 -9.477 5.809 1 96.75 389 ASP B O 1
ATOM 6119 N N . ILE B 1 390 ? 18.719 -8.547 7.012 1 97.81 390 ILE B N 1
ATOM 6120 C CA . ILE B 1 390 ? 17.656 -8.875 6.062 1 97.81 390 ILE B CA 1
ATOM 6121 C C . ILE B 1 390 ? 17.266 -7.629 5.277 1 97.81 390 ILE B C 1
ATOM 6123 O O . ILE B 1 390 ? 16.5 -6.801 5.77 1 97.81 390 ILE B O 1
ATOM 6127 N N . ILE B 1 391 ? 17.766 -7.469 4.109 1 97.94 391 ILE B N 1
ATOM 6128 C CA . ILE B 1 391 ? 17.578 -6.312 3.236 1 97.94 391 ILE B CA 1
ATOM 6129 C C . ILE B 1 391 ? 17.219 -6.785 1.829 1 97.94 391 ILE B C 1
ATOM 6131 O O . ILE B 1 391 ? 17.844 -7.711 1.3 1 97.94 391 ILE B O 1
ATOM 6135 N N . VAL B 1 392 ? 16.188 -6.273 1.257 1 97.25 392 VAL B N 1
ATOM 6136 C CA . VAL B 1 392 ? 15.773 -6.645 -0.091 1 97.25 392 VAL B CA 1
ATOM 6137 C C . VAL B 1 392 ? 16.922 -6.391 -1.074 1 97.25 392 VAL B C 1
ATOM 6139 O O . VAL B 1 392 ? 17.688 -5.441 -0.913 1 97.25 392 VAL B O 1
ATOM 6142 N N . PRO B 1 393 ? 16.984 -7.188 -2.072 1 93.44 393 PRO B N 1
ATOM 6143 C CA . PRO B 1 393 ? 18.109 -7.047 -3.012 1 93.44 393 PRO B CA 1
ATOM 6144 C C . PRO B 1 393 ? 17.984 -5.809 -3.895 1 93.44 393 PRO B C 1
ATOM 6146 O O . PRO B 1 393 ? 16.875 -5.41 -4.254 1 93.44 393 PRO B O 1
ATOM 6149 N N . ASN B 1 394 ? 19.125 -5.277 -4.32 1 91.5 394 ASN B N 1
ATOM 6150 C CA . ASN B 1 394 ? 19.172 -4.141 -5.234 1 91.5 394 ASN B CA 1
ATOM 6151 C C . ASN B 1 394 ? 18.797 -4.547 -6.656 1 91.5 394 ASN B C 1
ATOM 6153 O O . ASN B 1 394 ? 18.781 -5.734 -6.984 1 91.5 394 ASN B O 1
ATOM 6157 N N . ASN B 1 395 ? 18.391 -3.611 -7.41 1 88.94 395 ASN B N 1
ATOM 6158 C CA . ASN B 1 395 ? 18.125 -3.729 -8.844 1 88.94 395 ASN B CA 1
ATOM 6159 C C . ASN B 1 395 ? 17.047 -4.766 -9.125 1 88.94 395 ASN B C 1
ATOM 6161 O O . ASN B 1 395 ? 17.234 -5.637 -9.984 1 88.94 395 ASN B O 1
ATOM 6165 N N . THR B 1 396 ? 16.047 -4.711 -8.312 1 89.88 396 THR B N 1
ATOM 6166 C CA . THR B 1 396 ? 14.867 -5.551 -8.484 1 89.88 396 THR B CA 1
ATOM 6167 C C . THR B 1 396 ? 13.594 -4.719 -8.398 1 89.88 396 THR B C 1
ATOM 6169 O O . THR B 1 396 ? 13.336 -4.066 -7.387 1 89.88 396 THR B O 1
ATOM 6172 N N . GLY B 1 397 ? 12.836 -4.793 -9.453 1 92.25 397 GLY B N 1
ATOM 6173 C CA . GLY B 1 397 ? 11.633 -3.982 -9.492 1 92.25 397 GLY B CA 1
ATOM 6174 C C . GLY B 1 397 ? 11.906 -2.494 -9.406 1 92.25 397 GLY B C 1
ATOM 6175 O O . GLY B 1 397 ? 12.711 -1.961 -10.172 1 92.25 397 GLY B O 1
ATOM 6176 N N . ILE B 1 398 ? 11.297 -1.839 -8.383 1 93.69 398 ILE B N 1
ATOM 6177 C CA . ILE B 1 398 ? 11.445 -0.393 -8.258 1 93.69 398 ILE B CA 1
ATOM 6178 C C . ILE B 1 398 ? 12.711 -0.068 -7.465 1 93.69 398 ILE B C 1
ATOM 6180 O O . ILE B 1 398 ? 13.133 1.088 -7.406 1 93.69 398 ILE B O 1
ATOM 6184 N N . ILE B 1 399 ? 13.297 -1.112 -6.801 1 95.88 399 ILE B N 1
ATOM 6185 C CA . ILE B 1 399 ? 14.508 -0.917 -6.012 1 95.88 399 ILE B CA 1
ATOM 6186 C C . ILE B 1 399 ? 15.695 -0.712 -6.945 1 95.88 399 ILE B C 1
ATOM 6188 O O . ILE B 1 399 ? 15.945 -1.526 -7.836 1 95.88 399 ILE B O 1
ATOM 6192 N N . GLY B 1 400 ? 16.406 0.35 -6.73 1 94.25 400 GLY B N 1
ATOM 6193 C CA . GLY B 1 400 ? 17.578 0.674 -7.531 1 94.25 400 GLY B CA 1
ATOM 6194 C C . GLY B 1 400 ? 18.875 0.17 -6.926 1 94.25 400 GLY B C 1
ATOM 6195 O O . GLY B 1 400 ? 18.859 -0.728 -6.078 1 94.25 400 GLY B O 1
ATOM 6196 N N . ASN B 1 401 ? 19.969 0.766 -7.355 1 93 401 ASN B N 1
ATOM 6197 C CA . ASN B 1 401 ? 21.281 0.379 -6.879 1 93 401 ASN B CA 1
ATOM 6198 C C . ASN B 1 401 ? 21.578 0.971 -5.504 1 93 401 ASN B C 1
ATOM 6200 O O . ASN B 1 401 ? 22.359 0.41 -4.734 1 93 401 ASN B O 1
ATOM 6204 N N . THR B 1 402 ? 21.078 2.182 -5.328 1 93.88 402 THR B N 1
ATOM 6205 C CA . THR B 1 402 ? 21.219 2.875 -4.051 1 93.88 402 THR B CA 1
ATOM 6206 C C . THR B 1 402 ? 19.859 3.316 -3.518 1 93.88 402 THR B C 1
ATOM 6208 O O . THR B 1 402 ? 18.859 3.236 -4.227 1 93.88 402 THR B O 1
ATOM 6211 N N . VAL B 1 403 ? 19.859 3.67 -2.27 1 95.38 403 VAL B N 1
ATOM 6212 C CA . VAL B 1 403 ? 18.625 4.164 -1.672 1 95.38 403 VAL B CA 1
ATOM 6213 C C . VAL B 1 403 ? 18.172 5.43 -2.396 1 95.38 403 VAL B C 1
ATOM 6215 O O . VAL B 1 403 ? 16.969 5.625 -2.625 1 95.38 403 VAL B O 1
ATOM 6218 N N . GLU B 1 404 ? 19.094 6.348 -2.791 1 94.19 404 GLU B N 1
ATOM 6219 C CA . GLU B 1 404 ? 18.781 7.566 -3.527 1 94.19 404 GLU B CA 1
ATOM 6220 C C . GLU B 1 404 ? 18.188 7.246 -4.898 1 94.19 404 GLU B C 1
ATOM 6222 O O . GLU B 1 404 ? 17.219 7.863 -5.32 1 94.19 404 GLU B O 1
ATOM 6227 N N . ASP B 1 405 ? 18.797 6.223 -5.547 1 94.06 405 ASP B N 1
ATOM 6228 C CA . ASP B 1 405 ? 18.25 5.762 -6.82 1 94.06 405 ASP B CA 1
ATOM 6229 C C . ASP B 1 405 ? 16.812 5.266 -6.652 1 94.06 405 ASP B C 1
ATOM 6231 O O . ASP B 1 405 ? 15.961 5.516 -7.504 1 94.06 405 ASP B O 1
ATOM 6235 N N . THR B 1 406 ? 16.641 4.539 -5.605 1 96.06 406 THR B N 1
ATOM 6236 C CA . THR B 1 406 ? 15.32 3.967 -5.348 1 96.06 406 THR B CA 1
ATOM 6237 C C . THR B 1 406 ? 14.297 5.066 -5.094 1 96.06 406 THR B C 1
ATOM 6239 O O . THR B 1 406 ? 13.164 4.984 -5.57 1 96.06 406 THR B O 1
ATOM 6242 N N . ILE B 1 407 ? 14.633 6.066 -4.316 1 94.75 407 ILE B N 1
ATOM 6243 C CA . ILE B 1 407 ? 13.75 7.191 -4.031 1 94.75 407 ILE B CA 1
ATOM 6244 C C . ILE B 1 407 ? 13.461 7.961 -5.32 1 94.75 407 ILE B C 1
ATOM 6246 O O . ILE B 1 407 ? 12.344 8.43 -5.531 1 94.75 407 ILE B O 1
ATOM 6250 N N . ASN B 1 408 ? 14.453 8.102 -6.188 1 93.44 408 ASN B N 1
ATOM 6251 C CA . ASN B 1 408 ? 14.242 8.695 -7.504 1 93.44 408 ASN B CA 1
ATOM 6252 C C . ASN B 1 408 ? 13.242 7.898 -8.328 1 93.44 408 ASN B C 1
ATOM 6254 O O . ASN B 1 408 ? 12.422 8.469 -9.047 1 93.44 408 ASN B O 1
ATOM 6258 N N . ASN B 1 409 ? 13.414 6.555 -8.344 1 95.31 409 ASN B N 1
ATOM 6259 C CA . ASN B 1 409 ? 12.445 5.68 -9 1 95.31 409 ASN B CA 1
ATOM 6260 C C . ASN B 1 409 ? 11.031 5.914 -8.477 1 95.31 409 ASN B C 1
ATOM 6262 O O . ASN B 1 409 ? 10.07 5.918 -9.25 1 95.31 409 ASN B O 1
ATOM 6266 N N . LEU B 1 410 ? 10.938 6.062 -7.164 1 94.81 410 LEU B N 1
ATOM 6267 C CA . LEU B 1 410 ? 9.656 6.371 -6.547 1 94.81 410 LEU B CA 1
ATOM 6268 C C . LEU B 1 410 ? 9.086 7.676 -7.102 1 94.81 410 LEU B C 1
ATOM 6270 O O . LEU B 1 410 ? 7.895 7.762 -7.402 1 94.81 410 LEU B O 1
ATOM 6274 N N . GLY B 1 411 ? 9.938 8.688 -7.152 1 93.44 411 GLY B N 1
ATOM 6275 C CA . GLY B 1 411 ? 9.523 9.953 -7.742 1 93.44 411 GLY B CA 1
ATOM 6276 C C . GLY B 1 411 ? 9.016 9.805 -9.164 1 93.44 411 GLY B C 1
ATOM 6277 O O . GLY B 1 411 ? 8.008 10.414 -9.531 1 93.44 411 GLY B O 1
ATOM 6278 N N . MET B 1 412 ? 9.664 9.023 -9.953 1 93.06 412 MET B N 1
ATOM 6279 C CA . MET B 1 412 ? 9.258 8.766 -11.336 1 93.06 412 MET B CA 1
ATOM 6280 C C . MET B 1 412 ? 7.902 8.07 -11.383 1 93.06 412 MET B C 1
ATOM 6282 O O . MET B 1 412 ? 7.062 8.398 -12.219 1 93.06 412 MET B O 1
ATOM 6286 N N . LEU B 1 413 ? 7.766 7.105 -10.531 1 93.81 413 LEU B N 1
ATOM 6287 C CA . LEU B 1 413 ? 6.488 6.402 -10.461 1 93.81 413 LEU B CA 1
ATOM 6288 C C . LEU B 1 413 ? 5.359 7.367 -10.109 1 93.81 413 LEU B C 1
ATOM 6290 O O . LEU B 1 413 ? 4.281 7.305 -10.703 1 93.81 413 LEU B O 1
ATOM 6294 N N . CYS B 1 414 ? 5.578 8.25 -9.156 1 91.31 414 CYS B N 1
ATOM 6295 C CA . CYS B 1 414 ? 4.582 9.227 -8.727 1 91.31 414 CYS B CA 1
ATOM 6296 C C . CYS B 1 414 ? 4.227 10.18 -9.859 1 91.31 414 CYS B C 1
ATOM 6298 O O . CYS B 1 414 ? 3.049 10.43 -10.117 1 91.31 414 CYS B O 1
ATOM 6300 N N . LYS B 1 415 ? 5.199 10.672 -10.516 1 89.62 415 LYS B N 1
ATOM 6301 C CA . LYS B 1 415 ? 5.02 11.719 -11.523 1 89.62 415 LYS B CA 1
ATOM 6302 C C . LYS B 1 415 ? 4.484 11.141 -12.828 1 89.62 415 LYS B C 1
ATOM 6304 O O . LYS B 1 415 ? 3.584 11.711 -13.445 1 89.62 415 LYS B O 1
ATOM 6309 N N . ASP B 1 416 ? 5.062 10.016 -13.266 1 92.25 416 ASP B N 1
ATOM 6310 C CA . ASP B 1 416 ? 4.758 9.492 -14.594 1 92.25 416 ASP B CA 1
ATOM 6311 C C . ASP B 1 416 ? 3.756 8.344 -14.516 1 92.25 416 ASP B C 1
ATOM 6313 O O . ASP B 1 416 ? 2.896 8.195 -15.383 1 92.25 416 ASP B O 1
ATOM 6317 N N . GLY B 1 417 ? 3.887 7.57 -13.523 1 92.12 417 GLY B N 1
ATOM 6318 C CA . GLY B 1 417 ? 3.045 6.391 -13.414 1 92.12 417 GLY B CA 1
ATOM 6319 C C . GLY B 1 417 ? 1.676 6.691 -12.828 1 92.12 417 GLY B C 1
ATOM 6320 O O . GLY B 1 417 ? 0.672 6.125 -13.273 1 92.12 417 GLY B O 1
ATOM 6321 N N . PHE B 1 418 ? 1.64 7.582 -11.836 1 92.31 418 PHE B N 1
ATOM 6322 C CA . PHE B 1 418 ? 0.41 7.859 -11.102 1 92.31 418 PHE B CA 1
ATOM 6323 C C . PHE B 1 418 ? -0.159 9.219 -11.492 1 92.31 418 PHE B C 1
ATOM 6325 O O . PHE B 1 418 ? -0.963 9.797 -10.758 1 92.31 418 PHE B O 1
ATOM 6332 N N . TYR B 1 419 ? 0.152 9.789 -12.602 1 88.44 419 TYR B N 1
ATOM 6333 C CA . TYR B 1 419 ? -0.178 11.172 -12.938 1 88.44 419 TYR B CA 1
ATOM 6334 C C . TYR B 1 419 ? -1.687 11.359 -13.047 1 88.44 419 TYR B C 1
ATOM 6336 O O . TYR B 1 419 ? -2.195 12.461 -12.828 1 88.44 419 TYR B O 1
ATOM 6344 N N . LYS B 1 420 ? -2.484 10.297 -13.328 1 91.88 420 LYS B N 1
ATOM 6345 C CA . LYS B 1 420 ? -3.934 10.422 -13.453 1 91.88 420 LYS B CA 1
ATOM 6346 C C . LYS B 1 420 ? -4.637 9.914 -12.203 1 91.88 420 LYS B C 1
ATOM 6348 O O . LYS B 1 420 ? -5.867 9.977 -12.102 1 91.88 420 LYS B O 1
ATOM 6353 N N . ALA B 1 421 ? -3.871 9.406 -11.312 1 91.81 421 ALA B N 1
ATOM 6354 C CA . ALA B 1 421 ? -4.453 8.758 -10.141 1 91.81 421 ALA B CA 1
ATOM 6355 C C . ALA B 1 421 ? -5.273 9.742 -9.312 1 91.81 421 ALA B C 1
ATOM 6357 O O . ALA B 1 421 ? -6.383 9.43 -8.883 1 91.81 421 ALA B O 1
ATOM 6358 N N . ASP B 1 422 ? -4.789 10.969 -9.125 1 89.69 422 ASP B N 1
ATOM 6359 C CA . ASP B 1 422 ? -5.496 11.984 -8.344 1 89.69 422 ASP B CA 1
ATOM 6360 C C . ASP B 1 422 ? -6.848 12.312 -8.977 1 89.69 422 ASP B C 1
ATOM 6362 O O . ASP B 1 422 ? -7.855 12.43 -8.281 1 89.69 422 ASP B O 1
ATOM 6366 N N . ASP B 1 423 ? -6.836 12.43 -10.258 1 90.81 423 ASP B N 1
ATOM 6367 C CA . ASP B 1 423 ? -8.062 12.758 -10.977 1 90.81 423 ASP B CA 1
ATOM 6368 C C . ASP B 1 423 ? -9.109 11.656 -10.82 1 90.81 423 ASP B C 1
ATOM 6370 O O . ASP B 1 423 ? -10.289 11.938 -10.609 1 90.81 423 ASP B O 1
ATOM 6374 N N . VAL B 1 424 ? -8.688 10.477 -10.938 1 92.81 424 VAL B N 1
ATOM 6375 C CA . VAL B 1 424 ? -9.602 9.344 -10.836 1 92.81 424 VAL B CA 1
ATOM 6376 C C . VAL B 1 424 ? -10.133 9.234 -9.406 1 92.81 424 VAL B C 1
ATOM 6378 O O . VAL B 1 424 ? -11.328 9.023 -9.195 1 92.81 424 VAL B O 1
ATOM 6381 N N . MET B 1 425 ? -9.305 9.422 -8.414 1 92.44 425 MET B N 1
ATOM 6382 C CA . MET B 1 425 ? -9.734 9.352 -7.023 1 92.44 425 MET B CA 1
ATOM 6383 C C . MET B 1 425 ? -10.711 10.477 -6.691 1 92.44 425 MET B C 1
ATOM 6385 O O . MET B 1 425 ? -11.664 10.266 -5.945 1 92.44 425 MET B O 1
ATOM 6389 N N . LEU B 1 426 ? -10.422 11.625 -7.242 1 90.31 426 LEU B N 1
ATOM 6390 C CA . LEU B 1 426 ? -11.336 12.742 -7.043 1 90.31 426 LEU B CA 1
ATOM 6391 C C . LEU B 1 426 ? -12.695 12.453 -7.68 1 90.31 426 LEU B C 1
ATOM 6393 O O . LEU B 1 426 ? -13.734 12.797 -7.113 1 90.31 426 LEU B O 1
ATOM 6397 N N . SER B 1 427 ? -12.664 11.852 -8.844 1 90.38 427 SER B N 1
ATOM 6398 C CA . SER B 1 427 ? -13.906 11.5 -9.523 1 90.38 427 SER B CA 1
ATOM 6399 C C . SER B 1 427 ? -14.703 10.484 -8.719 1 90.38 427 SER B C 1
ATOM 6401 O O . SER B 1 427 ? -15.938 10.547 -8.664 1 90.38 427 SER B O 1
ATOM 6403 N N . ILE B 1 428 ? -14.062 9.586 -8.125 1 90.44 428 ILE B N 1
ATOM 6404 C CA . ILE B 1 428 ? -14.711 8.57 -7.297 1 90.44 428 ILE B CA 1
ATOM 6405 C C . ILE B 1 428 ? -15.312 9.219 -6.055 1 90.44 428 ILE B C 1
ATOM 6407 O O . ILE B 1 428 ? -16.453 8.93 -5.691 1 90.44 428 ILE B O 1
ATOM 6411 N N . ALA B 1 429 ? -14.523 10.086 -5.457 1 84.19 429 ALA B N 1
ATOM 6412 C CA . ALA B 1 429 ? -14.914 10.688 -4.184 1 84.19 429 ALA B CA 1
ATOM 6413 C C . ALA B 1 429 ? -16.031 11.695 -4.375 1 84.19 429 ALA B C 1
ATOM 6415 O O . ALA B 1 429 ? -16.828 11.938 -3.463 1 84.19 429 ALA B O 1
ATOM 6416 N N . CYS B 1 430 ? -16.109 12.352 -5.527 1 77 430 CYS B N 1
ATOM 6417 C CA . CYS B 1 430 ? -17.078 13.43 -5.738 1 77 430 CYS B CA 1
ATOM 6418 C C . CYS B 1 430 ? -18.203 12.984 -6.645 1 77 430 CYS B C 1
ATOM 6420 O O . CYS B 1 430 ? -18.938 13.812 -7.184 1 77 430 CYS B O 1
ATOM 6422 N N . LYS B 1 431 ? -18.312 11.641 -7.133 1 65.5 431 LYS B N 1
ATOM 6423 C CA . LYS B 1 431 ? -19.422 11.195 -7.977 1 65.5 431 LYS B CA 1
ATOM 6424 C C . LYS B 1 431 ? -20.75 11.797 -7.508 1 65.5 431 LYS B C 1
ATOM 6426 O O . LYS B 1 431 ? -21.641 12.039 -8.312 1 65.5 431 LYS B O 1
ATOM 6431 N N . GLU B 1 432 ? -20.938 12.008 -6.297 1 45.81 432 GLU B N 1
ATOM 6432 C CA . GLU B 1 432 ? -22.188 12.68 -5.93 1 45.81 432 GLU B CA 1
ATOM 6433 C C . GLU B 1 432 ? -22.109 14.18 -6.195 1 45.81 432 GLU B C 1
ATOM 6435 O O . GLU B 1 432 ? -23.141 14.867 -6.195 1 45.81 432 GLU B O 1
ATOM 6440 N N . VAL B 1 433 ? -20.969 14.742 -6.211 1 38.38 433 VAL B N 1
ATOM 6441 C CA . VAL B 1 433 ? -20.906 16.188 -6.355 1 38.38 433 VAL B CA 1
ATOM 6442 C C . VAL B 1 433 ? -20.641 16.562 -7.812 1 38.38 433 VAL B C 1
ATOM 6444 O O . VAL B 1 433 ? -20.984 17.656 -8.258 1 38.38 433 VAL B O 1
ATOM 6447 N N . ILE B 1 434 ? -19.781 15.766 -8.562 1 34.66 434 ILE B N 1
ATOM 6448 C CA . ILE B 1 434 ? -19.531 16.266 -9.914 1 34.66 434 ILE B CA 1
ATOM 6449 C C . ILE B 1 434 ? -20.516 15.625 -10.883 1 34.66 434 ILE B C 1
ATOM 6451 O O . ILE B 1 434 ? -20.672 14.398 -10.914 1 34.66 434 ILE B O 1
#

InterPro domains:
  IPR005130 Serine dehydratase-like, alpha subunit [PF03313] (179-426)
  IPR021144 Uncharacterised protein family UPF0597 [MF_01845] (9-431)
  IPR021144 Uncharacterised protein family UPF0597 [PIRSF006054] (10-429)
  IPR021144 Uncharacterised protein family UPF0597 [PTHR30501] (8-432)

pLDDT: mean 93.87, std 9.04, range [34.66, 99.0]

Organism: Clostridium botulinum (strain Langeland / NCTC 10281 / Type F) (NCBI:txid441772)

Sequence (868 aa):
MSRLSKEEISERLLELIKDETKPAIGCTEPVAVAFTVATGKKYMAGEVLKIDLKVSKNILKNGKSVTIPNTEVCGLDIAGALGGICGDPEEGLFVFKNVNKDYLDKAREMIKNKVVTLNPIENTDPVFVEATLKGEKDEVIAILEGGHTNIERIIVNGKIAFEKDNKNEKDNKDCDFMKELSLKDIREITEDISIEKLGFIMDGIEMNKEAAKEGLKRQKGLTLGSSLLKLQQEGKLGKDSATIARILTAAGSDLRMGGGMCPIMTSGGSGNQGLCVILPITVVAEDIKAPKEKLQRAVFFGHAVNNFVKKYTGKLSAICGCAIAAGIGATAGIAWLLGGKDKEINGAILNMLANLTGMVCDGAKGSCAIKLSTSASEAVISAYLALNDIIVPNNTGIIGNTVEDTINNLGMLCKDGFYKADDVMLSIACKEVIMSRLSKEEISERLLELIKDETKPAIGCTEPVAVAFTVATGKKYMAGEVLKIDLKVSKNILKNGKSVTIPNTEVCGLDIAGALGGICGDPEEGLFVFKNVNKDYLDKAREMIKNKVVTLNPIENTDPVFVEATLKGEKDEVIAILEGGHTNIERIIVNGKIAFEKDNKNEKDNKDCDFMKELSLKDIREITEDISIEKLGFIMDGIEMNKEAAKEGLKRQKGLTLGSSLLKLQQEGKLGKDSATIARILTAAGSDLRMGGGMCPIMTSGGSGNQGLCVILPITVVAEDIKAPKEKLQRAVFFGHAVNNFVKKYTGKLSAICGCAIAAGIGATAGIAWLLGGKDKEINGAILNMLANLTGMVCDGAKGSCAIKLSTSASEAVISAYLALNDIIVPNNTGIIGNTVEDTINNLGMLCKDGFYKADDVMLSIACKEVI

Nearest PDB structures (foldseek):
  4rqo-assembly1_A  TM=6.591E-01  e=1.159E-07  Legionella pneumophila subsp. pneumophila str. Thunder Bay
  4rqo-assembly1_B  TM=6.206E-01  e=3.231E-08  Legionella pneumophila subsp. pneumophila str. Thunder Bay
  2hp0-assembly1_B  TM=7.768E-01  e=5.774E-03  Agrobacterium tumefaciens
  7bra-assembly1_B  TM=6.823E-01  e=1.891E-02  Bacillus subtilis
  7e9d-assembly1_B  TM=6.422E-01  e=3.750E-02  Bacillus subtilis

Secondary structure (DSSP, 8-state):
-----HHHHHHHHHHHHHHH--EE-S-HHHHHHHHHHHHHHTT-SS---EEEEEEEHHHHHHHSSSBPTTSS-B-HHHHHHHHHHH--TTSGGGTTTT--HHHHHHHHHHHHTT-EEEEEESSS-SSEEEEEEE-SS-EEEEEEESSTT-EEEEEETTEEEEE--STHHHHHHHHHHHHH--HHHHHHHHHHS-GGGGHHHHHHHHHHHHHHHHHHH--SS--HHHHHHHHHHTTSS--SHHHHHHHHHHHHHHHHHTT----EE-BTTBHHHHHHHHHHHHHHHHHTT--HHHHHHHHHHHHHHHHHHHHHH-SS-SB-TIIIIIHHHHHHHHHHHTT--HHHHHHHHHHHHHHHTT-B---SSTTHHHHHHHHHHHHHHHHHHHHTT--PPSSBTTB-SSHHHHHHHHHHIIIIISTTHHHHHHHHHTTTT-/-----HHHHHHHHHHHHHHH--EE-S-HHHHHHHHHHHHHHTT-SS---EEEEEEEHHHHHHHSSSBPTTSS-B-HHHHHHHHHHH--TTSGGGTTTT--HHHHHHHHHHHHTT-EEEEEESSS-SSEEEEEEE-SS-EEEEEEESSTT-EEEEEETTEEEEE--STHHHHHHHHHHHHH--HHHHHHHHHHS-GGGGHHHHHHHHHHHHHHHHHHH--SS--HHHHHHHHHHTTSS--SHHHHHHHHHHHHHHHHHTT----EE-BTTBHHHHHHHHHHHHHHHHHTT--HHHHHHHHHHHHHHHHHHHHHH-SS-SB-TIIIIIHHHHHHHHHHHTT--HHHHHHHHHHHHHHHTT-B---SSTTHHHHHHHHHHHHHHHHHHHHTT--PPSSBTTB-SSHHHHHHHHHHIIIIISTTHHHHHHHHHTTTT-

Foldseek 3Di:
DPPDDLVRLLVLLLVVLVVQWDWAAFWLLLLLLLLQLLVQLVVDPDAFQAKEKEWALLSCQFQAAFDAAAGQDGHSQLSNQLSRQQFDNVPRRCRCVPDYDVSSVVSVVCVVVVRYHYDYDPDFASGWMWMWTDDPPKIKIWIAHDASSRTAFIAIRNHTPDGDDPCVVVVVVSLVSLLVDDLQSLLVSLVPPDLVSLVVLVVQLVQLQVLLVVLLVDDDFPSPLVVLVVCCVVVNDDPDLLSNLLSSLLSSLLQRRSNHGRIHTGALRGRSLSSLQQRSLVSLCVVVVHDPSLSSSLSSSLSSQLNSLCSLQDSRFQADSNLQSSLLSNLLSNLVSVPDDDQLSFQLNQQSCVPRQPHGDSYRHSCVSVSSSVSSSSSNVSSVCSVVVNGDDAPPDLHHPTSSSSSNSSSCCGVPVCVCVSVVSSCVVCVVPD/DPPDDLVRLLVLLLVVLVVQWDKAAFWLLLLLLLLQLLVQLVVDPDAFQAKEKEWALLSCQFQAAFDAAAGQDGHSQLSNQLSRQQFDNVPRRCRCVPDYDVSSVVSVVCVVVVRYHYHYDPDFASGWMWMWTDDPPKIKIWIAHDASSRTAFIAIRNHTPDGDDPCVVVVVVSLVSLLPDDLQSLLVSLVPPDLVSLVVLVVQLVQLQVLLVVLLVDDDFPSQLVVLVVCCVVVNDDPDLLSNLLSSLLSSLLQRRSNHGRIHTGALRGRSLSSLQQRSLVSLCVVVVHDPSLSSSLSSSLSSQLNSLCSLQDSRFQADSNLQSSLLSNLLSNLVSVPHDDQLSFQLNQQSCVPRQPHGDSYRHSCVSVSSSVSSSSSNVSSVCSVVVNGDDAPPDLHHPTSSSSSNSSSCCGVPVCVCVSVVSSCVVCVVPD

Solvent-accessible surface area (backbone atoms only — not comparable to full-atom values): 40584 Å² total; per-residue (Å²): 124,84,85,69,50,75,66,55,50,43,51,50,53,52,51,52,48,53,71,26,43,44,68,28,40,32,55,53,45,31,36,25,40,11,28,35,29,14,46,31,51,73,75,48,91,65,63,78,64,33,38,42,35,39,28,12,57,53,34,48,46,35,13,43,58,22,24,39,42,62,44,90,46,56,29,46,57,52,26,31,38,36,7,62,72,55,28,40,54,84,44,46,52,43,19,62,74,66,56,38,69,69,55,49,53,53,25,51,50,36,50,75,69,60,29,50,44,77,41,76,43,78,96,61,52,58,40,30,36,35,30,38,39,30,36,91,87,47,37,29,37,15,32,27,46,80,40,62,75,33,67,41,35,29,29,48,71,89,37,80,75,42,66,55,73,82,50,78,51,54,59,51,46,51,45,53,52,51,72,71,52,50,71,66,54,51,52,53,41,45,74,64,52,61,71,80,78,44,55,67,48,52,53,33,49,54,33,35,50,49,27,14,58,53,14,44,68,46,87,59,71,61,35,54,10,39,49,48,46,50,38,30,76,71,59,58,36,40,88,19,51,30,50,50,13,15,26,40,29,7,3,26,31,24,25,33,27,43,6,31,74,60,48,24,26,16,30,74,69,29,44,62,22,16,32,25,20,39,42,30,31,50,39,46,31,60,72,69,64,53,55,69,66,54,47,42,37,20,43,51,41,6,48,50,44,18,44,50,45,30,64,48,50,41,93,76,48,46,47,24,52,38,44,45,31,13,13,36,5,14,9,31,13,36,13,42,63,74,66,36,50,72,66,24,23,43,24,9,35,48,36,44,51,65,38,53,44,47,26,47,44,54,39,41,26,45,57,50,20,51,29,33,18,51,22,20,22,47,18,48,50,25,15,56,34,12,70,68,73,40,46,64,67,64,69,44,31,60,37,28,86,44,62,68,49,20,48,48,43,49,17,45,38,47,60,63,9,32,62,43,29,50,59,45,41,45,50,58,50,30,55,87,74,104,126,86,84,69,48,75,66,54,50,45,51,52,52,51,50,52,48,53,71,26,42,43,66,29,41,33,53,52,43,32,38,25,42,11,28,35,30,15,45,32,53,72,75,47,92,66,63,78,63,32,38,42,35,37,28,12,58,55,34,47,45,35,13,44,58,21,23,41,43,62,46,90,47,56,28,46,57,52,27,31,39,37,7,64,72,53,28,40,55,86,46,45,50,43,18,62,75,64,54,39,70,69,56,50,54,53,24,50,50,37,49,74,69,59,28,47,46,78,41,76,44,77,96,59,54,58,39,29,36,35,30,38,38,30,37,93,86,48,38,28,38,16,31,27,46,81,40,64,77,33,67,43,37,31,30,48,72,88,36,80,74,44,65,55,73,83,48,78,52,52,59,50,45,50,45,53,52,48,70,69,51,51,72,66,53,52,52,53,40,44,74,64,55,62,70,82,78,44,54,70,48,52,53,33,49,55,33,36,51,50,27,12,57,53,14,45,69,46,86,59,73,61,33,54,11,38,50,48,46,49,38,29,74,71,58,59,36,40,87,19,51,30,50,51,13,15,26,41,27,8,3,27,31,23,24,33,27,43,6,30,73,59,47,25,26,17,29,74,69,30,44,60,22,17,32,25,20,40,42,30,33,49,40,46,30,61,73,68,63,54,55,68,66,52,47,41,37,20,44,51,39,7,48,50,44,19,44,49,47,30,66,48,51,41,93,74,48,45,49,25,53,39,44,46,30,13,14,38,5,14,9,32,12,38,14,43,63,74,67,35,50,71,66,25,22,43,25,9,34,47,36,44,51,64,39,53,43,46,26,47,43,53,40,40,26,44,55,50,20,52,30,35,17,53,20,21,22,48,18,48,50,25,15,56,35,11,69,68,73,41,47,64,69,62,69,43,30,61,37,28,86,42,61,68,48,20,47,47,44,48,18,46,38,46,61,64,10,32,61,42,28,51,60,45,41,44,49,59,50,29,54,90,75,103

Radius of gyration: 27.83 Å; Cα contacts (8 Å, |Δi|>4): 2014; chains: 2; bounding box: 63×82×69 Å